Protein AF-0000000066670614 (afdb_homodimer)

Foldseek 3Di:
DPDPVNLVVCQQPDFFDLVLLCVVCVVVVNLLVVLQVQLVVLVVQLVLVVVLDVVQDPPQPPVSVVLNVVSNVLSNVRNCCSNPHPDDDPVVLLVNLVVLLVSLLSNLLRHQALVSNLVSLVCLVVVLLVCLRRGGPVSLVVSLVSSLVSLLSNLVCQLVCSHPPPDPDDSVRSNVVSVVSSVVSCVSRVPVSVVVSSVVVVVVLVVQADPLQRAGEPNVCLSCVCVLCQVVPFFKKKKKKKFKAPLVVVCVVVNVVVSSVLQNVLSVLQCVQDDVSWHWYDHDSRMIMIMDHDPDDQQVSQLSSQVSQQPDPDDPDGIGMQMFMEMDGSVPPVPNPDSVVVVVNVVQRVVQSVVCVVVVGRDYGYRDPPPPVCVVDVPPPDPVVCVVVVPDPPPVPPD/DPDPVNLVVCQQPDFFDLVLLCVVCVVVVNLLVVLQVQLVVLVVQLVLVVVLDVVQDPPQPPLSVVLNVVSNVLSNVRNCCSNPHPDDDPVVLLVNLVVLLVSLLSNLLRHQALVSNLVSLVVLVVVLLVCLRRGGPVSLVVSLVSSLVSLLSNLVCQLVCSHPDPDPDDSVRSNVVSVVSSVVSCVSRVPVSVVVSSVVVVVVLVVQADPLARAGEPVVCLSCVCVLCQVVPAFKKKKKKKFKAPLVVVCVVVNVVVSSVLQNVLSVLLCVQDDVSWHWYDHDDGMIMIMDHDPDDQQVSQLSSQVSQQPDPDDPDGIGMQMFMEMDGSVPPVPNPDSVVVVVRVVQRVVQSVVCVVVVGRDYGYRDPPPPVCVVDVPPPDPVVCVVVVDDPPPVPPD

Sequence (798 aa):
MADGRSMFRTWWQDPVDYRRLVETFGSHSALGRFKFMLGAGGIVMLTIAVLASIAQGDVAGPVGEVQGIVEALVAGAWTVRWWFLPWPREKESLLWIVFFDLDTAANDVLVHDRVVGVLGVVLLAAIGAYVTVFHGPRVLALHIGWTLLTSVVLATLMVQGALADNGPTTRTADLALGLAVVLVMMVVVGVMLPFIQFSHWLLRKDALSDPLTGLLNRRGLDNRLPSYLGHGRRGAAYVATLDLDRFKVVNDTFGHPFGDEVLARTGERLRAAADADALIARTGGEEFVVVGYLREDPATVGERLRDALATMPGLPVRITASVGVAVLDPCHPKAVYTPALYRELLRGSDSAMYRAKRLGGNAVVLAEQNEPNSARPWRVPDRRAMADLRWHPEMLYRGMADGRSMFRTWWQDPVDYRRLVETFGSHSALGRFKFMLGAGGIVMLTIAVLASIAQGDVAGPVGEVQGIVEALVAGAWTVRWWFLPWPREKESLLWIVFFDLDTAANDVLVHDRVVGVLGVVLLAAIGAYVTVFHGPRVLALHIGWTLLTSVVLATLMVQGALADNGPTTRTADLALGLAVVLVMMVVVGVMLPFIQFSHWLLRKDALSDPLTGLLNRRGLDNRLPSYLGHGRRGAAYVATLDLDRFKVVNDTFGHPFGDEVLARTGERLRAAADADALIARTGGEEFVVVGYLREDPATVGERLRDALATMPGLPVRITASVGVAVLDPCHPKAVYTPALYRELLRGSDSAMYRAKRLGGNAVVLAEQNEPNSARPWRVPDRRAMADLRWHPEMLYRG

Organism: Nocardia brasiliensis (strain ATCC 700358 / HUJEG-1) (NCBI:txid1133849)

Nearest PDB structures (foldseek):
  3tvk-assembly1_A  TM=8.856E-01  e=8.295E-10  Escherichia coli K-12
  4h54-assembly1_B  TM=6.862E-01  e=7.409E-11  Escherichia coli K-12
  4h54-assembly1_A  TM=6.466E-01  e=2.110E-11  Escherichia coli K-12
  5m3c-assembly1_A  TM=7.794E-01  e=1.108E-09  Pseudomonas aeruginosa
  3mtk-assembly3_A  TM=8.370E-01  e=2.522E-06  Caldicellulosiruptor saccharolyticus DSM 8903

Solvent-accessible surface area (backbone atoms only — not comparable to full-atom values): 41389 Å² total; per-residue (Å²): 124,71,54,50,73,53,50,55,52,48,51,58,64,44,78,61,58,47,67,56,52,53,49,52,38,45,71,54,52,41,47,65,58,48,27,48,54,56,13,48,45,18,55,52,51,42,51,41,51,52,25,45,46,54,38,60,47,97,66,64,50,72,68,44,51,50,48,50,52,49,47,49,49,52,23,48,50,46,22,50,45,38,64,74,44,74,85,69,55,66,70,56,47,52,49,52,52,51,52,50,52,53,51,47,47,53,52,36,73,68,43,52,40,64,54,57,29,51,51,40,58,54,53,54,46,43,57,45,41,54,33,52,73,61,43,35,56,61,61,41,50,50,52,35,50,50,52,51,50,48,34,47,52,49,23,49,38,48,48,70,56,68,25,65,63,39,52,97,68,52,68,67,21,32,46,28,42,24,50,34,54,36,49,50,47,40,44,52,42,59,42,34,46,54,49,49,38,49,54,51,50,50,54,39,51,55,41,23,30,29,86,79,49,66,32,24,14,50,59,28,42,65,66,44,44,57,66,66,56,49,62,64,74,67,64,32,31,36,32,35,26,35,34,50,49,68,47,66,58,46,25,71,67,64,30,58,71,51,41,50,51,51,50,28,49,46,44,53,35,48,57,70,64,43,61,90,84,39,48,50,21,44,52,40,95,61,29,35,38,40,36,40,63,54,86,63,57,66,67,55,53,37,47,47,52,37,52,46,47,49,62,58,79,93,54,64,51,63,46,40,26,11,23,2,31,16,73,45,64,58,85,44,81,80,62,61,75,38,75,66,54,51,51,50,38,52,49,34,3,43,52,17,16,50,53,14,44,73,71,72,33,64,31,67,26,71,31,70,86,72,61,57,78,68,65,59,62,91,52,78,56,56,70,65,62,34,58,72,41,57,53,50,70,74,66,68,61,76,112,125,71,56,48,72,53,50,55,53,48,51,58,65,44,79,62,59,46,67,56,52,52,49,51,38,44,72,54,51,41,46,65,58,49,26,49,53,58,11,48,46,18,56,52,49,41,50,41,52,50,26,46,45,55,37,61,47,95,66,64,49,73,68,45,50,51,48,50,51,50,49,49,51,53,23,49,49,46,20,49,46,38,64,72,45,74,83,69,55,68,70,58,47,52,50,52,52,50,49,49,52,53,52,46,46,54,52,37,73,68,45,54,40,63,52,58,28,53,51,42,58,56,52,55,47,42,59,45,40,53,34,50,72,60,44,35,54,60,60,43,48,52,51,36,52,51,51,51,50,48,34,49,52,49,24,51,37,48,48,71,56,67,25,64,64,40,53,98,70,52,66,66,21,32,46,27,40,23,50,34,54,36,51,51,47,40,45,52,44,58,42,31,46,54,49,50,38,51,52,50,48,51,54,43,52,55,42,23,28,30,87,77,49,67,31,25,14,49,58,28,42,65,65,45,45,58,67,67,54,50,62,64,75,62,64,30,31,35,31,34,24,34,34,51,49,68,46,68,57,47,25,72,65,66,31,58,72,51,42,50,50,50,50,28,50,47,42,53,36,47,56,70,63,43,60,92,84,38,47,50,21,44,53,40,96,60,28,35,37,40,34,40,68,55,87,63,57,66,68,53,55,37,48,48,51,38,50,46,46,50,62,57,78,93,53,62,51,61,46,41,26,11,23,2,31,16,72,47,65,60,86,45,82,79,64,62,74,38,75,66,56,50,52,49,37,52,48,36,3,45,52,17,15,51,52,14,46,72,72,72,32,64,32,68,26,70,31,69,84,72,60,58,78,67,66,60,61,92,52,79,57,57,69,62,63,35,59,71,40,57,53,51,72,73,66,69,61,77,110

Radius of gyration: 31.09 Å; Cα contacts (8 Å, |Δi|>4): 1147; chains: 2; bounding box: 65×95×72 Å

Structure (mmCIF, N/CA/C/O backbone):
data_AF-0000000066670614-model_v1
#
loop_
_entity.id
_entity.type
_entity.pdbx_description
1 polymer 'Diguanylate cyclase'
#
loop_
_atom_site.group_PDB
_atom_site.id
_atom_site.type_symbol
_atom_site.label_atom_id
_atom_site.label_alt_id
_atom_site.label_comp_id
_atom_site.label_asym_id
_atom_site.label_entity_id
_atom_site.label_seq_id
_atom_site.pdbx_PDB_ins_code
_atom_site.Cartn_x
_atom_site.Cartn_y
_atom_site.Cartn_z
_atom_site.occupancy
_atom_site.B_iso_or_equiv
_atom_site.auth_seq_id
_atom_site.auth_comp_id
_atom_site.auth_asym_id
_atom_site.auth_atom_id
_atom_site.pdbx_PDB_model_num
ATOM 1 N N . MET A 1 1 ? -8.117 15.727 -13.805 1 34.72 1 MET A N 1
ATOM 2 C CA . MET A 1 1 ? -8.281 14.281 -13.93 1 34.72 1 MET A CA 1
ATOM 3 C C . MET A 1 1 ? -7.012 13.633 -14.461 1 34.72 1 MET A C 1
ATOM 5 O O . MET A 1 1 ? -6.547 13.961 -15.555 1 34.72 1 MET A O 1
ATOM 9 N N . ALA A 1 2 ? -6.152 13.266 -13.656 1 46.5 2 ALA A N 1
ATOM 10 C CA . ALA A 1 2 ? -4.871 12.75 -14.133 1 46.5 2 ALA A CA 1
ATOM 11 C C . ALA A 1 2 ? -5.078 11.703 -15.227 1 46.5 2 ALA A C 1
ATOM 13 O O . ALA A 1 2 ? -5.957 10.852 -15.117 1 46.5 2 ALA A O 1
ATOM 14 N N . ASP A 1 3 ? -4.688 11.922 -16.359 1 53.72 3 ASP A N 1
ATOM 15 C CA . ASP A 1 3 ? -4.734 11.031 -17.516 1 53.72 3 ASP A CA 1
ATOM 16 C C . ASP A 1 3 ? -4.191 9.648 -17.156 1 53.72 3 ASP A C 1
ATOM 18 O O . ASP A 1 3 ? -3.146 9.531 -16.516 1 53.72 3 ASP A O 1
ATOM 22 N N . GLY A 1 4 ? -5.047 8.609 -17.125 1 51.28 4 GLY A N 1
ATOM 23 C CA . GLY A 1 4 ? -4.703 7.215 -16.875 1 51.28 4 GLY A CA 1
ATOM 24 C C . GLY A 1 4 ? -3.367 6.816 -17.469 1 51.28 4 GLY A C 1
ATOM 25 O O . GLY A 1 4 ? -2.602 6.074 -16.844 1 51.28 4 GLY A O 1
ATOM 26 N N . ARG A 1 5 ? -2.992 7.227 -18.656 1 56.19 5 ARG A N 1
ATOM 27 C CA . ARG A 1 5 ? -1.711 6.953 -19.297 1 56.19 5 ARG A CA 1
ATOM 28 C C . ARG A 1 5 ? -0.563 7.59 -18.516 1 56.19 5 ARG A C 1
ATOM 30 O O . ARG A 1 5 ? 0.517 7.004 -18.406 1 56.19 5 ARG A O 1
ATOM 37 N N . SER A 1 6 ? -0.95 8.461 -17.859 1 79.69 6 SER A N 1
ATOM 38 C CA . SER A 1 6 ? 0.062 9.188 -17.094 1 79.69 6 SER A CA 1
ATOM 39 C C . SER A 1 6 ? 0.384 8.469 -15.797 1 79.69 6 SER A C 1
ATOM 41 O O . SER A 1 6 ? 1.549 8.367 -15.406 1 79.69 6 SER A O 1
ATOM 43 N N . MET A 1 7 ? -0.566 7.648 -15.43 1 82.12 7 MET A N 1
ATOM 44 C CA . MET A 1 7 ? -0.357 6.992 -14.148 1 82.12 7 MET A CA 1
ATOM 45 C C . MET A 1 7 ? 0.548 5.773 -14.297 1 82.12 7 MET A C 1
ATOM 47 O O . MET A 1 7 ? 1.445 5.555 -13.484 1 82.12 7 MET A O 1
ATOM 51 N N . PHE A 1 8 ? 0.342 5.07 -15.43 1 86.31 8 PHE A N 1
ATOM 52 C CA . PHE A 1 8 ? 1.157 3.887 -15.688 1 86.31 8 PHE A CA 1
ATOM 53 C C . PHE A 1 8 ? 2.604 4.277 -15.969 1 86.31 8 PHE A C 1
ATOM 55 O O . PHE A 1 8 ? 3.533 3.602 -15.523 1 86.31 8 PHE A O 1
ATOM 62 N N . ARG A 1 9 ? 2.75 5.289 -16.656 1 87.81 9 ARG A N 1
ATOM 63 C CA . ARG A 1 9 ? 4.094 5.781 -16.938 1 87.81 9 ARG A CA 1
ATOM 64 C C . ARG A 1 9 ? 4.793 6.223 -15.656 1 87.81 9 ARG A C 1
ATOM 66 O O . ARG A 1 9 ? 5.984 5.965 -15.469 1 87.81 9 ARG A O 1
ATOM 73 N N . THR A 1 10 ? 4.031 6.852 -14.828 1 87.06 10 THR A N 1
ATOM 74 C CA . THR A 1 10 ? 4.594 7.293 -13.562 1 87.06 10 THR A CA 1
ATOM 75 C C . THR A 1 10 ? 4.984 6.094 -12.695 1 87.06 10 THR A C 1
ATOM 77 O O . THR A 1 10 ? 6.051 6.086 -12.078 1 87.06 10 THR A O 1
ATOM 80 N N . TRP A 1 11 ? 4.09 5.109 -12.766 1 90.81 11 TRP A N 1
ATOM 81 C CA . TRP A 1 11 ? 4.375 3.889 -12.023 1 90.81 11 TRP A CA 1
ATOM 82 C C . TRP A 1 11 ? 5.621 3.197 -12.57 1 90.81 11 TRP A C 1
ATOM 84 O O . TRP A 1 11 ? 6.504 2.803 -11.805 1 90.81 11 TRP A O 1
ATOM 94 N N . TRP A 1 12 ? 5.766 3.15 -13.82 1 90.56 12 TRP A N 1
ATOM 95 C CA . TRP A 1 12 ? 6.875 2.48 -14.5 1 90.56 12 TRP A CA 1
ATOM 96 C C . TRP A 1 12 ? 8.195 3.178 -14.195 1 90.56 12 TRP A C 1
ATOM 98 O O . TRP A 1 12 ? 9.234 2.525 -14.086 1 90.56 12 TRP A O 1
ATOM 108 N N . GLN A 1 13 ? 8.109 4.461 -13.953 1 86.5 13 GLN A N 1
ATOM 109 C CA . GLN A 1 13 ? 9.32 5.254 -13.789 1 86.5 13 GLN A CA 1
ATOM 110 C C . GLN A 1 13 ? 9.602 5.527 -12.32 1 86.5 13 GLN A C 1
ATOM 112 O O . GLN A 1 13 ? 10.656 6.078 -11.977 1 86.5 13 GLN A O 1
ATOM 117 N N . ASP A 1 14 ? 8.703 5.145 -11.516 1 81.88 14 ASP A N 1
ATOM 118 C CA . ASP A 1 14 ? 8.859 5.457 -10.102 1 81.88 14 ASP A CA 1
ATOM 119 C C . ASP A 1 14 ? 9.984 4.633 -9.484 1 81.88 14 ASP A C 1
ATOM 121 O O . ASP A 1 14 ? 9.914 3.402 -9.438 1 81.88 14 ASP A O 1
ATOM 125 N N . PRO A 1 15 ? 10.945 5.375 -9.086 1 77.31 15 PRO A N 1
ATOM 126 C CA . PRO A 1 15 ? 12.023 4.629 -8.438 1 77.31 15 PRO A CA 1
ATOM 127 C C . PRO A 1 15 ? 11.641 4.121 -7.047 1 77.31 15 PRO A C 1
ATOM 129 O O . PRO A 1 15 ? 11 4.844 -6.277 1 77.31 15 PRO A O 1
ATOM 132 N N . VAL A 1 16 ? 11.859 2.875 -6.816 1 81.38 16 VAL A N 1
ATOM 133 C CA . VAL A 1 16 ? 11.625 2.32 -5.488 1 81.38 16 VAL A CA 1
ATOM 134 C C . VAL A 1 16 ? 12.852 2.547 -4.609 1 81.38 16 VAL A C 1
ATOM 136 O O . VAL A 1 16 ? 13.977 2.219 -5 1 81.38 16 VAL A O 1
ATOM 139 N N . ASP A 1 17 ? 12.633 3.209 -3.529 1 84.69 17 ASP A N 1
ATOM 140 C CA . ASP A 1 17 ? 13.703 3.391 -2.553 1 84.69 17 ASP A CA 1
ATOM 141 C C . ASP A 1 17 ? 13.82 2.176 -1.636 1 84.69 17 ASP A C 1
ATOM 143 O O . ASP A 1 17 ? 13.211 2.139 -0.565 1 84.69 17 ASP A O 1
ATOM 147 N N . TYR A 1 18 ? 14.672 1.262 -2.055 1 91 18 TYR A N 1
ATOM 148 C CA . TYR A 1 18 ? 14.859 -0.009 -1.363 1 91 18 TYR A CA 1
ATOM 149 C C . TYR A 1 18 ? 15.25 0.215 0.093 1 91 18 TYR A C 1
ATOM 151 O O . TYR A 1 18 ? 14.703 -0.426 0.993 1 91 18 TYR A O 1
ATOM 159 N N . ARG A 1 19 ? 16.109 1.124 0.335 1 86.88 19 ARG A N 1
ATOM 160 C CA . ARG A 1 19 ? 16.594 1.387 1.688 1 86.88 19 ARG A CA 1
ATOM 161 C C . ARG A 1 19 ? 15.469 1.901 2.58 1 86.88 19 ARG A C 1
ATOM 163 O O . ARG A 1 19 ? 15.344 1.482 3.732 1 86.88 19 ARG A O 1
ATOM 170 N N . ARG A 1 20 ? 14.711 2.711 2.076 1 85.88 20 ARG A N 1
ATOM 171 C CA . ARG A 1 20 ? 13.609 3.275 2.854 1 85.88 20 ARG A CA 1
ATOM 172 C C . ARG A 1 20 ? 12.57 2.211 3.174 1 85.88 20 ARG A C 1
ATOM 174 O O . ARG A 1 20 ? 11.992 2.211 4.262 1 85.88 20 ARG A O 1
ATOM 181 N N . LEU A 1 21 ? 12.344 1.442 2.213 1 90.81 21 LEU A N 1
ATOM 182 C CA . LEU A 1 21 ? 11.398 0.355 2.445 1 90.81 21 LEU A CA 1
ATOM 183 C C . LEU A 1 21 ? 11.859 -0.526 3.604 1 90.81 21 LEU A C 1
ATOM 185 O O . LEU A 1 21 ? 11.078 -0.834 4.504 1 90.81 21 LEU A O 1
ATOM 189 N N . VAL A 1 22 ? 13.094 -0.842 3.562 1 92.56 22 VAL A N 1
ATOM 190 C CA . VAL A 1 22 ? 13.664 -1.702 4.594 1 92.56 22 VAL A CA 1
ATOM 191 C C . VAL A 1 22 ? 13.602 -0.997 5.949 1 92.56 22 VAL A C 1
ATOM 193 O O . VAL A 1 22 ? 13.25 -1.609 6.957 1 92.56 22 VAL A O 1
ATOM 196 N N . GLU A 1 23 ? 13.867 0.262 5.938 1 88.94 23 GLU A N 1
ATOM 197 C CA . GLU A 1 23 ? 13.82 1.041 7.172 1 88.94 23 GLU A CA 1
ATOM 198 C C . GLU A 1 23 ? 12.398 1.116 7.723 1 88.94 23 GLU A C 1
ATOM 200 O O . GLU A 1 23 ? 12.195 1.039 8.938 1 88.94 23 GLU A O 1
ATOM 205 N N . THR A 1 24 ? 11.508 1.274 6.828 1 89.69 24 THR A N 1
ATOM 206 C CA . THR A 1 24 ? 10.117 1.343 7.246 1 89.69 24 THR A CA 1
ATOM 207 C C . THR A 1 24 ? 9.68 0.028 7.887 1 89.69 24 THR A C 1
ATOM 209 O O . THR A 1 24 ? 9.094 0.026 8.977 1 89.69 24 THR A O 1
ATOM 212 N N . PHE A 1 25 ? 9.961 -1.039 7.25 1 93.38 25 PHE A N 1
ATOM 213 C CA . PHE A 1 25 ? 9.617 -2.334 7.824 1 93.38 25 PHE A CA 1
ATOM 214 C C . PHE A 1 25 ? 10.328 -2.549 9.148 1 93.38 25 PHE A C 1
ATOM 216 O O . PHE A 1 25 ? 9.766 -3.125 10.078 1 93.38 25 PHE A O 1
ATOM 223 N N . GLY A 1 26 ? 11.555 -2.088 9.227 1 91.12 26 GLY A N 1
ATOM 224 C CA . GLY A 1 26 ? 12.312 -2.176 10.461 1 91.12 26 GLY A CA 1
ATOM 225 C C . GLY A 1 26 ? 11.703 -1.379 11.594 1 91.12 26 GLY A C 1
ATOM 226 O O . GLY A 1 26 ? 11.633 -1.858 12.734 1 91.12 26 GLY A O 1
ATOM 227 N N . SER A 1 27 ? 11.211 -0.203 11.266 1 87.5 27 SER A N 1
ATOM 228 C CA . SER A 1 27 ? 10.633 0.677 12.273 1 87.5 27 SER A CA 1
ATOM 229 C C . SER A 1 27 ? 9.352 0.085 12.852 1 87.5 27 SER A C 1
ATOM 231 O O . SER A 1 27 ? 8.938 0.445 13.953 1 87.5 27 SER A O 1
ATOM 233 N N . HIS A 1 28 ? 8.828 -0.818 12.133 1 90 28 HIS A N 1
ATOM 234 C CA . HIS A 1 28 ? 7.613 -1.479 12.609 1 90 28 HIS A CA 1
ATOM 235 C C . HIS A 1 28 ? 7.918 -2.885 13.125 1 90 28 HIS A C 1
ATOM 237 O O . HIS A 1 28 ? 7.008 -3.697 13.297 1 90 28 HIS A O 1
ATOM 243 N N . SER A 1 29 ? 9.156 -3.256 13.227 1 89.88 29 SER A N 1
ATOM 244 C CA . SER A 1 29 ? 9.641 -4.52 13.773 1 89.88 29 SER A CA 1
ATOM 245 C C . SER A 1 29 ? 9.164 -5.703 12.938 1 89.88 29 SER A C 1
ATOM 247 O O . SER A 1 29 ? 8.844 -6.762 13.477 1 89.88 29 SER A O 1
ATOM 249 N N . ALA A 1 30 ? 9.125 -5.473 11.672 1 92.75 30 ALA A N 1
ATOM 250 C CA . ALA A 1 30 ? 8.633 -6.527 10.789 1 92.75 30 ALA A CA 1
ATOM 251 C C . ALA A 1 30 ? 9.789 -7.297 10.156 1 92.75 30 ALA A C 1
ATOM 253 O O . ALA A 1 30 ? 9.609 -8.422 9.672 1 92.75 30 ALA A O 1
ATOM 254 N N . LEU A 1 31 ? 10.969 -6.77 10.133 1 93.62 31 LEU A N 1
ATOM 255 C CA . LEU A 1 31 ? 12.078 -7.328 9.375 1 93.62 31 LEU A CA 1
ATOM 256 C C . LEU A 1 31 ? 12.469 -8.703 9.906 1 93.62 31 LEU A C 1
ATOM 258 O O . LEU A 1 31 ? 12.797 -9.602 9.133 1 93.62 31 LEU A O 1
ATOM 262 N N . GLY A 1 32 ? 12.445 -8.828 11.195 1 93.69 32 GLY A N 1
ATOM 263 C CA . GLY A 1 32 ? 12.781 -10.125 11.766 1 93.69 32 GLY A CA 1
ATOM 264 C C . GLY A 1 32 ? 11.859 -11.234 11.297 1 93.69 32 GLY A C 1
ATOM 265 O O . GLY A 1 32 ? 12.32 -12.328 10.953 1 93.69 32 GLY A O 1
ATOM 266 N N . ARG A 1 33 ? 10.656 -11.023 11.281 1 93.75 33 ARG A N 1
ATOM 267 C CA . ARG A 1 33 ? 9.672 -12 10.836 1 93.75 33 ARG A CA 1
ATOM 268 C C . ARG A 1 33 ? 9.812 -12.281 9.344 1 93.75 33 ARG A C 1
ATOM 270 O O . ARG A 1 33 ? 9.648 -13.422 8.898 1 93.75 33 ARG A O 1
ATOM 277 N N . PHE A 1 34 ? 10.07 -11.164 8.617 1 95.69 34 PHE A N 1
ATOM 278 C CA . PHE A 1 34 ? 10.305 -11.344 7.191 1 95.69 34 PHE A CA 1
ATOM 279 C C . PHE A 1 34 ? 11.523 -12.234 6.949 1 95.69 34 PHE A C 1
ATOM 281 O O . PHE A 1 34 ? 11.477 -13.141 6.121 1 95.69 34 PHE A O 1
ATOM 288 N N . LYS A 1 35 ? 12.547 -12 7.652 1 96.56 35 LYS A N 1
ATOM 289 C CA . LYS A 1 35 ? 13.766 -12.789 7.512 1 96.56 35 LYS A CA 1
ATOM 290 C C . LYS A 1 35 ? 13.508 -14.258 7.84 1 96.56 35 LYS A C 1
ATOM 292 O O . LYS A 1 35 ? 14 -15.148 7.145 1 96.56 35 LYS A O 1
ATOM 297 N N . PHE A 1 36 ? 12.805 -14.5 8.875 1 96.25 36 PHE A N 1
ATOM 298 C CA . PHE A 1 36 ? 12.484 -15.867 9.266 1 96.25 36 PHE A CA 1
ATOM 299 C C . PHE A 1 36 ? 11.695 -16.578 8.172 1 96.25 36 PHE A C 1
ATOM 301 O O . PHE A 1 36 ? 12.016 -17.703 7.801 1 96.25 36 PHE A O 1
ATOM 308 N N . MET A 1 37 ? 10.688 -15.93 7.699 1 95.94 37 MET A N 1
ATOM 309 C CA . MET A 1 37 ? 9.844 -16.516 6.656 1 95.94 37 MET A CA 1
ATOM 310 C C . MET A 1 37 ? 10.648 -16.766 5.387 1 95.94 37 MET A C 1
ATOM 312 O O . MET A 1 37 ? 10.562 -17.844 4.797 1 95.94 37 MET A O 1
ATOM 316 N N . LEU A 1 38 ? 11.422 -15.742 4.98 1 95.94 38 LEU A N 1
ATOM 317 C CA . LEU A 1 38 ? 12.227 -15.875 3.77 1 95.94 38 LEU A CA 1
ATOM 318 C C . LEU A 1 38 ? 13.266 -16.984 3.924 1 95.94 38 LEU A C 1
ATOM 320 O O . LEU A 1 38 ? 13.484 -17.766 3.004 1 95.94 38 LEU A O 1
ATOM 324 N N . GLY A 1 39 ? 13.898 -17.047 5.047 1 96.25 39 GLY A N 1
ATOM 325 C CA . GLY A 1 39 ? 14.852 -18.109 5.293 1 96.25 39 GLY A CA 1
ATOM 326 C C . GLY A 1 39 ? 14.219 -19.5 5.266 1 96.25 39 GLY A C 1
ATOM 327 O O . GLY A 1 39 ? 14.789 -20.438 4.711 1 96.25 39 GLY A O 1
ATOM 328 N N . ALA A 1 40 ? 13.023 -19.641 5.828 1 96.12 40 ALA A N 1
ATOM 329 C CA . ALA A 1 40 ? 12.289 -20.906 5.801 1 96.12 40 ALA A CA 1
ATOM 330 C C . ALA A 1 40 ? 11.961 -21.312 4.367 1 96.12 40 ALA A C 1
ATOM 332 O O . ALA A 1 40 ? 11.82 -22.5 4.074 1 96.12 40 ALA A O 1
ATOM 333 N N . GLY A 1 41 ? 11.898 -20.328 3.553 1 94.69 41 GLY A N 1
ATOM 334 C CA . GLY A 1 41 ? 11.633 -20.594 2.148 1 94.69 41 GLY A CA 1
ATOM 335 C C . GLY A 1 41 ? 12.672 -21.5 1.512 1 94.69 41 GLY A C 1
ATOM 336 O O . GLY A 1 41 ? 12.344 -22.328 0.653 1 94.69 41 GLY A O 1
ATOM 337 N N . GLY A 1 42 ? 13.898 -21.344 1.958 1 94 42 GLY A N 1
ATOM 338 C CA . GLY A 1 42 ? 14.938 -22.219 1.451 1 94 42 GLY A CA 1
ATOM 339 C C . GLY A 1 42 ? 14.727 -23.672 1.824 1 94 42 GLY A C 1
ATOM 340 O O . GLY A 1 42 ? 14.914 -24.562 0.997 1 94 42 GLY A O 1
ATOM 341 N N . ILE A 1 43 ? 14.281 -23.922 2.98 1 95.31 43 ILE A N 1
ATOM 342 C CA . ILE A 1 43 ? 14.016 -25.281 3.455 1 95.31 43 ILE A CA 1
ATOM 343 C C . ILE A 1 43 ? 12.82 -25.859 2.701 1 95.31 43 ILE A C 1
ATOM 345 O O . ILE A 1 43 ? 12.844 -27.031 2.293 1 95.31 43 ILE A O 1
ATOM 349 N N . VAL A 1 44 ? 11.844 -25.094 2.512 1 95.12 44 VAL A N 1
ATOM 350 C CA . VAL A 1 44 ? 10.648 -25.547 1.806 1 95.12 44 VAL A CA 1
ATOM 351 C C . VAL A 1 44 ? 10.992 -25.875 0.355 1 95.12 44 VAL A C 1
ATOM 353 O O . VAL A 1 44 ? 10.531 -26.875 -0.186 1 95.12 44 VAL A O 1
ATOM 356 N N . MET A 1 45 ? 11.805 -25.062 -0.208 1 93.38 45 MET A N 1
ATOM 357 C CA . MET A 1 45 ? 12.227 -25.312 -1.586 1 93.38 45 MET A CA 1
ATOM 358 C C . MET A 1 45 ? 13.008 -26.609 -1.693 1 93.38 45 MET A C 1
ATOM 360 O O . MET A 1 45 ? 12.836 -27.375 -2.65 1 93.38 45 MET A O 1
ATOM 364 N N . LEU A 1 46 ? 13.852 -26.828 -0.738 1 94.31 46 LEU A N 1
ATOM 365 C CA . LEU A 1 46 ? 14.609 -28.078 -0.724 1 94.31 46 LEU A CA 1
ATOM 366 C C . LEU A 1 46 ? 13.68 -29.266 -0.543 1 94.31 46 LEU A C 1
ATOM 368 O O . LEU A 1 46 ? 13.859 -30.297 -1.194 1 94.31 46 LEU A O 1
ATOM 372 N N . THR A 1 47 ? 12.734 -29.125 0.327 1 96.44 47 THR A N 1
ATOM 373 C CA . THR A 1 47 ? 11.758 -30.188 0.548 1 96.44 47 THR A CA 1
ATOM 374 C C . THR A 1 47 ? 10.984 -30.5 -0.736 1 96.44 47 THR A C 1
ATOM 376 O O . THR A 1 47 ? 10.797 -31.672 -1.091 1 96.44 47 THR A O 1
ATOM 379 N N . ILE A 1 48 ? 10.602 -29.5 -1.426 1 94.94 48 ILE A N 1
ATOM 380 C CA . ILE A 1 48 ? 9.891 -29.672 -2.688 1 94.94 48 ILE A CA 1
ATOM 381 C C . ILE A 1 48 ? 10.789 -30.375 -3.697 1 94.94 48 ILE A C 1
ATOM 383 O O . ILE A 1 48 ? 10.336 -31.266 -4.422 1 94.94 48 ILE A O 1
ATOM 387 N N . ALA A 1 49 ? 12.039 -30 -3.691 1 92.94 49 ALA A N 1
ATOM 388 C CA . ALA A 1 49 ? 12.984 -30.625 -4.609 1 92.94 49 ALA A CA 1
ATOM 389 C C . ALA A 1 49 ? 13.164 -32.125 -4.301 1 92.94 49 ALA A C 1
ATOM 391 O O . ALA A 1 49 ? 13.258 -32.938 -5.211 1 92.94 49 ALA A O 1
ATOM 392 N N . VAL A 1 50 ? 13.211 -32.438 -3.059 1 93.56 50 VAL A N 1
ATOM 393 C CA . VAL A 1 50 ? 13.352 -33.844 -2.641 1 93.56 50 VAL A CA 1
ATOM 394 C C . VAL A 1 50 ? 12.102 -34.625 -3.033 1 93.56 50 VAL A C 1
ATOM 396 O O . VAL A 1 50 ? 12.203 -35.719 -3.592 1 93.56 50 VAL A O 1
ATOM 399 N N . LEU A 1 51 ? 10.969 -34.094 -2.783 1 94.19 51 LEU A N 1
ATOM 400 C CA . LEU A 1 51 ? 9.719 -34.719 -3.166 1 94.19 51 LEU A CA 1
ATOM 401 C C . LEU A 1 51 ? 9.648 -34.938 -4.676 1 94.19 51 LEU A C 1
ATOM 403 O O . LEU A 1 51 ? 9.219 -35.969 -5.148 1 94.19 51 LEU A O 1
ATOM 407 N N . ALA A 1 52 ? 10.062 -33.938 -5.414 1 91.94 52 ALA A N 1
ATOM 408 C CA . ALA A 1 52 ? 10.094 -34.031 -6.871 1 91.94 52 ALA A CA 1
ATOM 409 C C . ALA A 1 52 ? 11.016 -35.156 -7.34 1 91.94 52 ALA A C 1
ATOM 411 O O . ALA A 1 52 ? 10.695 -35.875 -8.281 1 91.94 52 ALA A O 1
ATOM 412 N N . SER A 1 53 ? 12.141 -35.281 -6.695 1 89.94 53 SER A N 1
ATOM 413 C CA . SER A 1 53 ? 13.094 -36.344 -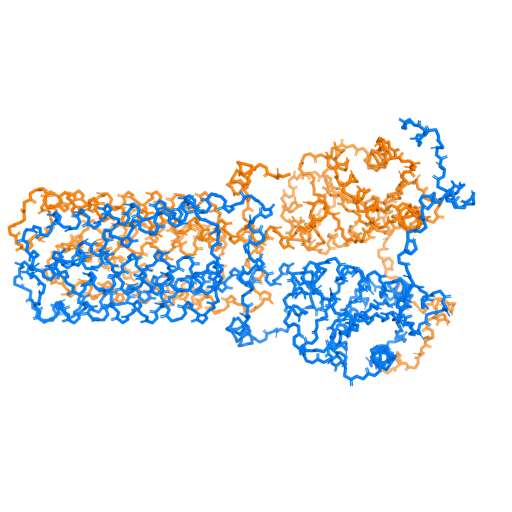7.039 1 89.94 53 SER A CA 1
ATOM 414 C C . SER A 1 53 ? 12.492 -37.719 -6.777 1 89.94 53 SER A C 1
ATOM 416 O O . SER A 1 53 ? 12.656 -38.625 -7.59 1 89.94 53 SER A O 1
ATOM 418 N N . ILE A 1 54 ? 11.836 -37.844 -5.68 1 89.5 54 ILE A N 1
ATOM 419 C CA . ILE A 1 54 ? 11.188 -39.094 -5.336 1 89.5 54 ILE A CA 1
ATOM 420 C C . ILE A 1 54 ? 10.109 -39.438 -6.363 1 89.5 54 ILE A C 1
ATOM 422 O O . ILE A 1 54 ? 9.984 -40.562 -6.82 1 89.5 54 ILE A O 1
ATOM 426 N N . ALA A 1 55 ? 9.391 -38.469 -6.773 1 88.69 55 ALA A N 1
ATOM 427 C CA . ALA A 1 55 ? 8.281 -38.625 -7.715 1 88.69 55 ALA A CA 1
ATOM 428 C C . ALA A 1 55 ? 8.789 -39.062 -9.086 1 88.69 55 ALA A C 1
ATOM 430 O O . ALA A 1 55 ? 8.102 -39.781 -9.805 1 88.69 55 ALA A O 1
ATOM 431 N N . GLN A 1 56 ? 9.984 -38.594 -9.445 1 86.75 56 GLN A N 1
ATOM 432 C CA . GLN A 1 56 ? 10.508 -38.875 -10.773 1 86.75 56 GLN A CA 1
ATOM 433 C C . GLN A 1 56 ? 11.281 -40.188 -10.797 1 86.75 56 GLN A C 1
ATOM 435 O O . GLN A 1 56 ? 11.555 -40.719 -11.867 1 86.75 56 GLN A O 1
ATOM 440 N N . GLY A 1 57 ? 11.609 -40.656 -9.617 1 80.62 57 GLY A N 1
ATOM 441 C CA . GLY A 1 57 ? 12.375 -41.906 -9.562 1 80.62 57 GLY A CA 1
ATOM 442 C C . GLY A 1 57 ? 13.82 -41.719 -9.984 1 80.62 57 GLY A C 1
ATOM 443 O O . GLY A 1 57 ? 14.352 -40.625 -9.938 1 80.62 57 GLY A O 1
ATOM 444 N N . ASP A 1 58 ? 14.492 -42.844 -10.195 1 73.19 58 ASP A N 1
ATOM 445 C CA . ASP A 1 58 ? 15.922 -42.844 -10.508 1 73.19 58 ASP A CA 1
ATOM 446 C C . ASP A 1 58 ? 16.172 -42.562 -11.992 1 73.19 58 ASP A C 1
ATOM 448 O O . ASP A 1 58 ? 16.656 -43.438 -12.711 1 73.19 58 ASP A O 1
ATOM 452 N N . VAL A 1 59 ? 15.734 -41.406 -12.391 1 73.75 59 VAL A N 1
ATOM 453 C CA . VAL A 1 59 ? 15.836 -41.125 -13.812 1 73.75 59 VAL A CA 1
ATOM 454 C C . VAL A 1 59 ? 16.844 -39.969 -14.023 1 73.75 59 VAL A C 1
ATOM 456 O O . VAL A 1 59 ? 17.188 -39.656 -15.164 1 73.75 59 VAL A O 1
ATOM 459 N N . ALA A 1 60 ? 17.312 -39.656 -12.891 1 69.38 60 ALA A N 1
ATOM 460 C CA . ALA A 1 60 ? 18.203 -38.5 -13.031 1 69.38 60 ALA A CA 1
ATOM 461 C C . ALA A 1 60 ? 19.578 -38.938 -13.539 1 69.38 60 ALA A C 1
ATOM 463 O O . ALA A 1 60 ? 20.203 -39.844 -12.977 1 69.38 60 ALA A O 1
ATOM 464 N N . GLY A 1 61 ? 20.094 -38.656 -14.68 1 83.06 61 GLY A N 1
ATOM 465 C CA . GLY A 1 61 ? 21.453 -38.844 -15.148 1 83.06 61 GLY A CA 1
ATOM 466 C C . GLY A 1 61 ? 22.469 -38.031 -14.359 1 83.06 61 GLY A C 1
ATOM 467 O O . GLY A 1 61 ? 22.125 -37.406 -13.359 1 83.06 61 GLY A O 1
ATOM 468 N N . PRO A 1 62 ? 23.641 -38.188 -14.688 1 86.75 62 PRO A N 1
ATOM 469 C CA . PRO A 1 62 ? 24.703 -37.469 -13.977 1 86.75 62 PRO A CA 1
ATOM 470 C C . PRO A 1 62 ? 24.438 -35.969 -13.875 1 86.75 62 PRO A C 1
ATOM 472 O O . PRO A 1 62 ? 24.719 -35.344 -12.844 1 86.75 62 PRO A O 1
ATOM 475 N N . VAL A 1 63 ? 23.938 -35.375 -14.906 1 87.5 63 VAL A N 1
ATOM 476 C CA . VAL A 1 63 ? 23.656 -33.938 -14.914 1 87.5 63 VAL A CA 1
ATOM 477 C C . VAL A 1 63 ? 22.562 -33.625 -13.898 1 87.5 63 VAL A C 1
ATOM 479 O O . VAL A 1 63 ? 22.641 -32.625 -13.188 1 87.5 63 VAL A O 1
ATOM 482 N N . GLY A 1 64 ? 21.609 -34.469 -13.82 1 88 64 GLY A N 1
ATOM 483 C CA . GLY A 1 64 ? 20.547 -34.281 -12.852 1 88 64 GLY A CA 1
ATOM 484 C C . GLY A 1 64 ? 21.016 -34.406 -11.414 1 88 64 GLY A C 1
ATOM 485 O O . GLY A 1 64 ? 20.547 -33.656 -10.539 1 88 64 GLY A O 1
ATOM 486 N N . GLU A 1 65 ? 21.953 -35.281 -11.203 1 89.69 65 GLU A N 1
ATOM 487 C CA . GLU A 1 65 ? 22.516 -35.469 -9.867 1 89.69 65 GLU A CA 1
ATOM 488 C C . GLU A 1 65 ? 23.297 -34.219 -9.438 1 89.69 65 GLU A C 1
ATOM 490 O O . GLU A 1 65 ? 23.172 -33.781 -8.297 1 89.69 65 GLU A O 1
ATOM 495 N N . VAL A 1 66 ? 24 -33.719 -10.359 1 91.12 66 VAL A N 1
ATOM 496 C CA . VAL A 1 66 ? 24.781 -32.531 -10.07 1 91.12 66 VAL A CA 1
ATOM 497 C C . VAL A 1 66 ? 23.844 -31.359 -9.781 1 91.12 66 VAL A C 1
ATOM 499 O O . VAL A 1 66 ? 24.047 -30.609 -8.828 1 91.12 66 VAL A O 1
ATOM 502 N N . GLN A 1 67 ? 22.844 -31.25 -10.555 1 91.12 67 GLN A N 1
ATOM 503 C CA . GLN A 1 67 ? 21.891 -30.172 -10.367 1 91.12 67 GLN A CA 1
ATOM 504 C C . GLN A 1 67 ? 21.172 -30.297 -9.023 1 91.12 67 GLN A C 1
ATOM 506 O O . GLN A 1 67 ? 20.875 -29.281 -8.383 1 91.12 67 GLN A O 1
ATOM 511 N N . GLY A 1 68 ? 20.938 -31.516 -8.609 1 91.12 68 GLY A N 1
ATOM 512 C CA . GLY A 1 68 ? 20.375 -31.734 -7.285 1 91.12 68 GLY A CA 1
ATOM 513 C C . GLY A 1 68 ? 21.266 -31.219 -6.164 1 91.12 68 GLY A C 1
ATOM 514 O O . GLY A 1 68 ? 20.766 -30.625 -5.199 1 91.12 68 GLY A O 1
ATOM 515 N N . ILE A 1 69 ? 22.484 -31.422 -6.348 1 92.88 69 ILE A N 1
ATOM 516 C CA . ILE A 1 69 ? 23.453 -30.938 -5.363 1 92.88 69 ILE A CA 1
ATOM 517 C C . ILE A 1 69 ? 23.469 -29.406 -5.383 1 92.88 69 ILE A C 1
ATOM 519 O O . ILE A 1 69 ? 23.469 -28.766 -4.328 1 92.88 69 ILE A O 1
ATOM 523 N N . VAL A 1 70 ? 23.438 -28.844 -6.57 1 94 70 VAL A N 1
ATOM 524 C CA . VAL A 1 70 ? 23.422 -27.391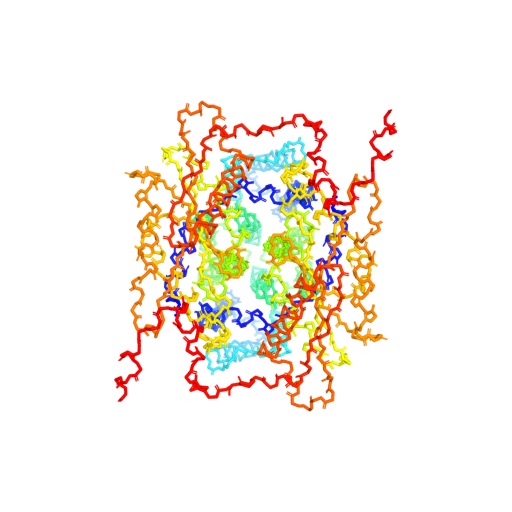 -6.715 1 94 70 VAL A CA 1
ATOM 525 C C . VAL A 1 70 ? 22.172 -26.812 -6.047 1 94 70 VAL A C 1
ATOM 527 O O . VAL A 1 70 ? 22.25 -25.828 -5.32 1 94 70 VAL A O 1
ATOM 530 N N . GLU A 1 71 ? 21.109 -27.469 -6.285 1 93.81 71 GLU A N 1
ATOM 531 C CA . GLU A 1 71 ? 19.859 -27.031 -5.68 1 93.81 71 GLU A CA 1
ATOM 532 C C . GLU A 1 71 ? 19.938 -27.062 -4.156 1 93.81 71 GLU A C 1
ATOM 534 O O . GLU A 1 71 ? 19.516 -26.109 -3.492 1 93.81 71 GLU A O 1
ATOM 539 N N . ALA A 1 72 ? 20.484 -28.078 -3.623 1 94.25 72 ALA A N 1
ATOM 540 C CA . ALA A 1 72 ? 20.625 -28.203 -2.174 1 94.25 72 ALA A CA 1
ATOM 541 C C . ALA A 1 72 ? 21.547 -27.109 -1.617 1 94.25 72 ALA A C 1
ATOM 543 O O . ALA A 1 72 ? 21.25 -26.516 -0.573 1 94.25 72 ALA A O 1
ATOM 544 N N . LEU A 1 73 ? 22.547 -26.781 -2.33 1 94.75 73 LEU A N 1
ATOM 545 C CA . LEU A 1 73 ? 23.5 -25.766 -1.894 1 94.75 73 LEU A CA 1
ATOM 546 C C . LEU A 1 73 ? 22.875 -24.375 -1.952 1 94.75 73 LEU A C 1
ATOM 548 O O . LEU A 1 73 ? 23.031 -23.578 -1.026 1 94.75 73 LEU A O 1
ATOM 552 N N . VAL A 1 74 ? 22.188 -24.125 -3.025 1 94.38 74 VAL A N 1
ATOM 553 C CA . VAL A 1 74 ? 21.562 -22.828 -3.191 1 94.38 74 VAL A CA 1
ATOM 554 C C . VAL A 1 74 ? 20.484 -22.625 -2.127 1 94.38 74 VAL A C 1
ATOM 556 O O . VAL A 1 74 ? 20.406 -21.562 -1.5 1 94.38 74 VAL A O 1
ATOM 559 N N . ALA A 1 75 ? 19.672 -23.672 -1.932 1 95.06 75 ALA A N 1
ATOM 560 C CA . ALA A 1 75 ? 18.625 -23.609 -0.919 1 95.06 75 ALA A CA 1
ATOM 561 C C . ALA A 1 75 ? 19.219 -23.422 0.475 1 95.06 75 ALA A C 1
ATOM 563 O O . ALA A 1 75 ? 18.703 -22.625 1.27 1 95.06 75 ALA A O 1
ATOM 564 N N . GLY A 1 76 ? 20.266 -24.125 0.746 1 95.25 76 GLY A N 1
ATOM 565 C CA . GLY A 1 76 ? 20.953 -23.984 2.02 1 95.25 76 GLY A CA 1
ATOM 566 C C . GLY A 1 76 ? 21.562 -22.609 2.215 1 95.25 76 GLY A C 1
ATOM 567 O O . GLY A 1 76 ? 21.406 -22 3.275 1 95.25 76 GLY A O 1
ATOM 568 N N . ALA A 1 77 ? 22.219 -22.141 1.215 1 96.25 77 ALA A N 1
ATOM 569 C CA . ALA A 1 77 ? 22.828 -20.812 1.272 1 96.25 77 ALA A CA 1
ATOM 570 C C . ALA A 1 77 ? 21.766 -19.734 1.469 1 96.25 77 ALA A C 1
ATOM 572 O O . ALA A 1 77 ? 21.984 -18.766 2.193 1 96.25 77 ALA A O 1
ATOM 573 N N . TRP A 1 78 ? 20.703 -19.938 0.82 1 95.56 78 TRP A N 1
ATOM 574 C CA . TRP A 1 78 ? 19.578 -19 0.96 1 95.56 78 TRP A CA 1
ATOM 575 C C . TRP A 1 78 ? 19.094 -18.953 2.406 1 95.56 78 TRP A C 1
ATOM 577 O O . TRP A 1 78 ? 18.969 -17.859 2.979 1 95.56 78 TRP A O 1
ATOM 587 N N . THR A 1 79 ? 18.891 -20.109 2.949 1 96.88 79 THR A N 1
ATOM 588 C CA . THR A 1 79 ? 18.391 -20.188 4.316 1 96.88 79 THR A CA 1
ATOM 589 C C . THR A 1 79 ? 19.391 -19.594 5.297 1 96.88 79 THR A C 1
ATOM 591 O O . THR A 1 79 ? 19.031 -18.781 6.145 1 96.88 79 THR A O 1
ATOM 594 N N . VAL A 1 80 ? 20.609 -19.859 5.133 1 96.75 80 VAL A N 1
ATOM 595 C CA . VAL A 1 80 ? 21.656 -19.391 6.031 1 96.75 80 VAL A CA 1
ATOM 596 C C . VAL A 1 80 ? 21.797 -17.875 5.906 1 96.75 80 VAL A C 1
ATOM 598 O O . VAL A 1 80 ? 21.891 -17.156 6.91 1 96.75 80 VAL A O 1
ATOM 601 N N . ARG A 1 81 ? 21.75 -17.359 4.754 1 96.25 81 ARG A N 1
ATOM 602 C CA . ARG A 1 81 ? 21.891 -15.922 4.512 1 96.25 81 ARG A CA 1
ATOM 603 C C . ARG A 1 81 ? 20.766 -15.141 5.18 1 96.25 81 ARG A C 1
ATOM 605 O O . ARG A 1 81 ? 21.016 -14.125 5.836 1 96.25 81 ARG A O 1
ATOM 612 N N . TRP A 1 82 ? 19.578 -15.562 5.062 1 96.31 82 TRP A N 1
ATOM 613 C CA . TRP A 1 82 ? 18.438 -14.812 5.562 1 96.31 82 TRP A CA 1
ATOM 614 C C . TRP A 1 82 ? 18.312 -14.938 7.074 1 96.31 82 TRP A C 1
ATOM 616 O O . TRP A 1 82 ? 17.906 -13.992 7.754 1 96.31 82 TRP A O 1
ATOM 626 N N . TRP A 1 83 ? 18.703 -16.109 7.578 1 97.06 83 TRP A N 1
ATOM 627 C CA . TRP A 1 83 ? 18.516 -16.312 9.008 1 97.06 83 TRP A CA 1
ATOM 628 C C . TRP A 1 83 ? 19.656 -15.703 9.805 1 97.06 83 TRP A C 1
ATOM 630 O O . TRP A 1 83 ? 19.469 -15.258 10.938 1 97.06 83 TRP A O 1
ATOM 640 N N . PHE A 1 84 ? 20.812 -15.516 9.242 1 96.56 84 PHE A N 1
ATOM 641 C CA . PHE A 1 84 ? 21.953 -15.219 10.109 1 96.56 84 PHE A CA 1
ATOM 642 C C . PHE A 1 84 ? 22.641 -13.93 9.672 1 96.56 84 PHE A C 1
ATOM 644 O O . PHE A 1 84 ? 23.453 -13.375 10.406 1 96.56 84 PHE A O 1
ATOM 651 N N . LEU A 1 85 ? 22.375 -13.375 8.555 1 96.38 85 LEU A N 1
ATOM 652 C CA . LEU A 1 85 ? 23 -12.141 8.094 1 96.38 85 LEU A CA 1
ATOM 653 C C . LEU A 1 85 ? 22 -11 8.07 1 96.38 85 LEU A C 1
ATOM 655 O O . LEU A 1 85 ? 20.781 -11.234 8.07 1 96.38 85 LEU A O 1
ATOM 659 N N . PRO A 1 86 ? 22.469 -9.703 8.102 1 95.25 86 PRO A N 1
ATOM 660 C CA . PRO A 1 86 ? 21.562 -8.562 8.031 1 95.25 86 PRO A CA 1
ATOM 661 C C . PRO A 1 86 ? 20.797 -8.484 6.707 1 95.25 86 PRO A C 1
ATOM 663 O O . PRO A 1 86 ? 21.188 -9.141 5.738 1 95.25 86 PRO A O 1
ATOM 666 N N . TRP A 1 87 ? 19.75 -7.785 6.746 1 96.44 87 TRP A N 1
ATOM 667 C CA . TRP A 1 87 ? 19 -7.582 5.508 1 96.44 87 TRP A CA 1
ATOM 668 C C . TRP A 1 87 ? 19.922 -7.133 4.383 1 96.44 87 TRP A C 1
ATOM 670 O O . TRP A 1 87 ? 20.75 -6.246 4.57 1 96.44 87 TRP A O 1
ATOM 680 N N . PRO A 1 88 ? 19.828 -7.727 3.299 1 95.69 88 PRO A N 1
ATOM 681 C CA . PRO A 1 88 ? 20.75 -7.414 2.215 1 95.69 88 PRO A CA 1
ATOM 682 C C . PRO A 1 88 ? 20.562 -6.004 1.659 1 95.69 88 PRO A C 1
ATOM 684 O O . PRO A 1 88 ? 19.469 -5.457 1.714 1 95.69 88 PRO A O 1
ATOM 687 N N . ARG A 1 89 ? 21.719 -5.484 1.108 1 94.19 89 ARG A N 1
ATOM 688 C CA . ARG A 1 89 ? 21.609 -4.262 0.321 1 94.19 89 ARG A CA 1
ATOM 689 C C . ARG A 1 89 ? 20.891 -4.52 -0.998 1 94.19 89 ARG A C 1
ATOM 691 O O . ARG A 1 89 ? 20.688 -5.672 -1.384 1 94.19 89 ARG A O 1
ATOM 698 N N . GLU A 1 90 ? 20.562 -3.525 -1.669 1 94.88 90 GLU A N 1
ATOM 699 C CA . GLU A 1 90 ? 19.734 -3.648 -2.863 1 94.88 90 GLU A CA 1
ATOM 700 C C . GLU A 1 90 ? 20.422 -4.508 -3.924 1 94.88 90 GLU A C 1
ATOM 702 O O . GLU A 1 90 ? 19.797 -5.398 -4.508 1 94.88 90 GLU A O 1
ATOM 707 N N . LYS A 1 91 ? 21.656 -4.254 -4.227 1 95.88 91 LYS A N 1
ATOM 708 C CA . LYS A 1 91 ? 22.375 -5.012 -5.246 1 95.88 91 LYS A CA 1
ATOM 709 C C . LYS A 1 91 ? 22.453 -6.492 -4.883 1 95.88 91 LYS A C 1
ATOM 711 O O . LYS A 1 91 ? 22.297 -7.359 -5.746 1 95.88 91 LYS A O 1
ATOM 716 N N . GLU A 1 92 ? 22.734 -6.758 -3.693 1 96.56 92 GLU A N 1
ATOM 717 C CA . GLU A 1 92 ? 22.781 -8.148 -3.244 1 96.56 92 GLU A CA 1
ATOM 718 C C . GLU A 1 92 ? 21.406 -8.812 -3.379 1 96.56 92 GLU A C 1
ATOM 720 O O . GLU A 1 92 ? 21.312 -9.977 -3.756 1 96.56 92 GLU A O 1
ATOM 725 N N . SER A 1 93 ? 20.406 -8.07 -2.975 1 96.31 93 SER A N 1
ATOM 726 C CA . SER A 1 93 ? 19.047 -8.57 -3.139 1 96.31 93 SER A CA 1
ATOM 727 C C . SER A 1 93 ? 18.781 -8.961 -4.586 1 96.31 93 SER A C 1
ATOM 729 O O . SER A 1 93 ? 18.25 -10.047 -4.852 1 96.31 93 SER A O 1
ATOM 731 N N . LEU A 1 94 ? 19.172 -8.188 -5.535 1 96.62 94 LEU A N 1
ATOM 732 C CA . LEU A 1 94 ? 18.984 -8.453 -6.953 1 96.62 94 LEU A CA 1
ATOM 733 C C . LEU A 1 94 ? 19.766 -9.68 -7.395 1 96.62 94 LEU A C 1
ATOM 735 O O . LEU A 1 94 ? 19.281 -10.477 -8.195 1 96.62 94 LEU A O 1
ATOM 739 N N . LEU A 1 95 ? 20.891 -9.828 -6.875 1 96.62 95 LEU A N 1
ATOM 740 C CA . LEU A 1 95 ? 21.719 -10.984 -7.207 1 96.62 95 LEU A CA 1
ATOM 741 C C . LEU A 1 95 ? 21.047 -12.273 -6.746 1 96.62 95 LEU A C 1
ATOM 743 O O . LEU A 1 95 ? 21.062 -13.273 -7.465 1 96.62 95 LEU A O 1
ATOM 747 N N . TRP A 1 96 ? 20.484 -12.219 -5.602 1 95.12 96 TRP A N 1
ATOM 748 C CA . TRP A 1 96 ? 19.797 -13.398 -5.09 1 95.12 96 TRP A CA 1
ATOM 749 C C . TRP A 1 96 ? 18.578 -13.734 -5.938 1 95.12 96 TRP A C 1
ATOM 751 O O . TRP A 1 96 ? 18.25 -14.906 -6.148 1 95.12 96 TRP A O 1
ATOM 761 N N . ILE A 1 97 ? 17.891 -12.773 -6.418 1 95.44 97 ILE A N 1
ATOM 762 C CA . ILE A 1 97 ? 16.75 -12.992 -7.305 1 95.44 97 ILE A CA 1
ATOM 763 C C . ILE A 1 97 ? 17.219 -13.68 -8.586 1 95.44 97 ILE A C 1
ATOM 765 O O . ILE A 1 97 ? 16.609 -14.664 -9.031 1 95.44 97 ILE A O 1
ATOM 769 N N . VAL A 1 98 ? 18.297 -13.211 -9.141 1 95.88 98 VAL A N 1
ATOM 770 C CA . VAL A 1 98 ? 18.844 -13.766 -10.375 1 95.88 98 VAL A CA 1
ATOM 771 C C . VAL A 1 98 ? 19.281 -15.203 -10.141 1 95.88 98 VAL A C 1
ATOM 773 O O . VAL A 1 98 ? 19.016 -16.094 -10.953 1 95.88 98 VAL A O 1
ATOM 776 N N . PHE A 1 99 ? 19.922 -15.438 -9.023 1 94.06 99 PHE A N 1
ATOM 777 C CA . PHE A 1 99 ? 20.391 -16.781 -8.695 1 94.06 99 PHE A CA 1
ATOM 778 C C . PHE A 1 99 ? 19.219 -17.75 -8.57 1 94.06 99 PHE A C 1
ATOM 780 O O . PHE A 1 99 ? 19.266 -18.875 -9.062 1 94.06 99 PHE A O 1
ATOM 787 N N . PHE A 1 100 ? 18.234 -17.328 -7.922 1 93.31 100 PHE A N 1
ATOM 788 C CA . PHE A 1 100 ? 17.047 -18.156 -7.762 1 93.31 100 PHE A CA 1
ATOM 789 C C . PHE A 1 100 ? 16.391 -18.438 -9.109 1 93.31 100 PHE A C 1
ATOM 791 O O . PHE A 1 100 ? 16 -19.578 -9.398 1 93.31 100 PHE A O 1
ATOM 798 N N . ASP A 1 101 ? 16.25 -17.391 -9.883 1 95.56 101 ASP A N 1
ATOM 799 C CA . ASP A 1 101 ? 15.648 -17.531 -11.203 1 95.56 101 ASP A CA 1
ATOM 800 C C . ASP A 1 101 ? 16.422 -18.531 -12.062 1 95.56 101 ASP A C 1
ATOM 802 O O . ASP A 1 101 ? 15.82 -19.422 -12.664 1 95.56 101 ASP A O 1
ATOM 806 N N . LEU A 1 102 ? 17.703 -18.438 -12.07 1 95.56 102 LEU A N 1
ATOM 807 C CA . LEU A 1 102 ? 18.547 -19.312 -12.883 1 95.56 102 LEU A CA 1
ATOM 808 C C . LEU A 1 102 ? 18.5 -20.734 -12.359 1 95.56 102 LEU A C 1
ATOM 810 O O . LEU A 1 102 ? 18.391 -21.688 -13.141 1 95.56 102 LEU A O 1
ATOM 814 N N . ASP A 1 103 ? 18.562 -20.859 -11.07 1 95 103 ASP A N 1
ATOM 815 C CA . ASP A 1 103 ? 18.547 -22.188 -10.453 1 95 103 ASP A CA 1
ATOM 816 C C . ASP A 1 103 ? 17.234 -22.906 -10.719 1 95 103 ASP A C 1
ATOM 818 O O . ASP A 1 103 ? 17.219 -24.078 -11.102 1 95 103 ASP A O 1
ATOM 822 N N . THR A 1 104 ? 16.172 -22.234 -10.5 1 93.56 104 THR A N 1
ATOM 823 C CA . THR A 1 104 ? 14.859 -22.828 -10.711 1 93.56 104 THR A CA 1
ATOM 824 C C . THR A 1 104 ? 14.648 -23.188 -12.18 1 93.56 104 THR A C 1
ATOM 826 O O . THR A 1 104 ? 14.109 -24.25 -12.5 1 93.56 104 THR A O 1
ATOM 829 N N . ALA A 1 105 ? 15.078 -22.344 -13.078 1 93.69 105 ALA A N 1
ATOM 830 C CA . ALA A 1 105 ? 14.969 -22.625 -14.508 1 93.69 105 ALA A CA 1
ATOM 831 C C . ALA A 1 105 ? 15.805 -23.844 -14.891 1 93.69 105 ALA A C 1
ATOM 833 O O . ALA A 1 105 ? 15.375 -24.672 -15.695 1 93.69 105 ALA A O 1
ATOM 834 N N . ALA A 1 106 ? 16.953 -23.953 -14.352 1 93.25 106 ALA A N 1
ATOM 835 C CA . ALA A 1 106 ? 17.828 -25.094 -14.617 1 93.25 106 ALA A CA 1
ATOM 836 C C . ALA A 1 106 ? 17.156 -26.406 -14.18 1 93.25 106 ALA A C 1
ATOM 838 O O . ALA A 1 106 ? 17.234 -27.422 -14.883 1 93.25 106 ALA A O 1
ATOM 839 N N . ASN A 1 107 ? 16.562 -26.359 -13.039 1 91.38 107 ASN A N 1
ATOM 840 C CA . ASN A 1 107 ? 15.812 -27.531 -12.578 1 91.38 107 ASN A CA 1
ATOM 841 C C . ASN A 1 107 ? 14.688 -27.891 -13.547 1 91.38 107 ASN A C 1
ATOM 843 O O . ASN A 1 107 ? 14.445 -29.078 -13.805 1 91.38 107 ASN A O 1
ATOM 847 N N . ASP A 1 108 ? 14.078 -26.922 -14.07 1 90.5 108 ASP A N 1
ATOM 848 C CA . ASP A 1 108 ? 12.906 -27.125 -14.922 1 90.5 108 ASP A CA 1
ATOM 849 C C . ASP A 1 108 ? 13.312 -27.75 -16.266 1 90.5 108 ASP A C 1
ATOM 851 O O . ASP A 1 108 ? 12.555 -28.531 -16.844 1 90.5 108 ASP A O 1
ATOM 855 N N . VAL A 1 109 ? 14.43 -27.453 -16.766 1 88.12 109 VAL A N 1
ATOM 856 C CA . VAL A 1 109 ? 14.875 -27.953 -18.062 1 88.12 109 VAL A CA 1
ATOM 857 C C . VAL A 1 109 ? 15.312 -29.406 -17.938 1 88.12 109 VAL A C 1
ATOM 859 O O . VAL A 1 109 ? 15.273 -30.156 -18.906 1 88.12 109 VAL A O 1
ATOM 862 N N . LEU A 1 110 ? 15.633 -29.828 -16.75 1 87.81 110 LEU A N 1
ATOM 863 C CA . LEU A 1 110 ? 16.188 -31.172 -16.562 1 87.81 110 LEU A CA 1
ATOM 864 C C . LEU A 1 110 ? 15.133 -32.125 -16.031 1 87.81 110 LEU A C 1
ATOM 866 O O . LEU A 1 110 ? 15.43 -33.281 -15.727 1 87.81 110 LEU A O 1
ATOM 870 N N . VAL A 1 111 ? 13.945 -31.625 -15.898 1 86.75 111 VAL A N 1
ATOM 871 C CA . VAL A 1 111 ? 12.898 -32.469 -15.312 1 86.75 111 VAL A CA 1
ATOM 872 C C . VAL A 1 111 ? 12.461 -33.5 -16.328 1 86.75 111 VAL A C 1
ATOM 874 O O . VAL A 1 111 ? 12.609 -33.344 -17.531 1 86.75 111 VAL A O 1
ATOM 877 N N . HIS A 1 112 ? 11.859 -34.625 -15.836 1 86.19 112 HIS A N 1
ATOM 878 C CA . HIS A 1 112 ? 11.398 -35.719 -16.672 1 86.19 112 HIS A CA 1
ATOM 879 C C . HIS A 1 112 ? 9.906 -35.969 -16.5 1 86.19 112 HIS A C 1
ATOM 881 O O . HIS A 1 112 ? 9.352 -36.906 -17.094 1 86.19 112 HIS A O 1
ATOM 887 N N . ASP A 1 113 ? 9.367 -35.219 -15.641 1 88.56 113 ASP A N 1
ATOM 888 C CA . ASP A 1 113 ? 7.941 -35.312 -15.367 1 88.56 113 ASP A CA 1
ATOM 889 C C . ASP A 1 113 ? 7.246 -33.969 -15.625 1 88.56 113 ASP A C 1
ATOM 891 O O . ASP A 1 113 ? 7.75 -32.906 -15.219 1 88.56 113 ASP A O 1
ATOM 895 N N . ARG A 1 114 ? 6.066 -34 -16.297 1 90.5 114 ARG A N 1
ATOM 896 C CA . ARG A 1 114 ? 5.367 -32.781 -16.703 1 90.5 114 ARG A CA 1
ATOM 897 C C . ARG A 1 114 ? 4.844 -32.031 -15.492 1 90.5 114 ARG A C 1
ATOM 899 O O . ARG A 1 114 ? 4.898 -30.797 -15.461 1 90.5 114 ARG A O 1
ATOM 906 N N . VAL A 1 115 ? 4.309 -32.719 -14.523 1 91.69 115 VAL A N 1
ATOM 907 C CA . VAL A 1 115 ? 3.74 -32.062 -13.344 1 91.69 115 VAL A CA 1
ATOM 908 C C . VAL A 1 115 ? 4.848 -31.375 -12.562 1 91.69 115 VAL A C 1
ATOM 910 O O . VAL A 1 115 ? 4.691 -30.219 -12.148 1 91.69 115 VAL A O 1
ATOM 913 N N . VAL A 1 116 ? 5.953 -32.094 -12.383 1 92.12 116 VAL A N 1
ATOM 914 C CA . VAL A 1 116 ? 7.09 -31.516 -11.664 1 92.12 116 VAL A CA 1
ATOM 915 C C . VAL A 1 116 ? 7.59 -30.281 -12.391 1 92.12 116 VAL A C 1
ATOM 917 O O . VAL A 1 116 ? 7.941 -29.281 -11.758 1 92.12 116 VAL A O 1
ATOM 920 N N . GLY A 1 117 ? 7.602 -30.328 -13.695 1 93.31 117 GLY A N 1
ATOM 921 C CA . GLY A 1 117 ? 7.984 -29.172 -14.477 1 93.31 117 GLY A CA 1
ATOM 922 C C . GLY A 1 117 ? 7.086 -27.969 -14.25 1 93.31 117 GLY A C 1
ATOM 923 O O . GLY A 1 117 ? 7.566 -26.859 -14.055 1 93.31 117 GLY A O 1
ATOM 924 N N . VAL A 1 118 ? 5.828 -28.234 -14.312 1 94.75 118 VAL A N 1
ATOM 925 C CA . VAL A 1 118 ? 4.859 -27.156 -14.117 1 94.75 118 VAL A CA 1
ATOM 926 C C . VAL A 1 118 ? 5 -26.578 -12.711 1 94.75 118 VAL A C 1
ATOM 928 O O . VAL A 1 118 ? 4.98 -25.359 -12.531 1 94.75 118 VAL A O 1
ATOM 931 N N . LEU A 1 119 ? 5.168 -27.422 -11.742 1 95.44 119 LEU A N 1
ATOM 932 C CA . LEU A 1 119 ? 5.348 -26.969 -10.367 1 95.44 119 LEU A CA 1
ATOM 933 C C . LEU A 1 119 ? 6.578 -26.062 -10.25 1 95.44 119 LEU A C 1
ATOM 935 O O . LEU A 1 119 ? 6.562 -25.078 -9.516 1 95.44 119 LEU A O 1
ATOM 939 N N . GLY A 1 120 ? 7.617 -26.469 -10.938 1 94.56 120 GLY A N 1
ATOM 940 C CA . GLY A 1 120 ? 8.82 -25.672 -10.938 1 94.56 120 GLY A CA 1
ATOM 941 C C . GLY A 1 120 ? 8.602 -24.266 -11.461 1 94.56 120 GLY A C 1
ATOM 942 O O . GLY A 1 120 ? 9.086 -23.297 -10.875 1 94.56 120 GLY A O 1
ATOM 943 N N . VAL A 1 121 ? 7.891 -24.125 -12.516 1 95.25 121 VAL A N 1
ATOM 944 C CA . VAL A 1 121 ? 7.617 -22.812 -13.094 1 95.25 121 VAL A CA 1
ATOM 945 C C . VAL A 1 121 ? 6.719 -22.016 -12.156 1 95.25 121 VAL A C 1
ATOM 947 O O . VAL A 1 121 ? 6.883 -20.797 -12.016 1 95.25 121 VAL A O 1
ATOM 950 N N . VAL A 1 122 ? 5.797 -22.672 -11.547 1 95.69 122 VAL A N 1
ATOM 951 C CA . VAL A 1 122 ? 4.875 -22.016 -10.625 1 95.69 122 VAL A CA 1
ATOM 952 C C . VAL A 1 122 ? 5.648 -21.453 -9.438 1 95.69 122 VAL A C 1
ATOM 954 O O . VAL A 1 122 ? 5.316 -20.375 -8.922 1 95.69 122 VAL A O 1
ATOM 957 N N . LEU A 1 123 ? 6.668 -22.125 -9.039 1 94.44 123 LEU A N 1
ATOM 958 C CA . LEU A 1 123 ? 7.469 -21.703 -7.895 1 94.44 123 LEU A CA 1
ATOM 959 C C . LEU A 1 123 ? 8.172 -20.375 -8.18 1 94.44 123 LEU A C 1
ATOM 961 O O . LEU A 1 123 ? 8.57 -19.672 -7.258 1 94.44 123 LEU A O 1
ATOM 965 N N . LEU A 1 124 ? 8.367 -20.078 -9.43 1 94.5 124 LEU A N 1
ATOM 966 C CA . LEU A 1 124 ? 8.953 -18.797 -9.789 1 94.5 124 LEU A CA 1
ATOM 967 C C . LEU A 1 124 ? 8.047 -17.641 -9.352 1 94.5 124 LEU A C 1
ATOM 969 O O . LEU A 1 124 ? 8.516 -16.516 -9.164 1 94.5 124 LEU A O 1
ATOM 973 N N . ALA A 1 125 ? 6.785 -17.906 -9.148 1 93.88 125 ALA A N 1
ATOM 974 C CA . ALA A 1 125 ? 5.863 -16.875 -8.664 1 93.88 125 ALA A CA 1
ATOM 975 C C . ALA A 1 125 ? 6.215 -16.453 -7.238 1 93.88 125 ALA A C 1
ATOM 977 O O . ALA A 1 125 ? 5.973 -15.312 -6.848 1 93.88 125 ALA A O 1
ATOM 978 N N . ALA A 1 126 ? 6.785 -17.344 -6.516 1 92.25 126 ALA A N 1
ATOM 979 C CA . ALA A 1 126 ? 7.109 -17.062 -5.121 1 92.25 126 ALA A CA 1
ATOM 980 C C . ALA A 1 126 ? 8.133 -15.93 -5.02 1 92.25 126 ALA A C 1
ATOM 982 O O . ALA A 1 126 ? 7.957 -14.992 -4.246 1 92.25 126 ALA A O 1
ATOM 983 N N . ILE A 1 127 ? 9.148 -16.016 -5.789 1 93 127 ILE A N 1
ATOM 984 C CA . ILE A 1 127 ? 10.148 -14.961 -5.781 1 93 127 ILE A CA 1
ATOM 985 C C . ILE A 1 127 ? 9.547 -13.672 -6.344 1 93 127 ILE A C 1
ATOM 987 O O . ILE A 1 127 ? 9.977 -12.57 -5.984 1 93 127 ILE A O 1
ATOM 991 N N . GLY A 1 128 ? 8.602 -13.82 -7.195 1 95.19 128 GLY A N 1
ATOM 992 C CA . GLY A 1 128 ? 7.895 -12.664 -7.719 1 95.19 128 GLY A CA 1
ATOM 993 C C . GLY A 1 128 ? 7.227 -11.828 -6.641 1 95.19 128 GLY A C 1
ATOM 994 O O . GLY A 1 128 ? 7.125 -10.609 -6.762 1 95.19 128 GLY A O 1
ATOM 995 N N . ALA A 1 129 ? 6.766 -12.531 -5.609 1 95.44 129 ALA A N 1
ATOM 996 C CA . ALA A 1 129 ? 6.156 -11.82 -4.488 1 95.44 129 ALA A CA 1
ATOM 997 C C . ALA A 1 129 ? 7.168 -10.922 -3.789 1 95.44 129 ALA A C 1
ATOM 999 O O . ALA A 1 129 ? 6.855 -9.789 -3.422 1 95.44 129 ALA A O 1
ATOM 1000 N N . TYR A 1 130 ? 8.383 -11.484 -3.625 1 95.88 130 TYR A N 1
ATOM 1001 C CA . TYR A 1 130 ? 9.477 -10.703 -3.047 1 95.88 130 TYR A CA 1
ATOM 1002 C C . TYR A 1 130 ? 9.789 -9.484 -3.908 1 95.88 130 TYR A C 1
ATOM 1004 O O . TYR A 1 130 ? 9.938 -8.375 -3.393 1 95.88 130 TYR A O 1
ATOM 1012 N N . VAL A 1 131 ? 9.812 -9.664 -5.172 1 96.38 131 VAL A N 1
ATOM 1013 C CA . VAL A 1 131 ? 10.109 -8.578 -6.109 1 96.38 131 VAL A CA 1
ATOM 1014 C C . VAL A 1 131 ? 8.992 -7.539 -6.059 1 96.38 131 VAL A C 1
ATOM 1016 O O . VAL A 1 131 ? 9.258 -6.332 -6.094 1 96.38 131 VAL A O 1
ATOM 1019 N N . THR A 1 132 ? 7.781 -7.965 -5.922 1 96.19 132 THR A N 1
ATOM 1020 C CA . THR A 1 132 ? 6.605 -7.102 -5.918 1 96.19 132 THR A CA 1
ATOM 1021 C C . THR A 1 132 ? 6.645 -6.145 -4.734 1 96.19 132 THR A C 1
ATOM 1023 O O . THR A 1 132 ? 6.195 -5 -4.84 1 96.19 132 THR A O 1
ATOM 1026 N N . VAL A 1 133 ? 7.234 -6.574 -3.637 1 96 133 VAL A N 1
ATOM 1027 C CA . VAL A 1 133 ? 7.219 -5.773 -2.416 1 96 133 VAL A CA 1
ATOM 1028 C C . VAL A 1 133 ? 8.469 -4.895 -2.357 1 96 133 VAL A C 1
ATOM 1030 O O . VAL A 1 133 ? 8.383 -3.717 -2.004 1 96 133 VAL A O 1
ATOM 1033 N N . PHE A 1 134 ? 9.594 -5.414 -2.811 1 95.94 134 PHE A N 1
ATOM 1034 C CA . PHE A 1 134 ? 10.836 -4.75 -2.436 1 95.94 134 PHE A CA 1
ATOM 1035 C C . PHE A 1 134 ? 11.469 -4.066 -3.641 1 95.94 134 PHE A C 1
ATOM 1037 O O . PHE A 1 134 ? 12.414 -3.291 -3.492 1 95.94 134 PHE A O 1
ATOM 1044 N N . HIS A 1 135 ? 10.984 -4.367 -4.832 1 95.5 135 HIS A N 1
ATOM 1045 C CA . HIS A 1 135 ? 11.617 -3.781 -6.008 1 95.5 135 HIS A CA 1
ATOM 1046 C C . HIS A 1 135 ? 10.578 -3.137 -6.926 1 95.5 135 HIS A C 1
ATOM 1048 O O . HIS A 1 135 ? 9.375 -3.215 -6.664 1 95.5 135 HIS A O 1
ATOM 1054 N N . GLY A 1 136 ? 11.039 -2.443 -7.984 1 94.25 136 GLY A N 1
ATOM 1055 C CA . GLY A 1 136 ? 10.18 -1.667 -8.867 1 94.25 136 GLY A CA 1
ATOM 1056 C C . GLY A 1 136 ? 9.625 -2.475 -10.023 1 94.25 136 GLY A C 1
ATOM 1057 O O . GLY A 1 136 ? 9.914 -3.666 -10.148 1 94.25 136 GLY A O 1
ATOM 1058 N N . PRO A 1 137 ? 8.812 -1.812 -10.852 1 95.5 137 PRO A N 1
ATOM 1059 C CA . PRO A 1 137 ? 8.125 -2.502 -11.945 1 95.5 137 PRO A CA 1
ATOM 1060 C C . PRO A 1 137 ? 9.086 -3.002 -13.023 1 95.5 137 PRO A C 1
ATOM 1062 O O . PRO A 1 137 ? 8.805 -3.996 -13.695 1 95.5 137 PRO A O 1
ATOM 1065 N N . ARG A 1 138 ? 10.195 -2.395 -13.188 1 95.31 138 ARG A N 1
ATOM 1066 C CA . ARG A 1 138 ? 11.148 -2.84 -14.195 1 95.31 138 ARG A CA 1
ATOM 1067 C C . ARG A 1 138 ? 11.773 -4.18 -13.812 1 95.31 138 ARG A C 1
ATOM 1069 O O . ARG A 1 138 ? 11.922 -5.062 -14.656 1 95.31 138 ARG A O 1
ATOM 1076 N N . VAL A 1 139 ? 12.172 -4.254 -12.57 1 96.38 139 VAL A N 1
ATOM 1077 C CA . VAL A 1 139 ? 12.711 -5.52 -12.086 1 96.38 139 VAL A CA 1
ATOM 1078 C C . VAL A 1 139 ? 11.641 -6.605 -12.164 1 96.38 139 VAL A C 1
ATOM 1080 O O . VAL A 1 139 ? 11.922 -7.738 -12.562 1 96.38 139 VAL A O 1
ATOM 1083 N N . LEU A 1 140 ? 10.445 -6.25 -11.82 1 97.19 140 LEU A N 1
ATOM 1084 C CA . LEU A 1 140 ? 9.336 -7.191 -11.906 1 97.19 140 LEU A CA 1
ATOM 1085 C C . LEU A 1 140 ? 9.125 -7.648 -13.352 1 97.19 140 LEU A C 1
ATOM 1087 O O . LEU A 1 140 ? 8.906 -8.836 -13.602 1 97.19 140 LEU A O 1
ATOM 1091 N N . ALA A 1 141 ? 9.219 -6.715 -14.289 1 97.19 141 ALA A N 1
ATOM 1092 C CA . ALA A 1 141 ? 9.047 -7.039 -15.703 1 97.19 141 ALA A CA 1
ATOM 1093 C C . ALA A 1 141 ? 10.117 -8.023 -16.172 1 97.19 141 ALA A C 1
ATOM 1095 O O . ALA A 1 141 ? 9.828 -8.938 -16.953 1 97.19 141 ALA A O 1
ATOM 1096 N N . LEU A 1 142 ? 11.305 -7.871 -15.742 1 97.44 142 LEU A N 1
ATOM 1097 C CA . LEU A 1 142 ? 12.383 -8.789 -16.094 1 97.44 142 LEU A CA 1
ATOM 1098 C C . LEU A 1 142 ? 12.109 -10.18 -15.539 1 97.44 142 LEU A C 1
ATOM 1100 O O . LEU A 1 142 ? 12.312 -11.18 -16.234 1 97.44 142 LEU A O 1
ATOM 1104 N N . HIS A 1 143 ? 11.719 -10.18 -14.328 1 97.56 143 HIS A N 1
ATOM 1105 C CA . HIS A 1 143 ? 11.375 -11.453 -13.711 1 97.56 143 HIS A CA 1
ATOM 1106 C C . HIS A 1 143 ? 10.227 -12.133 -14.453 1 97.56 143 HIS A C 1
ATOM 1108 O O . HIS A 1 143 ? 10.258 -13.352 -14.664 1 97.56 143 HIS A O 1
ATOM 1114 N N . ILE A 1 144 ? 9.242 -11.375 -14.812 1 97.81 144 ILE A N 1
ATOM 1115 C CA . ILE A 1 144 ? 8.109 -11.891 -15.562 1 97.81 144 ILE A CA 1
ATOM 1116 C C . ILE A 1 144 ? 8.578 -12.453 -16.906 1 97.81 144 ILE A C 1
ATOM 1118 O O . ILE A 1 144 ? 8.188 -13.555 -17.297 1 97.81 144 ILE A O 1
ATOM 1122 N N . GLY A 1 145 ? 9.398 -11.68 -17.594 1 98.12 145 GLY A N 1
ATOM 1123 C CA . GLY A 1 145 ? 9.961 -12.164 -18.844 1 98.12 145 GLY A CA 1
ATOM 1124 C C . GLY A 1 145 ? 10.688 -13.484 -18.703 1 98.12 145 GLY A C 1
ATOM 1125 O O . GLY A 1 145 ? 10.508 -14.391 -19.531 1 98.12 145 GLY A O 1
ATOM 1126 N N . TRP A 1 146 ? 11.445 -13.602 -17.703 1 97.81 146 TRP A N 1
ATOM 1127 C CA . TRP A 1 146 ? 12.188 -14.828 -17.422 1 97.81 146 TRP A CA 1
ATOM 1128 C C . TRP A 1 146 ? 11.242 -15.992 -17.156 1 97.81 146 TRP A C 1
ATOM 1130 O O . TRP A 1 146 ? 11.453 -17.109 -17.641 1 97.81 146 TRP A O 1
ATOM 1140 N N . THR A 1 147 ? 10.258 -15.75 -16.375 1 97 147 THR A N 1
ATOM 1141 C CA . THR A 1 147 ? 9.281 -16.781 -16.031 1 97 147 THR A CA 1
ATOM 1142 C C . THR A 1 147 ? 8.547 -17.25 -17.281 1 97 147 THR A C 1
ATOM 1144 O O . THR A 1 147 ? 8.352 -18.453 -17.469 1 97 147 THR A O 1
ATOM 1147 N N . LEU A 1 148 ? 8.164 -16.344 -18.125 1 97.62 148 LEU A N 1
ATOM 1148 C CA . LEU A 1 148 ? 7.465 -16.703 -19.344 1 97.62 148 LEU A CA 1
ATOM 1149 C C . LEU A 1 148 ? 8.383 -17.469 -20.297 1 97.62 148 LEU A C 1
ATOM 1151 O O . LEU A 1 148 ? 7.965 -18.422 -20.938 1 97.62 148 LEU A O 1
ATOM 1155 N N . LEU A 1 149 ? 9.602 -17.031 -20.359 1 97.94 149 LEU A N 1
ATOM 1156 C CA . LEU A 1 149 ? 10.578 -17.75 -21.172 1 97.94 149 LEU A CA 1
ATOM 1157 C C . LEU A 1 149 ? 10.734 -19.188 -20.688 1 97.94 149 LEU A C 1
ATOM 1159 O O . LEU A 1 149 ? 10.742 -20.109 -21.5 1 97.94 149 LEU A O 1
ATOM 1163 N N . THR A 1 150 ? 10.875 -19.375 -19.438 1 97.31 150 THR A N 1
ATOM 1164 C CA . THR A 1 150 ? 11 -20.703 -18.859 1 97.31 150 THR A CA 1
ATOM 1165 C C . THR A 1 150 ? 9.766 -21.547 -19.156 1 97.31 150 THR A C 1
ATOM 1167 O O . THR A 1 150 ? 9.883 -22.734 -19.422 1 97.31 150 THR A O 1
ATOM 1170 N N . SER A 1 151 ? 8.586 -20.969 -19.125 1 96.94 151 SER A N 1
ATOM 1171 C CA . SER A 1 151 ? 7.34 -21.656 -19.422 1 96.94 151 SER A CA 1
ATOM 1172 C C . SER A 1 151 ? 7.293 -22.109 -20.875 1 96.94 151 SER A C 1
ATOM 1174 O O . SER A 1 151 ? 6.828 -23.203 -21.172 1 96.94 151 SER A O 1
ATOM 1176 N N . VAL A 1 152 ? 7.738 -21.25 -21.719 1 97.44 152 VAL A N 1
ATOM 1177 C CA . VAL A 1 152 ? 7.762 -21.578 -23.141 1 97.44 152 VAL A CA 1
ATOM 1178 C C . VAL A 1 152 ? 8.727 -22.734 -23.391 1 97.44 152 VAL A C 1
ATOM 1180 O O . VAL A 1 152 ? 8.43 -23.641 -24.172 1 97.44 152 VAL A O 1
ATOM 1183 N N . VAL A 1 153 ? 9.875 -22.688 -22.766 1 96.69 153 VAL A N 1
ATOM 1184 C CA . VAL A 1 153 ? 10.844 -23.766 -22.906 1 96.69 153 VAL A CA 1
ATOM 1185 C C . VAL A 1 153 ? 10.227 -25.078 -22.406 1 96.69 153 VAL A C 1
ATOM 1187 O O . VAL A 1 153 ? 10.344 -26.109 -23.078 1 96.69 153 VAL A O 1
ATOM 1190 N N . LEU A 1 154 ? 9.594 -25.062 -21.297 1 94.94 154 LEU A N 1
ATOM 1191 C CA . LEU A 1 154 ? 8.938 -26.25 -20.766 1 94.94 154 LEU A CA 1
ATOM 1192 C C . LEU A 1 154 ? 7.891 -26.766 -21.75 1 94.94 154 LEU A C 1
ATOM 1194 O O . LEU A 1 154 ? 7.824 -27.969 -22.016 1 94.94 154 LEU A O 1
ATOM 1198 N N . ALA A 1 155 ? 7.066 -25.875 -22.281 1 95 155 ALA A N 1
ATOM 1199 C CA . ALA A 1 155 ? 6.039 -26.234 -23.25 1 95 155 ALA A CA 1
ATOM 1200 C C . ALA A 1 155 ? 6.656 -26.906 -24.469 1 95 155 ALA A C 1
ATOM 1202 O O . ALA A 1 155 ? 6.133 -27.906 -24.984 1 95 155 ALA A O 1
ATOM 1203 N N . THR A 1 156 ? 7.762 -26.375 -24.938 1 94.25 156 THR A N 1
ATOM 1204 C CA . THR A 1 156 ? 8.461 -26.922 -26.094 1 94.25 156 THR A CA 1
ATOM 1205 C C . THR A 1 156 ? 8.969 -28.328 -25.812 1 94.25 156 THR A C 1
ATOM 1207 O O . THR A 1 156 ? 8.859 -29.219 -26.656 1 94.25 156 THR A O 1
ATOM 1210 N N . LEU A 1 157 ? 9.484 -28.562 -24.625 1 91.81 157 LEU A N 1
ATOM 1211 C CA . LEU A 1 157 ? 9.961 -29.875 -24.234 1 91.81 157 LEU A CA 1
ATOM 1212 C C . LEU A 1 157 ? 8.812 -30.875 -24.188 1 91.81 157 LEU A C 1
ATOM 1214 O O . LEU A 1 157 ? 8.977 -32.031 -24.594 1 91.81 157 LEU A O 1
ATOM 1218 N N . MET A 1 158 ? 7.664 -30.469 -23.75 1 88 158 MET A N 1
ATOM 1219 C CA . MET A 1 158 ? 6.48 -31.328 -23.719 1 88 158 MET A CA 1
ATOM 1220 C C . MET A 1 158 ? 6.059 -31.734 -25.125 1 88 158 MET A C 1
ATOM 1222 O O . MET A 1 158 ? 5.797 -32.906 -25.391 1 88 158 MET A O 1
ATOM 1226 N N . VAL A 1 159 ? 6.062 -30.797 -26.016 1 89 159 VAL A N 1
ATOM 1227 C CA . VAL A 1 159 ? 5.613 -31.016 -27.375 1 89 159 VAL A CA 1
ATOM 1228 C C . VAL A 1 159 ? 6.605 -31.922 -28.109 1 89 159 VAL A C 1
ATOM 1230 O O . VAL A 1 159 ? 6.215 -32.75 -28.938 1 89 159 VAL A O 1
ATOM 1233 N N . GLN A 1 160 ? 7.855 -31.828 -27.766 1 88.44 160 GLN A N 1
ATOM 1234 C CA . GLN A 1 160 ? 8.898 -32.625 -28.422 1 88.44 160 GLN A CA 1
ATOM 1235 C C . GLN A 1 160 ? 8.945 -34.031 -27.859 1 88.44 160 GLN A C 1
ATOM 1237 O O . GLN A 1 160 ? 9.672 -34.875 -28.359 1 88.44 160 GLN A O 1
ATOM 1242 N N . GLY A 1 161 ? 8.141 -34.344 -26.844 1 80.44 161 GLY A N 1
ATOM 1243 C CA . GLY A 1 161 ? 8.102 -35.656 -26.25 1 80.44 161 GLY A CA 1
ATOM 1244 C C . GLY A 1 161 ? 9.266 -35.938 -25.328 1 80.44 161 GLY A C 1
ATOM 1245 O O . GLY A 1 161 ? 9.578 -37.125 -25.062 1 80.44 161 GLY A O 1
ATOM 1246 N N . ALA A 1 162 ? 9.953 -34.938 -24.938 1 75.5 162 ALA A N 1
ATOM 1247 C CA . ALA A 1 162 ? 11.125 -35.125 -24.094 1 75.5 162 ALA A CA 1
ATOM 1248 C C . ALA A 1 162 ? 10.727 -35.469 -22.656 1 75.5 162 ALA A C 1
ATOM 1250 O O . ALA A 1 162 ? 11.555 -35.938 -21.875 1 75.5 162 ALA A O 1
ATOM 1251 N N . LEU A 1 163 ? 9.602 -35.188 -22.391 1 70.5 163 LEU A N 1
ATOM 1252 C CA . LEU A 1 163 ? 9.125 -35.469 -21.047 1 70.5 163 LEU A CA 1
ATOM 1253 C C . LEU A 1 163 ? 8.203 -36.688 -21.062 1 70.5 163 LEU A C 1
ATOM 1255 O O . LEU A 1 163 ? 7.457 -36.906 -22.016 1 70.5 163 LEU A O 1
ATOM 1259 N N . ALA A 1 164 ? 8.664 -37.719 -20.281 1 57.34 164 ALA A N 1
ATOM 1260 C CA . ALA A 1 164 ? 8.008 -39.031 -20.266 1 57.34 164 ALA A CA 1
ATOM 1261 C C . ALA A 1 164 ? 6.492 -38.875 -20.359 1 57.34 164 ALA A C 1
ATOM 1263 O O . ALA A 1 164 ? 5.898 -38.062 -19.625 1 57.34 164 ALA A O 1
ATOM 1264 N N . ASP A 1 165 ? 6.082 -38.906 -21.672 1 53.84 165 ASP A N 1
ATOM 1265 C CA . ASP A 1 165 ? 4.633 -38.875 -21.859 1 53.84 165 ASP A CA 1
ATOM 1266 C C . ASP A 1 165 ? 4.004 -40.219 -21.5 1 53.84 165 ASP A C 1
ATOM 1268 O O . ASP A 1 165 ? 4.578 -41.25 -21.766 1 53.84 165 ASP A O 1
ATOM 1272 N N . ASN A 1 166 ? 3.434 -40.281 -20.344 1 50.84 166 ASN A N 1
ATOM 1273 C CA . ASN A 1 166 ? 2.881 -41.594 -19.984 1 50.84 166 ASN A CA 1
ATOM 1274 C C . ASN A 1 166 ? 2.141 -42.219 -21.141 1 50.84 166 ASN A C 1
ATOM 1276 O O . ASN A 1 166 ? 2.082 -43.438 -21.25 1 50.84 166 ASN A O 1
ATOM 1280 N N . GLY A 1 167 ? 1.083 -41.625 -21.641 1 51.88 167 GLY A N 1
ATOM 1281 C CA . GLY A 1 167 ? 0.186 -42.281 -22.578 1 51.88 167 GLY A CA 1
ATOM 1282 C C . GLY A 1 167 ? 0.263 -41.719 -23.984 1 51.88 167 GLY A C 1
ATOM 1283 O O . GLY A 1 167 ? 1.024 -40.781 -24.25 1 51.88 167 GLY A O 1
ATOM 1284 N N . PRO A 1 168 ? -0.192 -42.469 -24.938 1 55.59 168 PRO A N 1
ATOM 1285 C CA . PRO A 1 168 ? -0.267 -42.031 -26.344 1 55.59 168 PRO A CA 1
ATOM 1286 C C . PRO A 1 168 ? -0.868 -40.625 -26.484 1 55.59 168 PRO A C 1
ATOM 1288 O O . PRO A 1 168 ? -2.057 -40.438 -26.219 1 55.59 168 PRO A O 1
ATOM 1291 N N . THR A 1 169 ? -0.06 -39.594 -26.234 1 64.62 169 THR A N 1
ATOM 1292 C CA . THR A 1 169 ? -0.645 -38.281 -26.469 1 64.62 169 THR A CA 1
ATOM 1293 C C . THR A 1 169 ? -0.345 -37.812 -27.891 1 64.62 169 THR A C 1
ATOM 1295 O O . THR A 1 169 ? 0.629 -38.281 -28.5 1 64.62 169 THR A O 1
ATOM 1298 N N . THR A 1 170 ? -1.46 -37.219 -28.562 1 79.44 170 THR A N 1
ATOM 1299 C CA . THR A 1 170 ? -1.282 -36.594 -29.875 1 79.44 170 THR A CA 1
ATOM 1300 C C . THR A 1 170 ? -0.507 -35.312 -29.781 1 79.44 170 THR A C 1
ATOM 1302 O O . THR A 1 170 ? -0.449 -34.688 -28.719 1 79.44 170 THR A O 1
ATOM 1305 N N . ARG A 1 171 ? 0.224 -35.031 -30.828 1 85.38 171 ARG A N 1
ATOM 1306 C CA . ARG A 1 171 ? 0.952 -33.75 -30.922 1 85.38 171 ARG A CA 1
ATOM 1307 C C . ARG A 1 171 ? 0.03 -32.562 -30.641 1 85.38 171 ARG A C 1
ATOM 1309 O O . ARG A 1 171 ? 0.438 -31.594 -30.031 1 85.38 171 ARG A O 1
ATOM 1316 N N . THR A 1 172 ? -1.145 -32.719 -31.094 1 88.25 172 THR A N 1
ATOM 1317 C CA . THR A 1 172 ? -2.125 -31.656 -30.891 1 88.25 172 THR A CA 1
ATOM 1318 C C . THR A 1 172 ? -2.453 -31.5 -29.406 1 88.25 172 THR A C 1
ATOM 1320 O O . THR A 1 172 ? -2.58 -30.375 -28.922 1 88.25 172 THR A O 1
ATOM 1323 N N . ALA A 1 173 ? -2.561 -32.531 -28.688 1 89.31 173 ALA A N 1
ATOM 1324 C CA . ALA A 1 173 ? -2.85 -32.5 -27.266 1 89.31 173 ALA A CA 1
ATOM 1325 C C . ALA A 1 173 ? -1.695 -31.875 -26.484 1 89.31 173 ALA A C 1
ATOM 1327 O O . ALA A 1 173 ? -1.914 -31.062 -25.578 1 89.31 173 ALA A O 1
ATOM 1328 N N . ASP A 1 174 ? -0.527 -32.219 -26.906 1 90.62 174 ASP A N 1
ATOM 1329 C CA . ASP A 1 174 ? 0.652 -31.703 -26.234 1 90.62 174 ASP A CA 1
ATOM 1330 C C . ASP A 1 174 ? 0.801 -30.203 -26.484 1 90.62 174 ASP A C 1
ATOM 1332 O O . ASP A 1 174 ? 1.195 -29.453 -25.594 1 90.62 174 ASP A O 1
ATOM 1336 N N . LEU A 1 175 ? 0.524 -29.797 -27.688 1 93 175 LEU A N 1
ATOM 1337 C CA . LEU A 1 175 ? 0.575 -28.375 -28.031 1 93 175 LEU A CA 1
ATOM 1338 C C . LEU A 1 175 ? -0.445 -27.594 -27.219 1 93 175 LEU A C 1
ATOM 1340 O O . LEU A 1 175 ? -0.132 -26.516 -26.688 1 93 175 LEU A O 1
ATOM 1344 N N . ALA A 1 176 ? -1.603 -28.125 -27.125 1 94.62 176 ALA A N 1
ATOM 1345 C CA . ALA A 1 176 ? -2.654 -27.469 -26.344 1 94.62 176 ALA A CA 1
ATOM 1346 C C . ALA A 1 176 ? -2.262 -27.344 -24.875 1 94.62 176 ALA A C 1
ATOM 1348 O O . ALA A 1 176 ? -2.475 -26.297 -24.266 1 94.62 176 ALA A O 1
ATOM 1349 N N . LEU A 1 177 ? -1.69 -28.359 -24.391 1 93.31 177 LEU A N 1
ATOM 1350 C CA . LEU A 1 177 ? -1.265 -28.375 -23 1 93.31 177 LEU A CA 1
ATOM 1351 C C . LEU A 1 177 ? -0.167 -27.344 -22.75 1 93.31 177 LEU A C 1
ATOM 1353 O O . LEU A 1 177 ? -0.212 -26.609 -21.766 1 93.31 177 LEU A O 1
ATOM 1357 N N . GLY A 1 178 ? 0.808 -27.344 -23.625 1 94.75 178 GLY A N 1
ATOM 1358 C CA . GLY A 1 178 ? 1.881 -26.375 -23.516 1 94.75 178 GLY A CA 1
ATOM 1359 C C . GLY A 1 178 ? 1.388 -24.938 -23.547 1 94.75 178 GLY A C 1
ATOM 1360 O O . GLY A 1 178 ? 1.831 -24.109 -22.766 1 94.75 178 GLY A O 1
ATOM 1361 N N . LEU A 1 179 ? 0.473 -24.672 -24.406 1 96.38 179 LEU A N 1
ATOM 1362 C CA . LEU A 1 179 ? -0.102 -23.328 -24.5 1 96.38 179 LEU A CA 1
ATOM 1363 C C . LEU A 1 179 ? -0.863 -22.969 -23.234 1 96.38 179 LEU A C 1
ATOM 1365 O O . LEU A 1 179 ? -0.809 -21.812 -22.781 1 96.38 179 LEU A O 1
ATOM 1369 N N . ALA A 1 180 ? -1.542 -23.938 -22.688 1 96.38 180 ALA A N 1
ATOM 1370 C CA . ALA A 1 180 ? -2.27 -23.703 -21.453 1 96.38 180 ALA A CA 1
ATOM 1371 C C . ALA A 1 180 ? -1.314 -23.328 -20.312 1 96.38 180 ALA A C 1
ATOM 1373 O O . ALA A 1 180 ? -1.598 -22.422 -19.531 1 96.38 180 ALA A O 1
ATOM 1374 N N . VAL A 1 181 ? -0.205 -24.031 -20.234 1 96.38 181 VAL A N 1
ATOM 1375 C CA . VAL A 1 181 ? 0.788 -23.766 -19.203 1 96.38 181 VAL A CA 1
ATOM 1376 C C . VAL A 1 181 ? 1.279 -22.312 -19.328 1 96.38 181 VAL A C 1
ATOM 1378 O O . VAL A 1 181 ? 1.307 -21.578 -18.344 1 96.38 181 VAL A O 1
ATOM 1381 N N . VAL A 1 182 ? 1.595 -21.922 -20.5 1 97.38 182 VAL A N 1
ATOM 1382 C CA . VAL A 1 182 ? 2.123 -20.578 -20.75 1 97.38 182 VAL A CA 1
ATOM 1383 C C . VAL A 1 182 ? 1.066 -19.531 -20.406 1 97.38 182 VAL A C 1
ATOM 1385 O O . VAL A 1 182 ? 1.368 -18.531 -19.766 1 97.38 182 VAL A O 1
ATOM 1388 N N . LEU A 1 183 ? -0.129 -19.797 -20.812 1 97.38 183 LEU A N 1
ATOM 1389 C CA . LEU A 1 183 ? -1.204 -18.844 -20.578 1 97.38 183 LEU A CA 1
ATOM 1390 C C . LEU A 1 183 ? -1.497 -18.703 -19.094 1 97.38 183 LEU A C 1
ATOM 1392 O O . LEU A 1 183 ? -1.712 -17.594 -18.594 1 97.38 183 LEU A O 1
ATOM 1396 N N . VAL A 1 184 ? -1.547 -19.797 -18.391 1 97.12 184 VAL A N 1
ATOM 1397 C CA . VAL A 1 184 ? -1.792 -19.766 -16.953 1 97.12 184 VAL A CA 1
ATOM 1398 C C . VAL A 1 184 ? -0.681 -18.984 -16.266 1 97.12 184 VAL A C 1
ATOM 1400 O O . VAL A 1 184 ? -0.95 -18.172 -15.383 1 97.12 184 VAL A O 1
ATOM 1403 N N . MET A 1 185 ? 0.558 -19.203 -16.656 1 96.69 185 MET A N 1
ATOM 1404 C CA . MET A 1 185 ? 1.675 -18.484 -16.031 1 96.69 185 MET A CA 1
ATOM 1405 C C . MET A 1 185 ? 1.629 -17 -16.375 1 96.69 185 MET A C 1
ATOM 1407 O O . MET A 1 185 ? 2.014 -16.156 -15.562 1 96.69 185 MET A O 1
ATOM 1411 N N . MET A 1 186 ? 1.173 -16.703 -17.578 1 96.75 186 MET A N 1
ATOM 1412 C CA . MET A 1 186 ? 0.978 -15.305 -17.938 1 96.75 186 MET A CA 1
ATOM 1413 C C . MET A 1 186 ? -0.024 -14.633 -17.016 1 96.75 186 MET A C 1
ATOM 1415 O O . MET A 1 186 ? 0.181 -13.492 -16.594 1 96.75 186 MET A O 1
ATOM 1419 N N . VAL A 1 187 ? -1.003 -15.328 -16.672 1 96.12 187 VAL A N 1
ATOM 1420 C CA . VAL A 1 187 ? -2.021 -14.773 -15.789 1 96.12 187 VAL A CA 1
ATOM 1421 C C . VAL A 1 187 ? -1.456 -14.617 -14.375 1 96.12 187 VAL A C 1
ATOM 1423 O O . VAL A 1 187 ? -1.53 -13.539 -13.781 1 96.12 187 VAL A O 1
ATOM 1426 N N . VAL A 1 188 ? -0.836 -15.625 -13.875 1 94.25 188 VAL A N 1
ATOM 1427 C CA . VAL A 1 188 ? -0.461 -15.703 -12.461 1 94.25 188 VAL A CA 1
ATOM 1428 C C . VAL A 1 188 ? 0.758 -14.82 -12.203 1 94.25 188 VAL A C 1
ATOM 1430 O O . VAL A 1 188 ? 0.862 -14.188 -11.148 1 94.25 188 VAL A O 1
ATOM 1433 N N . VAL A 1 189 ? 1.647 -14.711 -13.172 1 94.75 189 VAL A N 1
ATOM 1434 C CA . VAL A 1 189 ? 2.855 -13.93 -12.938 1 94.75 189 VAL A CA 1
ATOM 1435 C C . VAL A 1 189 ? 2.811 -12.641 -13.766 1 94.75 189 VAL A C 1
ATOM 1437 O O . VAL A 1 189 ? 3.125 -11.562 -13.258 1 94.75 189 VAL A O 1
ATOM 1440 N N . GLY A 1 190 ? 2.332 -12.75 -14.984 1 95.56 190 GLY A N 1
ATOM 1441 C CA . GLY A 1 190 ? 2.381 -11.633 -15.914 1 95.56 190 GLY A CA 1
ATOM 1442 C C . GLY A 1 190 ? 1.307 -10.594 -15.656 1 95.56 190 GLY A C 1
ATOM 1443 O O . GLY A 1 190 ? 1.492 -9.414 -15.961 1 95.56 190 GLY A O 1
ATOM 1444 N N . VAL A 1 191 ? 0.231 -10.992 -15.07 1 96.12 191 VAL A N 1
ATOM 1445 C CA . VAL A 1 191 ? -0.874 -10.055 -14.867 1 96.12 191 VAL A CA 1
ATOM 1446 C C . VAL A 1 191 ? -1.084 -9.82 -13.375 1 96.12 191 VAL A C 1
ATOM 1448 O O . VAL A 1 191 ? -1.126 -8.672 -12.914 1 96.12 191 VAL A O 1
ATOM 1451 N N . MET A 1 192 ? -1.131 -10.867 -12.625 1 96 192 MET A N 1
ATOM 1452 C CA . MET A 1 192 ? -1.486 -10.812 -11.211 1 96 192 MET A CA 1
ATOM 1453 C C . MET A 1 192 ? -0.489 -9.961 -10.43 1 96 192 MET A C 1
ATOM 1455 O O . MET A 1 192 ? -0.883 -9.07 -9.672 1 96 192 MET A O 1
ATOM 1459 N N . LEU A 1 193 ? 0.745 -10.18 -10.602 1 96.5 193 LEU A N 1
ATOM 1460 C CA . LEU A 1 193 ? 1.754 -9.523 -9.773 1 96.5 193 LEU A CA 1
ATOM 1461 C C . LEU A 1 193 ? 1.842 -8.039 -10.109 1 96.5 193 LEU A C 1
ATOM 1463 O O . LEU A 1 193 ? 1.802 -7.191 -9.211 1 96.5 193 LEU A O 1
ATOM 1467 N N . PRO A 1 194 ? 1.854 -7.668 -11.414 1 96 194 PRO A N 1
ATOM 1468 C CA . PRO A 1 194 ? 1.838 -6.234 -11.711 1 96 194 PRO A CA 1
ATOM 1469 C C . PRO A 1 194 ? 0.551 -5.551 -11.25 1 96 194 PRO A C 1
ATOM 1471 O O . PRO A 1 194 ? 0.572 -4.379 -10.867 1 96 194 PRO A O 1
ATOM 1474 N N . PHE A 1 195 ? -0.479 -6.281 -11.328 1 96.25 195 PHE A N 1
ATOM 1475 C CA . PHE A 1 195 ? -1.751 -5.742 -10.867 1 96.25 195 PHE A CA 1
ATOM 1476 C C . PHE A 1 195 ? -1.685 -5.406 -9.383 1 96.25 195 PHE A C 1
ATOM 1478 O O . PHE A 1 195 ? -2.074 -4.309 -8.969 1 96.25 195 PHE A O 1
ATOM 1485 N N . ILE A 1 196 ? -1.217 -6.297 -8.586 1 96.06 196 ILE A N 1
ATOM 1486 C CA . ILE A 1 196 ? -1.108 -6.09 -7.148 1 96.06 196 ILE A CA 1
ATOM 1487 C C . ILE A 1 196 ? -0.15 -4.934 -6.867 1 96.06 196 ILE A C 1
ATOM 1489 O O . ILE A 1 196 ? -0.47 -4.027 -6.094 1 96.06 196 ILE A O 1
ATOM 1493 N N . GLN A 1 197 ? 0.969 -4.977 -7.512 1 96.06 197 GLN A N 1
ATOM 1494 C CA . GLN A 1 197 ? 1.98 -3.949 -7.281 1 96.06 197 GLN A CA 1
ATOM 1495 C C . GLN A 1 197 ? 1.458 -2.566 -7.66 1 96.06 197 GLN A C 1
ATOM 1497 O O . GLN A 1 197 ? 1.626 -1.606 -6.902 1 96.06 197 GLN A O 1
ATOM 1502 N N . PHE A 1 198 ? 0.829 -2.518 -8.797 1 96 198 PHE A N 1
ATOM 1503 C CA . PHE A 1 198 ? 0.283 -1.256 -9.289 1 96 198 PHE A CA 1
ATOM 1504 C C . PHE A 1 198 ? -0.786 -0.727 -8.336 1 96 198 PHE A C 1
ATOM 1506 O O . PHE A 1 198 ? -0.805 0.464 -8.016 1 96 198 PHE A O 1
ATOM 1513 N N . SER A 1 199 ? -1.674 -1.531 -7.941 1 95.38 199 SER A N 1
ATOM 1514 C CA . SER A 1 199 ? -2.77 -1.136 -7.062 1 95.38 199 SER A CA 1
ATOM 1515 C C . SER A 1 199 ? -2.246 -0.585 -5.742 1 95.38 199 SER A C 1
ATOM 1517 O O . SER A 1 199 ? -2.688 0.47 -5.285 1 95.38 199 SER A O 1
ATOM 1519 N N . HIS A 1 200 ? -1.324 -1.265 -5.184 1 93 200 HIS A N 1
ATOM 1520 C CA . HIS A 1 200 ? -0.81 -0.836 -3.889 1 93 200 HIS A CA 1
ATOM 1521 C C . HIS A 1 200 ? 0.071 0.401 -4.027 1 93 200 HIS A C 1
ATOM 1523 O O . HIS A 1 200 ? 0.107 1.245 -3.129 1 93 200 HIS A O 1
ATOM 1529 N N . TRP A 1 201 ? 0.762 0.502 -5.125 1 93.62 201 TRP A N 1
ATOM 1530 C CA . TRP A 1 201 ? 1.492 1.727 -5.434 1 93.62 201 TRP A CA 1
ATOM 1531 C C . TRP A 1 201 ? 0.55 2.924 -5.484 1 93.62 201 TRP A C 1
ATOM 1533 O O . TRP A 1 201 ? 0.85 3.982 -4.926 1 93.62 201 TRP A O 1
ATOM 1543 N N . LEU A 1 202 ? -0.523 2.709 -6.121 1 93.75 202 LEU A N 1
ATOM 1544 C CA . LEU A 1 202 ? -1.505 3.777 -6.273 1 93.75 202 LEU A CA 1
ATOM 1545 C C . LEU A 1 202 ? -2.086 4.176 -4.918 1 93.75 202 LEU A C 1
ATOM 1547 O O . LEU A 1 202 ? -2.266 5.367 -4.641 1 93.75 202 LEU A O 1
ATOM 1551 N N . LEU A 1 203 ? -2.379 3.242 -4.105 1 93.12 203 LEU A N 1
ATOM 1552 C CA . LEU A 1 203 ? -2.926 3.506 -2.779 1 93.12 203 LEU A CA 1
ATOM 1553 C C . LEU A 1 203 ? -1.905 4.227 -1.903 1 93.12 203 LEU A C 1
ATOM 1555 O O . LEU A 1 203 ? -2.266 5.098 -1.109 1 93.12 203 LEU A O 1
AT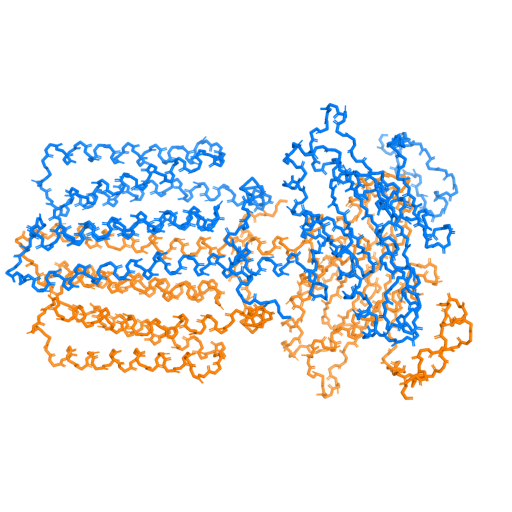OM 1559 N N . ARG A 1 204 ? -0.713 3.838 -2.047 1 91.88 204 ARG A N 1
ATOM 1560 C CA . ARG A 1 204 ? 0.348 4.508 -1.303 1 91.88 204 ARG A CA 1
ATOM 1561 C C . ARG A 1 204 ? 0.534 5.941 -1.785 1 91.88 204 ARG A C 1
ATOM 1563 O O . ARG A 1 204 ? 0.698 6.859 -0.978 1 91.88 204 ARG A O 1
ATOM 1570 N N . LYS A 1 205 ? 0.521 6.094 -3.066 1 91.56 205 LYS A N 1
ATOM 1571 C CA . LYS A 1 205 ? 0.612 7.434 -3.635 1 91.56 205 LYS A CA 1
ATOM 1572 C C . LYS A 1 205 ? -0.52 8.328 -3.129 1 91.56 205 LYS A C 1
ATOM 1574 O O . LYS A 1 205 ? -0.305 9.5 -2.832 1 91.56 205 LYS A O 1
ATOM 1579 N N . ASP A 1 206 ? -1.644 7.789 -3.094 1 93.69 206 ASP A N 1
ATOM 1580 C CA . ASP A 1 206 ? -2.809 8.508 -2.582 1 93.69 206 ASP A CA 1
ATOM 1581 C C . ASP A 1 206 ? -2.6 8.922 -1.128 1 93.69 206 ASP A C 1
ATOM 1583 O O . ASP A 1 206 ? -2.916 10.055 -0.75 1 93.69 206 ASP A O 1
ATOM 1587 N N . ALA A 1 207 ? -2.062 8.039 -0.332 1 93.75 207 ALA A N 1
ATOM 1588 C CA . ALA A 1 207 ? -1.856 8.273 1.096 1 93.75 207 ALA A CA 1
ATOM 1589 C C . ALA A 1 207 ? -0.795 9.344 1.329 1 93.75 207 ALA A C 1
ATOM 1591 O O . ALA A 1 207 ? -0.833 10.055 2.338 1 93.75 207 ALA A O 1
ATOM 1592 N N . LEU A 1 208 ? 0.1 9.477 0.384 1 94.75 208 LEU A N 1
ATOM 1593 C CA . LEU A 1 208 ? 1.241 10.367 0.56 1 94.75 208 LEU A CA 1
ATOM 1594 C C . LEU A 1 208 ? 0.997 11.703 -0.133 1 94.75 208 LEU A C 1
ATOM 1596 O O . LEU A 1 208 ? 1.9 12.539 -0.215 1 94.75 208 LEU A O 1
ATOM 1600 N N . SER A 1 209 ? -0.212 11.93 -0.604 1 94.44 209 SER A N 1
ATOM 1601 C CA . SER A 1 209 ? -0.532 13.148 -1.346 1 94.44 209 SER A CA 1
ATOM 1602 C C . SER A 1 209 ? -1.647 13.93 -0.664 1 94.44 209 SER A C 1
ATOM 1604 O O . SER A 1 209 ? -2.408 13.375 0.131 1 94.44 209 SER A O 1
ATOM 1606 N N . ASP A 1 210 ? -1.673 15.211 -0.994 1 93.44 210 ASP A N 1
ATOM 1607 C CA . ASP A 1 210 ? -2.779 16.094 -0.61 1 93.44 210 ASP A CA 1
ATOM 1608 C C . ASP A 1 210 ? -3.898 16.047 -1.647 1 93.44 210 ASP A C 1
ATOM 1610 O O . ASP A 1 210 ? -3.691 16.406 -2.807 1 93.44 210 ASP A O 1
ATOM 1614 N N . PRO A 1 211 ? -5.039 15.602 -1.22 1 87.69 211 PRO A N 1
ATOM 1615 C CA . PRO A 1 211 ? -6.094 15.375 -2.207 1 87.69 211 PRO A CA 1
ATOM 1616 C C . PRO A 1 211 ? -6.598 16.672 -2.84 1 87.69 211 PRO A C 1
ATOM 1618 O O . PRO A 1 211 ? -7.105 16.656 -3.965 1 87.69 211 PRO A O 1
ATOM 1621 N N . LEU A 1 212 ? -6.426 17.766 -2.172 1 90.19 212 LEU A N 1
ATOM 1622 C CA . LEU A 1 212 ? -6.93 19.031 -2.67 1 90.19 212 LEU A CA 1
ATOM 1623 C C . LEU A 1 212 ? -6.039 19.578 -3.783 1 90.19 212 LEU A C 1
ATOM 1625 O O . LEU A 1 212 ? -6.535 20.109 -4.777 1 90.19 212 LEU A O 1
ATOM 1629 N N . THR A 1 213 ? -4.738 19.375 -3.637 1 94.62 213 THR A N 1
ATOM 1630 C CA . THR A 1 213 ? -3.811 20.031 -4.551 1 94.62 213 THR A CA 1
ATOM 1631 C C . THR A 1 213 ? -3.102 19 -5.43 1 94.62 213 THR A C 1
ATOM 1633 O O . THR A 1 213 ? -2.498 19.359 -6.445 1 94.62 213 THR A O 1
ATOM 1636 N N . GLY A 1 214 ? -3.123 17.781 -4.969 1 92.38 214 GLY A N 1
ATOM 1637 C CA . GLY A 1 214 ? -2.385 16.75 -5.676 1 92.38 214 GLY A CA 1
ATOM 1638 C C . GLY A 1 214 ? -0.906 16.734 -5.336 1 92.38 214 GLY A C 1
ATOM 1639 O O . GLY A 1 214 ? -0.175 15.844 -5.762 1 92.38 214 GLY A O 1
ATOM 1640 N N . LEU A 1 215 ? -0.457 17.688 -4.566 1 96 215 LEU A N 1
ATOM 1641 C CA . LEU A 1 215 ? 0.93 17.75 -4.121 1 96 215 LEU A CA 1
ATOM 1642 C C . LEU A 1 215 ? 1.201 16.719 -3.033 1 96 215 LEU A C 1
ATOM 1644 O O . LEU A 1 215 ? 0.273 16.078 -2.541 1 96 215 LEU A O 1
ATOM 1648 N N . LEU A 1 216 ? 2.49 16.516 -2.74 1 95.94 216 LEU A N 1
ATOM 1649 C CA . LEU A 1 216 ? 2.811 15.688 -1.587 1 95.94 216 LEU A CA 1
ATOM 1650 C C . LEU A 1 216 ? 2.223 16.281 -0.31 1 95.94 216 LEU A C 1
ATOM 1652 O O . LEU A 1 216 ? 2.051 17.5 -0.206 1 95.94 216 LEU A O 1
ATOM 1656 N N . ASN A 1 217 ? 1.82 15.438 0.578 1 95.38 217 ASN A N 1
ATOM 1657 C CA . ASN A 1 217 ? 1.562 15.898 1.938 1 95.38 217 ASN A CA 1
ATOM 1658 C C . ASN A 1 217 ? 2.822 15.852 2.797 1 95.38 217 ASN A C 1
ATOM 1660 O O . ASN A 1 217 ? 3.902 15.523 2.303 1 95.38 217 ASN A O 1
ATOM 1664 N N . ARG A 1 218 ? 2.695 16.203 4.02 1 93.19 218 ARG A N 1
ATOM 1665 C CA . ARG A 1 218 ? 3.857 16.25 4.898 1 93.19 218 ARG A CA 1
ATOM 1666 C C . ARG A 1 218 ? 4.574 14.898 4.941 1 93.19 218 ARG A C 1
ATOM 1668 O O . ARG A 1 218 ? 5.797 14.844 4.816 1 93.19 218 ARG A O 1
ATOM 1675 N N . ARG A 1 219 ? 3.812 13.891 5.098 1 92.94 219 ARG A N 1
ATOM 1676 C CA . ARG A 1 219 ? 4.391 12.547 5.152 1 92.94 219 ARG A CA 1
ATOM 1677 C C . ARG A 1 219 ? 5.055 12.188 3.826 1 92.94 219 ARG A C 1
ATOM 1679 O O . ARG A 1 219 ? 6.105 11.547 3.809 1 92.94 219 ARG A O 1
ATOM 1686 N N . GLY A 1 220 ? 4.363 12.531 2.771 1 93.69 220 GLY A N 1
ATOM 1687 C CA . GLY A 1 220 ? 4.949 12.32 1.459 1 93.69 220 GLY A CA 1
ATOM 1688 C C . GLY A 1 220 ? 6.285 13.023 1.278 1 93.69 220 GLY A C 1
ATOM 1689 O O . GLY A 1 220 ? 7.219 12.453 0.712 1 93.69 220 GLY A O 1
ATOM 1690 N N . LEU A 1 221 ? 6.387 14.219 1.75 1 93.25 221 LEU A N 1
ATOM 1691 C CA . LEU A 1 221 ? 7.641 14.961 1.692 1 93.25 221 LEU A CA 1
ATOM 1692 C C . LEU A 1 221 ? 8.727 14.258 2.494 1 93.25 221 LEU A C 1
ATOM 1694 O O . LEU A 1 221 ? 9.844 14.07 2.004 1 93.25 221 LEU A O 1
ATOM 1698 N N . ASP A 1 222 ? 8.367 13.875 3.652 1 89.44 222 ASP A N 1
ATOM 1699 C CA . ASP A 1 222 ? 9.312 13.195 4.531 1 89.44 222 ASP A CA 1
ATOM 1700 C C . ASP A 1 222 ? 9.812 11.898 3.898 1 89.44 222 ASP A C 1
ATOM 1702 O O . ASP A 1 222 ? 10.969 11.508 4.098 1 89.44 222 ASP A O 1
ATOM 1706 N N . ASN A 1 223 ? 8.953 11.289 3.232 1 87.94 223 ASN A N 1
ATOM 1707 C CA . ASN A 1 223 ? 9.281 10.008 2.615 1 87.94 223 ASN A CA 1
ATOM 1708 C C . ASN A 1 223 ? 10.211 10.18 1.419 1 87.94 223 ASN A C 1
ATOM 1710 O O . ASN A 1 223 ? 11.047 9.312 1.145 1 87.94 223 ASN A O 1
ATOM 1714 N N . ARG A 1 224 ? 10.109 11.234 0.721 1 87.69 224 ARG A N 1
ATOM 1715 C CA . ARG A 1 224 ? 10.828 11.398 -0.539 1 87.69 224 ARG A CA 1
ATOM 1716 C C . ARG A 1 224 ? 12.117 12.188 -0.335 1 87.69 224 ARG A C 1
ATOM 1718 O O . ARG A 1 224 ? 13.055 12.07 -1.125 1 87.69 224 ARG A O 1
ATOM 1725 N N . LEU A 1 225 ? 12.211 12.898 0.64 1 87.31 225 LEU A N 1
ATOM 1726 C CA . LEU A 1 225 ? 13.281 13.859 0.859 1 87.31 225 LEU A CA 1
ATOM 1727 C C . LEU A 1 225 ? 14.641 13.164 0.925 1 87.31 225 LEU A C 1
ATOM 1729 O O . LEU A 1 225 ? 15.602 13.602 0.285 1 87.31 225 LEU A O 1
ATOM 1733 N N . PRO A 1 226 ? 14.75 12.07 1.691 1 78.5 226 PRO A N 1
ATOM 1734 C CA . PRO A 1 226 ? 16.062 11.43 1.792 1 78.5 226 PRO A CA 1
ATOM 1735 C C . PRO A 1 226 ? 16.578 10.93 0.445 1 78.5 226 PRO A C 1
ATOM 1737 O O . PRO A 1 226 ? 17.766 11.094 0.131 1 78.5 226 PRO A O 1
ATOM 1740 N N . SER A 1 227 ? 15.711 10.32 -0.28 1 79.06 227 SER A N 1
ATOM 1741 C CA . SER A 1 227 ? 16.125 9.812 -1.584 1 79.06 227 SER A CA 1
ATOM 1742 C C . SER A 1 227 ? 16.422 10.961 -2.549 1 79.06 227 SER A C 1
ATOM 1744 O O . SER A 1 227 ? 17.297 10.836 -3.414 1 79.06 227 SER A O 1
ATOM 1746 N N . TYR A 1 228 ? 15.711 12.016 -2.416 1 83.19 228 TYR A N 1
ATOM 1747 C CA . TYR A 1 228 ? 15.891 13.172 -3.291 1 83.19 228 TYR A CA 1
ATOM 1748 C C . TYR A 1 228 ? 17.219 13.867 -3.008 1 83.19 228 TYR A C 1
ATOM 1750 O O . TYR A 1 228 ? 17.953 14.211 -3.932 1 83.19 228 TYR A O 1
ATOM 1758 N N . LEU A 1 229 ? 17.516 13.992 -1.78 1 79.38 229 LEU A N 1
ATOM 1759 C CA . LEU A 1 229 ? 18.719 14.742 -1.413 1 79.38 229 LEU A CA 1
ATOM 1760 C C . LEU A 1 229 ? 19.922 13.82 -1.313 1 79.38 229 LEU A C 1
ATOM 1762 O O . LEU A 1 229 ? 21.062 14.281 -1.366 1 79.38 229 LEU A O 1
ATOM 1766 N N . GLY A 1 230 ? 19.719 12.547 -0.884 1 70.38 230 GLY A N 1
ATOM 1767 C CA . GLY A 1 230 ? 20.797 11.586 -0.719 1 70.38 230 GLY A CA 1
ATOM 1768 C C . GLY A 1 230 ? 21.547 11.312 -2.008 1 70.38 230 GLY A C 1
ATOM 1769 O O . GLY A 1 230 ? 22.672 10.797 -1.979 1 70.38 230 GLY A O 1
ATOM 1770 N N . HIS A 1 231 ? 20.875 11.508 -2.955 1 58.22 231 HIS A N 1
ATOM 1771 C CA . HIS A 1 231 ? 21.625 11.203 -4.172 1 58.22 231 HIS A CA 1
ATOM 1772 C C . HIS A 1 231 ? 22.656 12.297 -4.473 1 58.22 231 HIS A C 1
ATOM 1774 O O . HIS A 1 231 ? 23.25 12.305 -5.547 1 58.22 231 HIS A O 1
ATOM 1780 N N . GLY A 1 232 ? 23.391 12.859 -3.367 1 54.91 232 GLY A N 1
ATOM 1781 C CA . GLY A 1 232 ? 24.484 13.781 -3.17 1 54.91 232 GLY A CA 1
ATOM 1782 C C . GLY A 1 232 ? 24.938 14.461 -4.449 1 54.91 232 GLY A C 1
ATOM 1783 O O . GLY A 1 232 ? 25.828 15.32 -4.426 1 54.91 232 GLY A O 1
ATOM 1784 N N . ARG A 1 233 ? 24.703 13.906 -5.523 1 53.44 233 ARG A N 1
ATOM 1785 C CA . ARG A 1 233 ? 25.562 14.406 -6.594 1 53.44 233 ARG A CA 1
ATOM 1786 C C . ARG A 1 233 ? 25.078 15.773 -7.082 1 53.44 233 ARG A C 1
ATOM 1788 O O . ARG A 1 233 ? 25.719 16.391 -7.941 1 53.44 233 ARG A O 1
ATOM 1795 N N . ARG A 1 234 ? 24.016 16.188 -6.469 1 61.53 234 ARG A N 1
ATOM 1796 C CA . ARG A 1 234 ? 23.484 17.219 -7.344 1 61.53 234 ARG A CA 1
ATOM 1797 C C . ARG A 1 234 ? 23.609 18.594 -6.695 1 61.53 234 ARG A C 1
ATOM 1799 O O . ARG A 1 234 ? 22.688 19.406 -6.789 1 61.53 234 ARG A O 1
ATOM 1806 N N . GLY A 1 235 ? 24.75 18.922 -5.988 1 71.12 235 GLY A N 1
ATOM 1807 C CA . GLY A 1 235 ? 25.016 20.312 -5.668 1 71.12 235 GLY A CA 1
ATOM 1808 C C . GLY A 1 235 ? 24.203 20.844 -4.496 1 71.12 235 GLY A C 1
ATOM 1809 O O . GLY A 1 235 ? 23.703 20.047 -3.688 1 71.12 235 GLY A O 1
ATOM 1810 N N . ALA A 1 236 ? 24.188 22.266 -4.293 1 83.56 236 ALA A N 1
ATOM 1811 C CA . ALA A 1 236 ? 23.453 22.953 -3.221 1 83.56 236 ALA A CA 1
ATOM 1812 C C . ALA A 1 236 ? 21.953 22.766 -3.377 1 83.56 236 ALA A C 1
ATOM 1814 O O . ALA A 1 236 ? 21.438 22.672 -4.496 1 83.56 236 ALA A O 1
ATOM 1815 N N . ALA A 1 237 ? 21.312 22.531 -2.273 1 89.69 237 ALA A N 1
ATOM 1816 C CA . ALA A 1 237 ? 19.859 22.375 -2.277 1 89.69 237 ALA A CA 1
ATOM 1817 C C . ALA A 1 237 ? 19.188 23.438 -1.424 1 89.69 237 ALA A C 1
ATOM 1819 O O . ALA A 1 237 ? 19.828 24.094 -0.612 1 89.69 237 ALA A O 1
ATOM 1820 N N . TYR A 1 238 ? 17.906 23.688 -1.718 1 92.31 238 TYR A N 1
ATOM 1821 C CA . TYR A 1 238 ? 17.156 24.641 -0.905 1 92.31 238 TYR A CA 1
ATOM 1822 C C . TYR A 1 238 ? 15.852 24.016 -0.423 1 92.31 238 TYR A C 1
ATOM 1824 O O . TYR A 1 238 ? 15.336 23.078 -1.029 1 92.31 238 TYR A O 1
ATOM 1832 N N . VAL A 1 239 ? 15.438 24.531 0.689 1 95.25 239 VAL A N 1
ATOM 1833 C CA . VAL A 1 239 ? 14.094 24.297 1.212 1 95.25 239 VAL A CA 1
ATOM 1834 C C . VAL A 1 239 ? 13.367 25.641 1.383 1 95.25 239 VAL A C 1
ATOM 1836 O O . VAL A 1 239 ? 13.852 26.531 2.078 1 95.25 239 VAL A O 1
ATOM 1839 N N . ALA A 1 240 ? 12.25 25.75 0.684 1 97.38 240 ALA A N 1
ATOM 1840 C CA . ALA A 1 240 ? 11.43 26.953 0.8 1 97.38 240 ALA A CA 1
ATOM 1841 C C . ALA A 1 240 ? 10.078 26.641 1.438 1 97.38 240 ALA A C 1
ATOM 1843 O O . ALA A 1 240 ? 9.344 25.781 0.948 1 97.38 240 ALA A O 1
ATOM 1844 N N . THR A 1 241 ? 9.828 27.281 2.518 1 97.44 241 THR A N 1
ATOM 1845 C CA . THR A 1 241 ? 8.523 27.172 3.166 1 97.44 241 THR A CA 1
ATOM 1846 C C . THR A 1 241 ? 7.668 28.406 2.877 1 97.44 241 THR A C 1
ATOM 1848 O O . THR A 1 241 ? 8.125 29.531 3.041 1 97.44 241 THR A O 1
ATOM 1851 N N . LEU A 1 242 ? 6.461 28.156 2.438 1 97.88 242 LEU A N 1
ATOM 1852 C CA . LEU A 1 242 ? 5.551 29.234 2.086 1 97.88 242 LEU A CA 1
ATOM 1853 C C . LEU A 1 242 ? 4.266 29.156 2.906 1 97.88 242 LEU A C 1
ATOM 1855 O O . LEU A 1 242 ? 3.76 28.062 3.166 1 97.88 242 LEU A O 1
ATOM 1859 N N . ASP A 1 243 ? 3.783 30.234 3.23 1 96.38 243 ASP A N 1
ATOM 1860 C CA . ASP A 1 243 ? 2.477 30.375 3.867 1 96.38 243 ASP A CA 1
ATOM 1861 C C . ASP A 1 243 ? 1.652 31.469 3.203 1 96.38 243 ASP A C 1
ATOM 1863 O O . ASP A 1 243 ? 2.166 32.562 2.93 1 96.38 243 ASP A O 1
ATOM 1867 N N . LEU A 1 244 ? 0.398 31.203 2.951 1 96 244 LEU A N 1
ATOM 1868 C CA . LEU A 1 244 ? -0.474 32.219 2.352 1 96 244 LEU A CA 1
ATOM 1869 C C . LEU A 1 244 ? -0.873 33.281 3.375 1 96 244 LEU A C 1
ATOM 1871 O O . LEU A 1 244 ? -1.411 32.938 4.434 1 96 244 LEU A O 1
ATOM 1875 N N . ASP A 1 245 ? -0.663 34.5 2.975 1 93.62 245 ASP A N 1
ATOM 1876 C CA . ASP A 1 245 ? -0.926 35.625 3.887 1 93.62 245 ASP A CA 1
ATOM 1877 C C . ASP A 1 245 ? -2.426 35.844 4.074 1 93.62 245 ASP A C 1
ATOM 1879 O O . ASP A 1 245 ? -3.176 35.906 3.1 1 93.62 245 ASP A O 1
ATOM 1883 N N . ARG A 1 246 ? -2.875 35.969 5.348 1 89.44 246 ARG A N 1
ATOM 1884 C CA . ARG A 1 246 ? -4.242 36.312 5.723 1 89.44 246 ARG A CA 1
ATOM 1885 C C . ARG A 1 246 ? -5.242 35.344 5.09 1 89.44 246 ARG A C 1
ATOM 1887 O O . ARG A 1 246 ? -6.277 35.75 4.57 1 89.44 246 ARG A O 1
ATOM 1894 N N . PHE A 1 247 ? -4.941 34.156 5.051 1 91.19 247 PHE A N 1
ATOM 1895 C CA . PHE A 1 247 ? -5.781 33.156 4.371 1 91.19 247 PHE A CA 1
ATOM 1896 C C . PHE A 1 247 ? -7.082 32.938 5.133 1 91.19 247 PHE A C 1
ATOM 1898 O O . PHE A 1 247 ? -8.125 32.719 4.527 1 91.19 247 PHE A O 1
ATOM 1905 N N . LYS A 1 248 ? -6.98 32.969 6.418 1 84.19 248 LYS A N 1
ATOM 1906 C CA . LYS A 1 248 ? -8.203 32.844 7.207 1 84.19 248 LYS A CA 1
ATOM 1907 C C . LYS A 1 248 ? -9.203 33.938 6.836 1 84.19 248 LYS A C 1
ATOM 1909 O O . LYS A 1 248 ? -10.406 33.688 6.77 1 84.19 248 LYS A O 1
ATOM 1914 N N . VAL A 1 249 ? -8.734 35.125 6.664 1 84.88 249 VAL A N 1
ATOM 1915 C CA . VAL A 1 249 ? -9.586 36.219 6.258 1 84.88 249 VAL A CA 1
ATOM 1916 C C . VAL A 1 249 ? -10.211 35.938 4.895 1 84.88 249 VAL A C 1
ATOM 1918 O O . VAL A 1 249 ? -11.383 36.25 4.66 1 84.88 249 VAL A O 1
ATOM 1921 N N . VAL A 1 250 ? -9.453 35.375 4.055 1 88.12 250 VAL A N 1
ATOM 1922 C CA . VAL A 1 250 ? -9.945 35 2.74 1 88.12 250 VAL A CA 1
ATOM 1923 C C . VAL A 1 250 ? -11.094 34 2.893 1 88.12 250 VAL A C 1
ATOM 1925 O O . VAL A 1 250 ? -12.148 34.156 2.266 1 88.12 250 VAL A O 1
ATOM 1928 N N . ASN A 1 251 ? -10.953 33 3.715 1 86.31 251 ASN A N 1
ATOM 1929 C CA . ASN A 1 251 ? -11.984 32 3.951 1 86.31 251 ASN A CA 1
ATOM 1930 C C . ASN A 1 251 ? -13.242 32.625 4.566 1 86.31 251 ASN A C 1
ATOM 1932 O O . ASN A 1 251 ? -14.359 32.281 4.188 1 86.31 251 ASN A O 1
ATOM 1936 N N . ASP A 1 252 ? -12.977 33.469 5.465 1 81.94 252 ASP A N 1
ATOM 1937 C CA . ASP A 1 252 ? -14.086 34.094 6.172 1 81.94 252 ASP A CA 1
ATOM 1938 C C . ASP A 1 252 ? -14.891 35 5.234 1 81.94 252 ASP A C 1
ATOM 1940 O O . ASP A 1 252 ? -16.109 35.125 5.387 1 81.94 252 ASP A O 1
ATOM 1944 N N . THR A 1 253 ? -14.195 35.625 4.387 1 84.69 253 THR A N 1
ATOM 1945 C CA . THR A 1 253 ? -14.812 36.594 3.5 1 84.69 253 THR A CA 1
ATOM 1946 C C . THR A 1 253 ? -15.5 35.906 2.322 1 84.69 253 THR A C 1
ATOM 1948 O O . THR A 1 253 ? -16.625 36.25 1.961 1 84.69 253 THR A O 1
ATOM 1951 N N . PHE A 1 254 ? -14.852 34.906 1.717 1 87.56 254 PHE A N 1
ATOM 1952 C CA . PHE A 1 254 ? -15.336 34.344 0.457 1 87.56 254 PHE A CA 1
ATOM 1953 C C . PHE A 1 254 ? -15.828 32.938 0.649 1 87.56 254 PHE A C 1
ATOM 1955 O O . PHE A 1 254 ? -16.406 32.344 -0.268 1 87.56 254 PHE A O 1
ATOM 1962 N N . GLY A 1 255 ? -15.648 32.406 1.768 1 85.62 255 GLY A N 1
ATOM 1963 C CA . GLY A 1 255 ? -16.078 31.047 2.051 1 85.62 255 GLY A CA 1
ATOM 1964 C C . GLY A 1 255 ? -14.977 30.016 1.865 1 85.62 255 GLY A C 1
ATOM 1965 O O . GLY A 1 255 ? -14.031 30.234 1.101 1 85.62 255 GLY A O 1
ATOM 1966 N N . HIS A 1 256 ? -15.172 28.844 2.418 1 84.69 256 HIS A N 1
ATOM 1967 C CA . HIS A 1 256 ? -14.164 27.781 2.402 1 84.69 256 HIS A CA 1
ATOM 1968 C C . HIS A 1 256 ? -14.023 27.188 1.009 1 84.69 256 HIS A C 1
ATOM 1970 O O . HIS A 1 256 ? -12.914 26.812 0.602 1 84.69 256 HIS A O 1
ATOM 1976 N N . PRO A 1 257 ? -15.109 27.016 0.298 1 86.62 257 PRO A N 1
ATOM 1977 C CA . PRO A 1 257 ? -14.922 26.5 -1.064 1 86.62 257 PRO A CA 1
ATOM 1978 C C . PRO A 1 257 ? -14 27.391 -1.902 1 86.62 257 PRO A C 1
ATOM 1980 O O . PRO A 1 257 ? -13.203 26.875 -2.695 1 86.62 257 PRO A O 1
ATOM 1983 N N . PHE A 1 258 ? -14.133 28.672 -1.706 1 90.25 258 PHE A N 1
ATOM 1984 C CA . PHE A 1 258 ? -13.234 29.594 -2.395 1 90.25 258 PHE A CA 1
ATOM 1985 C C . PHE A 1 258 ? -11.797 29.406 -1.919 1 90.25 258 PHE A C 1
ATOM 1987 O O . PHE A 1 258 ? -10.867 29.422 -2.725 1 90.25 258 PHE A O 1
ATOM 1994 N N . GLY A 1 259 ? -11.625 29.25 -0.667 1 92.25 259 GLY A N 1
ATOM 1995 C CA . GLY A 1 259 ? -10.312 28.953 -0.13 1 92.25 259 GLY A CA 1
ATOM 1996 C C . GLY A 1 259 ? -9.688 27.703 -0.723 1 92.25 259 GLY A C 1
ATOM 1997 O O . GLY A 1 259 ? -8.5 27.688 -1.027 1 92.25 259 GLY A O 1
ATOM 1998 N N . ASP A 1 260 ? -10.5 26.734 -0.869 1 92.06 260 ASP A N 1
ATOM 1999 C CA . ASP A 1 260 ? -10.039 25.484 -1.482 1 92.06 260 ASP A CA 1
ATOM 2000 C C . ASP A 1 260 ? -9.555 25.734 -2.91 1 92.06 260 ASP A C 1
ATOM 2002 O O . ASP A 1 260 ? -8.562 25.141 -3.342 1 92.06 260 ASP A O 1
ATOM 2006 N N . GLU A 1 261 ? -10.258 26.484 -3.562 1 93.69 261 GLU A N 1
ATOM 2007 C CA . GLU A 1 261 ? -9.859 26.828 -4.922 1 93.69 261 GLU A CA 1
ATOM 2008 C C . GLU A 1 261 ? -8.508 27.547 -4.941 1 93.69 261 GLU A C 1
ATOM 2010 O O . GLU A 1 261 ? -7.664 27.266 -5.789 1 93.69 261 GLU A O 1
ATOM 2015 N N . VAL A 1 262 ? -8.344 28.453 -4.012 1 94.75 262 VAL A N 1
ATOM 2016 C CA . VAL A 1 262 ? -7.09 29.203 -3.9 1 94.75 262 VAL A CA 1
ATOM 2017 C C . VAL A 1 262 ? -5.941 28.234 -3.629 1 94.75 262 VAL A C 1
ATOM 2019 O O . VAL A 1 262 ? -4.875 28.344 -4.238 1 94.75 262 VAL A O 1
ATOM 2022 N N . LEU A 1 263 ? -6.172 27.344 -2.746 1 96 263 LEU A N 1
ATOM 2023 C CA . LEU A 1 263 ? -5.145 26.375 -2.404 1 96 263 LEU A CA 1
ATOM 2024 C C . LEU A 1 263 ? -4.785 25.516 -3.611 1 96 263 LEU A C 1
ATOM 2026 O O . LEU A 1 263 ? -3.609 25.234 -3.859 1 96 263 LEU A O 1
ATOM 2030 N N . ALA A 1 264 ? -5.793 25.047 -4.316 1 95.75 264 ALA A N 1
ATOM 2031 C CA . ALA A 1 264 ? -5.566 24.25 -5.516 1 95.75 264 ALA A CA 1
ATOM 2032 C C . ALA A 1 264 ? -4.754 25.016 -6.547 1 95.75 264 ALA A C 1
ATOM 2034 O O . ALA A 1 264 ? -3.795 24.5 -7.117 1 95.75 264 ALA A O 1
ATOM 2035 N N . ARG A 1 265 ? -5.086 26.219 -6.762 1 95.69 265 ARG A N 1
ATOM 2036 C CA . ARG A 1 265 ? -4.379 27.062 -7.715 1 95.69 265 ARG A CA 1
ATOM 2037 C C . ARG A 1 265 ? -2.957 27.344 -7.242 1 95.69 265 ARG A C 1
ATOM 2039 O O . ARG A 1 265 ? -2.037 27.469 -8.055 1 95.69 265 ARG A O 1
ATOM 2046 N N . THR A 1 266 ? -2.809 27.531 -5.965 1 96.69 266 THR A N 1
ATOM 2047 C CA . THR A 1 266 ? -1.475 27.719 -5.402 1 96.69 266 THR A CA 1
ATOM 2048 C C . THR A 1 266 ? -0.573 26.547 -5.762 1 96.69 266 THR A C 1
ATOM 2050 O O . THR A 1 266 ? 0.569 26.734 -6.184 1 96.69 266 THR A O 1
ATOM 2053 N N . GLY A 1 267 ? -1.107 25.375 -5.547 1 96.56 267 GLY A N 1
ATOM 2054 C CA . GLY A 1 267 ? -0.349 24.188 -5.918 1 96.56 267 GLY A CA 1
ATOM 2055 C C . GLY A 1 267 ? 0.073 24.188 -7.375 1 96.56 267 GLY A C 1
ATOM 2056 O O . GLY A 1 267 ? 1.221 23.859 -7.691 1 96.56 267 GLY A O 1
ATOM 2057 N N . GLU A 1 268 ? -0.81 24.547 -8.234 1 95.44 268 GLU A N 1
ATOM 2058 C CA . GLU A 1 268 ? -0.538 24.578 -9.672 1 95.44 268 GLU A CA 1
ATOM 2059 C C . GLU A 1 268 ? 0.533 25.609 -10 1 95.44 268 GLU A C 1
ATOM 2061 O O . GLU A 1 268 ? 1.424 25.344 -10.812 1 95.44 268 GLU A O 1
ATOM 2066 N N . ARG A 1 269 ? 0.434 26.719 -9.383 1 96.25 269 ARG A N 1
ATOM 2067 C CA . ARG A 1 269 ? 1.371 27.797 -9.656 1 96.25 269 ARG A CA 1
ATOM 2068 C C . ARG A 1 269 ? 2.766 27.469 -9.141 1 96.25 269 ARG A C 1
ATOM 2070 O O . ARG A 1 269 ? 3.766 27.781 -9.789 1 96.25 269 ARG A O 1
ATOM 2077 N N . LEU A 1 270 ? 2.818 26.906 -8.031 1 96.94 270 LEU A N 1
ATOM 2078 C CA . LEU A 1 270 ? 4.109 26.516 -7.488 1 96.94 270 LEU A CA 1
ATOM 2079 C C . LEU A 1 270 ? 4.781 25.469 -8.375 1 96.94 270 LEU A C 1
ATOM 2081 O O . LEU A 1 270 ? 5.996 25.516 -8.586 1 96.94 270 LEU A O 1
ATOM 2085 N N . ARG A 1 271 ? 4.016 24.562 -8.852 1 95.38 271 ARG A N 1
ATOM 2086 C CA . ARG A 1 271 ? 4.543 23.547 -9.758 1 95.38 271 ARG A CA 1
ATOM 2087 C C . ARG A 1 271 ? 5.113 24.188 -11.023 1 95.38 271 ARG A C 1
ATOM 2089 O O . ARG A 1 271 ? 6.125 23.719 -11.555 1 95.38 271 ARG A O 1
ATOM 2096 N N . ALA A 1 272 ? 4.469 25.125 -11.508 1 94.5 272 ALA A N 1
ATOM 2097 C CA . ALA A 1 272 ? 4.902 25.812 -12.719 1 94.5 272 ALA A CA 1
ATOM 2098 C C . ALA A 1 272 ? 6.156 26.641 -12.469 1 94.5 272 ALA A C 1
ATOM 2100 O O . ALA A 1 272 ? 6.992 26.797 -13.359 1 94.5 272 ALA A O 1
ATOM 2101 N N . ALA A 1 273 ? 6.277 27.141 -11.281 1 95.38 273 ALA A N 1
ATOM 2102 C CA . ALA A 1 273 ? 7.367 28.062 -10.961 1 95.38 273 ALA A CA 1
ATOM 2103 C C . ALA A 1 273 ? 8.617 27.297 -10.523 1 95.38 273 ALA A C 1
ATOM 2105 O O . ALA A 1 273 ? 9.734 27.812 -10.625 1 95.38 273 ALA A O 1
ATOM 2106 N N . ALA A 1 274 ? 8.438 26.156 -9.977 1 94.81 274 ALA A N 1
ATOM 2107 C CA . ALA A 1 274 ? 9.562 25.359 -9.492 1 94.81 274 ALA A CA 1
ATOM 2108 C C . ALA A 1 274 ? 10.156 24.516 -10.617 1 94.81 274 ALA A C 1
ATOM 2110 O O . ALA A 1 274 ? 9.562 24.406 -11.695 1 94.81 274 ALA A O 1
ATOM 2111 N N . ASP A 1 275 ? 11.359 24.016 -10.312 1 90.25 275 ASP A N 1
ATOM 2112 C CA . ASP A 1 275 ? 11.984 23.109 -11.266 1 90.25 275 ASP A CA 1
ATOM 2113 C C . ASP A 1 275 ? 11.172 21.828 -11.414 1 90.25 275 ASP A C 1
ATOM 2115 O O . ASP A 1 275 ? 10.445 21.438 -10.5 1 90.25 275 ASP A O 1
ATOM 2119 N N . ALA A 1 276 ? 11.32 21.125 -12.484 1 87.25 276 ALA A N 1
ATOM 2120 C CA . ALA A 1 276 ? 10.547 19.938 -12.828 1 87.25 276 ALA A CA 1
ATOM 2121 C C . ALA A 1 276 ? 10.789 18.828 -11.82 1 87.25 276 ALA A C 1
ATOM 2123 O O . ALA A 1 276 ? 9.891 18.016 -11.547 1 87.25 276 ALA A O 1
ATOM 2124 N N . ASP A 1 277 ? 11.922 18.797 -11.219 1 87.69 277 ASP A N 1
ATOM 2125 C CA . ASP A 1 277 ? 12.242 17.688 -10.328 1 87.69 277 ASP A CA 1
ATOM 2126 C C . ASP A 1 277 ? 12.117 18.094 -8.859 1 87.69 277 ASP A C 1
ATOM 2128 O O . ASP A 1 277 ? 12.422 17.312 -7.961 1 87.69 277 ASP A O 1
ATOM 2132 N N . ALA A 1 278 ? 11.609 19.312 -8.633 1 94.19 278 ALA A N 1
ATOM 2133 C CA . ALA A 1 278 ? 11.484 19.781 -7.258 1 94.19 278 ALA A CA 1
ATOM 2134 C C . ALA A 1 278 ? 10.367 19.047 -6.523 1 94.19 278 ALA A C 1
ATOM 2136 O O . ALA A 1 278 ? 9.391 18.625 -7.137 1 94.19 278 ALA A O 1
ATOM 2137 N N . LEU A 1 279 ? 10.602 18.859 -5.277 1 95 279 LEU A N 1
ATOM 2138 C CA . LEU A 1 279 ? 9.539 18.328 -4.422 1 95 279 LEU A CA 1
ATOM 2139 C C . LEU A 1 279 ? 8.656 19.469 -3.908 1 95 279 LEU A C 1
ATOM 2141 O O . LEU A 1 279 ? 9.156 20.469 -3.406 1 95 279 LEU A O 1
ATOM 2145 N N . ILE A 1 280 ? 7.398 19.391 -4.09 1 97.69 280 ILE A N 1
ATOM 2146 C CA . ILE A 1 280 ? 6.441 20.359 -3.594 1 97.69 280 ILE A CA 1
ATOM 2147 C C . ILE A 1 280 ? 5.391 19.672 -2.727 1 97.69 280 ILE A C 1
ATOM 2149 O O . ILE A 1 280 ? 4.809 18.672 -3.137 1 97.69 280 ILE A O 1
ATOM 2153 N N . ALA A 1 281 ? 5.172 20.172 -1.544 1 97.5 281 ALA A N 1
ATOM 2154 C CA . ALA A 1 281 ? 4.254 19.531 -0.6 1 97.5 281 ALA A CA 1
ATOM 2155 C C . ALA A 1 281 ? 3.379 20.578 0.095 1 97.5 281 ALA A C 1
ATOM 2157 O O . ALA A 1 281 ? 3.814 21.703 0.324 1 97.5 281 ALA A O 1
ATOM 2158 N N . ARG A 1 282 ? 2.148 20.266 0.305 1 96.62 282 ARG A N 1
ATOM 2159 C CA . ARG A 1 282 ? 1.307 21 1.241 1 96.62 282 ARG A CA 1
ATOM 2160 C C . ARG A 1 282 ? 1.361 20.375 2.633 1 96.62 282 ARG A C 1
ATOM 2162 O O . ARG A 1 282 ? 0.773 19.328 2.871 1 96.62 282 ARG A O 1
ATOM 2169 N N . THR A 1 283 ? 2.02 20.984 3.561 1 92.75 283 THR A N 1
ATOM 2170 C CA . THR A 1 283 ? 2.34 20.391 4.848 1 92.75 283 THR A CA 1
ATOM 2171 C C . THR A 1 283 ? 1.354 20.844 5.922 1 92.75 283 THR A C 1
ATOM 2173 O O . THR A 1 283 ? 1.291 20.25 7.004 1 92.75 283 THR A O 1
ATOM 2176 N N . GLY A 1 284 ? 0.614 21.812 5.707 1 87.5 284 GLY A N 1
ATOM 2177 C CA . GLY A 1 284 ? -0.424 22.344 6.57 1 87.5 284 GLY A CA 1
ATOM 2178 C C . GLY A 1 284 ? -1.624 22.875 5.805 1 87.5 284 GLY A C 1
ATOM 2179 O O . GLY A 1 284 ? -1.776 22.594 4.613 1 87.5 284 GLY A O 1
ATOM 2180 N N . GLY A 1 285 ? -2.523 23.5 6.484 1 86.81 285 GLY A N 1
ATOM 2181 C CA . GLY A 1 285 ? -3.689 24.062 5.82 1 86.81 285 GLY A CA 1
ATOM 2182 C C . GLY A 1 285 ? -3.338 25.016 4.699 1 86.81 285 GLY A C 1
ATOM 2183 O O . GLY A 1 285 ? -3.77 24.828 3.561 1 86.81 285 GLY A O 1
ATOM 2184 N N . GLU A 1 286 ? -2.551 25.984 4.992 1 93.25 286 GLU A N 1
ATOM 2185 C CA . GLU A 1 286 ? -2.156 26.984 4.016 1 93.25 286 GLU A CA 1
ATOM 2186 C C . GLU A 1 286 ? -0.64 27.031 3.852 1 93.25 286 GLU A C 1
ATOM 2188 O O . GLU A 1 286 ? -0.092 28.031 3.373 1 93.25 286 GLU A O 1
ATOM 2193 N N . GLU A 1 287 ? 0.045 26 4.316 1 95.44 287 GLU A N 1
ATOM 2194 C CA . GLU A 1 287 ? 1.504 25.953 4.289 1 95.44 287 GLU A CA 1
ATOM 2195 C C . GLU A 1 287 ? 2.002 24.984 3.213 1 95.44 287 GLU A C 1
ATOM 2197 O O . GLU A 1 287 ? 1.518 23.859 3.111 1 95.44 287 GLU A O 1
ATOM 2202 N N . PHE A 1 288 ? 2.963 25.469 2.434 1 97.88 288 PHE A N 1
ATOM 2203 C CA . PHE A 1 288 ? 3.584 24.688 1.37 1 97.88 288 PHE A CA 1
ATOM 2204 C C . PHE A 1 288 ? 5.098 24.641 1.543 1 97.88 288 PHE A C 1
ATOM 2206 O O . PHE A 1 288 ? 5.688 25.547 2.125 1 97.88 288 PHE A O 1
ATOM 2213 N N . VAL A 1 289 ? 5.703 23.594 1.086 1 97.5 289 VAL A N 1
ATOM 2214 C CA . VAL A 1 289 ? 7.156 23.453 1.105 1 97.5 289 VAL A CA 1
ATOM 2215 C C . VAL A 1 289 ? 7.652 23.047 -0.281 1 97.5 289 VAL A C 1
ATOM 2217 O O . VAL A 1 289 ? 7.062 22.172 -0.931 1 97.5 289 VAL A O 1
ATOM 2220 N N . VAL A 1 290 ? 8.656 23.719 -0.723 1 97.56 290 VAL A N 1
ATOM 2221 C CA . VAL A 1 290 ? 9.312 23.391 -1.982 1 97.56 290 VAL A CA 1
ATOM 2222 C C . VAL A 1 290 ? 10.781 23.047 -1.721 1 97.56 290 VAL A C 1
ATOM 2224 O O . VAL A 1 290 ? 11.492 23.797 -1.052 1 97.56 290 VAL A O 1
ATOM 2227 N N . VAL A 1 291 ? 11.211 21.938 -2.227 1 95 291 VAL A N 1
ATOM 2228 C CA . VAL A 1 291 ? 12.594 21.5 -2.111 1 95 291 VAL A CA 1
ATOM 2229 C C . VAL A 1 291 ? 13.188 21.297 -3.502 1 95 291 VAL A C 1
ATOM 2231 O O . VAL A 1 291 ? 12.609 20.594 -4.332 1 95 291 VAL A O 1
ATOM 2234 N N . GLY A 1 292 ? 14.266 21.891 -3.717 1 92.44 292 GLY A N 1
ATOM 2235 C CA . GLY A 1 292 ? 14.938 21.75 -4.996 1 92.44 292 GLY A CA 1
ATOM 2236 C C . GLY A 1 292 ? 16.438 22 -4.91 1 92.44 292 GLY A C 1
ATOM 2237 O O . GLY A 1 292 ? 16.969 22.234 -3.822 1 92.44 292 GLY A O 1
ATOM 2238 N N . TYR A 1 293 ? 17.062 21.875 -6.074 1 90.62 293 TYR A N 1
ATOM 2239 C CA . TYR A 1 293 ? 18.484 22.172 -6.172 1 90.62 293 TYR A CA 1
ATOM 2240 C C . TYR A 1 293 ? 18.703 23.641 -6.551 1 90.62 293 TYR A C 1
ATOM 2242 O O . TYR A 1 293 ? 17.938 24.203 -7.332 1 90.62 293 TYR A O 1
ATOM 2250 N N . LEU A 1 294 ? 19.719 24.062 -5.934 1 88.81 294 LEU A N 1
ATOM 2251 C CA . LEU A 1 294 ? 19.969 25.484 -6.129 1 88.81 294 LEU A CA 1
ATOM 2252 C C . LEU A 1 294 ? 20.703 25.734 -7.445 1 88.81 294 LEU A C 1
ATOM 2254 O O . LEU A 1 294 ? 21.828 25.266 -7.633 1 88.81 294 LEU A O 1
ATOM 2258 N N . ARG A 1 295 ? 20.047 26.406 -8.367 1 86 295 ARG A N 1
ATOM 2259 C CA . ARG A 1 295 ? 20.641 26.766 -9.648 1 86 295 ARG A CA 1
ATOM 2260 C C . ARG A 1 295 ? 20.797 28.281 -9.766 1 86 295 ARG A C 1
ATOM 2262 O O . ARG A 1 295 ? 21.406 28.766 -10.719 1 86 295 ARG A O 1
ATOM 2269 N N . GLU A 1 296 ? 20.203 29.047 -8.883 1 89.38 296 GLU A N 1
ATOM 2270 C CA . GLU A 1 296 ? 20.266 30.5 -8.773 1 89.38 296 GLU A CA 1
ATOM 2271 C C . GLU A 1 296 ? 20.375 30.938 -7.32 1 89.38 296 GLU A C 1
ATOM 2273 O O . GLU A 1 296 ? 20.5 30.109 -6.418 1 89.38 296 GLU A O 1
ATOM 2278 N N . ASP A 1 297 ? 20.438 32.219 -7.18 1 92.31 297 ASP A N 1
ATOM 2279 C CA . ASP A 1 297 ? 20.5 32.75 -5.828 1 92.31 297 ASP A CA 1
ATOM 2280 C C . ASP A 1 297 ? 19.25 32.375 -5.027 1 92.31 297 ASP A C 1
ATOM 2282 O O . ASP A 1 297 ? 18.141 32.406 -5.551 1 92.31 297 ASP A O 1
ATOM 2286 N N . PRO A 1 298 ? 19.516 31.953 -3.803 1 93.5 298 PRO A N 1
ATOM 2287 C CA . PRO A 1 298 ? 18.375 31.531 -2.982 1 93.5 298 PRO A CA 1
ATOM 2288 C C . PRO A 1 298 ? 17.297 32.594 -2.879 1 93.5 298 PRO A C 1
ATOM 2290 O O . PRO A 1 298 ? 16.109 32.281 -2.826 1 93.5 298 PRO A O 1
ATOM 2293 N N . ALA A 1 299 ? 17.734 33.812 -2.783 1 95.06 299 ALA A N 1
ATOM 2294 C CA . ALA A 1 299 ? 16.766 34.906 -2.719 1 95.06 299 ALA A CA 1
ATOM 2295 C C . ALA A 1 299 ? 15.914 34.969 -3.988 1 95.06 299 ALA A C 1
ATOM 2297 O O . ALA A 1 299 ? 14.719 35.25 -3.932 1 95.06 299 ALA A O 1
ATOM 2298 N N . THR A 1 300 ? 16.547 34.688 -5.039 1 96.38 300 THR A N 1
ATOM 2299 C CA . THR A 1 300 ? 15.852 34.688 -6.32 1 96.38 300 THR A CA 1
ATOM 2300 C C . THR A 1 300 ? 14.812 33.562 -6.383 1 96.38 300 THR A C 1
ATOM 2302 O O . THR A 1 300 ? 13.734 33.75 -6.945 1 96.38 300 THR A O 1
ATOM 2305 N N . VAL A 1 301 ? 15.141 32.438 -5.855 1 95.69 301 VAL A N 1
ATOM 2306 C CA . VAL A 1 301 ? 14.203 31.312 -5.793 1 95.69 301 VAL A CA 1
ATOM 2307 C C . VAL A 1 301 ? 12.969 31.719 -4.988 1 95.69 301 VAL A C 1
ATOM 2309 O O . VAL A 1 301 ? 11.836 31.5 -5.426 1 95.69 301 VAL A O 1
ATOM 2312 N N . GLY A 1 302 ? 13.211 32.312 -3.836 1 97.44 302 GLY A N 1
ATOM 2313 C CA . GLY A 1 302 ? 12.109 32.75 -2.994 1 97.44 302 GLY A CA 1
ATOM 2314 C C . GLY A 1 302 ? 11.203 33.75 -3.678 1 97.44 302 GLY A C 1
ATOM 2315 O O . GLY A 1 302 ? 9.977 33.656 -3.582 1 97.44 302 GLY A O 1
ATOM 2316 N N . GLU A 1 303 ? 11.852 34.656 -4.332 1 97.06 303 GLU A N 1
ATOM 2317 C CA . GLU A 1 303 ? 11.102 35.719 -5.023 1 97.06 303 GLU A CA 1
ATOM 2318 C C . GLU A 1 303 ? 10.281 35.125 -6.176 1 97.06 303 GLU A C 1
ATOM 2320 O O . GLU A 1 303 ? 9.156 35.562 -6.418 1 97.06 303 GLU A O 1
ATOM 2325 N N . ARG A 1 304 ? 10.852 34.25 -6.848 1 96.69 304 ARG A N 1
ATOM 2326 C CA . ARG A 1 304 ? 10.148 33.594 -7.945 1 96.69 304 ARG A CA 1
ATOM 2327 C C . ARG A 1 304 ? 8.898 32.875 -7.449 1 96.69 304 ARG A C 1
ATOM 2329 O O . ARG A 1 304 ? 7.828 32.969 -8.055 1 96.69 304 ARG A O 1
ATOM 2336 N N . LEU A 1 305 ? 9.008 32.188 -6.402 1 97.12 305 LEU A N 1
ATOM 2337 C CA . LEU A 1 305 ? 7.879 31.469 -5.828 1 97.12 305 LEU A CA 1
ATOM 2338 C C . LEU A 1 305 ? 6.824 32.438 -5.301 1 97.12 305 LEU A C 1
ATOM 2340 O O . LEU A 1 305 ? 5.625 32.219 -5.5 1 97.12 305 LEU A O 1
ATOM 2344 N N . ARG A 1 306 ? 7.266 33.438 -4.645 1 97 306 ARG A N 1
ATOM 2345 C CA . ARG A 1 306 ? 6.355 34.438 -4.121 1 97 306 ARG A CA 1
ATOM 2346 C C . ARG A 1 306 ? 5.582 35.125 -5.246 1 97 306 ARG A C 1
ATOM 2348 O O . ARG A 1 306 ? 4.363 35.281 -5.16 1 97 306 ARG A O 1
ATOM 2355 N N . ASP A 1 307 ? 6.297 35.531 -6.258 1 95.56 307 ASP A N 1
ATOM 2356 C CA . ASP A 1 307 ? 5.711 36.25 -7.383 1 95.56 307 ASP A CA 1
ATOM 2357 C C . ASP A 1 307 ? 4.703 35.375 -8.125 1 95.56 307 ASP A C 1
ATOM 2359 O O . ASP A 1 307 ? 3.709 35.875 -8.656 1 95.56 307 ASP A O 1
ATOM 2363 N N . ALA A 1 308 ? 4.949 34.125 -8.172 1 95.25 308 ALA A N 1
ATOM 2364 C CA . ALA A 1 308 ? 4.047 33.188 -8.844 1 95.25 308 ALA A CA 1
ATOM 2365 C C . ALA A 1 308 ? 2.666 33.219 -8.195 1 95.25 308 ALA A C 1
ATOM 2367 O O . ALA A 1 308 ? 1.653 33.031 -8.875 1 95.25 308 ALA A O 1
ATOM 2368 N N . LEU A 1 309 ? 2.557 33.406 -6.938 1 94.62 309 LEU A N 1
ATOM 2369 C CA . LEU A 1 309 ? 1.292 33.375 -6.211 1 94.62 309 LEU A CA 1
ATOM 2370 C C . LEU A 1 309 ? 0.593 34.75 -6.285 1 94.62 309 LEU A C 1
ATOM 2372 O O . LEU A 1 309 ? -0.638 34.812 -6.273 1 94.62 309 LEU A O 1
ATOM 2376 N N . ALA A 1 310 ? 1.328 35.75 -6.391 1 89 310 ALA A N 1
ATOM 2377 C CA . ALA A 1 310 ? 0.777 37.094 -6.426 1 89 310 ALA A CA 1
ATOM 2378 C C . ALA A 1 310 ? 0.092 37.375 -7.762 1 89 310 ALA A C 1
ATOM 2380 O O . ALA A 1 310 ? -0.769 38.25 -7.855 1 89 310 ALA A O 1
ATOM 2381 N N . THR A 1 311 ? 0.326 36.656 -8.711 1 81.19 311 THR A N 1
ATOM 2382 C CA . THR A 1 311 ? -0.167 36.938 -10.055 1 81.19 311 THR A CA 1
ATOM 2383 C C . THR A 1 311 ? -1.254 35.938 -10.445 1 81.19 311 THR A C 1
ATOM 2385 O O . THR A 1 311 ? -1.521 35.75 -11.633 1 81.19 311 THR A O 1
ATOM 2388 N N . MET A 1 312 ? -1.871 35.344 -9.508 1 83.25 312 MET A N 1
ATOM 2389 C CA . MET A 1 312 ? -2.92 34.375 -9.844 1 83.25 312 MET A CA 1
ATOM 2390 C C . MET A 1 312 ? -4.086 35.062 -10.539 1 83.25 312 MET A C 1
ATOM 2392 O O . MET A 1 312 ? -4.734 35.938 -9.953 1 83.25 312 MET A O 1
ATOM 2396 N N . PRO A 1 313 ? -4.344 34.656 -11.758 1 79.88 313 PRO A N 1
ATOM 2397 C CA . PRO A 1 313 ? -5.395 35.344 -12.508 1 79.88 313 PRO A CA 1
ATOM 2398 C C . PRO A 1 313 ? -6.797 34.875 -12.109 1 79.88 313 PRO A C 1
ATOM 2400 O O . PRO A 1 313 ? -6.984 33.75 -11.664 1 79.88 313 PRO A O 1
ATOM 2403 N N . GLY A 1 314 ? -7.746 35.812 -12.258 1 81.12 314 GLY A N 1
ATOM 2404 C CA . GLY A 1 314 ? -9.148 35.469 -12.195 1 81.12 314 GLY A CA 1
ATOM 2405 C C . GLY A 1 314 ? -9.695 35.406 -10.781 1 81.12 314 GLY A C 1
ATOM 2406 O O . GLY A 1 314 ? -10.773 34.844 -10.547 1 81.12 314 GLY A O 1
ATOM 2407 N N . LEU A 1 315 ? -8.898 35.75 -9.852 1 84.75 315 LEU A N 1
ATOM 2408 C CA . LEU A 1 315 ? -9.391 35.781 -8.477 1 84.75 315 LEU A CA 1
ATOM 2409 C C . LEU A 1 315 ? -9.797 37.219 -8.086 1 84.75 315 LEU A C 1
ATOM 2411 O O . LEU A 1 315 ? -9.172 38.188 -8.516 1 84.75 315 LEU A O 1
ATOM 2415 N N . PRO A 1 316 ? -10.836 37.344 -7.34 1 82.06 316 PRO A N 1
ATOM 2416 C CA . PRO A 1 316 ? -11.305 38.656 -6.918 1 82.06 316 PRO A CA 1
ATOM 2417 C C . PRO A 1 316 ? -10.398 39.312 -5.859 1 82.06 316 PRO A C 1
ATOM 2419 O O . PRO A 1 316 ? -10.57 40.469 -5.52 1 82.06 316 PRO A O 1
ATOM 2422 N N . VAL A 1 317 ? -9.453 38.562 -5.312 1 85.62 317 VAL A N 1
ATOM 2423 C CA . VAL A 1 317 ? -8.555 39.031 -4.266 1 85.62 317 VAL A CA 1
ATOM 2424 C C . VAL A 1 317 ? -7.117 38.656 -4.617 1 85.62 317 VAL A C 1
ATOM 2426 O O . VAL A 1 317 ? -6.875 37.656 -5.293 1 85.62 317 VAL A O 1
ATOM 2429 N N . ARG A 1 318 ? -6.25 39.625 -4.219 1 88.88 318 ARG A N 1
ATOM 2430 C CA . ARG A 1 318 ? -4.836 39.312 -4.406 1 88.88 318 ARG A CA 1
ATOM 2431 C C . ARG A 1 318 ? -4.309 38.438 -3.279 1 88.88 318 ARG A C 1
ATOM 2433 O O . ARG A 1 318 ? -4.457 38.781 -2.102 1 88.88 318 ARG A O 1
ATOM 2440 N N . ILE A 1 319 ? -3.725 37.344 -3.658 1 93 319 ILE A N 1
ATOM 2441 C CA . ILE A 1 319 ? -3.162 36.406 -2.693 1 93 319 ILE A CA 1
ATOM 2442 C C . ILE A 1 319 ? -1.646 36.562 -2.631 1 93 319 ILE A C 1
ATOM 2444 O O . ILE A 1 319 ? -0.968 36.531 -3.66 1 93 319 ILE A O 1
ATOM 2448 N N . THR A 1 320 ? -1.109 36.844 -1.478 1 94.75 320 THR A N 1
ATOM 2449 C CA . THR A 1 320 ? 0.334 36.938 -1.289 1 94.75 320 THR A CA 1
ATOM 2450 C C . THR A 1 320 ? 0.824 35.844 -0.33 1 94.75 320 THR A C 1
ATOM 2452 O O . THR A 1 320 ? 0.019 35.156 0.291 1 94.75 320 THR A O 1
ATOM 2455 N N . ALA A 1 321 ? 2.168 35.688 -0.298 1 96.88 321 ALA A N 1
ATOM 2456 C CA . ALA A 1 321 ? 2.732 34.656 0.547 1 96.88 321 ALA A CA 1
ATOM 2457 C C . ALA A 1 321 ? 3.99 35.125 1.26 1 96.88 321 ALA A C 1
ATOM 2459 O O . ALA A 1 321 ? 4.684 36.031 0.769 1 96.88 321 ALA A O 1
ATOM 2460 N N . SER A 1 322 ? 4.195 34.656 2.432 1 97.88 322 SER A N 1
ATOM 2461 C CA . SER A 1 322 ? 5.461 34.75 3.148 1 97.88 322 SER A CA 1
ATOM 2462 C C . SER A 1 322 ? 6.355 33.562 2.885 1 97.88 322 SER A C 1
ATOM 2464 O O . SER A 1 322 ? 5.914 32.406 3.006 1 97.88 322 SER A O 1
ATOM 2466 N N . VAL A 1 323 ? 7.59 33.844 2.457 1 98 323 VAL A N 1
ATOM 2467 C CA . VAL A 1 323 ? 8.461 32.75 2.021 1 98 323 VAL A CA 1
ATOM 2468 C C . VAL A 1 323 ? 9.742 32.781 2.848 1 98 323 VAL A C 1
ATOM 2470 O O . VAL A 1 323 ? 10.398 33.812 2.984 1 98 323 VAL A O 1
ATOM 2473 N N . GLY A 1 324 ? 10.023 31.641 3.467 1 97.94 324 GLY A N 1
ATOM 2474 C CA . GLY A 1 324 ? 11.312 31.391 4.09 1 97.94 324 GLY A CA 1
ATOM 2475 C C . GLY A 1 324 ? 12.164 30.391 3.328 1 97.94 324 GLY A C 1
ATOM 2476 O O . GLY A 1 324 ? 11.695 29.297 2.986 1 97.94 324 GLY A O 1
ATOM 2477 N N . VAL A 1 325 ? 13.445 30.766 3.068 1 97 325 VAL A N 1
ATOM 2478 C CA . VAL A 1 325 ? 14.32 29.891 2.289 1 97 325 VAL A CA 1
ATOM 2479 C C . VAL A 1 325 ? 15.547 29.516 3.115 1 97 325 VAL A C 1
ATOM 2481 O O . VAL A 1 325 ? 16.188 30.375 3.719 1 97 325 VAL A O 1
ATOM 2484 N N . ALA A 1 326 ? 15.781 28.234 3.191 1 94.62 326 ALA A N 1
ATOM 2485 C CA . ALA A 1 326 ? 17 27.703 3.779 1 94.62 326 ALA A CA 1
ATOM 2486 C C . ALA A 1 326 ? 17.844 26.984 2.73 1 94.62 326 ALA A C 1
ATOM 2488 O O . ALA A 1 326 ? 17.312 26.312 1.845 1 94.62 326 ALA A O 1
ATOM 2489 N N . VAL A 1 327 ? 19.141 27.141 2.881 1 91.31 327 VAL A N 1
ATOM 2490 C CA . VAL A 1 327 ? 20.047 26.562 1.874 1 91.31 327 VAL A CA 1
ATOM 2491 C C . VAL A 1 327 ? 20.969 25.547 2.523 1 91.31 327 VAL A C 1
ATOM 2493 O O . VAL A 1 327 ? 21.438 25.75 3.645 1 91.31 327 VAL A O 1
ATOM 2496 N N . LEU A 1 328 ? 21.016 24.469 1.81 1 82.75 328 LEU A N 1
ATOM 2497 C CA . LEU A 1 328 ? 22.016 23.469 2.156 1 82.75 328 LEU A CA 1
ATOM 2498 C C . LEU A 1 328 ? 23.25 23.594 1.266 1 82.75 328 LEU A C 1
ATOM 2500 O O . LEU A 1 328 ? 23.188 23.359 0.059 1 82.75 328 LEU A O 1
ATOM 2504 N N . ASP A 1 329 ? 24.312 24.156 1.812 1 71 329 ASP A N 1
ATOM 2505 C CA . ASP A 1 329 ? 25.547 24.297 1.05 1 71 329 ASP A CA 1
ATOM 2506 C C . ASP A 1 329 ? 26.344 22.984 1.02 1 71 329 ASP A C 1
ATOM 2508 O O . ASP A 1 329 ? 26.594 22.391 2.064 1 71 329 ASP A O 1
ATOM 2512 N N . PRO A 1 330 ? 26.516 22.453 -0.186 1 62.31 330 PRO A N 1
ATOM 2513 C CA . PRO A 1 330 ? 27.281 21.203 -0.314 1 62.31 330 PRO A CA 1
ATOM 2514 C C . PRO A 1 330 ? 28.641 21.281 0.373 1 62.31 330 PRO A C 1
ATOM 2516 O O . PRO A 1 330 ? 29.25 20.25 0.663 1 62.31 330 PRO A O 1
ATOM 2519 N N . CYS A 1 331 ? 29.359 22.531 0.314 1 54.44 331 CYS A N 1
ATOM 2520 C CA . CYS A 1 331 ? 30.75 22.547 0.776 1 54.44 331 CYS A CA 1
ATOM 2521 C C . CYS A 1 331 ? 30.844 22.078 2.223 1 54.44 331 CYS A C 1
ATOM 2523 O O . CYS A 1 331 ? 31.953 21.953 2.762 1 54.44 331 CYS A O 1
ATOM 2525 N N . HIS A 1 332 ? 29.781 21.906 2.836 1 52.03 332 HIS A N 1
ATOM 2526 C CA . HIS A 1 332 ? 29.984 21.391 4.18 1 52.03 332 HIS A CA 1
ATOM 2527 C C . HIS A 1 332 ? 30.266 19.891 4.152 1 52.03 332 HIS A C 1
ATOM 2529 O O . HIS A 1 332 ? 29.406 19.109 3.732 1 52.03 332 HIS A O 1
ATOM 2535 N N . PRO A 1 333 ? 31.578 19.516 4.176 1 48.25 333 PRO A N 1
ATOM 2536 C CA . PRO A 1 333 ? 32.031 18.125 4.07 1 48.25 333 PRO A CA 1
ATOM 2537 C C . PRO A 1 333 ? 31.062 17.141 4.719 1 48.25 333 PRO A C 1
ATOM 2539 O O . PRO A 1 333 ? 31.062 15.961 4.375 1 48.25 333 PRO A O 1
ATOM 2542 N N . LYS A 1 334 ? 30.781 17.422 5.895 1 47.12 334 LYS A N 1
ATOM 2543 C CA . LYS A 1 334 ? 30.06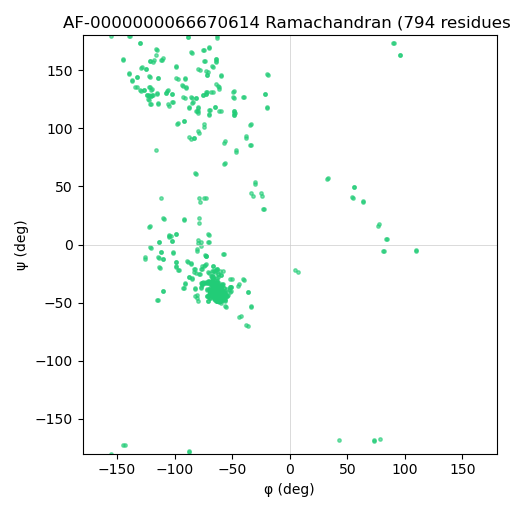2 16.484 6.758 1 47.12 334 LYS A CA 1
ATOM 2544 C C . LYS A 1 334 ? 28.609 16.359 6.328 1 47.12 334 LYS A C 1
ATOM 2546 O O . LYS A 1 334 ? 27.797 15.766 7.043 1 47.12 334 LYS A O 1
ATOM 2551 N N . ALA A 1 335 ? 28.328 16.953 5.184 1 53.03 335 ALA A N 1
ATOM 2552 C CA . ALA A 1 335 ? 26.891 17.047 4.926 1 53.03 335 ALA A CA 1
ATOM 2553 C C . ALA A 1 335 ? 26.344 15.711 4.406 1 53.03 335 ALA A C 1
ATOM 2555 O O . ALA A 1 335 ? 26.25 15.5 3.195 1 53.03 335 ALA A O 1
ATOM 2556 N N . VAL A 1 336 ? 26.844 14.75 4.984 1 56.31 336 VAL A N 1
ATOM 2557 C CA . VAL A 1 336 ? 26.062 13.531 4.746 1 56.31 336 VAL A CA 1
ATOM 2558 C C . VAL A 1 336 ? 24.594 13.812 4.98 1 56.31 336 VAL A C 1
ATOM 2560 O O . VAL A 1 336 ? 24.203 14.367 6.016 1 56.31 336 VAL A O 1
ATOM 2563 N N . TYR A 1 337 ? 23.906 13.742 3.918 1 63.38 337 TYR A N 1
ATOM 2564 C CA . TYR A 1 337 ? 22.453 13.961 3.957 1 63.38 337 TYR A CA 1
ATOM 2565 C C . TYR A 1 337 ? 21.797 12.992 4.93 1 63.38 337 TYR A C 1
ATOM 2567 O O . TYR A 1 337 ? 21.609 11.812 4.617 1 63.38 337 TYR A O 1
ATOM 2575 N N . THR A 1 338 ? 21.766 13.469 6.207 1 70.62 338 THR A N 1
ATOM 2576 C CA . THR A 1 338 ? 21.094 12.703 7.25 1 70.62 338 THR A CA 1
ATOM 2577 C C . THR A 1 338 ? 19.688 13.25 7.5 1 70.62 338 THR A C 1
ATOM 2579 O O . THR A 1 338 ? 19.391 14.406 7.164 1 70.62 338 THR A O 1
ATOM 2582 N N . PRO A 1 339 ? 18.875 12.406 7.961 1 72.06 339 PRO A N 1
ATOM 2583 C CA . PRO A 1 339 ? 17.531 12.867 8.336 1 72.06 339 PRO A CA 1
ATOM 2584 C C . PRO A 1 339 ? 17.562 14.078 9.273 1 72.06 339 PRO A C 1
ATOM 2586 O O . PRO A 1 339 ? 16.688 14.938 9.203 1 72.06 339 PRO A O 1
ATOM 2589 N N . ALA A 1 340 ? 18.609 14.148 10.055 1 74.38 340 ALA A N 1
ATOM 2590 C CA . ALA A 1 340 ? 18.75 15.266 10.984 1 74.38 340 ALA A CA 1
ATOM 2591 C C . ALA A 1 340 ? 19.016 16.562 10.25 1 74.38 340 ALA A C 1
ATOM 2593 O O . ALA A 1 340 ? 18.5 17.625 10.633 1 74.38 340 ALA A O 1
ATOM 2594 N N . LEU A 1 341 ? 19.781 16.453 9.258 1 77.31 341 LEU A N 1
ATOM 2595 C CA . LEU A 1 341 ? 20.078 17.641 8.469 1 77.31 341 LEU A CA 1
ATOM 2596 C C . LEU A 1 341 ? 18.844 18.156 7.77 1 77.31 341 LEU A C 1
ATOM 2598 O O . LEU A 1 341 ? 18.625 19.375 7.707 1 77.31 341 LEU A O 1
ATOM 2602 N N . TYR A 1 342 ? 18.031 17.297 7.352 1 80.69 342 TYR A N 1
ATOM 2603 C CA . TYR A 1 342 ? 16.797 17.688 6.66 1 80.69 342 TYR A CA 1
ATOM 2604 C C . TYR A 1 342 ? 15.836 18.391 7.609 1 80.69 342 TYR A C 1
ATOM 2606 O O . TYR A 1 342 ? 15.203 19.375 7.238 1 80.69 342 TYR A O 1
ATOM 2614 N N . ARG A 1 343 ? 15.797 17.859 8.703 1 81.12 343 ARG A N 1
ATOM 2615 C CA . ARG A 1 343 ? 14.922 18.453 9.711 1 81.12 343 ARG A CA 1
ATOM 2616 C C . ARG A 1 343 ? 15.391 19.859 10.078 1 81.12 343 ARG A C 1
ATOM 2618 O O . ARG A 1 343 ? 14.57 20.75 10.312 1 81.12 343 ARG A O 1
ATOM 2625 N N . GLU A 1 344 ? 16.672 19.969 10.094 1 83.12 344 GLU A N 1
ATOM 2626 C CA . GLU A 1 344 ? 17.25 21.266 10.406 1 83.12 344 GLU A CA 1
ATOM 2627 C C . GLU A 1 344 ? 16.953 22.281 9.305 1 83.12 344 GLU A C 1
ATOM 2629 O O . GLU A 1 344 ? 16.656 23.438 9.586 1 83.12 344 GLU A O 1
ATOM 2634 N N . LEU A 1 345 ? 17.016 21.859 8.125 1 86.06 345 LEU A N 1
ATOM 2635 C CA . LEU A 1 345 ? 16.734 22.734 6.988 1 86.06 345 LEU A CA 1
ATOM 2636 C C . LEU A 1 345 ? 15.266 23.156 6.984 1 86.06 345 LEU A C 1
ATOM 2638 O O . LEU A 1 345 ? 14.945 24.312 6.719 1 86.06 345 LEU A O 1
ATOM 2642 N N . LEU A 1 346 ? 14.445 22.234 7.273 1 89.31 346 LEU A N 1
ATOM 2643 C CA . LEU A 1 346 ? 13.016 22.516 7.336 1 89.31 346 LEU A CA 1
ATOM 2644 C C . LEU A 1 346 ? 12.711 23.5 8.453 1 89.31 346 LEU A C 1
ATOM 2646 O O . LEU A 1 346 ? 11.891 24.406 8.281 1 89.31 346 LEU A O 1
ATOM 2650 N N . ARG A 1 347 ? 13.398 23.328 9.523 1 86.81 347 ARG A N 1
ATOM 2651 C CA . ARG A 1 347 ? 13.219 24.234 10.656 1 86.81 347 ARG A CA 1
ATOM 2652 C C . ARG A 1 347 ? 13.719 25.625 10.312 1 86.81 347 ARG A C 1
ATOM 2654 O O . ARG A 1 347 ? 13.094 26.625 10.688 1 86.81 347 ARG A O 1
ATOM 2661 N N . GLY A 1 348 ? 14.781 25.641 9.719 1 89.75 348 GLY A N 1
ATOM 2662 C CA . GLY A 1 348 ? 15.32 26.922 9.297 1 89.75 348 GLY A CA 1
ATOM 2663 C C . GLY A 1 348 ? 14.406 27.688 8.352 1 89.75 348 GLY A C 1
ATOM 2664 O O . GLY A 1 348 ? 14.195 28.891 8.508 1 89.75 348 GLY A O 1
ATOM 2665 N N . SER A 1 349 ? 13.922 26.984 7.383 1 94.81 349 SER A N 1
ATOM 2666 C CA . SER A 1 349 ? 13.031 27.625 6.418 1 94.81 349 SER A CA 1
ATOM 2667 C C . SER A 1 349 ? 11.727 28.062 7.078 1 94.81 349 SER A C 1
ATOM 2669 O O . SER A 1 349 ? 11.164 29.094 6.719 1 94.81 349 SER A O 1
ATOM 2671 N N . ASP A 1 350 ? 11.305 27.297 7.969 1 91.12 350 ASP A N 1
ATOM 2672 C CA . ASP A 1 350 ? 10.094 27.609 8.711 1 91.12 350 ASP A CA 1
ATOM 2673 C C . ASP A 1 350 ? 10.281 28.875 9.555 1 91.12 350 ASP A C 1
ATOM 2675 O O . ASP A 1 350 ? 9.414 29.75 9.562 1 91.12 350 ASP A O 1
ATOM 2679 N N . SER A 1 351 ? 11.375 28.953 10.227 1 89.44 351 SER A N 1
ATOM 2680 C CA . SER A 1 351 ? 11.688 30.125 11.031 1 89.44 351 SER A CA 1
ATOM 2681 C C . SER A 1 351 ? 11.797 31.375 10.156 1 89.44 351 SER A C 1
ATOM 2683 O O . SER A 1 351 ? 11.359 32.469 10.562 1 89.44 351 SER A O 1
ATOM 2685 N N . ALA A 1 352 ? 12.414 31.203 9.102 1 95.25 352 ALA A N 1
ATOM 2686 C CA . ALA A 1 352 ? 12.547 32.312 8.172 1 95.25 352 ALA A CA 1
ATOM 2687 C C . ALA A 1 352 ? 11.18 32.75 7.648 1 95.25 352 ALA A C 1
ATOM 2689 O O . ALA A 1 352 ? 10.922 33.969 7.496 1 95.25 352 ALA A O 1
ATOM 2690 N N . MET A 1 353 ? 10.367 31.844 7.332 1 95.38 353 MET A N 1
ATOM 2691 C CA . MET A 1 353 ? 9.016 32.156 6.879 1 95.38 353 MET A CA 1
ATOM 2692 C C . MET A 1 353 ? 8.242 32.906 7.949 1 95.38 353 MET A C 1
ATOM 2694 O O . MET A 1 353 ? 7.523 33.875 7.641 1 95.38 353 MET A O 1
ATOM 2698 N N . TYR A 1 354 ? 8.406 32.469 9.172 1 90.75 354 TYR A N 1
ATOM 2699 C CA . TYR A 1 354 ? 7.738 33.156 10.281 1 90.75 354 TYR A CA 1
ATOM 2700 C C . TYR A 1 354 ? 8.219 34.594 10.391 1 90.75 354 TYR A C 1
ATOM 2702 O O . TYR A 1 354 ? 7.43 35.5 10.695 1 90.75 354 TYR A O 1
ATOM 2710 N N . ARG A 1 355 ? 9.461 34.812 10.234 1 93.25 355 ARG A N 1
ATOM 2711 C CA . ARG A 1 355 ? 9.992 36.188 10.227 1 93.25 355 ARG A CA 1
ATOM 2712 C C . ARG A 1 355 ? 9.391 37 9.086 1 93.25 355 ARG A C 1
ATOM 2714 O O . ARG A 1 355 ? 9.094 38.188 9.258 1 93.25 355 ARG A O 1
ATOM 2721 N N . ALA A 1 356 ? 9.195 36.375 8.016 1 95.62 356 ALA A N 1
ATOM 2722 C CA . ALA A 1 356 ? 8.57 37.062 6.879 1 95.62 356 ALA A CA 1
ATOM 2723 C C . ALA A 1 356 ? 7.145 37.469 7.211 1 95.62 356 ALA A C 1
ATOM 2725 O O . ALA A 1 356 ? 6.707 38.562 6.832 1 95.62 356 ALA A O 1
ATOM 2726 N N . LYS A 1 357 ? 6.438 36.625 7.883 1 92 357 LYS A N 1
ATOM 2727 C CA . LYS A 1 357 ? 5.082 36.938 8.32 1 92 357 LYS A CA 1
ATOM 2728 C C . LYS A 1 357 ? 5.07 38.156 9.242 1 92 357 LYS A C 1
ATOM 2730 O O . LYS A 1 357 ? 4.18 39 9.148 1 92 357 LYS A O 1
ATOM 2735 N N . ARG A 1 358 ? 6.035 38.219 10.102 1 89.69 358 ARG A N 1
ATOM 2736 C CA . ARG A 1 358 ? 6.113 39.281 11.094 1 89.69 358 ARG A CA 1
ATOM 2737 C C . ARG A 1 358 ? 6.465 40.625 10.445 1 89.69 358 ARG A C 1
ATOM 2739 O O . ARG A 1 358 ? 6.156 41.688 10.984 1 89.69 358 ARG A O 1
ATOM 2746 N N . LEU A 1 359 ? 7.062 40.531 9.359 1 92.81 359 LEU A N 1
ATOM 2747 C CA . LEU A 1 359 ? 7.426 41.719 8.617 1 92.81 359 LEU A CA 1
ATOM 2748 C C . LEU A 1 359 ? 6.23 42.281 7.848 1 92.81 359 LEU A C 1
ATOM 2750 O O . LEU A 1 359 ? 6.348 43.281 7.141 1 92.81 359 LEU A O 1
ATOM 2754 N N . GLY A 1 360 ? 5.039 41.688 7.945 1 91 360 GLY A N 1
ATOM 2755 C CA . GLY A 1 360 ? 3.828 42.156 7.305 1 91 360 GLY A CA 1
ATOM 2756 C C . GLY A 1 360 ? 3.35 41.281 6.172 1 91 360 GLY A C 1
ATOM 2757 O O . GLY A 1 360 ? 2.334 41.562 5.535 1 91 360 GLY A O 1
ATOM 2758 N N . GLY A 1 361 ? 4.125 40.344 5.895 1 93.38 361 GLY A N 1
ATOM 2759 C CA . GLY A 1 361 ? 3.748 39.406 4.836 1 93.38 361 GLY A CA 1
ATOM 2760 C C . GLY A 1 361 ? 4.246 39.844 3.467 1 93.38 361 GLY A C 1
ATOM 2761 O O . GLY A 1 361 ? 4.926 40.875 3.342 1 93.38 361 GLY A O 1
ATOM 2762 N N . ASN A 1 362 ? 4.059 38.969 2.469 1 95.19 362 ASN A N 1
ATOM 2763 C CA . ASN A 1 362 ? 4.492 39.219 1.1 1 95.19 362 ASN A CA 1
ATOM 2764 C C . ASN A 1 362 ? 5.988 39.531 1.029 1 95.19 362 ASN A C 1
ATOM 2766 O O . ASN A 1 362 ? 6.406 40.531 0.468 1 95.19 362 ASN A O 1
ATOM 2770 N N . ALA A 1 363 ? 6.73 38.688 1.657 1 96.94 363 ALA A N 1
ATOM 2771 C CA . ALA A 1 363 ? 8.172 38.906 1.748 1 96.94 363 ALA A CA 1
ATOM 2772 C C . ALA A 1 363 ? 8.93 37.562 1.696 1 96.94 363 ALA A C 1
ATOM 2774 O O . ALA A 1 363 ? 8.344 36.5 1.921 1 96.94 363 ALA A O 1
ATOM 2775 N N . VAL A 1 364 ? 10.188 37.719 1.343 1 97.69 364 VAL A N 1
ATOM 2776 C CA . VAL A 1 364 ? 11.109 36.594 1.339 1 97.69 364 VAL A CA 1
ATOM 2777 C C . VAL A 1 364 ? 12.211 36.812 2.375 1 97.69 364 VAL A C 1
ATOM 2779 O O . VAL A 1 364 ? 12.797 37.906 2.441 1 97.69 364 VAL A O 1
ATOM 2782 N N . VAL A 1 365 ? 12.406 35.812 3.189 1 97.56 365 VAL A N 1
ATOM 2783 C CA . VAL A 1 365 ? 13.484 35.875 4.172 1 97.56 365 VAL A CA 1
ATOM 2784 C C . VAL A 1 365 ? 14.375 34.656 4.047 1 97.56 365 VAL A C 1
ATOM 2786 O O . VAL A 1 365 ? 13.883 33.531 3.91 1 97.56 365 VAL A O 1
ATOM 2789 N N . LEU A 1 366 ? 15.695 34.844 4.035 1 96.19 366 LEU A N 1
ATOM 2790 C CA . LEU A 1 366 ? 16.656 33.75 4.004 1 96.19 366 LEU A CA 1
ATOM 2791 C C . LEU A 1 366 ? 17.031 33.312 5.418 1 96.19 366 LEU A C 1
ATOM 2793 O O . LEU A 1 366 ? 17.219 34.156 6.301 1 96.19 366 LEU A O 1
ATOM 2797 N N . ALA A 1 367 ? 17.031 31.969 5.559 1 93.25 367 ALA A N 1
ATOM 2798 C CA . ALA A 1 367 ? 17.453 31.438 6.855 1 93.25 367 ALA A CA 1
ATOM 2799 C C . ALA A 1 367 ? 18.922 31.719 7.109 1 93.25 367 ALA A C 1
ATOM 2801 O O . ALA A 1 367 ? 19.75 31.625 6.195 1 93.25 367 ALA A O 1
ATOM 2802 N N . GLU A 1 368 ? 19.281 32.25 8.273 1 76.62 368 GLU A N 1
ATOM 2803 C CA . GLU A 1 368 ? 20.672 32.531 8.641 1 76.62 368 GLU A CA 1
ATOM 2804 C C . GLU A 1 368 ? 21.438 31.234 8.875 1 76.62 368 GLU A C 1
ATOM 2806 O O . GLU A 1 368 ? 20.875 30.25 9.375 1 76.62 368 GLU A O 1
ATOM 2811 N N . GLN A 1 369 ? 22.438 30.906 7.934 1 62.38 369 GLN A N 1
ATOM 2812 C CA . GLN A 1 369 ? 23.25 29.703 8.086 1 62.38 369 GLN A CA 1
ATOM 2813 C C . GLN A 1 369 ? 23.547 29.422 9.555 1 62.38 369 GLN A C 1
ATOM 2815 O O . GLN A 1 369 ? 23.562 28.266 9.977 1 62.38 369 GLN A O 1
ATOM 2820 N N . ASN A 1 370 ? 24.438 30.359 10.086 1 47.19 370 ASN A N 1
ATOM 2821 C CA . ASN A 1 370 ? 25.047 30.172 11.391 1 47.19 370 ASN A CA 1
ATOM 2822 C C . ASN A 1 370 ? 24.047 30.328 12.523 1 47.19 370 ASN A C 1
ATOM 2824 O O . ASN A 1 370 ? 24.406 30.719 13.633 1 47.19 370 ASN A O 1
ATOM 2828 N N . GLU A 1 371 ? 23.016 30.516 12.195 1 42.03 371 GLU A N 1
ATOM 2829 C CA . GLU A 1 371 ? 22.391 30.656 13.508 1 42.03 371 GLU A CA 1
ATOM 2830 C C . GLU A 1 371 ? 22.625 29.422 14.375 1 42.03 371 GLU A C 1
ATOM 2832 O O . GLU A 1 371 ? 22.141 28.344 14.055 1 42.03 371 GLU A O 1
ATOM 2837 N N . PRO A 1 372 ? 23.891 29.234 14.805 1 36.44 372 PRO A N 1
ATOM 2838 C CA . PRO A 1 372 ? 24.141 28.109 15.719 1 36.44 372 PRO A CA 1
ATOM 2839 C C . PRO A 1 372 ? 22.859 27.641 16.406 1 36.44 372 PRO A C 1
ATOM 2841 O O . PRO A 1 372 ? 21.922 28.406 16.594 1 36.44 372 PRO A O 1
ATOM 2844 N N . ASN A 1 373 ? 22.562 26.406 16.109 1 38.34 373 ASN A N 1
ATOM 2845 C CA . ASN A 1 373 ? 21.75 25.828 17.172 1 38.34 373 ASN A CA 1
ATOM 2846 C C . ASN A 1 373 ? 22 26.531 18.5 1 38.34 373 ASN A C 1
ATOM 2848 O O . ASN A 1 373 ? 23 26.297 19.172 1 38.34 373 ASN A O 1
ATOM 2852 N N . SER A 1 374 ? 22.062 27.781 18.547 1 33.09 374 SER A N 1
ATOM 2853 C CA . SER A 1 374 ? 22.312 28.25 19.906 1 33.09 374 SER A CA 1
ATOM 2854 C C . SER A 1 374 ? 21.703 27.281 20.922 1 33.09 374 SER A C 1
ATOM 2856 O O . SER A 1 374 ? 20.516 27.359 21.219 1 33.09 374 SER A O 1
ATOM 2858 N N . ALA A 1 375 ? 22.047 26.109 20.734 1 34.56 375 ALA A N 1
ATOM 2859 C CA . ALA A 1 375 ? 22 25.422 22.031 1 34.56 375 ALA A CA 1
ATOM 2860 C C . ALA A 1 375 ? 22.344 26.375 23.172 1 34.56 375 ALA A C 1
ATOM 2862 O O . ALA A 1 375 ? 23.516 26.531 23.516 1 34.56 375 ALA A O 1
ATOM 2863 N N . ARG A 1 376 ? 21.906 27.531 23.188 1 34.34 376 ARG A N 1
ATOM 2864 C CA . ARG A 1 376 ? 22.156 28.125 24.5 1 34.34 376 ARG A CA 1
ATOM 2865 C C . ARG A 1 376 ? 22.062 27.094 25.609 1 34.34 376 ARG A C 1
ATOM 2867 O O . ARG A 1 376 ? 21.141 26.266 25.625 1 34.34 376 ARG A O 1
ATOM 2874 N N . PRO A 1 377 ? 23.172 26.641 26.141 1 34.19 377 PRO A N 1
ATOM 2875 C CA . PRO A 1 377 ? 22.969 25.812 27.344 1 34.19 377 PRO A CA 1
ATOM 2876 C C . PRO A 1 377 ? 21.594 26.047 27.984 1 34.19 377 PRO A C 1
ATOM 2878 O O . PRO A 1 377 ? 20.969 27.078 27.75 1 34.19 377 PRO A O 1
ATOM 2881 N N . TRP A 1 378 ? 21.062 24.984 28.562 1 36 378 TRP A N 1
ATOM 2882 C CA . TRP A 1 378 ? 19.938 25.203 29.469 1 36 378 TRP A CA 1
ATOM 2883 C C . TRP A 1 378 ? 19.953 26.625 30.016 1 36 378 TRP A C 1
ATOM 2885 O O . TRP A 1 378 ? 20.656 26.922 30.984 1 36 378 TRP A O 1
ATOM 2895 N N . ARG A 1 379 ? 20.453 27.578 29.266 1 35.31 379 ARG A N 1
ATOM 2896 C CA . ARG A 1 379 ? 20.391 28.859 29.953 1 35.31 379 ARG A CA 1
ATOM 2897 C C . ARG A 1 379 ? 19 29.109 30.531 1 35.31 379 ARG A C 1
ATOM 2899 O O . ARG A 1 379 ? 18 28.656 29.953 1 35.31 379 ARG A O 1
ATOM 2906 N N . VAL A 1 380 ? 18.922 29.391 31.703 1 38.81 380 VAL A N 1
ATOM 2907 C CA . VAL A 1 380 ? 17.75 29.828 32.438 1 38.81 380 VAL A CA 1
ATOM 2908 C C . VAL A 1 380 ? 16.859 30.672 31.531 1 38.81 380 VAL A C 1
ATOM 2910 O O . VAL A 1 380 ? 17.312 31.672 30.969 1 38.81 380 VAL A O 1
ATOM 2913 N N . PRO A 1 381 ? 15.969 30.031 30.75 1 45.81 381 PRO A N 1
ATOM 2914 C CA . PRO A 1 381 ? 15.039 30.797 29.906 1 45.81 381 PRO A CA 1
ATOM 2915 C C . PRO A 1 381 ? 14.852 32.219 30.391 1 45.81 381 PRO A C 1
ATOM 2917 O O . PRO A 1 381 ? 15 32.5 31.594 1 45.81 381 PRO A O 1
ATOM 2920 N N . ASP A 1 382 ? 14.984 33.188 29.578 1 43.12 382 ASP A N 1
ATOM 2921 C CA . ASP A 1 382 ? 14.703 34.531 30 1 43.12 382 ASP A CA 1
ATOM 2922 C C . ASP A 1 382 ? 13.469 34.594 30.906 1 43.12 382 ASP A C 1
ATOM 2924 O O . ASP A 1 382 ? 12.539 33.812 30.734 1 43.12 382 ASP A O 1
ATOM 2928 N N . ARG A 1 383 ? 13.578 35.188 32.094 1 46.53 383 ARG A N 1
ATOM 2929 C CA . ARG A 1 383 ? 12.578 35.344 33.125 1 46.53 383 ARG A CA 1
ATOM 2930 C C . ARG A 1 383 ? 11.203 35.656 32.531 1 46.53 383 ARG A C 1
ATOM 2932 O O . ARG A 1 383 ? 10.18 35.25 33.062 1 46.53 383 ARG A O 1
ATOM 2939 N N . ARG A 1 384 ? 11.195 36.312 31.406 1 47.28 384 ARG A N 1
ATOM 2940 C CA . ARG A 1 384 ? 9.914 36.75 30.844 1 47.28 384 ARG A CA 1
ATOM 2941 C C . ARG A 1 384 ? 9.234 35.562 30.125 1 47.28 384 ARG A C 1
ATOM 2943 O O . ARG A 1 384 ? 8.031 35.344 30.281 1 47.28 384 ARG A O 1
ATOM 2950 N N . ALA A 1 385 ? 10.023 34.906 29.297 1 50.28 385 ALA A N 1
ATOM 2951 C CA . ALA A 1 385 ? 9.461 33.75 28.609 1 50.28 385 ALA A CA 1
ATOM 2952 C C . ALA A 1 385 ? 9.023 32.688 29.594 1 50.28 385 ALA A C 1
ATOM 2954 O O . ALA A 1 385 ? 7.969 32.062 29.422 1 50.28 385 ALA A O 1
ATOM 2955 N N . MET A 1 386 ? 9.805 32.469 30.641 1 51 386 MET A N 1
ATOM 2956 C CA . MET A 1 386 ? 9.461 31.547 31.703 1 51 386 MET A CA 1
ATOM 2957 C C . MET A 1 386 ? 8.203 31.984 32.438 1 51 386 MET A C 1
ATOM 2959 O O . MET A 1 386 ? 7.441 31.156 32.938 1 51 386 MET A O 1
ATOM 2963 N N . ALA A 1 387 ? 8.109 33.312 32.562 1 51.62 387 ALA A N 1
ATOM 2964 C CA . ALA A 1 387 ? 6.914 33.844 33.188 1 51.62 387 ALA A CA 1
ATOM 2965 C C . ALA A 1 387 ? 5.66 33.531 32.406 1 51.62 387 ALA A C 1
ATOM 2967 O O . ALA A 1 387 ? 4.605 33.25 32.969 1 51.62 387 ALA A O 1
ATOM 2968 N N . ASP A 1 388 ? 5.895 33.5 31.125 1 53.62 388 ASP A N 1
ATOM 2969 C CA . ASP A 1 388 ? 4.758 33.219 30.25 1 53.62 388 ASP A CA 1
ATOM 2970 C C . ASP A 1 388 ? 4.398 31.734 30.281 1 53.62 388 ASP A C 1
ATOM 2972 O O . ASP A 1 388 ? 3.232 31.359 30.125 1 53.62 388 ASP A O 1
ATOM 2976 N N . LEU A 1 389 ? 5.496 30.922 30.453 1 57.41 389 LEU A N 1
ATOM 2977 C CA . LEU A 1 389 ? 5.262 29.484 30.422 1 57.41 389 LEU A CA 1
ATOM 2978 C C . LEU A 1 389 ? 5 28.938 31.828 1 57.41 389 LEU A C 1
ATOM 2980 O O . LEU A 1 389 ? 4.852 27.734 32 1 57.41 389 LEU A O 1
ATOM 2984 N N . ARG A 1 390 ? 4.594 29.734 32.75 1 53.91 390 ARG A N 1
ATOM 2985 C CA . ARG A 1 390 ? 4.406 29.297 34.125 1 53.91 390 ARG A CA 1
ATOM 2986 C C . ARG A 1 390 ? 5.41 28.219 34.5 1 53.91 390 ARG A C 1
ATOM 2988 O O . ARG A 1 390 ? 5.031 27.078 34.812 1 53.91 390 ARG A O 1
ATOM 2995 N N . TRP A 1 391 ? 6.688 28.484 34.375 1 50.28 391 TRP A N 1
ATOM 2996 C CA . TRP A 1 391 ? 7.82 27.625 34.688 1 50.28 391 TRP A CA 1
ATOM 2997 C C . TRP A 1 391 ? 7.797 27.234 36.156 1 50.28 391 TRP A C 1
ATOM 2999 O O . TRP A 1 391 ? 7.492 28.062 37.031 1 50.28 391 TRP A O 1
ATOM 3009 N N . HIS A 1 392 ? 7.633 26.016 36.469 1 46.94 392 HIS A N 1
ATOM 3010 C CA . HIS A 1 392 ? 7.852 25.547 37.844 1 46.94 392 HIS A CA 1
ATOM 3011 C C . HIS A 1 392 ? 9.312 25.172 38.062 1 46.94 392 HIS A C 1
ATOM 3013 O O . HIS A 1 392 ? 9.789 24.172 37.531 1 46.94 392 HIS A O 1
ATOM 3019 N N . PRO A 1 393 ? 10.172 26.078 38.531 1 40.75 393 PRO A N 1
ATOM 3020 C CA . PRO A 1 393 ? 11.594 25.859 38.844 1 40.75 393 PRO A CA 1
ATOM 3021 C C . PRO A 1 393 ? 11.836 24.578 39.625 1 40.75 393 PRO A C 1
ATOM 3023 O O . PRO A 1 393 ? 12.953 24.047 39.625 1 40.75 393 PRO A O 1
ATOM 3026 N N . GLU A 1 394 ? 11.07 24.188 40.438 1 41.81 394 GLU A N 1
ATOM 3027 C CA . GLU A 1 394 ? 11.445 23.141 41.375 1 41.81 394 GLU A CA 1
ATOM 3028 C C . GLU A 1 394 ? 11.867 21.875 40.656 1 41.81 394 GLU A C 1
ATOM 3030 O O . GLU A 1 394 ? 12.453 20.969 41.25 1 41.81 394 GLU A O 1
ATOM 3035 N N . MET A 1 395 ? 11.469 21.672 39.469 1 38.81 395 MET A N 1
ATOM 3036 C CA . MET A 1 395 ? 11.688 20.312 38.969 1 38.81 395 MET A CA 1
ATOM 3037 C C . MET A 1 395 ? 13.078 20.172 38.375 1 38.81 395 MET A C 1
ATOM 3039 O O . MET A 1 395 ? 13.438 19.109 37.875 1 38.81 395 MET A O 1
ATOM 3043 N N . LEU A 1 396 ? 13.781 21.234 38.062 1 36.84 396 LEU A N 1
ATOM 3044 C CA . LEU A 1 396 ? 15.125 20.984 37.562 1 36.84 396 LEU A CA 1
ATOM 3045 C C . LEU A 1 396 ? 16.031 20.438 38.656 1 36.84 396 LEU A C 1
ATOM 3047 O O . LEU A 1 396 ? 17.094 19.891 38.375 1 36.84 396 LEU A O 1
ATOM 3051 N N . TYR A 1 397 ? 15.797 20.859 39.906 1 33.78 397 TYR A N 1
ATOM 3052 C CA . TYR A 1 397 ? 16.844 20.562 40.875 1 33.78 397 TYR A CA 1
ATOM 3053 C C . TYR A 1 397 ? 16.828 19.078 41.219 1 33.78 397 TYR A C 1
ATOM 3055 O O . TYR A 1 397 ? 17.547 18.656 42.156 1 33.78 397 TYR A O 1
ATOM 3063 N N . ARG A 1 398 ? 15.938 18.266 40.875 1 32.94 398 ARG A N 1
ATOM 3064 C CA . ARG A 1 398 ? 16.203 16.953 41.469 1 32.94 398 ARG A CA 1
ATOM 3065 C C . ARG A 1 398 ? 17.281 16.219 40.688 1 32.94 398 ARG A C 1
ATOM 3067 O O . ARG A 1 398 ? 17.484 15.023 40.875 1 32.94 398 ARG A O 1
ATOM 3074 N N . GLY A 1 399 ? 18.156 16.797 39.844 1 26.92 399 GLY A N 1
ATOM 3075 C CA . GLY A 1 399 ? 19.391 16.031 39.812 1 26.92 399 GLY A CA 1
ATOM 3076 C C . GLY A 1 399 ? 20.266 16.234 41.031 1 26.92 399 GLY A C 1
ATOM 3077 O O . GLY A 1 399 ? 20.188 17.266 41.688 1 26.92 399 GLY A O 1
ATOM 3078 N N . MET B 1 1 ? 8.023 0.767 20.734 1 34.06 1 MET B N 1
ATOM 3079 C CA . MET B 1 1 ? 8.289 -0.275 19.75 1 34.06 1 MET B CA 1
ATOM 3080 C C . MET B 1 1 ? 7.078 -1.187 19.578 1 34.06 1 MET B C 1
ATOM 3082 O O . MET B 1 1 ? 6.633 -1.818 20.547 1 34.06 1 MET B O 1
ATOM 3086 N N . ALA B 1 2 ? 6.227 -0.869 18.719 1 46.12 2 ALA B N 1
ATOM 3087 C CA . ALA B 1 2 ? 4.996 -1.647 18.625 1 46.12 2 ALA B CA 1
ATOM 3088 C C . ALA B 1 2 ? 5.293 -3.145 18.594 1 46.12 2 ALA B C 1
ATOM 3090 O O . ALA B 1 2 ? 6.223 -3.586 17.922 1 46.12 2 ALA B O 1
ATOM 3091 N N . ASP B 1 3 ? 4.922 -3.883 19.516 1 54.59 3 ASP B N 1
ATOM 3092 C CA . ASP B 1 3 ? 5.047 -5.332 19.625 1 54.59 3 ASP B CA 1
ATOM 3093 C C . ASP B 1 3 ? 4.57 -6.02 18.344 1 54.59 3 ASP B C 1
ATOM 3095 O O . ASP B 1 3 ? 3.52 -5.672 17.797 1 54.59 3 ASP B O 1
ATOM 3099 N N . GLY B 1 4 ? 5.492 -6.645 17.562 1 51.38 4 GLY B N 1
ATOM 3100 C CA . GLY B 1 4 ? 5.215 -7.395 16.359 1 51.38 4 GLY B CA 1
ATOM 3101 C C . GLY B 1 4 ? 3.918 -8.18 16.422 1 51.38 4 GLY B C 1
ATOM 3102 O O . GLY B 1 4 ? 3.184 -8.258 15.43 1 51.38 4 GLY B O 1
ATOM 3103 N N . ARG B 1 5 ? 3.557 -8.82 17.5 1 55.81 5 ARG B N 1
ATOM 3104 C CA . ARG B 1 5 ? 2.305 -9.547 17.688 1 55.81 5 ARG B CA 1
ATOM 3105 C C . ARG B 1 5 ? 1.108 -8.609 17.625 1 55.81 5 ARG B C 1
ATOM 3107 O O . ARG B 1 5 ? 0.057 -8.969 17.094 1 55.81 5 ARG B O 1
ATOM 3114 N N . SER B 1 6 ? 1.422 -7.52 17.859 1 79.75 6 SER B N 1
ATOM 3115 C CA . SER B 1 6 ? 0.355 -6.527 17.859 1 79.75 6 SER B CA 1
ATOM 3116 C C . SER B 1 6 ? 0.04 -6.043 16.453 1 79.75 6 SER B C 1
ATOM 3118 O O . SER B 1 6 ? -1.127 -5.879 16.094 1 79.75 6 SER B O 1
ATOM 3120 N N . MET B 1 7 ? 1.03 -6.258 15.617 1 82.38 7 MET B N 1
ATOM 3121 C CA . MET B 1 7 ? 0.824 -5.742 14.266 1 82.38 7 MET B CA 1
ATOM 3122 C C . MET B 1 7 ? -0.011 -6.715 13.438 1 82.38 7 MET B C 1
ATOM 3124 O O . MET B 1 7 ? -0.914 -6.297 12.703 1 82.38 7 MET B O 1
ATOM 3128 N N . PHE B 1 8 ? 0.26 -8.016 13.664 1 86.69 8 PHE B N 1
ATOM 3129 C CA . PHE B 1 8 ? -0.484 -9.031 12.93 1 86.69 8 PHE B CA 1
ATOM 3130 C C . PHE B 1 8 ? -1.941 -9.062 13.375 1 86.69 8 PHE B C 1
ATOM 3132 O O . PHE B 1 8 ? -2.844 -9.234 12.547 1 86.69 8 PHE B O 1
ATOM 3139 N N . ARG B 1 9 ? -2.119 -8.914 14.578 1 87.94 9 ARG B N 1
ATOM 3140 C CA . ARG B 1 9 ? -3.48 -8.867 15.109 1 87.94 9 ARG B CA 1
ATOM 3141 C C . ARG B 1 9 ? -4.238 -7.656 14.57 1 87.94 9 ARG B C 1
ATOM 3143 O O . ARG B 1 9 ? -5.414 -7.762 14.219 1 87.94 9 ARG B O 1
ATOM 3150 N N . THR B 1 10 ? -3.533 -6.586 14.508 1 87.12 10 THR B N 1
ATOM 3151 C CA . THR B 1 10 ? -4.152 -5.379 13.984 1 87.12 10 THR B CA 1
ATOM 3152 C C . THR B 1 10 ? -4.492 -5.543 12.508 1 87.12 10 THR B C 1
ATOM 3154 O O . THR B 1 10 ? -5.574 -5.148 12.062 1 87.12 10 THR B O 1
ATOM 3157 N N . TRP B 1 11 ? -3.543 -6.199 11.836 1 90.81 11 TRP B N 1
ATOM 3158 C CA . TRP B 1 11 ? -3.775 -6.465 10.422 1 90.81 11 TRP B CA 1
ATOM 3159 C C . TRP B 1 11 ? -4.969 -7.402 10.234 1 90.81 11 TRP B C 1
ATOM 3161 O O . TRP B 1 11 ? -5.844 -7.141 9.406 1 90.81 11 TRP B O 1
ATOM 3171 N N . TRP B 1 12 ? -5.086 -8.383 11.031 1 90.75 12 TRP B N 1
ATOM 3172 C CA . TRP B 1 12 ? -6.137 -9.391 10.945 1 90.75 12 TRP B CA 1
ATOM 3173 C C . TRP B 1 12 ? -7.504 -8.773 11.234 1 90.75 12 TRP B C 1
ATOM 3175 O O . TRP B 1 12 ? -8.508 -9.172 10.641 1 90.75 12 TRP B O 1
ATOM 3185 N N . GLN B 1 13 ? -7.492 -7.742 12.039 1 86.5 13 GLN B N 1
ATOM 3186 C CA . GLN B 1 13 ? -8.758 -7.16 12.492 1 86.5 13 GLN B CA 1
ATOM 3187 C C . GLN B 1 13 ? -9.086 -5.895 11.711 1 86.5 13 GLN B C 1
ATOM 3189 O O . GLN B 1 13 ? -10.172 -5.332 11.859 1 86.5 13 GLN B O 1
ATOM 3194 N N . ASP B 1 14 ? -8.172 -5.488 10.922 1 81.88 14 ASP B N 1
ATOM 3195 C CA . ASP B 1 14 ? -8.383 -4.234 10.211 1 81.88 14 ASP B CA 1
ATOM 3196 C C . ASP B 1 14 ? -9.477 -4.379 9.156 1 81.88 14 ASP B C 1
ATOM 3198 O O . ASP B 1 14 ? -9.336 -5.152 8.203 1 81.88 14 ASP B O 1
ATOM 3202 N N . PRO B 1 15 ? -10.5 -3.648 9.414 1 77.38 15 PRO B N 1
ATOM 3203 C CA . PRO B 1 15 ? -11.555 -3.719 8.406 1 77.38 15 PRO B CA 1
ATOM 3204 C C . PRO B 1 15 ? -11.18 -2.996 7.109 1 77.38 15 PRO B C 1
ATOM 3206 O O . PRO B 1 15 ? -10.609 -1.903 7.152 1 77.38 15 PRO B O 1
ATOM 3209 N N . VAL B 1 16 ? -11.328 -3.664 6.02 1 81.56 16 VAL B N 1
ATOM 3210 C CA . VAL B 1 16 ? -11.102 -3.023 4.73 1 81.56 16 VAL B CA 1
ATOM 3211 C C . VAL B 1 16 ? -12.359 -2.285 4.285 1 81.56 16 VAL B C 1
ATOM 3213 O O . VAL B 1 16 ? -13.453 -2.857 4.277 1 81.56 16 VAL B O 1
ATOM 3216 N N . ASP B 1 17 ? -12.203 -1.034 4.066 1 84.62 17 ASP B N 1
ATOM 3217 C CA . ASP B 1 17 ? -13.305 -0.245 3.525 1 84.62 17 ASP B CA 1
ATOM 3218 C C . ASP B 1 17 ? -13.383 -0.37 2.004 1 84.62 17 ASP B C 1
ATOM 3220 O O . ASP B 1 17 ? -12.797 0.442 1.281 1 84.62 17 ASP B O 1
ATOM 3224 N N . TYR B 1 18 ? -14.18 -1.346 1.574 1 91.06 18 TYR B N 1
ATOM 3225 C CA . TYR B 1 18 ? -14.312 -1.683 0.161 1 91.06 18 TYR B CA 1
ATOM 3226 C C . TYR B 1 18 ? -14.742 -0.47 -0.651 1 91.06 18 TYR B C 1
ATOM 3228 O O . TYR B 1 18 ? -14.188 -0.195 -1.716 1 91.06 18 TYR B O 1
ATOM 3236 N N . ARG B 1 19 ? -15.648 0.28 -0.148 1 86.88 19 ARG B N 1
ATOM 3237 C CA . ARG B 1 19 ? -16.172 1.437 -0.865 1 86.88 19 ARG B CA 1
ATOM 3238 C C . ARG B 1 19 ? -15.102 2.506 -1.044 1 86.88 19 ARG B C 1
ATOM 3240 O O . ARG B 1 19 ? -14.984 3.096 -2.119 1 86.88 19 ARG B O 1
ATOM 3247 N N . ARG B 1 20 ? -14.375 2.705 -0.086 1 85.88 20 ARG B N 1
ATOM 3248 C CA . ARG B 1 20 ? -13.32 3.719 -0.15 1 85.88 20 ARG B CA 1
ATOM 3249 C C . ARG B 1 20 ? -12.227 3.311 -1.133 1 85.88 20 ARG B C 1
ATOM 3251 O O . ARG B 1 20 ? -11.68 4.156 -1.841 1 85.88 20 ARG B O 1
ATOM 3258 N N . LEU B 1 21 ? -11.961 2.096 -1.064 1 90.81 21 LEU B N 1
ATOM 3259 C CA . LEU B 1 21 ? -10.961 1.6 -2.006 1 90.81 21 LEU B CA 1
ATOM 3260 C C . LEU B 1 21 ? -11.398 1.853 -3.445 1 90.81 21 LEU B C 1
ATOM 3262 O O . LEU B 1 21 ? -10.625 2.361 -4.254 1 90.81 21 LEU B O 1
ATOM 3266 N N . VAL B 1 22 ? -12.609 1.546 -3.688 1 92.56 22 VAL B N 1
ATOM 3267 C CA . VAL B 1 22 ? -13.156 1.713 -5.031 1 92.56 22 VAL B CA 1
ATOM 3268 C C . VAL B 1 22 ? -13.172 3.193 -5.402 1 92.56 22 VAL B C 1
ATOM 3270 O O . VAL B 1 22 ? -12.805 3.561 -6.523 1 92.56 22 VAL B O 1
ATOM 3273 N N . GLU B 1 23 ? -13.508 4.004 -4.465 1 88.81 23 GLU B N 1
ATOM 3274 C CA . GLU B 1 23 ? -13.531 5.445 -4.699 1 88.81 23 GLU B CA 1
ATOM 3275 C C . GLU B 1 23 ? -12.133 5.988 -4.973 1 88.81 23 GLU B C 1
ATOM 3277 O O . GLU B 1 23 ? -11.953 6.852 -5.832 1 88.81 23 GLU B O 1
ATOM 3282 N N . THR B 1 24 ? -11.227 5.477 -4.234 1 89.69 24 THR B N 1
ATOM 3283 C CA . THR B 1 24 ? -9.852 5.914 -4.426 1 89.69 24 THR B CA 1
ATOM 3284 C C . THR B 1 24 ? -9.359 5.547 -5.82 1 89.69 24 THR B C 1
ATOM 3286 O O . THR B 1 24 ? -8.805 6.391 -6.531 1 89.69 24 THR B O 1
ATOM 3289 N N . PHE B 1 25 ? -9.562 4.348 -6.199 1 93.31 25 PHE B N 1
ATOM 3290 C CA . PHE B 1 25 ? -9.156 3.934 -7.539 1 93.31 25 PHE B CA 1
ATOM 3291 C C . PHE B 1 25 ? -9.898 4.742 -8.602 1 93.31 25 PHE B C 1
ATOM 3293 O O . PHE B 1 25 ? -9.32 5.086 -9.641 1 93.31 25 PHE B O 1
ATOM 3300 N N . GLY B 1 26 ? -11.141 5.035 -8.336 1 91 26 GLY B N 1
ATOM 3301 C CA . GLY B 1 26 ? -11.922 5.855 -9.242 1 91 26 GLY B CA 1
ATOM 3302 C C . GLY B 1 26 ? -11.383 7.266 -9.391 1 91 26 GLY B C 1
ATOM 3303 O O . GLY B 1 26 ? -11.312 7.801 -10.5 1 91 26 GLY B O 1
ATOM 3304 N N . SER B 1 27 ? -10.953 7.832 -8.289 1 87.5 27 SER B N 1
ATOM 3305 C CA . SER B 1 27 ? -10.445 9.203 -8.289 1 87.5 27 SER B CA 1
ATOM 3306 C C . SER B 1 27 ? -9.148 9.312 -9.078 1 87.5 27 SER B C 1
ATOM 3308 O O . SER B 1 27 ? -8.781 10.398 -9.539 1 87.5 27 SER B O 1
ATOM 3310 N N . HIS B 1 28 ? -8.562 8.203 -9.266 1 90 28 HIS B N 1
ATOM 3311 C CA . HIS B 1 28 ? -7.332 8.188 -10.047 1 90 28 HIS B CA 1
ATOM 3312 C C . HIS B 1 28 ? -7.57 7.621 -11.445 1 90 28 HIS B C 1
ATOM 3314 O O . HIS B 1 28 ? -6.621 7.254 -12.141 1 90 28 HIS B O 1
ATOM 3320 N N . SER B 1 29 ? -8.781 7.387 -11.812 1 89.88 29 SER B N 1
ATOM 3321 C CA . SER B 1 29 ? -9.211 6.93 -13.133 1 89.88 29 SER B CA 1
ATOM 3322 C C . SER B 1 29 ? -8.648 5.547 -13.445 1 89.88 29 SER B C 1
ATOM 3324 O O . SER B 1 29 ? -8.289 5.262 -14.586 1 89.88 29 SER B O 1
ATOM 3326 N N . ALA B 1 30 ? -8.594 4.746 -12.438 1 92.81 30 ALA B N 1
ATOM 3327 C CA . ALA B 1 30 ? -8.016 3.418 -12.625 1 92.81 30 ALA B CA 1
ATOM 3328 C C . ALA B 1 30 ? -9.109 2.369 -12.812 1 92.81 30 ALA B C 1
ATOM 3330 O O . ALA B 1 30 ? -8.852 1.276 -13.32 1 92.81 30 ALA B O 1
ATOM 3331 N N . LEU B 1 31 ? -10.312 2.637 -12.43 1 93.62 31 LEU B N 1
ATOM 3332 C CA . LEU B 1 31 ? -11.375 1.634 -12.367 1 93.62 31 LEU B CA 1
ATOM 3333 C C . LEU B 1 31 ? -11.703 1.1 -13.758 1 93.62 31 LEU B C 1
ATOM 3335 O O . LEU B 1 31 ? -11.969 -0.094 -13.922 1 93.62 31 LEU B O 1
ATOM 3339 N N . GLY B 1 32 ? -11.711 1.985 -14.711 1 93.69 32 GLY B N 1
ATOM 3340 C CA . GLY B 1 32 ? -11.984 1.531 -16.062 1 93.69 32 GLY B CA 1
ATOM 3341 C C . GLY B 1 32 ? -10.992 0.497 -16.562 1 93.69 32 GLY B C 1
ATOM 3342 O O . GLY B 1 32 ? -11.383 -0.509 -17.156 1 93.69 32 GLY B O 1
ATOM 3343 N N . ARG B 1 33 ? -9.797 0.685 -16.375 1 93.75 33 ARG B N 1
ATOM 3344 C CA . ARG B 1 33 ? -8.75 -0.243 -16.781 1 93.75 33 ARG B CA 1
ATOM 3345 C C . ARG B 1 33 ? -8.828 -1.548 -16 1 93.75 33 ARG B C 1
ATOM 3347 O O . ARG B 1 33 ? -8.594 -2.625 -16.547 1 93.75 33 ARG B O 1
ATOM 3354 N N . PHE B 1 34 ? -9.141 -1.363 -14.688 1 95.69 34 PHE B N 1
ATOM 3355 C CA . PHE B 1 34 ? -9.328 -2.561 -13.883 1 95.69 34 PHE B CA 1
ATOM 3356 C C . PHE B 1 34 ? -10.484 -3.4 -14.406 1 95.69 34 PHE B C 1
ATOM 3358 O O . PHE B 1 34 ? -10.367 -4.621 -14.539 1 95.69 34 PHE B O 1
ATOM 3365 N N . LYS B 1 35 ? -11.531 -2.777 -14.727 1 96.62 35 LYS B N 1
ATOM 3366 C CA . LYS B 1 35 ? -12.703 -3.477 -15.25 1 96.62 35 LYS B CA 1
ATOM 3367 C C . LYS B 1 35 ? -12.375 -4.191 -16.562 1 96.62 35 LYS B C 1
ATOM 3369 O O . LYS B 1 35 ? -12.797 -5.328 -16.766 1 96.62 35 LYS B O 1
ATOM 3374 N N . PHE B 1 36 ? -11.68 -3.543 -17.422 1 96.38 36 PHE B N 1
ATOM 3375 C CA . PHE B 1 36 ? -11.297 -4.141 -18.688 1 96.38 36 PHE B CA 1
ATOM 3376 C C . PHE B 1 36 ? -10.438 -5.379 -18.469 1 96.38 36 PHE B C 1
ATOM 3378 O O . PHE B 1 36 ? -10.688 -6.426 -19.078 1 96.38 36 PHE B O 1
ATOM 3385 N N . MET B 1 37 ? -9.461 -5.25 -17.656 1 95.94 37 MET B N 1
ATOM 3386 C CA . MET B 1 37 ? -8.562 -6.363 -17.359 1 95.94 37 MET B CA 1
ATOM 3387 C C . MET B 1 37 ? -9.32 -7.523 -16.734 1 95.94 37 MET B C 1
ATOM 3389 O O . MET B 1 37 ? -9.156 -8.672 -17.141 1 95.94 37 MET B O 1
ATOM 3393 N N . LEU B 1 38 ? -10.141 -7.199 -15.719 1 96.06 38 LEU B N 1
ATOM 3394 C CA . LEU B 1 38 ? -10.898 -8.234 -15.031 1 96.06 38 LEU B CA 1
ATOM 3395 C C . LEU B 1 38 ? -11.883 -8.914 -15.984 1 96.06 38 LEU B C 1
ATOM 3397 O O . LEU B 1 38 ? -12.023 -10.141 -15.969 1 96.06 38 LEU B O 1
ATOM 3401 N N . GLY B 1 39 ? -12.539 -8.156 -16.797 1 96.31 39 GLY B N 1
ATOM 3402 C CA . GLY B 1 39 ? -13.43 -8.734 -17.781 1 96.31 39 GLY B CA 1
ATOM 3403 C C . GLY B 1 39 ? -12.719 -9.633 -18.781 1 96.31 39 GLY B C 1
ATOM 3404 O O . GLY B 1 39 ? -13.219 -10.703 -19.125 1 96.31 39 GLY B O 1
ATOM 3405 N N . ALA B 1 40 ? -11.523 -9.242 -19.234 1 96.25 40 ALA B N 1
ATOM 3406 C CA . ALA B 1 40 ? -10.719 -10.055 -20.125 1 96.25 40 ALA B CA 1
ATOM 3407 C C . ALA B 1 40 ? -10.328 -11.383 -19.469 1 96.25 40 ALA B C 1
ATOM 3409 O O . ALA B 1 40 ? -10.117 -12.383 -20.156 1 96.25 40 ALA B O 1
ATOM 3410 N N . GLY B 1 41 ? -10.305 -11.336 -18.188 1 94.88 41 GLY B N 1
ATOM 3411 C CA . GLY B 1 41 ? -9.992 -12.547 -17.453 1 94.88 41 GLY B CA 1
ATOM 3412 C C . GLY B 1 41 ? -10.961 -13.688 -17.734 1 94.88 41 GLY B C 1
ATOM 3413 O O . GLY B 1 41 ? -10.562 -14.852 -17.75 1 94.88 41 GLY B O 1
ATOM 3414 N N . GLY B 1 42 ? -12.203 -13.305 -17.938 1 94.25 42 GLY B N 1
ATOM 3415 C CA . GLY B 1 42 ? -13.172 -14.328 -18.281 1 94.25 42 GLY B CA 1
ATOM 3416 C C . GLY B 1 42 ? -12.883 -15.008 -19.609 1 94.25 42 GLY B C 1
ATOM 3417 O O . GLY B 1 42 ? -13.008 -16.219 -19.734 1 94.25 42 GLY B O 1
ATOM 3418 N N . ILE B 1 43 ? -12.461 -14.289 -20.562 1 95.38 43 ILE B N 1
ATOM 3419 C CA . ILE B 1 43 ? -12.125 -14.812 -21.875 1 95.38 43 ILE B CA 1
ATOM 3420 C C . ILE B 1 43 ? -10.883 -15.695 -21.781 1 95.38 43 ILE B C 1
ATOM 3422 O O . ILE B 1 43 ? -10.836 -16.781 -22.375 1 95.38 43 ILE B O 1
ATOM 3426 N N . VAL B 1 44 ? -9.953 -15.273 -21.062 1 95.12 44 VAL B N 1
ATOM 3427 C CA . VAL B 1 44 ? -8.711 -16.031 -20.891 1 95.12 44 VAL B CA 1
ATOM 3428 C C . VAL B 1 44 ? -9.008 -17.344 -20.188 1 95.12 44 VAL B C 1
ATOM 3430 O O . VAL B 1 44 ? -8.477 -18.391 -20.562 1 95.12 44 VAL B O 1
ATOM 3433 N N . MET B 1 45 ? -9.844 -17.281 -19.219 1 93.38 45 MET B N 1
ATOM 3434 C CA . MET B 1 45 ? -10.211 -18.5 -18.5 1 93.38 45 MET B CA 1
ATOM 3435 C C . MET B 1 45 ? -10.922 -19.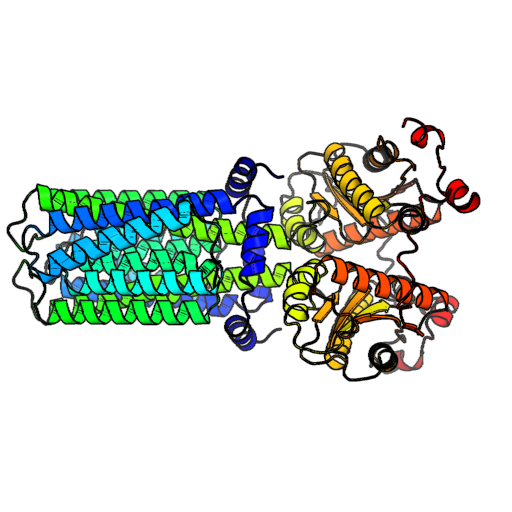484 -19.422 1 93.38 45 MET B C 1
ATOM 3437 O O . MET B 1 45 ? -10.688 -20.688 -19.344 1 93.38 45 MET B O 1
ATOM 3441 N N . LEU B 1 46 ? -11.773 -18.953 -20.25 1 94.31 46 LEU B N 1
ATOM 3442 C CA . LEU B 1 46 ? -12.461 -19.812 -21.203 1 94.31 46 LEU B CA 1
ATOM 3443 C C . LEU B 1 46 ? -11.469 -20.422 -22.188 1 94.31 46 LEU B C 1
ATOM 3445 O O . LEU B 1 46 ? -11.57 -21.594 -22.531 1 94.31 46 LEU B O 1
ATOM 3449 N N . THR B 1 47 ? -10.555 -19.625 -22.641 1 96.44 47 THR B N 1
ATOM 3450 C CA . THR B 1 47 ? -9.531 -20.109 -23.562 1 96.44 47 THR B CA 1
ATOM 3451 C C . THR B 1 47 ? -8.719 -21.234 -22.906 1 96.44 47 THR B C 1
ATOM 3453 O O . THR B 1 47 ? -8.453 -22.266 -23.547 1 96.44 47 THR B O 1
ATOM 3456 N N . ILE B 1 48 ? -8.359 -21.062 -21.703 1 95.06 48 ILE B N 1
ATOM 3457 C CA . ILE B 1 48 ? -7.605 -22.078 -20.969 1 95.06 48 ILE B CA 1
ATOM 3458 C C . ILE B 1 48 ? -8.438 -23.344 -20.844 1 95.06 48 ILE B C 1
ATOM 3460 O O . ILE B 1 48 ? -7.922 -24.453 -21.031 1 95.06 48 ILE B O 1
ATOM 3464 N N . ALA B 1 49 ? -9.711 -23.156 -20.609 1 93.12 49 ALA B N 1
ATOM 3465 C CA . ALA B 1 49 ? -10.602 -24.312 -20.484 1 93.12 49 ALA B CA 1
ATOM 3466 C C . ALA B 1 49 ? -10.703 -25.078 -21.797 1 93.12 49 ALA B C 1
ATOM 3468 O O . ALA B 1 49 ? -10.727 -26.312 -21.812 1 93.12 49 ALA B O 1
ATOM 3469 N N . VAL B 1 50 ? -10.758 -24.375 -22.875 1 93.75 50 VAL B N 1
ATOM 3470 C CA . VAL B 1 50 ? -10.828 -24.984 -24.188 1 93.75 50 VAL B CA 1
ATOM 3471 C C . VAL B 1 50 ? -9.531 -25.734 -24.484 1 93.75 50 VAL B C 1
ATOM 3473 O O . VAL B 1 50 ? -9.555 -26.875 -24.938 1 93.75 50 VAL B O 1
ATOM 3476 N N . LEU B 1 51 ? -8.438 -25.125 -24.234 1 94.25 51 LEU B N 1
ATOM 3477 C CA . LEU B 1 51 ? -7.141 -25.766 -24.438 1 94.25 51 LEU B CA 1
ATOM 3478 C C . LEU B 1 51 ? -7.02 -27.016 -23.578 1 94.25 51 LEU B C 1
ATOM 3480 O O . LEU B 1 51 ? -6.516 -28.047 -24.031 1 94.25 51 LEU B O 1
ATOM 3484 N N . ALA B 1 52 ? -7.473 -26.953 -22.359 1 92.12 52 ALA B N 1
ATOM 3485 C CA . ALA B 1 52 ? -7.453 -28.094 -21.453 1 92.12 52 ALA B CA 1
ATOM 3486 C C . ALA B 1 52 ? -8.305 -29.234 -21.984 1 92.12 52 ALA B C 1
ATOM 3488 O O . ALA B 1 52 ? -7.918 -30.406 -21.891 1 92.12 52 ALA B O 1
ATOM 3489 N N . SER B 1 53 ? -9.43 -28.906 -22.562 1 90.12 53 SER B N 1
ATOM 3490 C CA . SER B 1 53 ? -10.305 -29.922 -23.156 1 90.12 53 SER B CA 1
ATOM 3491 C C . SER B 1 53 ? -9.641 -30.609 -24.344 1 90.12 53 SER B C 1
ATOM 3493 O O . SER B 1 53 ? -9.719 -31.828 -24.484 1 90.12 53 SER B O 1
ATOM 3495 N N . ILE B 1 54 ? -9 -29.844 -25.141 1 89.62 54 ILE B N 1
ATOM 3496 C CA . ILE B 1 54 ? -8.281 -30.391 -26.297 1 89.62 54 ILE B CA 1
ATOM 3497 C C . ILE B 1 54 ? -7.156 -31.297 -25.812 1 89.62 54 ILE B C 1
ATOM 3499 O O . ILE B 1 54 ? -6.957 -32.375 -26.359 1 89.62 54 ILE B O 1
ATOM 3503 N N . ALA B 1 55 ? -6.492 -30.922 -24.812 1 88.88 55 ALA B N 1
ATOM 3504 C CA . ALA B 1 55 ? -5.355 -31.672 -24.281 1 88.88 55 ALA B CA 1
ATOM 3505 C C . ALA B 1 55 ? -5.801 -33 -23.703 1 88.88 55 ALA B C 1
ATOM 3507 O O . ALA B 1 55 ? -5.051 -34 -23.75 1 88.88 55 ALA B O 1
ATOM 3508 N N . GLN B 1 56 ? -7.004 -33.031 -23.156 1 86.94 56 GLN B N 1
ATOM 3509 C CA . GLN B 1 56 ? -7.48 -34.25 -22.484 1 86.94 56 GLN B CA 1
ATOM 3510 C C . GLN B 1 56 ? -8.18 -35.156 -23.484 1 86.94 56 GLN B C 1
ATOM 3512 O O . GLN B 1 56 ? -8.398 -36.344 -23.188 1 86.94 56 GLN B O 1
ATOM 3517 N N . GLY B 1 57 ? -8.508 -34.625 -24.641 1 80.75 57 GLY B N 1
ATOM 3518 C CA . GLY B 1 57 ? -9.195 -35.469 -25.609 1 80.75 57 GLY B CA 1
ATOM 3519 C C . GLY B 1 57 ? -10.641 -35.75 -25.25 1 80.75 57 GLY B C 1
ATOM 3520 O O . GLY B 1 57 ? -11.242 -35 -24.453 1 80.75 57 GLY B O 1
ATOM 3521 N N . ASP B 1 58 ? -11.242 -36.656 -25.938 1 73.31 58 ASP B N 1
ATOM 3522 C CA . ASP B 1 58 ? -12.656 -36.969 -25.781 1 73.31 58 ASP B CA 1
ATOM 3523 C C . ASP B 1 58 ? -12.883 -37.906 -24.609 1 73.31 58 ASP B C 1
ATOM 3525 O O . ASP B 1 58 ? -13.305 -39.062 -24.781 1 73.31 58 ASP B O 1
ATOM 3529 N N . VAL B 1 59 ? -12.516 -37.438 -23.453 1 74.25 59 VAL B N 1
ATOM 3530 C CA . VAL B 1 59 ? -12.602 -38.312 -22.281 1 74.25 59 VAL B CA 1
ATOM 3531 C C . VAL B 1 59 ? -13.656 -37.781 -21.312 1 74.25 59 VAL B C 1
ATOM 3533 O O . VAL B 1 59 ? -13.984 -38.438 -20.328 1 74.25 59 VAL B O 1
ATOM 3536 N N . ALA B 1 60 ? -14.18 -36.75 -21.828 1 69.25 60 ALA B N 1
ATOM 3537 C CA . ALA B 1 60 ? -15.133 -36.156 -20.891 1 69.25 60 ALA B CA 1
ATOM 3538 C C . ALA B 1 60 ? -16.469 -36.906 -20.906 1 69.25 60 ALA B C 1
ATOM 3540 O O . ALA B 1 60 ? -17.047 -37.094 -21.969 1 69.25 60 ALA B O 1
ATOM 3541 N N . GLY B 1 61 ? -16.969 -37.562 -19.969 1 83.12 61 GLY B N 1
ATOM 3542 C CA . GLY B 1 61 ? -18.312 -38.094 -19.828 1 83.12 61 GLY B CA 1
ATOM 3543 C C . GLY B 1 61 ? -19.391 -37.031 -19.781 1 83.12 61 GLY B C 1
ATOM 3544 O O . GLY B 1 61 ? -19.109 -35.844 -19.969 1 83.12 61 GLY B O 1
ATOM 3545 N N . PRO B 1 62 ? -20.547 -37.438 -19.672 1 86.69 62 PRO B N 1
ATOM 3546 C CA . PRO B 1 62 ? -21.672 -36.5 -19.641 1 86.69 62 PRO B CA 1
ATOM 3547 C C . PRO B 1 62 ? -21.484 -35.406 -18.594 1 86.69 62 PRO B C 1
ATOM 3549 O O . PRO B 1 62 ? -21.828 -34.25 -18.828 1 86.69 62 PRO B O 1
ATOM 3552 N N . VAL B 1 63 ? -20.984 -35.75 -17.453 1 87.38 63 VAL B N 1
ATOM 3553 C CA . VAL B 1 63 ? -20.797 -34.812 -16.375 1 87.38 63 VAL B CA 1
ATOM 3554 C C . VAL B 1 63 ? -19.734 -33.781 -16.781 1 87.38 63 VAL B C 1
ATOM 3556 O O . VAL B 1 63 ? -19.891 -32.594 -16.516 1 87.38 63 VAL B O 1
ATOM 3559 N N . GLY B 1 64 ? -18.75 -34.219 -17.453 1 87.88 64 GLY B N 1
ATOM 3560 C CA . GLY B 1 64 ? -17.719 -33.312 -17.953 1 87.88 64 GLY B CA 1
ATOM 3561 C C . GLY B 1 64 ? -18.219 -32.344 -19 1 87.88 64 GLY B C 1
ATOM 3562 O O . GLY B 1 64 ? -17.812 -31.188 -19.016 1 87.88 64 GLY B O 1
ATOM 3563 N N . GLU B 1 65 ? -19.109 -32.844 -19.812 1 89.75 65 GLU B N 1
ATOM 3564 C CA . GLU B 1 65 ? -19.688 -31.984 -20.844 1 89.75 65 GLU B CA 1
ATOM 3565 C C . GLU B 1 65 ? -20.547 -30.891 -20.219 1 89.75 65 GLU B C 1
ATOM 3567 O O . GLU B 1 65 ? -20.469 -29.719 -20.641 1 89.75 65 GLU B O 1
ATOM 3572 N N . VAL B 1 66 ? -21.266 -31.297 -19.25 1 91.19 66 VAL B N 1
ATOM 3573 C CA . VAL B 1 66 ? -22.109 -30.328 -18.578 1 91.19 66 VAL B CA 1
ATOM 3574 C C . VAL B 1 66 ? -21.234 -29.281 -17.875 1 91.19 66 VAL B C 1
ATOM 3576 O O . VAL B 1 66 ? -21.516 -28.078 -17.938 1 91.19 66 VAL B O 1
ATOM 3579 N N . GLN B 1 67 ? -20.234 -29.734 -17.25 1 91.19 67 GLN B N 1
ATOM 3580 C CA . GLN B 1 67 ? -19.359 -28.812 -16.547 1 91.19 67 GLN B CA 1
ATOM 3581 C C . GLN B 1 67 ? -18.672 -27.859 -17.516 1 91.19 67 GLN B C 1
ATOM 3583 O O . GLN B 1 67 ? -18.438 -26.688 -17.188 1 91.19 67 GLN B O 1
ATOM 3588 N N . GLY B 1 68 ? -18.391 -28.344 -18.703 1 91.12 68 GLY B N 1
ATOM 3589 C CA . GLY B 1 68 ? -17.844 -27.469 -19.734 1 91.12 68 GLY B CA 1
ATOM 3590 C C . GLY B 1 68 ? -18.781 -26.328 -20.109 1 91.12 68 GLY B C 1
ATOM 3591 O O . GLY B 1 68 ? -18.344 -25.203 -20.297 1 91.12 68 GLY B O 1
ATOM 3592 N N . ILE B 1 69 ? -19.984 -26.672 -20.172 1 92.94 69 ILE B N 1
ATOM 3593 C CA . ILE B 1 69 ? -21 -25.672 -20.469 1 92.94 69 ILE B CA 1
ATOM 3594 C C . ILE B 1 69 ? -21.094 -24.672 -19.328 1 92.94 69 ILE B C 1
ATOM 3596 O O . ILE B 1 69 ? -21.156 -23.469 -19.547 1 92.94 69 ILE B O 1
ATOM 3600 N N . VAL B 1 70 ? -21.062 -25.188 -18.125 1 94 70 VAL B N 1
ATOM 3601 C CA . VAL B 1 70 ? -21.125 -24.328 -16.938 1 94 70 VAL B CA 1
ATOM 3602 C C . VAL B 1 70 ? -19.938 -23.375 -16.922 1 94 70 VAL B C 1
ATOM 3604 O O . VAL B 1 70 ? -20.094 -22.188 -16.672 1 94 70 VAL B O 1
ATOM 3607 N N . GLU B 1 71 ? -18.828 -23.922 -17.219 1 93.88 71 GLU B N 1
ATOM 3608 C CA . GLU B 1 71 ? -17.625 -23.109 -17.281 1 93.88 71 GLU B CA 1
ATOM 3609 C C . GLU B 1 71 ? -17.75 -22 -18.297 1 93.88 71 GLU B C 1
ATOM 3611 O O . GLU B 1 71 ? -17.391 -20.844 -18.031 1 93.88 71 GLU B O 1
ATOM 3616 N N . ALA B 1 72 ? -18.25 -22.312 -19.438 1 94.25 72 ALA B N 1
ATOM 3617 C CA . ALA B 1 72 ? -18.422 -21.328 -20.5 1 94.25 72 ALA B CA 1
ATOM 3618 C C . ALA B 1 72 ? -19.406 -20.234 -20.078 1 94.25 72 ALA B C 1
ATOM 3620 O O . ALA B 1 72 ? -19.172 -19.047 -20.312 1 94.25 72 ALA B O 1
ATOM 3621 N N . LEU B 1 73 ? -20.406 -20.609 -19.375 1 94.75 73 LEU B N 1
ATOM 3622 C CA . LEU B 1 73 ? -21.422 -19.672 -18.938 1 94.75 73 LEU B CA 1
ATOM 3623 C C . LEU B 1 73 ? -20.875 -18.75 -17.844 1 94.75 73 LEU B C 1
ATOM 3625 O O . LEU B 1 73 ? -21.125 -17.547 -17.859 1 94.75 73 LEU B O 1
ATOM 3629 N N . VAL B 1 74 ? -20.172 -19.344 -16.922 1 94.5 74 VAL B N 1
ATOM 3630 C CA . VAL B 1 74 ? -19.625 -18.578 -15.82 1 94.5 74 VAL B CA 1
ATOM 3631 C C . VAL B 1 74 ? -18.594 -17.578 -16.359 1 94.5 74 VAL B C 1
ATOM 3633 O O . VAL B 1 74 ? -18.594 -16.406 -15.977 1 94.5 74 VAL B O 1
ATOM 3636 N N . ALA B 1 75 ? -17.734 -18.078 -17.25 1 95.12 75 ALA B N 1
ATOM 3637 C CA . ALA B 1 75 ? -16.719 -17.219 -17.859 1 95.12 75 ALA B CA 1
ATOM 3638 C C . ALA B 1 75 ? -17.359 -16.094 -18.656 1 95.12 75 ALA B C 1
ATOM 3640 O O . ALA B 1 75 ? -16.922 -14.945 -18.578 1 95.12 75 ALA B O 1
ATOM 3641 N N . GLY B 1 76 ? -18.391 -16.438 -19.391 1 95.38 76 GLY B N 1
ATOM 3642 C CA . GLY B 1 76 ? -19.125 -15.422 -20.141 1 95.38 76 GLY B CA 1
ATOM 3643 C C . GLY B 1 76 ? -19.812 -14.398 -19.25 1 95.38 76 GLY B C 1
ATOM 3644 O O . GLY B 1 76 ? -19.719 -13.195 -19.5 1 95.38 76 GLY B O 1
ATOM 3645 N N . ALA B 1 77 ? -20.453 -14.875 -18.266 1 96.38 77 ALA B N 1
ATOM 3646 C CA . ALA B 1 77 ? -21.125 -13.992 -17.312 1 96.38 77 ALA B CA 1
ATOM 3647 C C . ALA B 1 77 ? -20.141 -13.062 -16.625 1 96.38 77 ALA B C 1
ATOM 3649 O O . ALA B 1 77 ? -20.438 -11.891 -16.375 1 96.38 77 ALA B O 1
ATOM 3650 N N . TRP B 1 78 ? -19.047 -13.617 -16.312 1 95.69 78 TRP B N 1
ATOM 3651 C CA . TRP B 1 78 ? -17.984 -12.836 -15.688 1 95.69 78 TRP B CA 1
ATOM 3652 C C . TRP B 1 78 ? -17.547 -11.688 -16.594 1 95.69 78 TRP B C 1
ATOM 3654 O O . TRP B 1 78 ? -17.5 -10.531 -16.156 1 95.69 78 TRP B O 1
ATOM 3664 N N . THR B 1 79 ? -17.281 -12.039 -17.812 1 96.94 79 THR B N 1
ATOM 3665 C CA . THR B 1 79 ? -16.812 -11.047 -18.781 1 96.94 79 THR B CA 1
ATOM 3666 C C . THR B 1 79 ? -17.875 -9.977 -19.016 1 96.94 79 THR B C 1
ATOM 3668 O O . THR B 1 79 ? -17.578 -8.781 -18.953 1 96.94 79 THR B O 1
ATOM 3671 N N . VAL B 1 80 ? -19.078 -10.352 -19.125 1 96.81 80 VAL B N 1
ATOM 3672 C CA . VAL B 1 80 ? -20.172 -9.422 -19.391 1 96.81 80 VAL B CA 1
ATOM 3673 C C . VAL B 1 80 ? -20.375 -8.516 -18.172 1 96.81 80 VAL B C 1
ATOM 3675 O O . VAL B 1 80 ? -20.547 -7.301 -18.328 1 96.81 80 VAL B O 1
ATOM 3678 N N . ARG B 1 81 ? -20.344 -9.031 -17.031 1 96.25 81 ARG B N 1
ATOM 3679 C CA . ARG B 1 81 ? -20.562 -8.273 -15.805 1 96.25 81 ARG B CA 1
ATOM 3680 C C . ARG B 1 81 ? -19.5 -7.188 -15.641 1 96.25 81 ARG B C 1
ATOM 3682 O O . ARG B 1 81 ? -19.828 -6.039 -15.32 1 96.25 81 ARG B O 1
ATOM 3689 N N . TRP B 1 82 ? -18.297 -7.488 -15.852 1 96.31 82 TRP B N 1
ATOM 3690 C CA . TRP B 1 82 ? -17.203 -6.555 -15.594 1 96.31 82 TRP B CA 1
ATOM 3691 C C . TRP B 1 82 ? -17.125 -5.5 -16.688 1 96.31 82 TRP B C 1
ATOM 3693 O O . TRP B 1 82 ? -16.781 -4.344 -16.422 1 96.31 82 TRP B O 1
ATOM 3703 N N . TRP B 1 83 ? -17.438 -5.914 -17.906 1 97.19 83 TRP B N 1
ATOM 3704 C CA . TRP B 1 83 ? -17.281 -4.977 -19.016 1 97.19 83 TRP B CA 1
ATOM 3705 C C . TRP B 1 83 ? -18.469 -4.043 -19.109 1 97.19 83 TRP B C 1
ATOM 3707 O O . TRP B 1 83 ? -18.344 -2.887 -19.531 1 97.19 83 TRP B O 1
ATOM 3717 N N . PHE B 1 84 ? -19.625 -4.402 -18.625 1 96.56 84 PHE B N 1
ATOM 3718 C CA . PHE B 1 84 ? -20.797 -3.621 -19 1 96.56 84 PHE B CA 1
ATOM 3719 C C . PHE B 1 84 ? -21.562 -3.139 -17.766 1 96.56 84 PHE B C 1
ATOM 3721 O O . PHE B 1 84 ? -22.422 -2.271 -17.859 1 96.56 84 PHE B O 1
ATOM 3728 N N . LEU B 1 85 ? -21.297 -3.58 -16.609 1 96.38 85 LEU B N 1
ATOM 3729 C CA . LEU B 1 85 ? -21.969 -3.139 -15.398 1 96.38 85 LEU B CA 1
ATOM 3730 C C . LEU B 1 85 ? -21.031 -2.344 -14.5 1 96.38 85 LEU B C 1
ATOM 3732 O O . LEU B 1 85 ? -19.812 -2.432 -14.648 1 96.38 85 LEU B O 1
ATOM 3736 N N . PRO B 1 86 ? -21.594 -1.492 -13.57 1 95.19 86 PRO B N 1
ATOM 3737 C CA . PRO B 1 86 ? -20.75 -0.73 -12.648 1 95.19 86 PRO B CA 1
ATOM 3738 C C . PRO B 1 86 ? -19.969 -1.624 -11.688 1 95.19 86 PRO B C 1
ATOM 3740 O O . PRO B 1 86 ? -20.281 -2.807 -11.547 1 95.19 86 PRO B O 1
ATOM 3743 N N . TRP B 1 87 ? -18.938 -1.072 -11.164 1 96.5 87 TRP B N 1
ATOM 3744 C CA . TRP B 1 87 ? -18.172 -1.817 -10.172 1 96.5 87 TRP B CA 1
ATOM 3745 C C . TRP B 1 87 ? -19.094 -2.412 -9.109 1 96.5 87 TRP B C 1
ATOM 3747 O O . TRP B 1 87 ? -19.984 -1.728 -8.594 1 96.5 87 TRP B O 1
ATOM 3757 N N . PRO B 1 88 ? -18.922 -3.609 -8.828 1 95.69 88 PRO B N 1
ATOM 3758 C CA . PRO B 1 88 ? -19.844 -4.266 -7.898 1 95.69 88 PRO B CA 1
ATOM 3759 C C . PRO B 1 88 ? -19.734 -3.729 -6.473 1 95.69 88 PRO B C 1
ATOM 3761 O O . PRO B 1 88 ? -18.656 -3.262 -6.07 1 95.69 88 PRO B O 1
ATOM 3764 N N . ARG B 1 89 ? -20.891 -3.871 -5.758 1 94.19 89 ARG B N 1
ATOM 3765 C CA . ARG B 1 89 ? -20.844 -3.639 -4.316 1 94.19 89 ARG B CA 1
ATOM 3766 C C . ARG B 1 89 ? -20.078 -4.75 -3.613 1 94.19 89 ARG B C 1
ATOM 3768 O O . ARG B 1 89 ? -19.797 -5.793 -4.211 1 94.19 89 ARG B O 1
ATOM 3775 N N . GLU B 1 90 ? -19.781 -4.582 -2.402 1 94.88 90 GLU B N 1
ATOM 3776 C CA . GLU B 1 90 ? -18.906 -5.508 -1.683 1 94.88 90 GLU B CA 1
ATOM 3777 C C . GLU B 1 90 ? -19.516 -6.906 -1.635 1 94.88 90 GLU B C 1
ATOM 3779 O O . GLU B 1 90 ? -18.828 -7.898 -1.9 1 94.88 90 GLU B O 1
ATOM 3784 N N . LYS B 1 91 ? -20.766 -7.031 -1.275 1 95.81 91 LYS B N 1
ATOM 3785 C CA . LYS B 1 91 ? -21.406 -8.336 -1.18 1 95.81 91 LYS B CA 1
ATOM 3786 C C . LYS B 1 91 ? -21.406 -9.047 -2.529 1 95.81 91 LYS B C 1
ATOM 3788 O O . LYS B 1 91 ? -21.188 -10.258 -2.596 1 95.81 91 LYS B O 1
ATOM 3793 N N . GLU B 1 92 ? -21.719 -8.352 -3.529 1 96.56 92 GLU B N 1
ATOM 3794 C CA . GLU B 1 92 ? -21.688 -8.945 -4.863 1 96.56 92 GLU B CA 1
ATOM 3795 C C . GLU B 1 92 ? -20.281 -9.398 -5.238 1 96.56 92 GLU B C 1
ATOM 3797 O O . GLU B 1 92 ? -20.109 -10.453 -5.855 1 96.56 92 GLU B O 1
ATOM 3802 N N . SER B 1 93 ? -19.328 -8.547 -4.926 1 96.31 93 SER B N 1
ATOM 3803 C CA . SER B 1 93 ? -17.938 -8.922 -5.156 1 96.31 93 SER B CA 1
ATOM 3804 C C . SER B 1 93 ? -17.609 -10.25 -4.484 1 96.31 93 SER B C 1
ATOM 3806 O O . SER B 1 93 ? -17.016 -11.133 -5.102 1 96.31 93 SER B O 1
ATOM 3808 N N . LEU B 1 94 ? -18.031 -10.469 -3.281 1 96.62 94 LEU B N 1
ATOM 3809 C CA . LEU B 1 94 ? -17.766 -11.688 -2.527 1 96.62 94 LEU B CA 1
ATOM 3810 C C . LEU B 1 94 ? -18.484 -12.883 -3.168 1 96.62 94 LEU B C 1
ATOM 3812 O O . LEU B 1 94 ? -17.922 -13.984 -3.219 1 96.62 94 LEU B O 1
ATOM 3816 N N . LEU B 1 95 ? -19.609 -12.648 -3.65 1 96.62 95 LEU B N 1
ATOM 3817 C CA . LEU B 1 95 ? -20.359 -13.711 -4.309 1 96.62 95 LEU B CA 1
ATOM 3818 C C . LEU B 1 95 ? -19.641 -14.188 -5.566 1 96.62 95 LEU B C 1
ATOM 3820 O O . LEU B 1 95 ? -19.578 -15.391 -5.836 1 96.62 95 LEU B O 1
ATOM 3824 N N . TRP B 1 96 ? -19.109 -13.266 -6.277 1 95.19 96 TRP B N 1
ATOM 3825 C CA . TRP B 1 96 ? -18.375 -13.625 -7.484 1 95.19 96 TRP B CA 1
ATOM 3826 C C . TRP B 1 96 ? -17.109 -14.414 -7.141 1 95.19 96 TRP B C 1
ATOM 3828 O O . TRP B 1 96 ? -16.719 -15.328 -7.871 1 95.19 96 TRP B O 1
ATOM 3838 N N . ILE B 1 97 ? -16.469 -14.094 -6.082 1 95.44 97 ILE B N 1
ATOM 3839 C CA . ILE B 1 97 ? -15.289 -14.836 -5.629 1 95.44 97 ILE B CA 1
ATOM 3840 C C . ILE B 1 97 ? -15.688 -16.281 -5.301 1 95.44 97 ILE B C 1
ATOM 3842 O O . ILE B 1 97 ? -15.023 -17.219 -5.723 1 95.44 97 ILE B O 1
ATOM 3846 N N . VAL B 1 98 ? -16.766 -16.438 -4.609 1 95.94 98 VAL B N 1
ATOM 3847 C CA . VAL B 1 98 ? -17.25 -17.75 -4.219 1 95.94 98 VAL B CA 1
ATOM 3848 C C . VAL B 1 98 ? -17.625 -18.562 -5.461 1 95.94 98 VAL B C 1
ATOM 3850 O O . VAL B 1 98 ? -17.266 -19.734 -5.57 1 95.94 98 VAL B O 1
ATOM 3853 N N . PHE B 1 99 ? -18.266 -17.922 -6.383 1 94.12 99 PHE B N 1
ATOM 3854 C CA . PHE B 1 99 ? -18.672 -18.594 -7.617 1 94.12 99 PHE B CA 1
ATOM 3855 C C . PHE B 1 99 ? -17.438 -19.062 -8.391 1 94.12 99 PHE B C 1
ATOM 3857 O O . PHE B 1 99 ? -17.422 -20.188 -8.906 1 94.12 99 PHE B O 1
ATOM 3864 N N . PHE B 1 100 ? -16.5 -18.25 -8.492 1 93.44 100 PHE B N 1
ATOM 3865 C CA . PHE B 1 100 ? -15.273 -18.609 -9.188 1 93.44 100 PHE B CA 1
ATOM 3866 C C . PHE B 1 100 ? -14.578 -19.766 -8.484 1 93.44 100 PHE B C 1
ATOM 3868 O O . PHE B 1 100 ? -14.117 -20.703 -9.133 1 93.44 100 PHE B O 1
ATOM 3875 N N . ASP B 1 101 ? -14.477 -19.641 -7.184 1 95.62 101 ASP B N 1
ATOM 3876 C CA . ASP B 1 101 ? -13.828 -20.688 -6.395 1 95.62 101 ASP B CA 1
ATOM 3877 C C . ASP B 1 101 ? -14.516 -22.031 -6.594 1 95.62 101 ASP B C 1
ATOM 3879 O O . ASP B 1 101 ? -13.852 -23.047 -6.84 1 95.62 101 ASP B O 1
ATOM 3883 N N . LEU B 1 102 ? -15.797 -22.047 -6.551 1 95.56 102 LEU B N 1
ATOM 3884 C CA . LEU B 1 102 ? -16.562 -23.281 -6.688 1 95.56 102 LEU B CA 1
ATOM 3885 C C . LEU B 1 102 ? -16.453 -23.844 -8.102 1 95.56 102 LEU B C 1
ATOM 3887 O O . LEU B 1 102 ? -16.266 -25.047 -8.289 1 95.56 102 LEU B O 1
ATOM 3891 N N . ASP B 1 103 ? -16.547 -22.953 -9.062 1 95.19 103 ASP B N 1
ATOM 3892 C CA . ASP B 1 103 ? -16.469 -23.375 -10.461 1 95.19 103 ASP B CA 1
ATOM 3893 C C . ASP B 1 103 ? -15.109 -23.984 -10.781 1 95.19 103 ASP B C 1
ATOM 3895 O O . ASP B 1 103 ? -15.031 -25.031 -11.406 1 95.19 103 ASP B O 1
ATOM 3899 N N . THR B 1 104 ? -14.102 -23.312 -10.398 1 93.62 104 THR B N 1
ATOM 3900 C CA . THR B 1 104 ? -12.75 -23.781 -10.672 1 93.62 104 THR B CA 1
ATOM 3901 C C . THR B 1 104 ? -12.484 -25.109 -9.953 1 93.62 104 THR B C 1
ATOM 3903 O O . THR B 1 104 ? -11.883 -26.016 -10.523 1 93.62 104 THR B O 1
ATOM 3906 N N . ALA B 1 105 ? -12.945 -25.234 -8.734 1 93.88 105 ALA B N 1
ATOM 3907 C CA . ALA B 1 105 ? -12.773 -26.484 -7.988 1 93.88 105 ALA B CA 1
ATOM 3908 C C . ALA B 1 105 ? -13.531 -27.625 -8.664 1 93.88 105 ALA B C 1
ATOM 3910 O O . ALA B 1 105 ? -13.031 -28.75 -8.734 1 93.88 105 ALA B O 1
ATOM 3911 N N . ALA B 1 106 ? -14.688 -27.375 -9.141 1 93.44 106 ALA B N 1
ATOM 3912 C CA . ALA B 1 106 ? -15.477 -28.375 -9.844 1 93.44 106 ALA B CA 1
ATOM 3913 C C . ALA B 1 106 ? -14.75 -28.875 -11.086 1 93.44 106 ALA B C 1
ATOM 3915 O O . ALA B 1 106 ? -14.75 -30.062 -11.383 1 93.44 106 ALA B O 1
ATOM 3916 N N . ASN B 1 107 ? -14.18 -27.969 -11.812 1 91.62 107 ASN B N 1
ATOM 3917 C CA . ASN B 1 107 ? -13.375 -28.344 -12.969 1 91.62 107 ASN B CA 1
ATOM 3918 C C . ASN B 1 107 ? -12.203 -29.25 -12.562 1 91.62 107 ASN B C 1
ATOM 3920 O O . ASN B 1 107 ? -11.891 -30.203 -13.273 1 91.62 107 ASN B O 1
ATOM 3924 N N . ASP B 1 108 ? -11.641 -28.953 -11.477 1 90.62 108 ASP B N 1
ATOM 3925 C CA . ASP B 1 108 ? -10.438 -29.672 -11.039 1 90.62 108 ASP B CA 1
ATOM 3926 C C . ASP B 1 108 ? -10.773 -31.094 -10.617 1 90.62 108 ASP B C 1
ATOM 3928 O O . ASP B 1 108 ? -9.961 -32 -10.797 1 90.62 108 ASP B O 1
ATOM 3932 N N . VAL B 1 109 ? -11.891 -31.344 -10.094 1 88.31 109 VAL B N 1
ATOM 3933 C CA . VAL B 1 109 ? -12.273 -32.656 -9.602 1 88.31 109 VAL B CA 1
ATOM 3934 C C . VAL B 1 109 ? -12.641 -33.562 -10.789 1 88.31 109 VAL B C 1
ATOM 3936 O O . VAL B 1 109 ? -12.523 -34.781 -10.695 1 88.31 109 VAL B O 1
ATOM 3939 N N . LEU B 1 110 ? -12.969 -32.969 -11.891 1 88 110 LEU B N 1
ATOM 3940 C CA . LEU B 1 110 ? -13.453 -33.75 -13.016 1 88 110 LEU B CA 1
ATOM 3941 C C . LEU B 1 110 ? -12.367 -33.938 -14.07 1 88 110 LEU B C 1
ATOM 3943 O O . LEU B 1 110 ? -12.609 -34.5 -15.141 1 88 110 LEU B O 1
ATOM 3947 N N . VAL B 1 111 ? -11.203 -33.438 -13.758 1 87 111 VAL B N 1
ATOM 3948 C CA . VAL B 1 111 ? -10.125 -33.5 -14.742 1 87 111 VAL B CA 1
ATOM 3949 C C . VAL B 1 111 ? -9.609 -34.906 -14.844 1 87 111 VAL B C 1
ATOM 3951 O O . VAL B 1 111 ? -9.734 -35.719 -13.906 1 87 111 VAL B O 1
ATOM 3954 N N . HIS B 1 112 ? -8.953 -35.281 -15.992 1 86.44 112 HIS B N 1
ATOM 3955 C CA . HIS B 1 112 ? -8.414 -36.594 -16.234 1 86.44 112 HIS B CA 1
ATOM 3956 C C . HIS B 1 112 ? -6.91 -36.562 -16.484 1 86.44 112 HIS B C 1
ATOM 3958 O O . HIS B 1 112 ? -6.293 -37.562 -16.781 1 86.44 112 HIS B O 1
ATOM 3964 N N . ASP B 1 113 ? -6.445 -35.375 -16.484 1 88.75 113 ASP B N 1
ATOM 3965 C CA . ASP B 1 113 ? -5.02 -35.156 -16.703 1 88.75 113 ASP B CA 1
ATOM 3966 C C . ASP B 1 113 ? -4.395 -34.406 -15.523 1 88.75 113 ASP B C 1
ATOM 3968 O O . ASP B 1 113 ? -4.961 -33.438 -15.023 1 88.75 113 ASP B O 1
ATOM 3972 N N . ARG B 1 114 ? -3.201 -34.875 -15.07 1 90.69 114 ARG B N 1
ATOM 3973 C CA . ARG B 1 114 ? -2.557 -34.344 -13.875 1 90.69 114 ARG B CA 1
ATOM 3974 C C . ARG B 1 114 ? -2.109 -32.906 -14.094 1 90.69 114 ARG B C 1
ATOM 3976 O O . ARG B 1 114 ? -2.23 -32.062 -13.195 1 90.69 114 ARG B O 1
ATOM 3983 N N . VAL B 1 115 ? -1.561 -32.594 -15.25 1 91.88 115 VAL B N 1
ATOM 3984 C CA . VAL B 1 115 ? -1.06 -31.266 -15.531 1 91.88 115 VAL B CA 1
ATOM 3985 C C . VAL B 1 115 ? -2.223 -30.281 -15.562 1 91.88 115 VAL B C 1
ATOM 3987 O O . VAL B 1 115 ? -2.141 -29.203 -14.977 1 91.88 115 VAL B O 1
ATOM 3990 N N . VAL B 1 116 ? -3.295 -30.688 -16.25 1 92.25 116 VAL B N 1
ATOM 3991 C CA . VAL B 1 116 ? -4.477 -29.844 -16.328 1 92.25 116 VAL B CA 1
ATOM 3992 C C . VAL B 1 116 ? -5.027 -29.594 -14.922 1 92.25 116 VAL B C 1
ATOM 3994 O O . VAL B 1 116 ? -5.453 -28.469 -14.609 1 92.25 116 VAL B O 1
ATOM 3997 N N . GLY B 1 117 ? -5 -30.594 -14.102 1 93.44 117 GLY B N 1
ATOM 3998 C CA . GLY B 1 117 ? -5.426 -30.422 -12.719 1 93.44 117 GLY B CA 1
ATOM 3999 C C . GLY B 1 117 ? -4.598 -29.406 -11.953 1 93.44 117 GLY B C 1
ATOM 4000 O O . GLY B 1 117 ? -5.148 -28.547 -11.266 1 93.44 117 GLY B O 1
ATOM 4001 N N . VAL B 1 118 ? -3.334 -29.547 -12.078 1 94.88 118 VAL B N 1
ATOM 4002 C CA . VAL B 1 118 ? -2.43 -28.641 -11.383 1 94.88 118 VAL B CA 1
ATOM 4003 C C . VAL B 1 118 ? -2.637 -27.203 -11.898 1 94.88 118 VAL B C 1
ATOM 4005 O O . VAL B 1 118 ? -2.689 -26.266 -11.109 1 94.88 118 VAL B O 1
ATOM 4008 N N . LEU B 1 119 ? -2.793 -27.047 -13.18 1 95.5 119 LEU B N 1
ATOM 4009 C CA . LEU B 1 119 ? -3.039 -25.734 -13.75 1 95.5 119 LEU B CA 1
ATOM 4010 C C . LEU B 1 119 ? -4.316 -25.125 -13.18 1 95.5 119 LEU B C 1
ATOM 4012 O O . LEU B 1 119 ? -4.379 -23.922 -12.93 1 95.5 119 LEU B O 1
ATOM 4016 N N . GLY B 1 120 ? -5.305 -25.969 -13.055 1 94.56 120 GLY B N 1
ATOM 4017 C CA . GLY B 1 120 ? -6.555 -25.5 -12.477 1 94.56 120 GLY B CA 1
ATOM 4018 C C . GLY B 1 120 ? -6.398 -24.953 -11.07 1 94.56 120 GLY B C 1
ATOM 4019 O O . GLY B 1 120 ? -6.953 -23.891 -10.75 1 94.56 120 GLY B O 1
ATOM 4020 N N . VAL B 1 121 ? -5.672 -25.609 -10.258 1 95.38 121 VAL B N 1
ATOM 4021 C CA . VAL B 1 121 ? -5.457 -25.156 -8.891 1 95.38 121 VAL B CA 1
ATOM 4022 C C . VAL B 1 121 ? -4.629 -23.875 -8.891 1 95.38 121 VAL B C 1
ATOM 4024 O O . VAL B 1 121 ? -4.863 -22.969 -8.078 1 95.38 121 VAL B O 1
ATOM 4027 N N . VAL B 1 122 ? -3.686 -23.797 -9.758 1 95.75 122 VAL B N 1
ATOM 4028 C CA . VAL B 1 122 ? -2.826 -22.609 -9.859 1 95.75 122 VAL B CA 1
ATOM 4029 C C . VAL B 1 122 ? -3.658 -21.391 -10.25 1 95.75 122 VAL B C 1
ATOM 4031 O O . VAL B 1 122 ? -3.402 -20.281 -9.781 1 95.75 122 VAL B O 1
ATOM 4034 N N . LEU B 1 123 ? -4.648 -21.609 -11.039 1 94.56 123 LEU B N 1
ATOM 4035 C CA . LEU B 1 123 ? -5.496 -20.531 -11.508 1 94.56 123 LEU B CA 1
ATOM 4036 C C . LEU B 1 123 ? -6.273 -19.906 -10.352 1 94.56 123 LEU B C 1
ATOM 4038 O O . LEU B 1 123 ? -6.73 -18.766 -10.445 1 94.56 123 LEU B O 1
ATOM 4042 N N . LEU B 1 124 ? -6.453 -20.641 -9.297 1 94.62 124 LEU B N 1
ATOM 4043 C CA . LEU B 1 124 ? -7.102 -20.094 -8.117 1 94.62 124 LEU B CA 1
ATOM 4044 C C . LEU B 1 124 ? -6.277 -18.953 -7.531 1 94.62 124 LEU B C 1
ATOM 4046 O O . LEU B 1 124 ? -6.812 -18.078 -6.828 1 94.62 124 LEU B O 1
ATOM 4050 N N . ALA B 1 125 ? -5.02 -18.891 -7.828 1 93.94 125 ALA B N 1
ATOM 4051 C CA . ALA B 1 125 ? -4.172 -17.797 -7.363 1 93.94 125 ALA B CA 1
ATOM 4052 C C . ALA B 1 125 ? -4.582 -16.484 -8.008 1 93.94 125 ALA B C 1
ATOM 4054 O O . ALA B 1 125 ? -4.414 -15.414 -7.406 1 93.94 125 ALA B O 1
ATOM 4055 N N . ALA B 1 126 ? -5.113 -16.562 -9.172 1 92.31 126 ALA B N 1
ATOM 4056 C CA . ALA B 1 126 ? -5.492 -15.344 -9.891 1 92.31 126 ALA B CA 1
ATOM 4057 C C . ALA B 1 126 ? -6.582 -14.586 -9.141 1 92.31 126 ALA B C 1
ATOM 4059 O O . ALA B 1 126 ? -6.477 -13.367 -8.953 1 92.31 126 ALA B O 1
ATOM 4060 N N . ILE B 1 127 ? -7.559 -15.273 -8.727 1 93 127 ILE B N 1
ATOM 4061 C CA . ILE B 1 127 ? -8.625 -14.625 -7.965 1 93 127 ILE B CA 1
ATOM 4062 C C . ILE B 1 127 ? -8.078 -14.156 -6.617 1 93 127 ILE B C 1
ATOM 4064 O O . ILE B 1 127 ? -8.578 -13.188 -6.043 1 93 127 ILE B O 1
ATOM 4068 N N . GLY B 1 128 ? -7.109 -14.844 -6.129 1 95.19 128 GLY B N 1
ATOM 4069 C CA . GLY B 1 128 ? -6.457 -14.43 -4.898 1 95.19 128 GLY B CA 1
ATOM 4070 C C . GLY B 1 128 ? -5.863 -13.031 -4.98 1 95.19 128 GLY B C 1
ATOM 4071 O O . GLY B 1 128 ? -5.832 -12.305 -3.982 1 95.19 128 GLY B O 1
ATOM 4072 N N . ALA B 1 129 ? -5.395 -12.695 -6.172 1 95.44 129 ALA B N 1
ATOM 4073 C CA . ALA B 1 129 ? -4.855 -11.359 -6.371 1 95.44 129 ALA B CA 1
ATOM 4074 C C . ALA B 1 129 ? -5.938 -10.297 -6.195 1 95.44 129 ALA B C 1
ATOM 4076 O O . ALA B 1 129 ? -5.699 -9.25 -5.578 1 95.44 129 ALA B O 1
ATOM 4077 N N . TYR B 1 130 ? -7.125 -10.609 -6.754 1 96 130 TYR B N 1
ATOM 4078 C CA . TYR B 1 130 ? -8.273 -9.727 -6.582 1 96 130 TYR B CA 1
ATOM 4079 C C . TYR B 1 130 ? -8.633 -9.578 -5.109 1 96 130 TYR B C 1
ATOM 4081 O O . TYR B 1 130 ? -8.852 -8.461 -4.625 1 96 130 TYR B O 1
ATOM 4089 N N . VAL B 1 131 ? -8.609 -10.633 -4.398 1 96.38 131 VAL B N 1
ATOM 4090 C CA . VAL B 1 131 ? -8.938 -10.633 -2.977 1 96.38 131 VAL B CA 1
ATOM 4091 C C . VAL B 1 131 ? -7.891 -9.844 -2.201 1 96.38 131 VAL B C 1
ATOM 4093 O O . VAL B 1 131 ? -8.219 -9.086 -1.285 1 96.38 131 VAL B O 1
ATOM 4096 N N . THR B 1 132 ? -6.66 -9.961 -2.578 1 96.19 132 THR B N 1
ATOM 4097 C CA . THR B 1 132 ? -5.535 -9.32 -1.903 1 96.19 132 THR B CA 1
ATOM 4098 C C . THR B 1 132 ? -5.656 -7.801 -1.977 1 96.19 132 THR B C 1
ATOM 4100 O O . THR B 1 132 ? -5.266 -7.094 -1.043 1 96.19 132 THR B O 1
ATOM 4103 N N . VAL B 1 133 ? -6.246 -7.309 -3.049 1 96 133 VAL B N 1
ATOM 4104 C CA . VAL B 1 133 ? -6.305 -5.867 -3.262 1 96 133 VAL B CA 1
ATOM 4105 C C . VAL B 1 133 ? -7.602 -5.309 -2.674 1 96 133 VAL B C 1
ATOM 4107 O O . VAL B 1 133 ? -7.598 -4.258 -2.027 1 96 133 VAL B O 1
ATOM 4110 N N . PHE B 1 134 ? -8.688 -6.047 -2.785 1 95.94 134 PHE B N 1
ATOM 4111 C CA . PHE B 1 134 ? -9.977 -5.398 -2.57 1 95.94 134 PHE B CA 1
ATOM 4112 C C . PHE B 1 134 ? -10.617 -5.875 -1.271 1 95.94 134 PHE B C 1
ATOM 4114 O O . PHE B 1 134 ? -11.609 -5.305 -0.814 1 95.94 134 PHE B O 1
ATOM 4121 N N . HIS B 1 135 ? -10.078 -6.934 -0.689 1 95.5 135 HIS B N 1
ATOM 4122 C CA . HIS B 1 135 ? -10.711 -7.461 0.516 1 95.5 135 HIS B CA 1
ATOM 4123 C C . HIS B 1 135 ? -9.688 -7.66 1.631 1 95.5 135 HIS B C 1
ATOM 4125 O O . HIS B 1 135 ? -8.492 -7.449 1.427 1 95.5 135 HIS B O 1
ATOM 4131 N N . GLY B 1 136 ? -10.164 -8.008 2.84 1 94.19 136 GLY B N 1
ATOM 4132 C CA . GLY B 1 136 ? -9.328 -8.102 4.023 1 94.19 136 GLY B CA 1
ATOM 4133 C C . GLY B 1 136 ? -8.703 -9.477 4.207 1 94.19 136 GLY B C 1
ATOM 4134 O O . GLY B 1 136 ? -8.922 -10.375 3.398 1 94.19 136 GLY B O 1
ATOM 4135 N N . PRO B 1 137 ? -7.902 -9.602 5.27 1 95.5 137 PRO B N 1
ATOM 4136 C CA . PRO B 1 137 ? -7.156 -10.844 5.5 1 95.5 137 PRO B CA 1
ATOM 4137 C C . PRO B 1 137 ? -8.062 -12.031 5.816 1 95.5 137 PRO B C 1
ATOM 4139 O O . PRO B 1 137 ? -7.707 -13.172 5.527 1 95.5 137 PRO B O 1
ATOM 4142 N N . ARG B 1 138 ? -9.195 -11.805 6.352 1 95.25 138 ARG B N 1
ATOM 4143 C CA . ARG B 1 138 ? -10.094 -12.914 6.672 1 95.25 138 ARG B CA 1
ATOM 4144 C C . ARG B 1 138 ? -10.648 -13.547 5.402 1 95.25 138 ARG B C 1
ATOM 4146 O O . ARG B 1 138 ? -10.734 -14.773 5.301 1 95.25 138 ARG B O 1
ATOM 4153 N N . VAL B 1 139 ? -11.078 -12.703 4.512 1 96.38 139 VAL B N 1
ATOM 4154 C CA . VAL B 1 139 ? -11.562 -13.203 3.23 1 96.38 139 VAL B CA 1
ATOM 4155 C C . VAL B 1 139 ? -10.43 -13.922 2.496 1 96.38 139 VAL B C 1
ATOM 4157 O O . VAL B 1 139 ? -10.641 -14.984 1.909 1 96.38 139 VAL B O 1
ATOM 4160 N N . LEU B 1 140 ? -9.273 -13.367 2.559 1 97.12 140 LEU B N 1
ATOM 4161 C CA . LEU B 1 140 ? -8.109 -14 1.942 1 97.12 140 LEU B CA 1
ATOM 4162 C C . LEU B 1 140 ? -7.844 -15.367 2.564 1 97.12 140 LEU B C 1
ATOM 4164 O O . LEU B 1 140 ? -7.547 -16.328 1.854 1 97.12 140 LEU B O 1
ATOM 4168 N N . ALA B 1 141 ? -7.961 -15.445 3.885 1 97.19 141 ALA B N 1
ATOM 4169 C CA . ALA B 1 141 ? -7.734 -16.703 4.59 1 97.19 141 ALA B CA 1
ATOM 4170 C C . ALA B 1 141 ? -8.727 -17.766 4.141 1 97.19 141 ALA B C 1
ATOM 4172 O O . ALA B 1 141 ? -8.367 -18.938 3.98 1 97.19 141 ALA B O 1
ATOM 4173 N N . LEU B 1 142 ? -9.938 -17.422 3.932 1 97.44 142 LEU B N 1
ATOM 4174 C CA . LEU B 1 142 ? -10.953 -18.359 3.451 1 97.44 142 LEU B CA 1
ATOM 4175 C C . LEU B 1 142 ? -10.617 -18.844 2.047 1 97.44 142 LEU B C 1
ATOM 4177 O O . LEU B 1 142 ? -10.742 -20.031 1.755 1 97.44 142 LEU B O 1
ATOM 4181 N N . HIS B 1 143 ? -10.25 -17.922 1.256 1 97.56 143 HIS B N 1
ATOM 4182 C CA . HIS B 1 143 ? -9.844 -18.281 -0.098 1 97.56 143 HIS B CA 1
ATOM 4183 C C . HIS B 1 143 ? -8.641 -19.219 -0.082 1 97.56 143 HIS B C 1
ATOM 4185 O O . HIS B 1 143 ? -8.594 -20.188 -0.848 1 97.56 143 HIS B O 1
ATOM 4191 N N . ILE B 1 144 ? -7.703 -18.922 0.748 1 97.88 144 ILE B N 1
ATOM 4192 C CA . ILE B 1 144 ? -6.516 -19.766 0.887 1 97.88 144 ILE B CA 1
ATOM 4193 C C . ILE B 1 144 ? -6.922 -21.156 1.353 1 97.88 144 ILE B C 1
ATOM 4195 O O . ILE B 1 144 ? -6.457 -22.172 0.802 1 97.88 144 ILE B O 1
ATOM 4199 N N . GLY B 1 145 ? -7.766 -21.219 2.375 1 98.12 145 GLY B N 1
ATOM 4200 C CA . GLY B 1 145 ? -8.266 -22.5 2.834 1 98.12 145 GLY B CA 1
ATOM 4201 C C . GLY B 1 145 ? -8.914 -23.312 1.734 1 98.12 145 GLY B C 1
ATOM 4202 O O . GLY B 1 145 ? -8.672 -24.516 1.613 1 98.12 145 GLY B O 1
ATOM 4203 N N . TRP B 1 146 ? -9.695 -22.703 0.953 1 97.81 146 TRP B N 1
ATOM 4204 C CA . TRP B 1 146 ? -10.375 -23.359 -0.159 1 97.81 146 TRP B CA 1
ATOM 4205 C C . TRP B 1 146 ? -9.375 -23.859 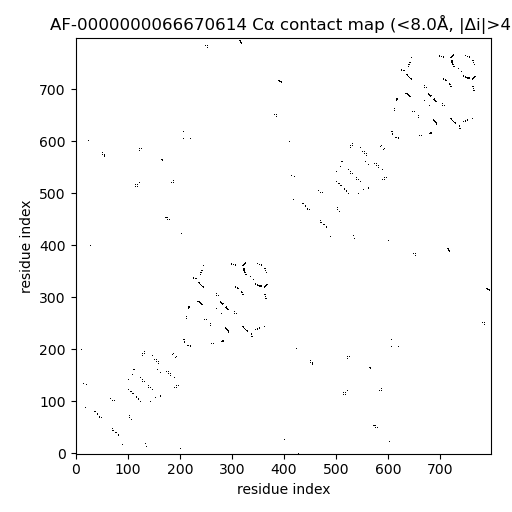-1.186 1 97.81 146 TRP B C 1
ATOM 4207 O O . TRP B 1 146 ? -9.508 -24.984 -1.697 1 97.81 146 TRP B O 1
ATOM 4217 N N . THR B 1 147 ? -8.422 -23.047 -1.5 1 97.06 147 THR B N 1
ATOM 4218 C CA . THR B 1 147 ? -7.395 -23.438 -2.469 1 97.06 147 THR B CA 1
ATOM 4219 C C . THR B 1 147 ? -6.602 -24.641 -1.975 1 97.06 147 THR B C 1
ATOM 4221 O O . THR B 1 147 ? -6.336 -25.562 -2.738 1 97.06 147 THR B O 1
ATOM 4224 N N . LEU B 1 148 ? -6.25 -24.641 -0.72 1 97.69 148 LEU B N 1
ATOM 4225 C CA . LEU B 1 148 ? -5.5 -25.75 -0.157 1 97.69 148 LEU B CA 1
ATOM 4226 C C . LEU B 1 148 ? -6.352 -27.016 -0.112 1 97.69 148 LEU B C 1
ATOM 4228 O O . LEU B 1 148 ? -5.859 -28.109 -0.391 1 97.69 148 LEU B O 1
ATOM 4232 N N . LEU B 1 149 ? -7.586 -26.844 0.226 1 98 149 LEU B N 1
ATOM 4233 C CA . LEU B 1 149 ? -8.492 -27.984 0.205 1 98 149 LEU B CA 1
ATOM 4234 C C . LEU B 1 149 ? -8.586 -28.578 -1.194 1 98 149 LEU B C 1
ATOM 4236 O O . LEU B 1 149 ? -8.516 -29.797 -1.357 1 98 149 LEU B O 1
ATOM 4240 N N . THR B 1 150 ? -8.758 -27.781 -2.174 1 97.38 150 THR B N 1
ATOM 4241 C CA . THR B 1 150 ? -8.82 -28.234 -3.559 1 97.38 150 THR B CA 1
ATOM 4242 C C . THR B 1 150 ? -7.531 -28.953 -3.959 1 97.38 150 THR B C 1
ATOM 4244 O O . THR B 1 150 ? -7.566 -29.953 -4.672 1 97.38 150 THR B O 1
ATOM 4247 N N . SER B 1 151 ? -6.387 -28.469 -3.52 1 97 151 SER B N 1
ATOM 4248 C CA . SER B 1 151 ? -5.098 -29.078 -3.809 1 97 151 SER B CA 1
ATOM 4249 C C . SER B 1 151 ? -4.984 -30.469 -3.17 1 97 151 SER B C 1
ATOM 4251 O O . SER B 1 151 ? -4.453 -31.391 -3.779 1 97 151 SER B O 1
ATOM 4253 N N . VAL B 1 152 ? -5.449 -30.547 -1.975 1 97.5 152 VAL B N 1
ATOM 4254 C CA . VAL B 1 152 ? -5.422 -31.828 -1.273 1 97.5 152 VAL B CA 1
ATOM 4255 C C . VAL B 1 152 ? -6.312 -32.844 -1.997 1 97.5 152 VAL B C 1
ATOM 4257 O O . VAL B 1 152 ? -5.941 -34 -2.154 1 97.5 152 VAL B O 1
ATOM 4260 N N . VAL B 1 153 ? -7.477 -32.406 -2.408 1 96.75 153 VAL B N 1
ATOM 4261 C CA . VAL B 1 153 ? -8.383 -33.281 -3.152 1 96.75 153 VAL B CA 1
ATOM 4262 C C . VAL B 1 153 ? -7.707 -33.75 -4.441 1 96.75 153 VAL B C 1
ATOM 4264 O O . VAL B 1 153 ? -7.742 -34.938 -4.77 1 96.75 153 VAL B O 1
ATOM 4267 N N . LEU B 1 154 ? -7.102 -32.875 -5.152 1 95 154 LEU B N 1
ATOM 4268 C CA . LEU B 1 154 ? -6.391 -33.219 -6.375 1 95 154 LEU B CA 1
ATOM 4269 C C . LEU B 1 154 ? -5.289 -34.25 -6.082 1 95 154 LEU B C 1
ATOM 4271 O O . LEU B 1 154 ? -5.148 -35.219 -6.801 1 95 154 LEU B O 1
ATOM 4275 N N . ALA B 1 155 ? -4.5 -34 -5.039 1 95 155 ALA B N 1
ATOM 4276 C CA . ALA B 1 155 ? -3.43 -34.906 -4.641 1 95 155 ALA B CA 1
ATOM 4277 C C . ALA B 1 155 ? -3.979 -36.281 -4.336 1 95 155 ALA B C 1
ATOM 4279 O O . ALA B 1 155 ? -3.387 -37.312 -4.727 1 95 155 ALA B O 1
ATOM 4280 N N . THR B 1 156 ? -5.098 -36.344 -3.664 1 94.31 156 THR B N 1
ATOM 4281 C CA . THR B 1 156 ? -5.734 -37.625 -3.318 1 94.31 156 THR B CA 1
ATOM 4282 C C . THR B 1 156 ? -6.172 -38.375 -4.574 1 94.31 156 THR B C 1
ATOM 4284 O O . THR B 1 156 ? -5.992 -39.594 -4.676 1 94.31 156 THR B O 1
ATOM 4287 N N . LEU B 1 157 ? -6.703 -37.656 -5.551 1 91.88 157 LEU B N 1
ATOM 4288 C CA . LEU B 1 157 ? -7.109 -38.281 -6.812 1 91.88 157 LEU B CA 1
ATOM 4289 C C . LEU B 1 157 ? -5.906 -38.844 -7.555 1 91.88 157 LEU B C 1
ATOM 4291 O O . LEU B 1 157 ? -5.996 -39.906 -8.156 1 91.88 157 LEU B O 1
ATOM 4295 N N . MET B 1 158 ? -4.801 -38.188 -7.512 1 88.12 158 MET B N 1
ATOM 4296 C CA . MET B 1 158 ? -3.576 -38.656 -8.141 1 88.12 158 MET B CA 1
ATOM 4297 C C . MET B 1 158 ? -3.098 -39.969 -7.492 1 88.12 158 MET B C 1
ATOM 4299 O O . MET B 1 158 ? -2.762 -40.938 -8.188 1 88.12 158 MET B O 1
ATOM 4303 N N . VAL B 1 159 ? -3.121 -39.969 -6.195 1 89.19 159 VAL B N 1
ATOM 4304 C CA . VAL B 1 159 ? -2.623 -41.125 -5.441 1 89.19 159 VAL B CA 1
ATOM 4305 C C . VAL B 1 159 ? -3.545 -42.344 -5.652 1 89.19 159 VAL B C 1
ATOM 4307 O O . VAL B 1 159 ? -3.084 -43.469 -5.703 1 89.19 159 VAL B O 1
ATOM 4310 N N . GLN B 1 160 ? -4.805 -42.094 -5.848 1 88.56 160 GLN B N 1
ATOM 4311 C CA . GLN B 1 160 ? -5.777 -43.156 -6.031 1 88.56 160 GLN B CA 1
ATOM 4312 C C . GLN B 1 160 ? -5.758 -43.688 -7.465 1 88.56 160 GLN B C 1
ATOM 4314 O O . GLN B 1 160 ? -6.43 -44.656 -7.781 1 88.56 160 GLN B O 1
ATOM 4319 N N . GLY B 1 161 ? -4.977 -43.062 -8.336 1 80.94 161 GLY B N 1
ATOM 4320 C CA . GLY B 1 161 ? -4.871 -43.5 -9.719 1 80.94 161 GLY B CA 1
ATOM 4321 C C . GLY B 1 161 ? -6.043 -43.094 -10.578 1 80.94 161 GLY B C 1
ATOM 4322 O O . GLY B 1 161 ? -6.297 -43.656 -11.625 1 80.94 161 GLY B O 1
ATOM 4323 N N . ALA B 1 162 ? -6.781 -42.156 -10.125 1 76.19 162 ALA B N 1
ATOM 4324 C CA . ALA B 1 162 ? -7.977 -41.719 -10.836 1 76.19 162 ALA B CA 1
ATOM 4325 C C . ALA B 1 162 ? -7.605 -40.844 -12.039 1 76.19 162 ALA B C 1
ATOM 4327 O O . ALA B 1 162 ? -8.43 -40.625 -12.922 1 76.19 162 ALA B O 1
ATOM 4328 N N . LEU B 1 163 ? -6.504 -40.406 -11.984 1 71.38 163 LEU B N 1
ATOM 4329 C CA . LEU B 1 163 ? -6.047 -39.562 -13.086 1 71.38 163 LEU B CA 1
ATOM 4330 C C . LEU B 1 163 ? -5.066 -40.312 -13.969 1 71.38 163 LEU B C 1
ATOM 4332 O O . LEU B 1 163 ? -4.281 -41.125 -13.477 1 71.38 163 LEU B O 1
ATOM 4336 N N . ALA B 1 164 ? -5.473 -40.406 -15.281 1 58.47 164 ALA B N 1
ATOM 4337 C CA . ALA B 1 164 ? -4.73 -41.188 -16.25 1 58.47 164 ALA B CA 1
ATOM 4338 C C . ALA B 1 164 ? -3.225 -41.062 -16.031 1 58.47 164 ALA B C 1
ATOM 4340 O O . ALA B 1 164 ? -2.711 -39.969 -15.867 1 58.47 164 ALA B O 1
ATOM 4341 N N . ASP B 1 165 ? -2.771 -42.094 -15.227 1 53.94 165 ASP B N 1
ATOM 4342 C CA . ASP B 1 165 ? -1.33 -42.125 -15 1 53.94 165 ASP B CA 1
ATOM 4343 C C . ASP B 1 165 ? -0.593 -42.625 -16.234 1 53.94 165 ASP B C 1
ATOM 4345 O O . ASP B 1 165 ? -1.088 -43.5 -16.938 1 53.94 165 ASP B O 1
ATOM 4349 N N . ASN B 1 166 ? 0.019 -41.75 -16.969 1 51.19 166 ASN B N 1
ATOM 4350 C CA . ASN B 1 166 ? 0.679 -42.219 -18.172 1 51.19 166 ASN B CA 1
ATOM 4351 C C . ASN B 1 166 ? 1.44 -43.531 -17.922 1 51.19 166 ASN B C 1
ATOM 4353 O O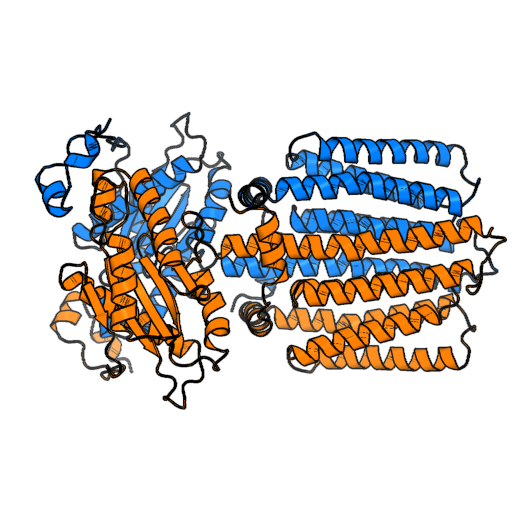 . ASN B 1 166 ? 1.58 -44.344 -18.828 1 51.19 166 ASN B O 1
ATOM 4357 N N . GLY B 1 167 ? 2.414 -43.531 -17.047 1 52.22 167 GLY B N 1
ATOM 4358 C CA . GLY B 1 167 ? 3.336 -44.656 -16.906 1 52.22 167 GLY B CA 1
ATOM 4359 C C . GLY B 1 167 ? 3.25 -45.344 -15.562 1 52.22 167 GLY B C 1
ATOM 4360 O O . GLY B 1 167 ? 2.445 -44.969 -14.711 1 52.22 167 GLY B O 1
ATOM 4361 N N . PRO B 1 168 ? 3.771 -46.531 -15.484 1 55.72 168 PRO B N 1
ATOM 4362 C CA . PRO B 1 168 ? 3.844 -47.281 -14.227 1 55.72 168 PRO B CA 1
ATOM 4363 C C . PRO B 1 168 ? 4.363 -46.438 -13.062 1 55.72 168 PRO B C 1
ATOM 4365 O O . PRO B 1 168 ? 5.52 -46 -13.078 1 55.72 168 PRO B O 1
ATOM 4368 N N . THR B 1 169 ? 3.48 -45.656 -12.469 1 64.94 169 THR B N 1
ATOM 4369 C CA . THR B 1 169 ? 3.99 -44.938 -11.312 1 64.94 169 THR B CA 1
ATOM 4370 C C . THR B 1 169 ? 3.713 -45.688 -10.023 1 64.94 169 THR B C 1
ATOM 4372 O O . THR B 1 169 ? 2.801 -46.531 -9.977 1 64.94 169 THR B O 1
ATOM 4375 N N . THR B 1 170 ? 4.801 -45.719 -9.094 1 79.44 170 THR B N 1
ATOM 4376 C CA . THR B 1 170 ? 4.629 -46.312 -7.777 1 79.44 170 THR B CA 1
ATOM 4377 C C . THR B 1 170 ? 3.781 -45.406 -6.883 1 79.44 170 THR B C 1
ATOM 4379 O O . THR B 1 170 ? 3.66 -44.219 -7.137 1 79.44 170 THR B O 1
ATOM 4382 N N . ARG B 1 171 ? 3.064 -46.062 -5.98 1 85.62 171 ARG B N 1
ATOM 4383 C CA . ARG B 1 171 ? 2.27 -45.344 -5 1 85.62 171 ARG B CA 1
ATOM 4384 C C . ARG B 1 171 ? 3.117 -44.281 -4.273 1 85.62 171 ARG B C 1
ATOM 4386 O O . ARG B 1 171 ? 2.639 -43.188 -3.965 1 85.62 171 ARG B O 1
ATOM 4393 N N . THR B 1 172 ? 4.309 -44.656 -4.066 1 88.44 172 THR B N 1
ATOM 4394 C CA . THR B 1 172 ? 5.219 -43.75 -3.381 1 88.44 172 THR B CA 1
ATOM 4395 C C . THR B 1 172 ? 5.5 -42.5 -4.238 1 88.44 172 THR B C 1
ATOM 4397 O O . THR B 1 172 ? 5.551 -41.375 -3.725 1 88.44 172 THR B O 1
ATOM 4400 N N . ALA B 1 173 ? 5.648 -42.656 -5.496 1 89.31 173 ALA B N 1
ATOM 4401 C CA . ALA B 1 173 ? 5.895 -41.562 -6.414 1 89.31 173 ALA B CA 1
ATOM 4402 C C . ALA B 1 173 ? 4.688 -40.625 -6.496 1 89.31 173 ALA B C 1
ATOM 4404 O O . ALA B 1 173 ? 4.836 -39.406 -6.488 1 89.31 173 ALA B O 1
ATOM 4405 N N . ASP B 1 174 ? 3.555 -41.25 -6.496 1 90.75 174 ASP B N 1
ATOM 4406 C CA . ASP B 1 174 ? 2.33 -40.438 -6.578 1 90.75 174 ASP B CA 1
ATOM 4407 C C . ASP B 1 174 ? 2.102 -39.656 -5.297 1 90.75 174 ASP B C 1
ATOM 4409 O O . ASP B 1 174 ? 1.639 -38.5 -5.344 1 90.75 174 ASP B O 1
ATOM 4413 N N . LEU B 1 175 ? 2.387 -40.281 -4.191 1 93.12 175 LEU B N 1
ATOM 4414 C CA . LEU B 1 175 ? 2.264 -39.594 -2.912 1 93.12 175 LEU B CA 1
ATOM 4415 C C . LEU B 1 175 ? 3.215 -38.406 -2.838 1 93.12 175 LEU B C 1
ATOM 4417 O O . LEU B 1 175 ? 2.828 -37.312 -2.395 1 93.12 175 LEU B O 1
ATOM 4421 N N . ALA B 1 176 ? 4.398 -38.594 -3.262 1 94.69 176 ALA B N 1
ATOM 4422 C CA . ALA B 1 176 ? 5.391 -37.531 -3.26 1 94.69 176 ALA B CA 1
ATOM 4423 C C . ALA B 1 176 ? 4.953 -36.375 -4.156 1 94.69 176 ALA B C 1
ATOM 4425 O O . ALA B 1 176 ? 5.09 -35.219 -3.783 1 94.69 176 ALA B O 1
ATOM 4426 N N . LEU B 1 177 ? 4.43 -36.719 -5.262 1 93.31 177 LEU B N 1
ATOM 4427 C CA . LEU B 1 177 ? 3.973 -35.719 -6.211 1 93.31 177 LEU B CA 1
ATOM 4428 C C . LEU B 1 177 ? 2.811 -34.906 -5.633 1 93.31 177 LEU B C 1
ATOM 4430 O O . LEU B 1 177 ? 2.787 -33.688 -5.734 1 93.31 177 LEU B O 1
ATOM 4434 N N . GLY B 1 178 ? 1.862 -35.625 -5.09 1 94.88 178 GLY B N 1
ATOM 4435 C CA . GLY B 1 178 ? 0.733 -34.969 -4.457 1 94.88 178 GLY B CA 1
ATOM 4436 C C . GLY B 1 178 ? 1.144 -34 -3.354 1 94.88 178 GLY B C 1
ATOM 4437 O O . GLY B 1 178 ? 0.633 -32.906 -3.273 1 94.88 178 GLY B O 1
ATOM 4438 N N . LEU B 1 179 ? 2.059 -34.406 -2.553 1 96.5 179 LEU B N 1
ATOM 4439 C CA . LEU B 1 179 ? 2.559 -33.562 -1.471 1 96.5 179 LEU B CA 1
ATOM 4440 C C . LEU B 1 179 ? 3.268 -32.344 -2.023 1 96.5 179 LEU B C 1
ATOM 4442 O O . LEU B 1 179 ? 3.139 -31.234 -1.473 1 96.5 179 LEU B O 1
ATOM 4446 N N . ALA B 1 180 ? 3.988 -32.531 -3.096 1 96.44 180 ALA B N 1
ATOM 4447 C CA . ALA B 1 180 ? 4.668 -31.406 -3.734 1 96.44 180 ALA B CA 1
ATOM 4448 C C . ALA B 1 180 ? 3.668 -30.359 -4.238 1 96.44 180 ALA B C 1
ATOM 4450 O O . ALA B 1 180 ? 3.883 -29.156 -4.086 1 96.44 180 ALA B O 1
ATOM 4451 N N . VAL B 1 181 ? 2.592 -30.828 -4.844 1 96.5 181 VAL B N 1
ATOM 4452 C CA . VAL B 1 181 ? 1.561 -29.938 -5.352 1 96.5 181 VAL B CA 1
ATOM 4453 C C . VAL B 1 181 ? 0.993 -29.094 -4.207 1 96.5 181 VAL B C 1
ATOM 4455 O O . VAL B 1 181 ? 0.901 -27.875 -4.312 1 96.5 181 VAL B O 1
ATOM 4458 N N . VAL B 1 182 ? 0.679 -29.734 -3.133 1 97.44 182 VAL B N 1
ATOM 4459 C CA . VAL B 1 182 ? 0.082 -29.062 -1.984 1 97.44 182 VAL B CA 1
ATOM 4460 C C . VAL B 1 182 ? 1.069 -28.047 -1.404 1 97.44 182 VAL B C 1
ATOM 4462 O O . VAL B 1 182 ? 0.696 -26.922 -1.09 1 97.44 182 VAL B O 1
ATOM 4465 N N . LEU B 1 183 ? 2.289 -28.469 -1.293 1 97.44 183 LEU B N 1
ATOM 4466 C CA . LEU B 1 183 ? 3.301 -27.594 -0.705 1 97.44 183 LEU B CA 1
ATOM 4467 C C . LEU B 1 183 ? 3.551 -26.375 -1.587 1 97.44 183 LEU B C 1
ATOM 4469 O O . LEU B 1 183 ? 3.689 -25.25 -1.084 1 97.44 183 LEU B O 1
ATOM 4473 N N . VAL B 1 184 ? 3.648 -26.578 -2.879 1 97.19 184 VAL B N 1
ATOM 4474 C CA . VAL B 1 184 ? 3.855 -25.469 -3.805 1 97.19 184 VAL B CA 1
ATOM 4475 C C . VAL B 1 184 ? 2.684 -24.5 -3.713 1 97.19 184 VAL B C 1
ATOM 4477 O O . VAL B 1 184 ? 2.885 -23.281 -3.67 1 97.19 184 VAL B O 1
ATOM 4480 N N . MET B 1 185 ? 1.461 -25.016 -3.635 1 96.75 185 MET B N 1
ATOM 4481 C CA . MET B 1 185 ? 0.29 -24.141 -3.543 1 96.75 185 MET B CA 1
ATOM 4482 C C . MET B 1 185 ? 0.259 -23.406 -2.205 1 96.75 185 MET B C 1
ATOM 4484 O O . MET B 1 185 ? -0.193 -22.266 -2.129 1 96.75 185 MET B O 1
ATOM 4488 N N . MET B 1 186 ? 0.72 -24.062 -1.177 1 96.81 186 MET B N 1
ATOM 4489 C CA . MET B 1 186 ? 0.846 -23.406 0.119 1 96.81 186 MET B CA 1
ATOM 4490 C C . MET B 1 186 ? 1.785 -22.203 0.029 1 96.81 186 MET B C 1
ATOM 4492 O O . MET B 1 186 ? 1.509 -21.156 0.603 1 96.81 186 MET B O 1
ATOM 4496 N N . VAL B 1 187 ? 2.807 -22.359 -0.698 1 96.19 187 VAL B N 1
ATOM 4497 C CA . VAL B 1 187 ? 3.771 -21.281 -0.846 1 96.19 187 VAL B CA 1
ATOM 4498 C C . VAL B 1 187 ? 3.164 -20.156 -1.688 1 96.19 187 VAL B C 1
ATOM 4500 O O . VAL B 1 187 ? 3.164 -18.984 -1.276 1 96.19 187 VAL B O 1
ATOM 4503 N N . VAL B 1 188 ? 2.588 -20.484 -2.791 1 94.25 188 VAL B N 1
ATOM 4504 C CA . VAL B 1 188 ? 2.18 -19.5 -3.793 1 94.25 188 VAL B CA 1
ATOM 4505 C C . VAL B 1 188 ? 0.905 -18.797 -3.336 1 94.25 188 VAL B C 1
ATOM 4507 O O . VAL B 1 188 ? 0.736 -17.594 -3.566 1 94.25 188 VAL B O 1
ATOM 4510 N N . VAL B 1 189 ? 0.042 -19.484 -2.637 1 94.81 189 VAL B N 1
ATOM 4511 C CA . VAL B 1 189 ? -1.215 -18.859 -2.238 1 94.81 189 VAL B CA 1
ATOM 4512 C C . VAL B 1 189 ? -1.221 -18.625 -0.73 1 94.81 189 VAL B C 1
ATOM 4514 O O . VAL B 1 189 ? -1.609 -17.562 -0.265 1 94.81 189 VAL B O 1
ATOM 4517 N N . GLY B 1 190 ? -0.708 -19.578 0.019 1 95.56 190 GLY B N 1
ATOM 4518 C CA . GLY B 1 190 ? -0.797 -19.531 1.47 1 95.56 190 GLY B CA 1
ATOM 4519 C C . GLY B 1 190 ? 0.21 -18.594 2.1 1 95.56 190 GLY B C 1
ATOM 4520 O O . GLY B 1 190 ? -0.036 -18.047 3.176 1 95.56 190 GLY B O 1
ATOM 4521 N N . VAL B 1 191 ? 1.29 -18.359 1.437 1 96.12 191 VAL B N 1
ATOM 4522 C CA . VAL B 1 191 ? 2.334 -17.516 2.023 1 96.12 191 VAL B CA 1
ATOM 4523 C C . VAL B 1 191 ? 2.49 -16.234 1.21 1 96.12 191 VAL B C 1
ATOM 4525 O O . VAL B 1 191 ? 2.461 -15.133 1.764 1 96.12 191 VAL B O 1
ATOM 4528 N N . MET B 1 192 ? 2.572 -16.375 -0.071 1 96 192 MET B N 1
ATOM 4529 C CA . MET B 1 192 ? 2.883 -15.258 -0.964 1 96 192 MET B CA 1
ATOM 4530 C C . MET B 1 192 ? 1.818 -14.172 -0.869 1 96 192 MET B C 1
ATOM 4532 O O . MET B 1 192 ? 2.141 -12.992 -0.693 1 96 192 MET B O 1
ATOM 4536 N N . LEU B 1 193 ? 0.604 -14.516 -0.95 1 96.62 193 LEU B N 1
ATOM 4537 C CA . LEU B 1 193 ? -0.463 -13.523 -1.027 1 96.62 193 LEU B CA 1
ATOM 4538 C C . LEU B 1 193 ? -0.623 -12.797 0.301 1 96.62 193 LEU B C 1
ATOM 4540 O O . LEU B 1 193 ? -0.654 -11.562 0.337 1 96.62 193 LEU B O 1
ATOM 4544 N N . PRO B 1 194 ? -0.62 -13.531 1.44 1 96.06 194 PRO B N 1
ATOM 4545 C CA . PRO B 1 194 ? -0.677 -12.797 2.709 1 96.06 194 PRO B CA 1
ATOM 4546 C C . PRO B 1 194 ? 0.559 -11.938 2.947 1 96.06 194 PRO B C 1
ATOM 4548 O O . PRO B 1 194 ? 0.464 -10.875 3.566 1 96.06 194 PRO B O 1
ATOM 4551 N N . PHE B 1 195 ? 1.626 -12.414 2.479 1 96.31 195 PHE B N 1
ATOM 4552 C CA . PHE B 1 195 ? 2.854 -11.633 2.605 1 96.31 195 PHE B CA 1
ATOM 4553 C C . PHE B 1 195 ? 2.73 -10.305 1.871 1 96.31 195 PHE B C 1
ATOM 4555 O O . PHE B 1 195 ? 3.049 -9.25 2.428 1 96.31 195 PHE B O 1
ATOM 4562 N N . ILE B 1 196 ? 2.295 -10.328 0.664 1 96.12 196 ILE B N 1
ATOM 4563 C CA . ILE B 1 196 ? 2.139 -9.125 -0.138 1 96.12 196 ILE B CA 1
ATOM 4564 C C . ILE B 1 196 ? 1.111 -8.203 0.514 1 96.12 196 ILE B C 1
ATOM 4566 O O . ILE B 1 196 ? 1.361 -7.004 0.685 1 96.12 196 ILE B O 1
ATOM 4570 N N . GLN B 1 197 ? 0.018 -8.773 0.887 1 96.12 197 GLN B N 1
ATOM 4571 C CA . GLN B 1 197 ? -1.056 -7.984 1.475 1 96.12 197 GLN B CA 1
ATOM 4572 C C . GLN B 1 197 ? -0.602 -7.32 2.773 1 96.12 197 GLN B C 1
ATOM 4574 O O . GLN B 1 197 ? -0.841 -6.129 2.986 1 96.12 197 GLN B O 1
ATOM 4579 N N . PHE B 1 198 ? 0.047 -8.109 3.588 1 96.06 198 PHE B N 1
ATOM 4580 C CA . PHE B 1 198 ? 0.534 -7.605 4.867 1 96.06 198 PHE B CA 1
ATOM 4581 C C . PHE B 1 198 ? 1.548 -6.488 4.66 1 96.06 198 PHE B C 1
ATOM 4583 O O . PHE B 1 198 ? 1.495 -5.457 5.336 1 96.06 198 PHE B O 1
ATOM 4590 N N . SER B 1 199 ? 2.469 -6.672 3.812 1 95.44 199 SER B N 1
ATOM 4591 C CA . SER B 1 199 ? 3.518 -5.691 3.549 1 95.44 199 SER B CA 1
ATOM 4592 C C . SER B 1 199 ? 2.93 -4.367 3.072 1 95.44 199 SER B C 1
ATOM 4594 O O . SER B 1 199 ? 3.301 -3.303 3.568 1 95.44 199 SER B O 1
ATOM 4596 N N . HIS B 1 200 ? 2.025 -4.457 2.174 1 92.94 200 HIS B N 1
ATOM 4597 C CA . HIS B 1 200 ? 1.458 -3.234 1.621 1 92.94 200 HIS B CA 1
ATOM 4598 C C . HIS B 1 200 ? 0.513 -2.568 2.615 1 92.94 200 HIS B C 1
ATOM 4600 O O . HIS B 1 200 ? 0.406 -1.34 2.648 1 92.94 200 HIS B O 1
ATOM 4606 N N . TRP B 1 201 ? -0.155 -3.354 3.4 1 93.69 201 TRP B N 1
ATOM 4607 C CA . TRP B 1 201 ? -0.943 -2.814 4.504 1 93.69 201 TRP B CA 1
ATOM 4608 C C . TRP B 1 201 ? -0.067 -2.01 5.457 1 93.69 201 TRP B C 1
ATOM 4610 O O . TRP B 1 201 ? -0.438 -0.907 5.867 1 93.69 201 TRP B O 1
ATOM 4620 N N . LEU B 1 202 ? 1.029 -2.568 5.746 1 93.88 202 LEU B N 1
ATOM 4621 C CA . LEU B 1 202 ? 1.954 -1.918 6.668 1 93.88 202 LEU B CA 1
ATOM 4622 C C . LEU B 1 202 ? 2.479 -0.612 6.082 1 93.88 202 LEU B C 1
ATOM 4624 O O . LEU B 1 202 ? 2.584 0.393 6.789 1 93.88 202 LEU B O 1
ATOM 4628 N N . LEU B 1 203 ? 2.799 -0.601 4.844 1 93.25 203 LEU B N 1
ATOM 4629 C CA . LEU B 1 203 ? 3.297 0.596 4.172 1 93.25 203 LEU B CA 1
ATOM 4630 C C . LEU B 1 203 ? 2.217 1.67 4.105 1 93.25 203 LEU B C 1
ATOM 4632 O O . LEU B 1 203 ? 2.51 2.859 4.238 1 93.25 203 LEU B O 1
ATOM 4636 N N . ARG B 1 204 ? 1.053 1.242 3.885 1 92 204 ARG B N 1
ATOM 4637 C CA . ARG B 1 204 ? -0.063 2.182 3.863 1 92 204 ARG B CA 1
ATOM 4638 C C . ARG B 1 204 ? -0.318 2.762 5.25 1 92 204 ARG B C 1
ATOM 4640 O O . ARG B 1 204 ? -0.554 3.963 5.395 1 92 204 ARG B O 1
ATOM 4647 N N . LYS B 1 205 ? -0.288 1.897 6.215 1 91.62 205 LYS B N 1
ATOM 4648 C CA . LYS B 1 205 ? -0.441 2.355 7.594 1 91.62 205 LYS B CA 1
ATOM 4649 C C . LYS B 1 205 ? 0.624 3.387 7.953 1 91.62 205 LYS B C 1
ATOM 4651 O O . LYS B 1 205 ? 0.331 4.387 8.609 1 91.62 205 LYS B O 1
ATOM 4656 N N . ASP B 1 206 ? 1.776 3.129 7.555 1 93.69 206 ASP B N 1
ATOM 4657 C CA . ASP B 1 206 ? 2.885 4.051 7.781 1 93.69 206 ASP B CA 1
ATOM 4658 C C . ASP B 1 206 ? 2.617 5.402 7.121 1 93.69 206 ASP B C 1
ATOM 4660 O O . ASP B 1 206 ? 2.855 6.453 7.723 1 93.69 206 ASP B O 1
ATOM 4664 N N . ALA B 1 207 ? 2.117 5.383 5.918 1 93.81 207 ALA B N 1
ATOM 4665 C CA . ALA B 1 207 ? 1.862 6.59 5.137 1 93.81 207 ALA B CA 1
ATOM 4666 C C . ALA B 1 207 ? 0.736 7.414 5.754 1 93.81 207 ALA B C 1
ATOM 4668 O O . ALA B 1 207 ? 0.708 8.641 5.617 1 93.81 207 ALA B O 1
ATOM 4669 N N . LEU B 1 208 ? -0.144 6.746 6.453 1 94.81 208 LEU B N 1
ATOM 4670 C CA . LEU B 1 208 ? -1.338 7.402 6.977 1 94.81 208 LEU B CA 1
ATOM 4671 C C . LEU B 1 208 ? -1.151 7.785 8.438 1 94.81 208 LEU B C 1
ATOM 4673 O O . LEU B 1 208 ? -2.098 8.227 9.094 1 94.81 208 LEU B O 1
ATOM 4677 N N . SER B 1 209 ? 0.051 7.652 8.953 1 94.5 209 SER B N 1
ATOM 4678 C CA . SER B 1 209 ? 0.323 7.926 10.359 1 94.5 209 SER B CA 1
ATOM 4679 C C . SER B 1 209 ? 1.38 9.016 10.516 1 94.5 209 SER B C 1
ATOM 4681 O O . SER B 1 209 ? 2.15 9.273 9.586 1 94.5 209 SER B O 1
ATOM 4683 N N . ASP B 1 210 ? 1.342 9.617 11.695 1 93.56 210 ASP B N 1
ATOM 4684 C CA . ASP B 1 210 ? 2.391 10.539 12.117 1 93.56 210 ASP B CA 1
ATOM 4685 C C . ASP B 1 210 ? 3.535 9.797 12.797 1 93.56 210 ASP B C 1
ATOM 4687 O O . ASP B 1 210 ? 3.34 9.164 13.844 1 93.56 210 ASP B O 1
ATOM 4691 N N . PRO B 1 211 ? 4.684 9.891 12.203 1 87.81 211 PRO B N 1
ATOM 4692 C CA . PRO B 1 211 ? 5.777 9.062 12.719 1 87.81 211 PRO B CA 1
ATOM 4693 C C . PRO B 1 211 ? 6.219 9.477 14.117 1 87.81 211 PRO B C 1
ATOM 4695 O O . PRO B 1 211 ? 6.75 8.656 14.875 1 87.81 211 PRO B O 1
ATOM 4698 N N . LEU B 1 212 ? 5.969 10.688 14.492 1 90.31 212 LEU B N 1
ATOM 4699 C CA . LEU B 1 212 ? 6.414 11.195 15.789 1 90.31 212 LEU B CA 1
ATOM 4700 C C . LEU B 1 212 ? 5.523 10.68 16.906 1 90.31 212 LEU B C 1
ATOM 4702 O O . LEU B 1 212 ? 6.012 10.312 17.984 1 90.31 212 LEU B O 1
ATOM 4706 N N . THR B 1 213 ? 4.234 10.586 16.641 1 94.75 213 THR B N 1
ATOM 4707 C CA . THR B 1 213 ? 3.293 10.289 17.703 1 94.75 213 THR B CA 1
ATOM 4708 C C . THR B 1 213 ? 2.666 8.914 17.516 1 94.75 213 THR B C 1
ATOM 4710 O O . THR B 1 213 ? 2.068 8.359 18.438 1 94.75 213 THR B O 1
ATOM 4713 N N . GLY B 1 214 ? 2.746 8.445 16.297 1 92.44 214 GLY B N 1
ATOM 4714 C CA . GLY B 1 214 ? 2.084 7.195 15.977 1 92.44 214 GLY B CA 1
ATOM 4715 C C . GLY B 1 214 ? 0.601 7.355 15.703 1 92.44 214 GLY B C 1
ATOM 4716 O O . GLY B 1 214 ? -0.068 6.402 15.297 1 92.44 214 GLY B O 1
ATOM 4717 N N . LEU B 1 215 ? 0.073 8.531 15.883 1 96.06 215 LEU B N 1
ATOM 4718 C CA . LEU B 1 215 ? -1.326 8.828 15.602 1 96.06 215 LEU B CA 1
ATOM 4719 C C . LEU B 1 215 ? -1.567 8.938 14.094 1 96.06 215 LEU B C 1
ATOM 4721 O O . LEU B 1 215 ? -0.618 8.93 13.305 1 96.06 215 LEU B O 1
ATOM 4725 N N . LEU B 1 216 ? -2.852 8.945 13.719 1 95.94 216 LEU B N 1
ATOM 4726 C CA . LEU B 1 216 ? -3.154 9.234 12.328 1 95.94 216 LEU B CA 1
ATOM 4727 C C . LEU B 1 216 ? -2.633 10.617 11.93 1 95.94 216 LEU B C 1
ATOM 4729 O O . LEU B 1 216 ? -2.533 11.508 12.773 1 95.94 216 LEU B O 1
ATOM 4733 N N . ASN B 1 217 ? -2.201 10.75 10.727 1 95.44 217 ASN B N 1
ATOM 4734 C CA . ASN B 1 217 ? -2.002 12.086 10.172 1 95.44 217 ASN B CA 1
ATOM 4735 C C . ASN B 1 217 ? -3.279 12.625 9.531 1 95.44 217 ASN B C 1
ATOM 4737 O O . ASN B 1 217 ? -4.328 11.977 9.586 1 95.44 217 ASN B O 1
ATOM 4741 N N . ARG B 1 218 ? -3.197 13.773 8.969 1 93.25 218 ARG B N 1
ATOM 4742 C CA . ARG B 1 218 ? -4.383 14.398 8.391 1 93.25 218 ARG B CA 1
ATOM 4743 C C . ARG B 1 218 ? -5.02 13.492 7.344 1 93.25 218 ARG B C 1
ATOM 4745 O O . ARG B 1 218 ? -6.238 13.289 7.348 1 93.25 218 ARG B O 1
ATOM 4752 N N . ARG B 1 219 ? -4.227 12.977 6.504 1 93 219 ARG B N 1
ATOM 4753 C CA . ARG B 1 219 ? -4.727 12.094 5.457 1 93 219 ARG B CA 1
ATOM 4754 C C . ARG B 1 219 ? -5.336 10.828 6.051 1 93 219 ARG B C 1
ATOM 4756 O O . ARG B 1 219 ? -6.352 10.336 5.559 1 93 219 ARG B O 1
ATOM 4763 N N . GLY B 1 220 ? -4.641 10.305 7.035 1 93.75 220 GLY B N 1
ATOM 4764 C CA . GLY B 1 220 ? -5.184 9.156 7.734 1 93.75 220 GLY B CA 1
ATOM 4765 C C . GLY B 1 220 ? -6.547 9.414 8.344 1 93.75 220 GLY B C 1
ATOM 4766 O O . GLY B 1 220 ? -7.434 8.562 8.273 1 93.75 220 GLY B O 1
ATOM 4767 N N . LEU B 1 221 ? -6.723 10.555 8.922 1 93.25 221 LEU B N 1
ATOM 4768 C CA . LEU B 1 221 ? -8.016 10.938 9.484 1 93.25 221 LEU B CA 1
ATOM 4769 C C . LEU B 1 221 ? -9.078 11.008 8.398 1 93.25 221 LEU B C 1
ATOM 4771 O O . LEU B 1 221 ? -10.172 10.453 8.555 1 93.25 221 LEU B O 1
ATOM 4775 N N . ASP B 1 222 ? -8.727 11.641 7.348 1 89.56 222 ASP B N 1
ATOM 4776 C CA . ASP B 1 222 ? -9.648 11.789 6.23 1 89.56 222 ASP B CA 1
ATOM 4777 C C . ASP B 1 222 ? -10.062 10.43 5.672 1 89.56 222 ASP B C 1
ATOM 4779 O O . ASP B 1 222 ? -11.195 10.258 5.215 1 89.56 222 ASP B O 1
ATOM 4783 N N . ASN B 1 223 ? -9.156 9.578 5.676 1 88 223 ASN B N 1
ATOM 4784 C CA . ASN B 1 223 ? -9.398 8.242 5.125 1 88 223 ASN B CA 1
ATOM 4785 C C . ASN B 1 223 ? -10.305 7.418 6.031 1 88 223 ASN B C 1
ATOM 4787 O O . ASN B 1 223 ? -11.094 6.602 5.547 1 88 223 ASN B O 1
ATOM 4791 N N . ARG B 1 224 ? -10.242 7.582 7.289 1 87.69 224 ARG B N 1
ATOM 4792 C CA . ARG B 1 224 ? -10.938 6.711 8.234 1 87.69 224 ARG B CA 1
ATOM 4793 C C . ARG B 1 224 ? -12.273 7.32 8.656 1 87.69 224 ARG B C 1
ATOM 4795 O O . ARG B 1 224 ? -13.188 6.602 9.062 1 87.69 224 ARG B O 1
ATOM 4802 N N . LEU B 1 225 ? -12.422 8.516 8.531 1 87.38 225 LEU B N 1
ATOM 4803 C CA . LEU B 1 225 ? -13.547 9.266 9.078 1 87.38 225 LEU B CA 1
ATOM 4804 C C . LEU B 1 225 ? -14.867 8.781 8.477 1 87.38 225 LEU B C 1
ATOM 4806 O O . LEU B 1 225 ? -15.836 8.547 9.203 1 87.38 225 LEU B O 1
ATOM 4810 N N . PRO B 1 226 ? -14.93 8.633 7.148 1 78.56 226 PRO B N 1
ATOM 4811 C CA . PRO B 1 226 ? -16.219 8.211 6.57 1 78.56 226 PRO B CA 1
ATOM 4812 C C . PRO B 1 226 ? -16.672 6.848 7.074 1 78.56 226 PRO B C 1
ATOM 4814 O O . PRO B 1 226 ? -17.844 6.66 7.379 1 78.56 226 PRO B O 1
ATOM 4817 N N . SER B 1 227 ? -15.773 5.953 7.129 1 79 227 SER B N 1
ATOM 4818 C CA . SER B 1 227 ? -16.141 4.621 7.609 1 79 227 SER B CA 1
ATOM 4819 C C . SER B 1 227 ? -16.469 4.645 9.094 1 79 227 SER B C 1
ATOM 4821 O O . SER B 1 227 ? -17.312 3.879 9.562 1 79 227 SER B O 1
ATOM 4823 N N . TYR B 1 228 ? -15.805 5.461 9.812 1 83.31 228 TYR B N 1
ATOM 4824 C CA . TYR B 1 228 ? -16.031 5.566 11.25 1 83.31 228 TYR B CA 1
ATOM 4825 C C . TYR B 1 228 ? -17.391 6.176 11.547 1 83.31 228 TYR B C 1
ATOM 4827 O O . TYR B 1 228 ? -18.125 5.672 12.398 1 83.31 228 TYR B O 1
ATOM 4835 N N . LEU B 1 229 ? -17.719 7.16 10.82 1 79.38 229 LEU B N 1
ATOM 4836 C CA . LEU B 1 229 ? -18.969 7.871 11.102 1 79.38 229 LEU B CA 1
ATOM 4837 C C . LEU B 1 229 ? -20.125 7.266 10.32 1 79.38 229 LEU B C 1
ATOM 4839 O O . LEU B 1 229 ? -21.281 7.477 10.664 1 79.38 229 LEU B O 1
ATOM 4843 N N . GLY B 1 230 ? -19.844 6.762 9.086 1 69.88 230 GLY B N 1
ATOM 4844 C CA . GLY B 1 230 ? -20.875 6.191 8.242 1 69.88 230 GLY B CA 1
ATOM 4845 C C . GLY B 1 230 ? -21.578 5.004 8.867 1 69.88 230 GLY B C 1
ATOM 4846 O O . GLY B 1 230 ? -22.672 4.617 8.445 1 69.88 230 GLY B O 1
ATOM 4847 N N . HIS B 1 231 ? -20.859 4.484 9.641 1 58.38 231 HIS B N 1
ATOM 4848 C CA . HIS B 1 231 ? -21.562 3.346 10.227 1 58.38 231 HIS B CA 1
ATOM 4849 C C . HIS B 1 231 ? -22.641 3.805 11.203 1 58.38 231 HIS B C 1
ATOM 4851 O O . HIS B 1 231 ? -23.188 2.992 11.945 1 58.38 231 HIS B O 1
ATOM 4857 N N . GLY B 1 232 ? -23.438 4.969 10.852 1 53.53 232 GLY B N 1
ATOM 4858 C CA . GLY B 1 232 ? -24.594 5.676 11.367 1 53.53 232 GLY B CA 1
ATOM 4859 C C . GLY B 1 232 ? -25.094 5.129 12.695 1 53.53 232 GLY B C 1
ATOM 4860 O O . GLY B 1 232 ? -26.016 5.676 13.289 1 53.53 232 GLY B O 1
ATOM 4861 N N . ARG B 1 233 ? -24.781 4.008 12.953 1 53.88 233 ARG B N 1
ATOM 4862 C CA . ARG B 1 233 ? -25.641 3.477 14.008 1 53.88 233 ARG B CA 1
ATOM 4863 C C . ARG B 1 233 ? -25.234 4.027 15.367 1 53.88 233 ARG B C 1
ATOM 4865 O O . ARG B 1 233 ? -25.891 3.746 16.375 1 53.88 233 ARG B O 1
ATOM 4872 N N . ARG B 1 234 ? -24.203 4.887 15.164 1 62.34 234 ARG B N 1
ATOM 4873 C CA . ARG B 1 234 ? -23.766 5.078 16.547 1 62.34 234 ARG B CA 1
ATOM 4874 C C . ARG B 1 234 ? -23.953 6.523 16.984 1 62.34 234 ARG B C 1
ATOM 4876 O O . ARG B 1 234 ? -23.234 7.414 16.531 1 62.34 234 ARG B O 1
ATOM 4883 N N . GLY B 1 235 ? -25.141 6.918 17.375 1 71.25 235 GLY B N 1
ATOM 4884 C CA . GLY B 1 235 ? -25.5 8.086 18.172 1 71.25 235 GLY B CA 1
ATOM 4885 C C . GLY B 1 235 ? -24.75 9.336 17.75 1 71.25 235 GLY B C 1
ATOM 4886 O O . GLY B 1 235 ? -24.25 9.422 16.641 1 71.25 235 GLY B O 1
ATOM 4887 N N . ALA B 1 236 ? -24.812 10.453 18.594 1 83.69 236 ALA B N 1
ATOM 4888 C CA . ALA B 1 236 ? -24.141 11.742 18.406 1 83.69 236 ALA B CA 1
ATOM 4889 C C . ALA B 1 236 ? -22.625 11.586 18.406 1 83.69 236 ALA B C 1
ATOM 4891 O O . ALA B 1 236 ? -22.094 10.719 19.094 1 83.69 236 ALA B O 1
ATOM 4892 N N . ALA B 1 237 ? -22 12.281 17.469 1 89.75 237 ALA B N 1
ATOM 4893 C CA . ALA B 1 237 ? -20.547 12.242 17.391 1 89.75 237 ALA B CA 1
ATOM 4894 C C . ALA B 1 237 ? -19.953 13.625 17.625 1 89.75 237 ALA B C 1
ATOM 4896 O O . ALA B 1 237 ? -20.656 14.633 17.562 1 89.75 237 ALA B O 1
ATOM 4897 N N . TYR B 1 238 ? -18.688 13.633 18.016 1 92.31 238 TYR B N 1
ATOM 4898 C CA . TYR B 1 238 ? -18 14.906 18.203 1 92.31 238 TYR B CA 1
ATOM 4899 C C . TYR B 1 238 ? -16.672 14.93 17.453 1 92.31 238 TYR B C 1
ATOM 4901 O O . TYR B 1 238 ? -16.094 13.883 17.172 1 92.31 238 TYR B O 1
ATOM 4909 N N . VAL B 1 239 ? -16.328 16.109 17.109 1 95.31 239 VAL B N 1
ATOM 4910 C CA . VAL B 1 239 ? -14.984 16.422 16.625 1 95.31 239 VAL B CA 1
ATOM 4911 C C . VAL B 1 239 ? -14.328 17.469 17.516 1 95.31 239 VAL B C 1
ATOM 4913 O O . VAL B 1 239 ? -14.883 18.562 17.703 1 95.31 239 VAL B O 1
ATOM 4916 N N . ALA B 1 240 ? -13.203 17.109 18.094 1 97.44 240 ALA B N 1
ATOM 4917 C CA . ALA B 1 240 ? -12.453 18.047 18.922 1 97.44 240 ALA B CA 1
ATOM 4918 C C . ALA B 1 240 ? -11.102 18.375 18.297 1 97.44 240 ALA B C 1
ATOM 4920 O O . ALA B 1 240 ? -10.312 17.484 18 1 97.44 240 ALA B O 1
ATOM 4921 N N . THR B 1 241 ? -10.906 19.609 18.062 1 97.44 241 THR B N 1
ATOM 4922 C CA . THR B 1 241 ? -9.617 20.094 17.594 1 97.44 241 THR B CA 1
ATOM 4923 C C . THR B 1 241 ? -8.828 20.75 18.719 1 97.44 241 THR B C 1
ATOM 4925 O O . THR B 1 241 ? -9.352 21.594 19.438 1 97.44 241 THR B O 1
ATOM 4928 N N . LEU B 1 242 ? -7.605 20.328 18.859 1 97.94 242 LEU B N 1
ATOM 4929 C CA . LEU B 1 242 ? -6.746 20.828 19.922 1 97.94 242 LEU B CA 1
ATOM 4930 C C . LEU B 1 242 ? -5.48 21.453 19.344 1 97.94 242 LEU B C 1
ATOM 4932 O O . LEU B 1 242 ? -4.918 20.953 18.375 1 97.94 242 LEU B O 1
ATOM 4936 N N . ASP B 1 243 ? -5.059 22.438 19.969 1 96.44 243 ASP B N 1
ATOM 4937 C CA . ASP B 1 243 ? -3.779 23.078 19.672 1 96.44 243 ASP B CA 1
ATOM 4938 C C . ASP B 1 243 ? -3 23.359 20.953 1 96.44 243 ASP B C 1
ATOM 4940 O O . ASP B 1 243 ? -3.566 23.844 21.938 1 96.44 243 ASP B O 1
ATOM 4944 N N . LEU B 1 244 ? -1.724 23.062 20.938 1 96 244 LEU B N 1
ATOM 4945 C CA . LEU B 1 244 ? -0.893 23.344 22.109 1 96 244 LEU B CA 1
ATOM 4946 C C . LEU B 1 244 ? -0.582 24.828 22.219 1 96 244 LEU B C 1
ATOM 4948 O O . LEU B 1 244 ? -0.061 25.422 21.281 1 96 244 LEU B O 1
ATOM 4952 N N . ASP B 1 245 ? -0.852 25.344 23.422 1 93.69 245 ASP B N 1
ATOM 4953 C CA . ASP B 1 245 ? -0.675 26.766 23.656 1 93.69 245 ASP B CA 1
ATOM 4954 C C . ASP B 1 245 ? 0.806 27.141 23.719 1 93.69 245 ASP B C 1
ATOM 4956 O O . ASP B 1 245 ? 1.574 26.5 24.453 1 93.69 245 ASP B O 1
ATOM 4960 N N . ARG B 1 246 ? 1.218 28.203 22.984 1 89.25 246 ARG B N 1
ATOM 4961 C CA . ARG B 1 246 ? 2.555 28.781 23.016 1 89.25 246 ARG B CA 1
ATOM 4962 C C . ARG B 1 246 ? 3.621 27.719 22.75 1 89.25 246 ARG B C 1
ATOM 4964 O O . ARG B 1 246 ? 4.645 27.672 23.438 1 89.25 246 ARG B O 1
ATOM 4971 N N . PHE B 1 247 ? 3.385 26.891 21.875 1 91.19 247 PHE B N 1
ATOM 4972 C CA . PHE B 1 247 ? 4.293 25.781 21.609 1 91.19 247 PHE B CA 1
ATOM 4973 C C . PHE B 1 247 ? 5.586 26.281 20.969 1 91.19 247 PHE B C 1
ATOM 4975 O O . PHE B 1 247 ? 6.66 25.719 21.219 1 91.19 247 PHE B O 1
ATOM 4982 N N . LYS B 1 248 ? 5.449 27.234 20.109 1 84.06 248 LYS B N 1
ATOM 4983 C CA . LYS B 1 248 ? 6.656 27.812 19.531 1 84.06 248 LYS B CA 1
ATOM 4984 C C . LYS B 1 248 ? 7.605 28.328 20.609 1 84.06 248 LYS B C 1
ATOM 4986 O O . LYS B 1 248 ? 8.82 28.172 20.5 1 84.06 248 LYS B O 1
ATOM 4991 N N . VAL B 1 249 ? 7.078 28.938 21.609 1 84.69 249 VAL B N 1
ATOM 4992 C CA . VAL B 1 249 ? 7.879 29.422 22.719 1 84.69 249 VAL B CA 1
ATOM 4993 C C . VAL B 1 249 ? 8.547 28.25 23.422 1 84.69 249 VAL B C 1
ATOM 4995 O O . VAL B 1 249 ? 9.703 28.344 23.844 1 84.69 249 VAL B O 1
ATOM 4998 N N . VAL B 1 250 ? 7.855 27.203 23.562 1 88.19 250 VAL B N 1
ATOM 4999 C CA . VAL B 1 250 ? 8.406 26 24.172 1 88.19 250 VAL B CA 1
ATOM 5000 C C . VAL B 1 250 ? 9.602 25.516 23.344 1 88.19 250 VAL B C 1
ATOM 5002 O O . VAL B 1 250 ? 10.656 25.203 23.906 1 88.19 250 VAL B O 1
ATOM 5005 N N . ASN B 1 251 ? 9.484 25.469 22.047 1 86.31 251 ASN B N 1
ATOM 5006 C CA . ASN B 1 251 ? 10.562 25.047 21.172 1 86.31 251 ASN B CA 1
ATOM 5007 C C . ASN B 1 251 ? 11.766 25.984 21.25 1 86.31 251 ASN B C 1
ATOM 5009 O O . ASN B 1 251 ? 12.914 25.531 21.266 1 86.31 251 ASN B O 1
ATOM 5013 N N . ASP B 1 252 ? 11.438 27.203 21.281 1 81.81 252 ASP B N 1
ATOM 5014 C CA . ASP B 1 252 ? 12.5 28.203 21.297 1 81.81 252 ASP B CA 1
ATOM 5015 C C . ASP B 1 252 ? 13.273 28.156 22.609 1 81.81 252 ASP B C 1
ATOM 5017 O O . ASP B 1 252 ? 14.484 28.422 22.641 1 81.81 252 ASP B O 1
ATOM 5021 N N . THR B 1 253 ? 12.57 27.875 23.609 1 84.38 253 THR B N 1
ATOM 5022 C CA . THR B 1 253 ? 13.156 27.906 24.953 1 84.38 253 THR B CA 1
ATOM 5023 C C . THR B 1 253 ? 13.906 26.609 25.234 1 84.38 253 THR B C 1
ATOM 5025 O O . THR B 1 253 ? 15.023 26.625 25.766 1 84.38 253 THR B O 1
ATOM 5028 N N . PHE B 1 254 ? 13.328 25.453 24.891 1 87.56 254 PHE B N 1
ATOM 5029 C CA . PHE B 1 254 ? 13.867 24.172 25.328 1 87.56 254 PHE B CA 1
ATOM 5030 C C . PHE B 1 254 ? 14.438 23.391 24.141 1 87.56 254 PHE B C 1
ATOM 5032 O O . PHE B 1 254 ? 15.07 22.359 24.328 1 87.56 254 PHE B O 1
ATOM 5039 N N . GLY B 1 255 ? 14.258 23.859 23.016 1 85.62 255 GLY B N 1
ATOM 5040 C CA . GLY B 1 255 ? 14.75 23.188 21.812 1 85.62 255 GLY B CA 1
ATOM 5041 C C . GLY B 1 255 ? 13.711 22.312 21.141 1 85.62 255 GLY B C 1
ATOM 5042 O O . GLY B 1 255 ? 12.781 21.828 21.797 1 85.62 255 GLY B O 1
ATOM 5043 N N . HIS B 1 256 ? 13.969 21.969 19.906 1 84.75 256 HIS B N 1
ATOM 5044 C CA . HIS B 1 256 ? 13.023 21.203 19.109 1 84.75 256 HIS B CA 1
ATOM 5045 C C . HIS B 1 256 ? 12.945 19.75 19.578 1 84.75 256 HIS B C 1
ATOM 5047 O O . HIS B 1 256 ? 11.875 19.141 19.547 1 84.75 256 HIS B O 1
ATOM 5053 N N . PRO B 1 257 ? 14.055 19.156 19.953 1 86.56 257 PRO B N 1
ATOM 5054 C CA . PRO B 1 257 ? 13.93 17.797 20.469 1 86.56 257 PRO B CA 1
ATOM 5055 C C . PRO B 1 257 ? 12.984 17.703 21.672 1 86.56 257 PRO B C 1
ATOM 5057 O O . PRO B 1 257 ? 12.234 16.734 21.797 1 86.56 257 PRO B O 1
ATOM 5060 N N . PHE B 1 258 ? 13.047 18.719 22.484 1 90.25 258 PHE B N 1
ATOM 5061 C CA . PHE B 1 258 ? 12.117 18.766 23.609 1 90.25 258 PHE B CA 1
ATOM 5062 C C . PHE B 1 258 ? 10.68 18.922 23.125 1 90.25 258 PHE B C 1
ATOM 5064 O O . PHE B 1 258 ? 9.773 18.281 23.656 1 90.25 258 PHE B O 1
ATOM 5071 N N . GLY B 1 259 ? 10.484 19.75 22.188 1 92.31 259 GLY B N 1
ATOM 5072 C CA . GLY B 1 259 ? 9.172 19.875 21.578 1 92.31 259 GLY B CA 1
ATOM 5073 C C . GLY B 1 259 ? 8.633 18.562 21.016 1 92.31 259 GLY B C 1
ATOM 5074 O O . GLY B 1 259 ? 7.453 18.266 21.172 1 92.31 259 GLY B O 1
ATOM 5075 N N . ASP B 1 260 ? 9.5 17.844 20.406 1 92.06 260 ASP B N 1
ATOM 5076 C CA . ASP B 1 260 ? 9.125 16.547 19.891 1 92.06 260 ASP B CA 1
ATOM 5077 C C . ASP B 1 260 ? 8.656 15.609 21 1 92.06 260 ASP B C 1
ATOM 5079 O O . ASP B 1 260 ? 7.715 14.844 20.828 1 92.06 260 ASP B O 1
ATOM 5083 N N . GLU B 1 261 ? 9.336 15.664 22.016 1 93.69 261 GLU B N 1
ATOM 5084 C CA . GLU B 1 261 ? 8.953 14.852 23.172 1 93.69 261 GLU B CA 1
ATOM 5085 C C . GLU B 1 261 ? 7.57 15.25 23.688 1 93.69 261 GLU B C 1
ATOM 5087 O O . GLU B 1 261 ? 6.758 14.383 24.016 1 93.69 261 GLU B O 1
ATOM 5092 N N . VAL B 1 262 ? 7.328 16.531 23.75 1 94.75 262 VAL B N 1
ATOM 5093 C CA . VAL B 1 262 ? 6.035 17.031 24.188 1 94.75 262 VAL B CA 1
ATOM 5094 C C . VAL B 1 262 ? 4.934 16.531 23.266 1 94.75 262 VAL B C 1
ATOM 5096 O O . VAL B 1 262 ? 3.879 16.094 23.719 1 94.75 262 VAL B O 1
ATOM 5099 N N . LEU B 1 263 ? 5.195 16.625 22.016 1 96 263 LEU B N 1
ATOM 5100 C CA . LEU B 1 263 ? 4.211 16.172 21.031 1 96 263 LEU B CA 1
ATOM 5101 C C . LEU B 1 263 ? 3.934 14.688 21.188 1 96 263 LEU B C 1
ATOM 5103 O O . LEU B 1 263 ? 2.781 14.258 21.125 1 96 263 LEU B O 1
ATOM 5107 N N . ALA B 1 264 ? 4.984 13.906 21.328 1 95.81 264 ALA B N 1
ATOM 5108 C CA . ALA B 1 264 ? 4.832 12.461 21.531 1 95.81 264 ALA B CA 1
ATOM 5109 C C . ALA B 1 264 ? 4 12.164 22.766 1 95.81 264 ALA B C 1
ATOM 5111 O O . ALA B 1 264 ? 3.09 11.336 22.734 1 95.81 264 ALA B O 1
ATOM 5112 N N . ARG B 1 265 ? 4.27 12.812 23.812 1 95.69 265 ARG B N 1
ATOM 5113 C CA . ARG B 1 265 ? 3.539 12.617 25.062 1 95.69 265 ARG B CA 1
ATOM 5114 C C . ARG B 1 265 ? 2.094 13.086 24.922 1 95.69 265 ARG B C 1
ATOM 5116 O O . ARG B 1 265 ? 1.189 12.5 25.531 1 95.69 265 ARG B O 1
ATOM 5123 N N . THR B 1 266 ? 1.909 14.164 24.219 1 96.75 266 THR B N 1
ATOM 5124 C CA . THR B 1 266 ? 0.555 14.633 23.953 1 96.75 266 THR B CA 1
ATOM 5125 C C . THR B 1 266 ? -0.271 13.531 23.281 1 96.75 266 THR B C 1
ATOM 5127 O O . THR B 1 266 ? -1.412 13.281 23.688 1 96.75 266 THR B O 1
ATOM 5130 N N . GLY B 1 267 ? 0.322 12.945 22.281 1 96.62 267 GLY B N 1
ATOM 5131 C CA . GLY B 1 267 ? -0.36 11.844 21.625 1 96.62 267 GLY B CA 1
ATOM 5132 C C . GLY B 1 267 ? -0.744 10.727 22.578 1 96.62 267 GLY B C 1
ATOM 5133 O O . GLY B 1 267 ? -1.865 10.219 22.531 1 96.62 267 GLY B O 1
ATOM 5134 N N . GLU B 1 268 ? 0.135 10.367 23.438 1 95.5 268 GLU B N 1
ATOM 5135 C CA . GLU B 1 268 ? -0.102 9.305 24.422 1 95.5 268 GLU B CA 1
ATOM 5136 C C . GLU B 1 268 ? -1.22 9.688 25.391 1 95.5 268 GLU B C 1
ATOM 5138 O O . GLU B 1 268 ? -2.074 8.859 25.703 1 95.5 268 GLU B O 1
ATOM 5143 N N . ARG B 1 269 ? -1.191 10.883 25.797 1 96.25 269 ARG B N 1
ATOM 5144 C CA . ARG B 1 269 ? -2.18 11.344 26.766 1 96.25 269 ARG B CA 1
ATOM 5145 C C . ARG B 1 269 ? -3.566 11.422 26.141 1 96.25 269 ARG B C 1
ATOM 5147 O O . ARG B 1 269 ? -4.566 11.102 26.781 1 96.25 269 ARG B O 1
ATOM 5154 N N . LEU B 1 270 ? -3.627 11.891 25 1 97 270 LEU B N 1
ATOM 5155 C CA . LEU B 1 270 ? -4.91 11.969 24.297 1 97 270 LEU B CA 1
ATOM 5156 C C . LEU B 1 270 ? -5.496 10.57 24.094 1 97 270 LEU B C 1
ATOM 5158 O O . LEU B 1 270 ? -6.707 10.375 24.234 1 97 270 LEU B O 1
ATOM 5162 N N . ARG B 1 271 ? -4.656 9.656 23.75 1 95.38 271 ARG B N 1
ATOM 5163 C CA . ARG B 1 271 ? -5.102 8.281 23.578 1 95.38 271 ARG B CA 1
ATOM 5164 C C . ARG B 1 271 ? -5.68 7.727 24.875 1 95.38 271 ARG B C 1
ATOM 5166 O O . ARG B 1 271 ? -6.656 6.973 24.859 1 95.38 271 ARG B O 1
ATOM 5173 N N . ALA B 1 272 ? -5.082 8.031 25.938 1 94.56 272 ALA B N 1
ATOM 5174 C CA . ALA B 1 272 ? -5.523 7.551 27.234 1 94.56 272 ALA B CA 1
ATOM 5175 C C . ALA B 1 272 ? -6.828 8.227 27.656 1 94.56 272 ALA B C 1
ATOM 5177 O O . ALA B 1 272 ? -7.648 7.617 28.359 1 94.56 272 ALA B O 1
ATOM 5178 N N . ALA B 1 273 ? -7.004 9.43 27.234 1 95.38 273 ALA B N 1
ATOM 5179 C CA . ALA B 1 273 ? -8.148 10.219 27.688 1 95.38 273 ALA B CA 1
ATOM 5180 C C . ALA B 1 273 ? -9.367 9.969 26.797 1 95.38 273 ALA B C 1
ATOM 5182 O O . ALA B 1 273 ? -10.5 10.188 27.219 1 95.38 273 ALA B O 1
ATOM 5183 N N . ALA B 1 274 ? -9.141 9.625 25.578 1 94.88 274 ALA B N 1
ATOM 5184 C CA . ALA B 1 274 ? -10.227 9.391 24.625 1 94.88 274 ALA B CA 1
ATOM 5185 C C . ALA B 1 274 ? -10.75 7.961 24.734 1 94.88 274 ALA B C 1
ATOM 5187 O O . ALA B 1 274 ? -10.125 7.113 25.375 1 94.88 274 ALA B O 1
ATOM 5188 N N . ASP B 1 275 ? -11.93 7.789 24.141 1 90.38 275 ASP B N 1
ATOM 5189 C CA . ASP B 1 275 ? -12.477 6.438 24.078 1 90.38 275 ASP B CA 1
ATOM 5190 C C . ASP B 1 275 ? -11.586 5.523 23.234 1 90.38 275 ASP B C 1
ATOM 5192 O O . ASP B 1 275 ? -10.867 5.992 22.344 1 90.38 275 ASP B O 1
ATOM 5196 N N . ALA B 1 276 ? -11.672 4.254 23.438 1 87.44 276 ALA B N 1
ATOM 5197 C CA . ALA B 1 276 ? -10.828 3.252 22.797 1 87.44 276 ALA B CA 1
ATOM 5198 C C . ALA B 1 276 ? -11.031 3.25 21.281 1 87.44 276 ALA B C 1
ATOM 5200 O O . ALA B 1 276 ? -10.102 2.977 20.516 1 87.44 276 ALA B O 1
ATOM 5201 N N . ASP B 1 277 ? -12.172 3.631 20.844 1 87.81 277 ASP B N 1
ATOM 5202 C CA . ASP B 1 277 ? -12.461 3.535 19.406 1 87.81 277 ASP B CA 1
ATOM 5203 C C . ASP B 1 277 ? -12.398 4.91 18.75 1 87.81 277 ASP B C 1
ATOM 5205 O O . ASP B 1 277 ? -12.688 5.043 17.547 1 87.81 277 ASP B O 1
ATOM 5209 N N . ALA B 1 278 ? -11.969 5.914 19.516 1 94.25 278 ALA B N 1
ATOM 5210 C CA . ALA B 1 278 ? -11.906 7.262 18.953 1 94.25 278 ALA B CA 1
ATOM 5211 C C . ALA B 1 278 ? -10.766 7.383 17.953 1 94.25 278 ALA B C 1
ATOM 5213 O O . ALA B 1 278 ? -9.758 6.688 18.047 1 94.25 278 ALA B O 1
ATOM 5214 N N . LEU B 1 279 ? -11.016 8.164 16.969 1 95 279 LEU B N 1
ATOM 5215 C CA . LEU B 1 279 ? -9.953 8.516 16.031 1 95 279 LEU B CA 1
ATOM 5216 C C . LEU B 1 279 ? -9.141 9.695 16.547 1 95 279 LEU B C 1
ATOM 5218 O O . LEU B 1 279 ? -9.711 10.711 16.953 1 95 279 LEU B O 1
ATOM 5222 N N . ILE B 1 280 ? -7.875 9.586 16.641 1 97.75 280 ILE B N 1
ATOM 5223 C CA . ILE B 1 280 ? -6.988 10.664 17.062 1 97.75 280 ILE B CA 1
ATOM 5224 C C . ILE B 1 280 ? -5.926 10.906 15.992 1 97.75 280 ILE B C 1
ATOM 5226 O O . ILE B 1 280 ? -5.273 9.969 15.531 1 97.75 280 ILE B O 1
ATOM 5230 N N . ALA B 1 281 ? -5.766 12.125 15.586 1 97.5 281 ALA B N 1
ATOM 5231 C CA . ALA B 1 281 ? -4.84 12.461 14.508 1 97.5 281 ALA B CA 1
ATOM 5232 C C . ALA B 1 281 ? -4.043 13.719 14.844 1 97.5 281 ALA B C 1
ATOM 5234 O O . ALA B 1 281 ? -4.547 14.617 15.523 1 97.5 281 ALA B O 1
ATOM 5235 N N . ARG B 1 282 ? -2.795 13.734 14.5 1 96.69 282 ARG B N 1
ATOM 5236 C CA . ARG B 1 282 ? -2.018 14.969 14.445 1 96.69 282 ARG B CA 1
ATOM 5237 C C . ARG B 1 282 ? -2.072 15.594 13.055 1 96.69 282 ARG B C 1
ATOM 5239 O O . ARG B 1 282 ? -1.431 15.094 12.125 1 96.69 282 ARG B O 1
ATOM 5246 N N . THR B 1 283 ? -2.787 16.656 12.875 1 92.81 283 THR B N 1
ATOM 5247 C CA . THR B 1 283 ? -3.102 17.188 11.555 1 92.81 283 THR B CA 1
ATOM 5248 C C . THR B 1 283 ? -2.17 18.344 11.203 1 92.81 283 THR B C 1
ATOM 5250 O O . THR B 1 283 ? -2.096 18.766 10.047 1 92.81 283 THR B O 1
ATOM 5253 N N . GLY B 1 284 ? -1.489 18.891 12.086 1 87.62 284 GLY B N 1
ATOM 5254 C CA . GLY B 1 284 ? -0.504 19.938 11.938 1 87.62 284 GLY B CA 1
ATOM 5255 C C . GLY B 1 284 ? 0.686 19.781 12.867 1 87.62 284 GLY B C 1
ATOM 5256 O O . GLY B 1 284 ? 0.883 18.719 13.461 1 87.62 284 GLY B O 1
ATOM 5257 N N . GLY B 1 285 ? 1.534 20.75 12.898 1 86.94 285 GLY B N 1
ATOM 5258 C CA . GLY B 1 285 ? 2.684 20.688 13.789 1 86.94 285 GLY B CA 1
ATOM 5259 C C . GLY B 1 285 ? 2.305 20.484 15.242 1 86.94 285 GLY B C 1
ATOM 5260 O O . GLY B 1 285 ? 2.779 19.547 15.883 1 86.94 285 GLY B O 1
ATOM 5261 N N . GLU B 1 286 ? 1.459 21.281 15.734 1 93.25 286 GLU B N 1
ATOM 5262 C CA . GLU B 1 286 ? 1.034 21.219 17.125 1 93.25 286 GLU B CA 1
ATOM 5263 C C . GLU B 1 286 ? -0.478 21.031 17.234 1 93.25 286 GLU B C 1
ATOM 5265 O O . GLU B 1 286 ? -1.066 21.312 18.281 1 93.25 286 GLU B O 1
ATOM 5270 N N . GLU B 1 287 ? -1.115 20.656 16.141 1 95.44 287 GLU B N 1
ATOM 5271 C CA . GLU B 1 287 ? -2.568 20.516 16.094 1 95.44 287 GLU B CA 1
ATOM 5272 C C . GLU B 1 287 ? -2.984 19.047 16.078 1 95.44 287 GLU B C 1
ATOM 5274 O O . GLU B 1 287 ? -2.434 18.25 15.32 1 95.44 287 GLU B O 1
ATOM 5279 N N . PHE B 1 288 ? -3.953 18.734 16.938 1 97.88 288 PHE B N 1
ATOM 5280 C CA . PHE B 1 288 ? -4.504 17.375 17.047 1 97.88 288 PHE B CA 1
ATOM 5281 C C . PHE B 1 288 ? -6.016 17.391 16.859 1 97.88 288 PHE B C 1
ATOM 5283 O O . PHE B 1 288 ? -6.672 18.406 17.141 1 97.88 288 PHE B O 1
ATOM 5290 N N . VAL B 1 289 ? -6.555 16.328 16.359 1 97.56 289 VAL B N 1
ATOM 5291 C CA . VAL B 1 289 ? -7.996 16.172 16.203 1 97.56 289 VAL B CA 1
ATOM 5292 C C . VAL B 1 289 ? -8.438 14.844 16.812 1 97.56 289 VAL B C 1
ATOM 5294 O O . VAL B 1 289 ? -7.781 13.812 16.625 1 97.56 289 VAL B O 1
ATOM 5297 N N . VAL B 1 290 ? -9.453 14.898 17.594 1 97.56 290 VAL B N 1
ATOM 5298 C CA . VAL B 1 290 ? -10.062 13.711 18.172 1 97.56 290 VAL B CA 1
ATOM 5299 C C . VAL B 1 290 ? -11.516 13.594 17.703 1 97.56 290 VAL B C 1
ATOM 5301 O O . VAL B 1 290 ? -12.281 14.555 17.797 1 97.56 290 VAL B O 1
ATOM 5304 N N . VAL B 1 291 ? -11.867 12.461 17.203 1 95.12 291 VAL B N 1
ATOM 5305 C CA . VAL B 1 291 ? -13.234 12.188 16.781 1 95.12 291 VAL B CA 1
ATOM 5306 C C . VAL B 1 291 ? -13.773 10.977 17.531 1 95.12 291 VAL B C 1
ATOM 5308 O O . VAL B 1 291 ? -13.141 9.922 17.578 1 95.12 291 VAL B O 1
ATOM 5311 N N . GLY B 1 292 ? -14.875 11.148 18.078 1 92.56 292 GLY B N 1
ATOM 5312 C CA . GLY B 1 292 ? -15.508 10.07 18.812 1 92.56 292 GLY B CA 1
ATOM 5313 C C . GLY B 1 292 ? -17.016 10.211 18.906 1 92.56 292 GLY B C 1
ATOM 5314 O O . GLY B 1 292 ? -17.594 11.141 18.344 1 92.56 292 GLY B O 1
ATOM 5315 N N . TYR B 1 293 ? -17.609 9.219 19.578 1 90.69 293 TYR B N 1
ATOM 5316 C CA . TYR B 1 293 ? -19.031 9.266 19.828 1 90.69 293 TYR B CA 1
ATOM 5317 C C . TYR B 1 293 ? -19.328 9.945 21.172 1 90.69 293 TYR B C 1
ATOM 5319 O O . TYR B 1 293 ? -18.578 9.789 22.125 1 90.69 293 TYR B O 1
ATOM 5327 N N . LEU B 1 294 ? -20.375 10.633 21.047 1 88.94 294 LEU B N 1
ATOM 5328 C CA . LEU B 1 294 ? -20.719 11.414 22.234 1 88.94 294 LEU B CA 1
ATOM 5329 C C . LEU B 1 294 ? -21.422 10.547 23.281 1 88.94 294 LEU B C 1
ATOM 5331 O O . LEU B 1 294 ? -22.516 10.039 23.016 1 88.94 294 LEU B O 1
ATOM 5335 N N . ARG B 1 295 ? -20.781 10.359 24.422 1 86.06 295 ARG B N 1
ATOM 5336 C CA . ARG B 1 295 ? -21.359 9.609 25.531 1 86.06 295 ARG B CA 1
ATOM 5337 C C . ARG B 1 295 ? -21.594 10.516 26.734 1 86.06 295 ARG B C 1
ATOM 5339 O O . ARG B 1 295 ? -22.219 10.094 27.719 1 86.06 295 ARG B O 1
ATOM 5346 N N . GLU B 1 296 ? -21.078 11.703 26.719 1 89.31 296 GLU B N 1
ATOM 5347 C CA . GLU B 1 296 ? -21.219 12.742 27.734 1 89.31 296 GLU B CA 1
ATOM 5348 C C . GLU B 1 296 ? -21.391 14.117 27.094 1 89.31 296 GLU B C 1
ATOM 5350 O O . GLU B 1 296 ? -21.484 14.234 25.859 1 89.31 296 GLU B O 1
ATOM 5355 N N . ASP B 1 297 ? -21.531 15.07 27.953 1 92.25 297 ASP B N 1
ATOM 5356 C CA . ASP B 1 297 ? -21.656 16.438 27.453 1 92.25 297 ASP B CA 1
ATOM 5357 C C . ASP B 1 297 ? -20.406 16.859 26.672 1 92.25 297 ASP B C 1
ATOM 5359 O O . ASP B 1 297 ? -19.281 16.547 27.062 1 92.25 297 ASP B O 1
ATOM 5363 N N . PRO B 1 298 ? -20.672 17.453 25.531 1 93.56 298 PRO B N 1
ATOM 5364 C CA . PRO B 1 298 ? -19.531 17.859 24.703 1 93.56 298 PRO B CA 1
ATOM 5365 C C . PRO B 1 298 ? -18.516 18.703 25.453 1 93.56 298 PRO B C 1
ATOM 5367 O O . PRO B 1 298 ? -17.312 18.594 25.203 1 93.56 298 PRO B O 1
ATOM 5370 N N . ALA B 1 299 ? -19.031 19.562 26.266 1 95.12 299 ALA B N 1
ATOM 5371 C CA . ALA B 1 299 ? -18.125 20.391 27.062 1 95.12 299 ALA B CA 1
ATOM 5372 C C . ALA B 1 299 ? -17.25 19.531 27.969 1 95.12 299 ALA B C 1
ATOM 5374 O O . ALA B 1 299 ? -16.078 19.844 28.188 1 95.12 299 ALA B O 1
ATOM 5375 N N . THR B 1 300 ? -17.828 18.531 28.453 1 96.38 300 THR B N 1
ATOM 5376 C CA . THR B 1 300 ? -17.109 17.609 29.328 1 96.38 300 THR B CA 1
ATOM 5377 C C . THR B 1 300 ? -16.016 16.875 28.562 1 96.38 300 THR B C 1
ATOM 5379 O O . THR B 1 300 ? -14.93 16.641 29.094 1 96.38 300 THR B O 1
ATOM 5382 N N . VAL B 1 301 ? -16.297 16.5 27.359 1 95.75 301 VAL B N 1
ATOM 5383 C CA . VAL B 1 301 ? -15.297 15.844 26.516 1 95.75 301 VAL B CA 1
ATOM 5384 C C . VAL B 1 301 ? -14.109 16.781 26.297 1 95.75 301 VAL B C 1
ATOM 5386 O O . VAL B 1 301 ? -12.953 16.375 26.453 1 95.75 301 VAL B O 1
ATOM 5389 N N . GLY B 1 302 ? -14.406 18.016 25.953 1 97.44 302 GLY B N 1
ATOM 5390 C CA . GLY B 1 302 ? -13.352 18.984 25.75 1 97.44 302 GLY B CA 1
ATOM 5391 C C . GLY B 1 302 ? -12.484 19.203 26.984 1 97.44 302 GLY B C 1
ATOM 5392 O O . GLY B 1 302 ? -11.258 19.281 26.875 1 97.44 302 GLY B O 1
ATOM 5393 N N . GLU B 1 303 ? -13.164 19.297 28.078 1 97 303 GLU B N 1
ATOM 5394 C CA . GLU B 1 303 ? -12.453 19.516 29.344 1 97 303 GLU B CA 1
ATOM 5395 C C . GLU B 1 303 ? -11.578 18.312 29.688 1 97 303 GLU B C 1
ATOM 5397 O O . GLU B 1 303 ? -10.469 18.484 30.203 1 97 303 GLU B O 1
ATOM 5402 N N . ARG B 1 304 ? -12.07 17.188 29.469 1 96.69 304 ARG B N 1
ATOM 5403 C CA . ARG B 1 304 ? -11.305 15.977 29.734 1 96.69 304 ARG B CA 1
ATOM 5404 C C . ARG B 1 304 ? -10.031 15.945 28.906 1 96.69 304 ARG B C 1
ATOM 5406 O O . ARG B 1 304 ? -8.953 15.625 29.406 1 96.69 304 ARG B O 1
ATOM 5413 N N . LEU B 1 305 ? -10.133 16.266 27.688 1 97.12 305 LEU B N 1
ATOM 5414 C CA . LEU B 1 305 ? -8.984 16.266 26.797 1 97.12 305 LEU B CA 1
ATOM 5415 C C . LEU B 1 305 ? -7.996 17.359 27.203 1 97.12 305 LEU B C 1
ATOM 5417 O O . LEU B 1 305 ? -6.785 17.141 27.203 1 97.12 305 LEU B O 1
ATOM 5421 N N . ARG B 1 306 ? -8.516 18.484 27.484 1 97 306 ARG B N 1
ATOM 5422 C CA . ARG B 1 306 ? -7.68 19.609 27.906 1 97 306 ARG B CA 1
ATOM 5423 C C . ARG B 1 306 ? -6.914 19.25 29.172 1 97 306 ARG B C 1
ATOM 5425 O O . ARG B 1 306 ? -5.707 19.484 29.266 1 97 306 ARG B O 1
ATOM 5432 N N . ASP B 1 307 ? -7.621 18.719 30.125 1 95.56 307 ASP B N 1
ATOM 5433 C CA . ASP B 1 307 ? -7.043 18.391 31.438 1 95.56 307 ASP B CA 1
ATOM 5434 C C . ASP B 1 307 ? -5.973 17.312 31.297 1 95.56 307 ASP B C 1
ATOM 5436 O O . ASP B 1 307 ? -4.992 17.297 32.031 1 95.56 307 ASP B O 1
ATOM 5440 N N . ALA B 1 308 ? -6.148 16.453 30.406 1 95.19 308 ALA B N 1
ATOM 5441 C CA . ALA B 1 308 ? -5.18 15.383 30.188 1 95.19 308 ALA B CA 1
ATOM 5442 C C . ALA B 1 308 ? -3.818 15.953 29.797 1 95.19 308 ALA B C 1
ATOM 5444 O O . ALA B 1 308 ? -2.779 15.375 30.125 1 95.19 308 ALA B O 1
ATOM 5445 N N . LEU B 1 309 ? -3.754 17.031 29.109 1 94.62 309 LEU B N 1
ATOM 5446 C CA . LEU B 1 309 ? -2.51 17.625 28.641 1 94.62 309 LEU B CA 1
ATOM 5447 C C . LEU B 1 309 ? -1.886 18.516 29.719 1 94.62 309 LEU B C 1
ATOM 5449 O O . LEU B 1 309 ? -0.662 18.641 29.797 1 94.62 309 LEU B O 1
ATOM 5453 N N . ALA B 1 310 ? -2.662 19.062 30.531 1 89.12 310 ALA B N 1
ATOM 5454 C CA . ALA B 1 310 ? -2.188 19.969 31.578 1 89.12 310 ALA B CA 1
ATOM 5455 C C . ALA B 1 310 ? -1.486 19.188 32.688 1 89.12 310 ALA B C 1
ATOM 5457 O O . ALA B 1 310 ? -0.678 19.75 33.438 1 89.12 310 ALA B O 1
ATOM 5458 N N . THR B 1 311 ? -1.657 17.984 32.781 1 81.06 311 THR B N 1
ATOM 5459 C CA . THR B 1 311 ? -1.147 17.203 33.906 1 81.06 311 THR B CA 1
ATOM 5460 C C . THR B 1 311 ? 0.001 16.297 33.438 1 81.06 311 THR B C 1
ATOM 5462 O O . THR B 1 311 ? 0.305 15.297 34.094 1 81.06 311 THR B O 1
ATOM 5465 N N . MET B 1 312 ? 0.628 16.641 32.375 1 83.12 312 MET B N 1
ATOM 5466 C CA . MET B 1 312 ? 1.737 15.805 31.906 1 83.12 312 MET B CA 1
ATOM 5467 C C . MET B 1 312 ? 2.879 15.805 32.906 1 83.12 312 MET B C 1
ATOM 5469 O O . MET B 1 312 ? 3.459 16.859 33.219 1 83.12 312 MET B O 1
ATOM 5473 N N . PRO B 1 313 ? 3.191 14.633 33.438 1 79.81 313 PRO B N 1
ATOM 5474 C CA . PRO B 1 313 ? 4.223 14.586 34.469 1 79.81 313 PRO B CA 1
ATOM 5475 C C . PRO B 1 313 ? 5.637 14.664 33.906 1 79.81 313 PRO B C 1
ATOM 5477 O O . PRO B 1 313 ? 5.871 14.25 32.75 1 79.81 313 PRO B O 1
ATOM 5480 N N . GLY B 1 314 ? 6.535 15.227 34.719 1 81.19 314 GLY B N 1
ATOM 5481 C CA . GLY B 1 314 ? 7.957 15.102 34.438 1 81.19 314 GLY B CA 1
ATOM 5482 C C . GLY B 1 314 ? 8.469 16.141 33.469 1 81.19 314 GLY B C 1
ATOM 5483 O O . GLY B 1 314 ? 9.57 16.016 32.938 1 81.19 314 GLY B O 1
ATOM 5484 N N . LEU B 1 315 ? 7.629 17.047 33.094 1 84.69 315 LEU B N 1
ATOM 5485 C CA . LEU B 1 315 ? 8.086 18.109 32.219 1 84.69 315 LEU B CA 1
ATOM 5486 C C . LEU B 1 315 ? 8.406 19.375 33.031 1 84.69 315 LEU B C 1
ATOM 5488 O O . LEU B 1 315 ? 7.742 19.672 34.031 1 84.69 315 LEU B O 1
ATOM 5492 N N . PRO B 1 316 ? 9.414 20.078 32.656 1 81.94 316 PRO B N 1
ATOM 5493 C CA . PRO B 1 316 ? 9.797 21.297 33.375 1 81.94 316 PRO B CA 1
ATOM 5494 C C . PRO B 1 316 ? 8.828 22.453 33.125 1 81.94 316 PRO B C 1
ATOM 5496 O O . PRO B 1 316 ? 8.93 23.5 33.781 1 81.94 316 PRO B O 1
ATOM 5499 N N . VAL B 1 317 ? 7.906 22.328 32.188 1 85.5 317 VAL B N 1
ATOM 5500 C CA . VAL B 1 317 ? 6.953 23.375 31.812 1 85.5 317 VAL B CA 1
ATOM 5501 C C . VAL B 1 317 ? 5.547 22.781 31.734 1 85.5 317 VAL B C 1
ATOM 5503 O O . VAL B 1 317 ? 5.383 21.594 31.422 1 85.5 317 VAL B O 1
ATOM 5506 N N . ARG B 1 318 ? 4.621 23.656 32.156 1 88.94 318 ARG B N 1
ATOM 5507 C CA . ARG B 1 318 ? 3.229 23.234 32.031 1 88.94 318 ARG B CA 1
ATOM 5508 C C . ARG B 1 318 ? 2.725 23.469 30.594 1 88.94 318 ARG B C 1
ATOM 5510 O O . ARG B 1 318 ? 2.826 24.562 30.062 1 88.94 318 ARG B O 1
ATOM 5517 N N . ILE B 1 319 ? 2.215 22.422 30.016 1 93.06 319 ILE B N 1
ATOM 5518 C CA . ILE B 1 319 ? 1.681 22.484 28.656 1 93.06 319 ILE B CA 1
ATOM 5519 C C . ILE B 1 319 ? 0.156 22.562 28.703 1 93.06 319 ILE B C 1
ATOM 5521 O O . ILE B 1 319 ? -0.493 21.719 29.328 1 93.06 319 ILE B O 1
ATOM 5525 N N . THR B 1 320 ? -0.42 23.578 28.125 1 94.75 320 THR B N 1
ATOM 5526 C CA . THR B 1 320 ? -1.87 23.703 28.031 1 94.75 320 THR B CA 1
ATOM 5527 C C . THR B 1 320 ? -2.324 23.672 26.578 1 94.75 320 THR B C 1
ATOM 5529 O O . THR B 1 320 ? -1.498 23.719 25.672 1 94.75 320 THR B O 1
ATOM 5532 N N . ALA B 1 321 ? -3.664 23.531 26.422 1 96.81 321 ALA B N 1
ATOM 5533 C CA . ALA B 1 321 ? -4.191 23.438 25.062 1 96.81 321 ALA B CA 1
ATOM 5534 C C . ALA B 1 321 ? -5.492 24.219 24.906 1 96.81 321 ALA B C 1
ATOM 5536 O O . ALA B 1 321 ? -6.219 24.406 25.891 1 96.81 321 ALA B O 1
ATOM 5537 N N . SER B 1 322 ? -5.695 24.75 23.75 1 97.88 322 SER B N 1
ATOM 5538 C CA . SER B 1 322 ? -6.984 25.281 23.328 1 97.88 322 SER B CA 1
ATOM 5539 C C . SER B 1 322 ? -7.805 24.234 22.578 1 97.88 322 SER B C 1
ATOM 5541 O O . SER B 1 322 ? -7.305 23.594 21.656 1 97.88 322 SER B O 1
ATOM 5543 N N . VAL B 1 323 ? -9.047 24.047 23.062 1 98 323 VAL B N 1
ATOM 5544 C CA . VAL B 1 323 ? -9.844 22.953 22.516 1 98 323 VAL B CA 1
ATOM 5545 C C . VAL B 1 323 ? -11.148 23.5 21.938 1 98 323 VAL B C 1
ATOM 5547 O O . VAL B 1 323 ? -11.859 24.266 22.594 1 98 323 VAL B O 1
ATOM 5550 N N . GLY B 1 324 ? -11.375 23.203 20.672 1 97.94 324 GLY B N 1
ATOM 5551 C CA . GLY B 1 324 ? -12.656 23.438 20.047 1 97.94 324 GLY B CA 1
ATOM 5552 C C . GLY B 1 324 ? -13.43 22.156 19.781 1 97.94 324 GLY B C 1
ATOM 5553 O O . GLY B 1 324 ? -12.891 21.203 19.219 1 97.94 324 GLY B O 1
ATOM 5554 N N . VAL B 1 325 ? -14.734 22.141 20.203 1 97 325 VAL B N 1
ATOM 5555 C CA . VAL B 1 325 ? -15.539 20.938 20.047 1 97 325 VAL B CA 1
ATOM 5556 C C . VAL B 1 325 ? -16.766 21.234 19.188 1 97 325 VAL B C 1
ATOM 5558 O O . VAL B 1 325 ? -17.453 22.219 19.422 1 97 325 VAL B O 1
ATOM 5561 N N . ALA B 1 326 ? -16.922 20.422 18.172 1 94.75 326 ALA B N 1
ATOM 5562 C CA . ALA B 1 326 ? -18.125 20.438 17.359 1 94.75 326 ALA B CA 1
ATOM 5563 C C . ALA B 1 326 ? -18.906 19.125 17.5 1 94.75 326 ALA B C 1
ATOM 5565 O O . ALA B 1 326 ? -18.312 18.062 17.594 1 94.75 326 ALA B O 1
ATOM 5566 N N . VAL B 1 327 ? -20.219 19.266 17.484 1 91.25 327 VAL B N 1
ATOM 5567 C CA . VAL B 1 327 ? -21.047 18.094 17.703 1 91.25 327 VAL B CA 1
ATOM 5568 C C . VAL B 1 327 ? -21.953 17.844 16.5 1 91.25 327 VAL B C 1
ATOM 5570 O O . VAL B 1 327 ? -22.453 18.797 15.891 1 91.25 327 VAL B O 1
ATOM 5573 N N . LEU B 1 328 ? -21.906 16.594 16.156 1 82.75 328 LEU B N 1
ATOM 5574 C CA . LEU B 1 328 ? -22.875 16.141 15.156 1 82.75 328 LEU B CA 1
ATOM 5575 C C . LEU B 1 328 ? -24.078 15.484 15.82 1 82.75 328 LEU B C 1
ATOM 5577 O O . LEU B 1 328 ? -23.953 14.422 16.438 1 82.75 328 LEU B O 1
ATOM 5581 N N . ASP B 1 329 ? -25.203 16.203 15.852 1 71.38 329 ASP B N 1
ATOM 5582 C CA . ASP B 1 329 ? -26.422 15.656 16.438 1 71.38 329 ASP B CA 1
ATOM 5583 C C . ASP B 1 329 ? -27.125 14.727 15.461 1 71.38 329 ASP B C 1
ATOM 5585 O O . ASP B 1 329 ? -27.375 15.094 14.312 1 71.38 329 ASP B O 1
ATOM 5589 N N . PRO B 1 330 ? -27.25 13.445 15.852 1 62.25 330 PRO B N 1
ATOM 5590 C CA . PRO B 1 330 ? -27.938 12.492 14.984 1 62.25 330 PRO B CA 1
ATOM 5591 C C . PRO B 1 330 ? -29.312 12.977 14.547 1 62.25 330 PRO B C 1
ATOM 5593 O O . PRO B 1 330 ? -29.875 12.469 13.57 1 62.25 330 PRO B O 1
ATOM 5596 N N . CYS B 1 331 ? -30.125 13.727 15.477 1 54.31 331 CYS B N 1
ATOM 5597 C CA . CYS B 1 331 ? -31.516 14.016 15.148 1 54.31 331 CYS B CA 1
ATOM 5598 C C . CYS B 1 331 ? -31.625 14.766 13.828 1 54.31 331 CYS B C 1
ATOM 5600 O O . CYS B 1 331 ? -32.719 15.023 13.344 1 54.31 331 CYS B O 1
ATOM 5602 N N . HIS B 1 332 ? -30.562 15.148 13.312 1 52.06 332 HIS B N 1
ATOM 5603 C CA . HIS B 1 332 ? -30.766 15.789 12.016 1 52.06 332 HIS B CA 1
ATOM 5604 C C . HIS B 1 332 ? -30.953 14.75 10.914 1 52.06 332 HIS B C 1
ATOM 5606 O O . HIS B 1 332 ? -30.078 13.93 10.672 1 52.06 332 HIS B O 1
ATOM 5612 N N . PRO B 1 333 ? -32.25 14.484 10.586 1 48.12 333 PRO B N 1
ATOM 5613 C CA . PRO B 1 333 ? -32.625 13.461 9.609 1 48.12 333 PRO B CA 1
ATOM 5614 C C . PRO B 1 333 ? -31.625 13.312 8.477 1 48.12 333 PRO B C 1
ATOM 5616 O O . PRO B 1 333 ? -31.562 12.258 7.836 1 48.12 333 PRO B O 1
ATOM 5619 N N . LYS B 1 334 ? -31.375 14.375 7.891 1 47.44 334 LYS B N 1
ATOM 5620 C CA . LYS B 1 334 ? -30.625 14.406 6.641 1 47.44 334 LYS B CA 1
ATOM 5621 C C . LYS B 1 334 ? -29.156 14.047 6.879 1 47.44 334 LYS B C 1
ATOM 5623 O O . LYS B 1 334 ? -28.312 14.219 5.992 1 47.44 334 LYS B O 1
ATOM 5628 N N . ALA B 1 335 ? -28.875 13.625 8.078 1 52.62 335 ALA B N 1
ATOM 5629 C CA . ALA B 1 335 ? -27.453 13.562 8.383 1 52.62 335 ALA B CA 1
ATOM 5630 C C . ALA B 1 335 ? -26.812 12.328 7.758 1 52.62 335 ALA B C 1
ATOM 5632 O O . ALA B 1 335 ? -26.672 11.289 8.414 1 52.62 335 ALA B O 1
ATOM 5633 N N . VAL B 1 336 ? -27.281 12.07 6.672 1 55.88 336 VAL B N 1
ATOM 5634 C CA . VAL B 1 336 ? -26.422 11.133 5.957 1 55.88 336 VAL B CA 1
ATOM 5635 C C . VAL B 1 336 ? -24.969 11.602 6.023 1 55.88 336 VAL B C 1
ATOM 5637 O O . VAL B 1 336 ? -24.672 12.758 5.719 1 55.88 336 VAL B O 1
ATOM 5640 N N . TYR B 1 337 ? -24.234 10.844 6.688 1 62.72 337 TYR B N 1
ATOM 5641 C CA . TYR B 1 337 ? -22.812 11.125 6.848 1 62.72 337 TYR B CA 1
ATOM 5642 C C . TYR B 1 337 ? -22.125 11.25 5.492 1 62.72 337 TYR B C 1
ATOM 5644 O O . TYR B 1 337 ? -21.938 10.258 4.781 1 62.72 337 TYR B O 1
ATOM 5652 N N . THR B 1 338 ? -22.156 12.523 5.008 1 70.38 338 THR B N 1
ATOM 5653 C CA . THR B 1 338 ? -21.469 12.836 3.76 1 70.38 338 THR B CA 1
ATOM 5654 C C . THR B 1 338 ? -20.109 13.469 4.039 1 70.38 338 THR B C 1
ATOM 5656 O O . THR B 1 338 ? -19.875 14.008 5.121 1 70.38 338 THR B O 1
ATOM 5659 N N . PRO B 1 339 ? -19.25 13.281 3.137 1 72.06 339 PRO B N 1
ATOM 5660 C CA . PRO B 1 339 ? -17.938 13.953 3.266 1 72.06 339 PRO B CA 1
ATOM 5661 C C . PRO B 1 339 ? -18.078 15.445 3.541 1 72.06 339 PRO B C 1
ATOM 5663 O O . PRO B 1 339 ? -17.25 16.016 4.25 1 72.06 339 PRO B O 1
ATOM 5666 N N . ALA B 1 340 ? -19.141 16.031 3.051 1 74.38 340 ALA B N 1
ATOM 5667 C CA . ALA B 1 340 ? -19.359 17.453 3.25 1 74.38 340 ALA B CA 1
ATOM 5668 C C . ALA B 1 340 ? -19.672 17.766 4.711 1 74.38 340 ALA B C 1
ATOM 5670 O O . ALA B 1 340 ? -19.234 18.781 5.246 1 74.38 340 ALA B O 1
ATOM 5671 N N . LEU B 1 341 ? -20.406 16.906 5.254 1 77.44 341 LEU B N 1
ATOM 5672 C CA . LEU B 1 341 ? -20.766 17.094 6.656 1 77.44 341 LEU B CA 1
ATOM 5673 C C . LEU B 1 341 ? -19.531 17 7.551 1 77.44 341 LEU B C 1
ATOM 5675 O O . LEU B 1 341 ? -19.391 17.781 8.5 1 77.44 341 LEU B O 1
ATOM 5679 N N . TYR B 1 342 ? -18.672 16.172 7.219 1 80.5 342 TYR B N 1
ATOM 5680 C CA . TYR B 1 342 ? -17.453 15.984 8 1 80.5 342 TYR B CA 1
ATOM 5681 C C . TYR B 1 342 ? -16.547 17.203 7.914 1 80.5 342 TYR B C 1
ATOM 5683 O O . TYR B 1 342 ? -15.969 17.625 8.914 1 80.5 342 TYR B O 1
ATOM 5691 N N . ARG B 1 343 ? -16.5 17.656 6.785 1 81.19 343 ARG B N 1
ATOM 5692 C CA . ARG B 1 343 ? -15.68 18.844 6.578 1 81.19 343 ARG B CA 1
ATOM 5693 C C . ARG B 1 343 ? -16.234 20.031 7.363 1 81.19 343 ARG B C 1
ATOM 5695 O O . ARG B 1 343 ? -15.469 20.844 7.887 1 81.19 343 ARG B O 1
ATOM 5702 N N . GLU B 1 344 ? -17.531 20.031 7.41 1 83.25 344 GLU B N 1
ATOM 5703 C CA . GLU B 1 344 ? -18.188 21.094 8.164 1 83.25 344 GLU B CA 1
ATOM 5704 C C . GLU B 1 344 ? -17.922 20.969 9.656 1 83.25 344 GLU B C 1
ATOM 5706 O O . GLU B 1 344 ? -17.688 21.969 10.344 1 83.25 344 GLU B O 1
ATOM 5711 N N . LEU B 1 345 ? -17.922 19.797 10.117 1 86.19 345 LEU B N 1
ATOM 5712 C CA . LEU B 1 345 ? -17.656 19.547 11.531 1 86.19 345 LEU B CA 1
ATOM 5713 C C . LEU B 1 345 ? -16.219 19.906 11.883 1 86.19 345 LEU B C 1
ATOM 5715 O O . LEU B 1 345 ? -15.953 20.5 12.93 1 86.19 345 LEU B O 1
ATOM 5719 N N . LEU B 1 346 ? -15.359 19.547 11.031 1 89.31 346 LEU B N 1
ATOM 5720 C CA . LEU B 1 346 ? -13.945 19.859 11.234 1 89.31 346 LEU B CA 1
ATOM 5721 C C . LEU B 1 346 ? -13.719 21.375 11.227 1 89.31 346 LEU B C 1
ATOM 5723 O O . LEU B 1 346 ? -12.953 21.891 12.039 1 89.31 346 LEU B O 1
ATOM 5727 N N . ARG B 1 347 ? -14.43 22.031 10.367 1 86.88 347 ARG B N 1
ATOM 5728 C CA . ARG B 1 347 ? -14.328 23.484 10.297 1 86.88 347 ARG B CA 1
ATOM 5729 C C . ARG B 1 347 ? -14.898 24.125 11.562 1 86.88 347 ARG B C 1
ATOM 5731 O O . ARG B 1 347 ? -14.336 25.094 12.07 1 86.88 347 ARG B O 1
ATOM 5738 N N . GLY B 1 348 ? -15.945 23.625 11.938 1 89.81 348 GLY B N 1
ATOM 5739 C CA . GLY B 1 348 ? -16.547 24.141 13.156 1 89.81 348 GLY B CA 1
ATOM 5740 C C . GLY B 1 348 ? -15.648 23.984 14.375 1 89.81 348 GLY B C 1
ATOM 5741 O O . GLY B 1 348 ? -15.508 24.906 15.172 1 89.81 348 GLY B O 1
ATOM 5742 N N . SER B 1 349 ? -15.102 22.828 14.508 1 94.81 349 SER B N 1
ATOM 5743 C CA . SER B 1 349 ? -14.219 22.578 15.641 1 94.81 349 SER B CA 1
ATOM 5744 C C . SER B 1 349 ? -12.961 23.438 15.57 1 94.81 349 SER B C 1
ATOM 5746 O O . SER B 1 349 ? -12.453 23.891 16.594 1 94.81 349 SER B O 1
ATOM 5748 N N . ASP B 1 350 ? -12.523 23.594 14.406 1 91.19 350 ASP B N 1
ATOM 5749 C CA . ASP B 1 350 ? -11.344 24.438 14.18 1 91.19 350 ASP B CA 1
ATOM 5750 C C . ASP B 1 350 ? -11.625 25.891 14.562 1 91.19 350 ASP B C 1
ATOM 5752 O O . ASP B 1 350 ? -10.812 26.531 15.227 1 91.19 350 ASP B O 1
ATOM 5756 N N . SER B 1 351 ? -12.742 26.375 14.141 1 89.56 351 SER B N 1
ATOM 5757 C CA . SER B 1 351 ? -13.141 27.75 14.477 1 89.56 351 SER B CA 1
ATOM 5758 C C . SER B 1 351 ? -13.297 27.922 15.984 1 89.56 351 SER B C 1
ATOM 5760 O O . SER B 1 351 ? -12.93 28.953 16.531 1 89.56 351 SER B O 1
ATOM 5762 N N . ALA B 1 352 ? -13.875 26.984 16.547 1 95.31 352 ALA B N 1
ATOM 5763 C CA . ALA B 1 352 ? -14.039 27.031 17.984 1 95.31 352 ALA B CA 1
ATOM 5764 C C . ALA B 1 352 ? -12.695 27 18.703 1 95.31 352 ALA B C 1
ATOM 5766 O O . ALA B 1 352 ? -12.5 27.703 19.703 1 95.31 352 ALA B O 1
ATOM 5767 N N . MET B 1 353 ? -11.828 26.203 18.25 1 95.44 353 MET B N 1
ATOM 5768 C CA . MET B 1 353 ? -10.484 26.141 18.812 1 95.44 353 MET B CA 1
ATOM 5769 C C . MET B 1 353 ? -9.781 27.484 18.688 1 95.44 353 MET B C 1
ATOM 5771 O O . MET B 1 353 ? -9.109 27.938 19.625 1 95.44 353 MET B O 1
ATOM 5775 N N . TYR B 1 354 ? -9.945 28.094 17.531 1 90.88 354 TYR B N 1
ATOM 5776 C CA . TYR B 1 354 ? -9.352 29.406 17.312 1 90.88 354 TYR B CA 1
ATOM 5777 C C . TYR B 1 354 ? -9.906 30.422 18.312 1 90.88 354 TYR B C 1
ATOM 5779 O O . TYR B 1 354 ? -9.172 31.297 18.797 1 90.88 354 TYR B O 1
ATOM 5787 N N . ARG B 1 355 ? -11.148 30.391 18.562 1 93.38 355 ARG B N 1
ATOM 5788 C CA . ARG B 1 355 ? -11.758 31.266 19.562 1 93.38 355 ARG B CA 1
ATOM 5789 C C . ARG B 1 355 ? -11.172 30.984 20.953 1 93.38 355 ARG B C 1
ATOM 5791 O O . ARG B 1 355 ? -10.938 31.922 21.719 1 93.38 355 ARG B O 1
ATOM 5798 N N . ALA B 1 356 ? -10.93 29.797 21.203 1 95.62 356 ALA B N 1
ATOM 5799 C CA . ALA B 1 356 ? -10.312 29.438 22.484 1 95.62 356 ALA B CA 1
ATOM 5800 C C . ALA B 1 356 ? -8.914 30.047 22.609 1 95.62 356 ALA B C 1
ATOM 5802 O O . ALA B 1 356 ? -8.531 30.5 23.688 1 95.62 356 ALA B O 1
ATOM 5803 N N . LYS B 1 357 ? -8.18 30.016 21.562 1 92 357 LYS B N 1
ATOM 5804 C CA . LYS B 1 357 ? -6.852 30.625 21.531 1 92 357 LYS B CA 1
ATOM 5805 C C . LYS B 1 357 ? -6.93 32.125 21.828 1 92 357 LYS B C 1
ATOM 5807 O O . LYS B 1 357 ? -6.09 32.656 22.547 1 92 357 LYS B O 1
ATOM 5812 N N . ARG B 1 358 ? -7.91 32.75 21.266 1 89.81 358 ARG B N 1
ATOM 5813 C CA . ARG B 1 358 ? -8.07 34.188 21.406 1 89.81 358 ARG B CA 1
ATOM 5814 C C . ARG B 1 358 ? -8.477 34.562 22.828 1 89.81 358 ARG B C 1
ATOM 5816 O O . ARG B 1 358 ? -8.234 35.688 23.266 1 89.81 358 ARG B O 1
ATOM 5823 N N . LEU B 1 359 ? -9.055 33.656 23.453 1 92.75 359 LEU B N 1
ATOM 5824 C CA . LEU B 1 359 ? -9.469 33.906 24.828 1 92.75 359 LEU B CA 1
ATOM 5825 C C . LEU B 1 359 ? -8.289 33.75 25.781 1 92.75 359 LEU B C 1
ATOM 5827 O O . LEU B 1 359 ? -8.445 33.906 27 1 92.75 359 LEU B O 1
ATOM 5831 N N . GLY B 1 360 ? -7.07 33.5 25.312 1 90.94 360 GLY B N 1
ATOM 5832 C CA . GLY B 1 360 ? -5.879 33.406 26.141 1 90.94 360 GLY B CA 1
ATOM 5833 C C . GLY B 1 360 ? -5.324 32 26.25 1 90.94 360 GLY B C 1
ATOM 5834 O O . GLY B 1 360 ? -4.309 31.766 26.906 1 90.94 360 GLY B O 1
ATOM 5835 N N . GLY B 1 361 ? -6.043 31.109 25.703 1 93.38 361 GLY B N 1
ATOM 5836 C CA . GLY B 1 361 ? -5.59 29.719 25.734 1 93.38 361 GLY B CA 1
ATOM 5837 C C . GLY B 1 361 ? -6.074 28.969 26.938 1 93.38 361 GLY B C 1
ATOM 5838 O O . GLY B 1 361 ? -6.805 29.5 27.781 1 93.38 361 GLY B O 1
ATOM 5839 N N . ASN B 1 362 ? -5.812 27.656 26.969 1 95.19 362 ASN B N 1
ATOM 5840 C CA . ASN B 1 362 ? -6.227 26.766 28.062 1 95.19 362 ASN B CA 1
ATOM 5841 C C . ASN B 1 362 ? -7.734 26.828 28.281 1 95.19 362 ASN B C 1
ATOM 5843 O O . ASN B 1 362 ? -8.195 27.047 29.406 1 95.19 362 ASN B O 1
ATOM 5847 N N . ALA B 1 363 ? -8.438 26.703 27.234 1 96.94 363 ALA B N 1
ATOM 5848 C CA . ALA B 1 363 ? -9.891 26.828 27.297 1 96.94 363 ALA B CA 1
ATOM 5849 C C . ALA B 1 363 ? -10.562 25.875 26.312 1 96.94 363 ALA B C 1
ATOM 5851 O O . ALA B 1 363 ? -9.93 25.375 25.391 1 96.94 363 ALA B O 1
ATOM 5852 N N . VAL B 1 364 ? -11.828 25.625 26.625 1 97.69 364 VAL B N 1
ATOM 5853 C CA . VAL B 1 364 ? -12.688 24.828 25.75 1 97.69 364 VAL B CA 1
ATOM 5854 C C . VAL B 1 364 ? -13.82 25.688 25.203 1 97.69 364 VAL B C 1
ATOM 5856 O O . VAL B 1 364 ? -14.469 26.422 25.953 1 97.69 364 VAL B O 1
ATOM 5859 N N . VAL B 1 365 ? -13.992 25.625 23.922 1 97.62 365 VAL B N 1
ATOM 5860 C CA . VAL B 1 365 ? -15.086 26.359 23.281 1 97.62 365 VAL B CA 1
ATOM 5861 C C . VAL B 1 365 ? -15.906 25.391 22.422 1 97.62 365 VAL B C 1
ATOM 5863 O O . VAL B 1 365 ? -15.352 24.578 21.688 1 97.62 365 VAL B O 1
ATOM 5866 N N . LEU B 1 366 ? -17.234 25.438 22.547 1 96.19 366 LEU B N 1
ATOM 5867 C CA . LEU B 1 366 ? -18.125 24.641 21.719 1 96.19 366 LEU B CA 1
ATOM 5868 C C . LEU B 1 366 ? -18.516 25.391 20.453 1 96.19 366 LEU B C 1
ATOM 5870 O O . LEU B 1 366 ? -18.766 26.594 20.484 1 96.19 366 LEU B O 1
ATOM 5874 N N . ALA B 1 367 ? -18.453 24.609 19.359 1 93.19 367 ALA B N 1
ATOM 5875 C CA . ALA B 1 367 ? -18.859 25.203 18.094 1 93.19 367 ALA B CA 1
ATOM 5876 C C . ALA B 1 367 ? -20.359 25.484 18.094 1 93.19 367 ALA B C 1
ATOM 5878 O O . ALA B 1 367 ? -21.156 24.703 18.609 1 93.19 367 ALA B O 1
ATOM 5879 N N . GLU B 1 368 ? -20.781 26.688 17.703 1 76.5 368 GLU B N 1
ATOM 5880 C CA . GLU B 1 368 ? -22.188 27.062 17.641 1 76.5 368 GLU B CA 1
ATOM 5881 C C . GLU B 1 368 ? -22.891 26.328 16.5 1 76.5 368 GLU B C 1
ATOM 5883 O O . GLU B 1 368 ? -22.297 26.078 15.453 1 76.5 368 GLU B O 1
ATOM 5888 N N . GLN B 1 369 ? -23.859 25.359 16.875 1 62.25 369 GLN B N 1
ATOM 5889 C CA . GLN B 1 369 ? -24.594 24.609 15.859 1 62.25 369 GLN B CA 1
ATOM 5890 C C . GLN B 1 369 ? -24.938 25.5 14.664 1 62.25 369 GLN B C 1
ATOM 5892 O O . GLN B 1 369 ? -24.891 25.062 13.516 1 62.25 369 GLN B O 1
ATOM 5897 N N . ASN B 1 370 ? -25.891 26.469 14.984 1 47.25 370 ASN B N 1
ATOM 5898 C CA . ASN B 1 370 ? -26.562 27.281 13.969 1 47.25 370 ASN B CA 1
ATOM 5899 C C . ASN B 1 370 ? -25.594 28.297 13.359 1 47.25 370 ASN B C 1
ATOM 5901 O O . ASN B 1 370 ? -26.031 29.359 12.891 1 47.25 370 ASN B O 1
ATOM 5905 N N . GLU B 1 371 ? -24.578 28.25 13.719 1 41.75 371 GLU B N 1
ATOM 5906 C CA . GLU B 1 371 ? -24 29.359 12.961 1 41.75 371 GLU B CA 1
ATOM 5907 C C . GLU B 1 371 ? -24.188 29.156 11.453 1 41.75 371 GLU B C 1
ATOM 5909 O O . GLU B 1 371 ? -23.609 28.25 10.875 1 41.75 371 GLU B O 1
ATOM 5914 N N . PRO B 1 372 ? -25.453 29.25 10.984 1 36.5 372 PRO B N 1
ATOM 5915 C CA . PRO B 1 372 ? -25.656 29.172 9.539 1 36.5 372 PRO B CA 1
ATOM 5916 C C . PRO B 1 372 ? -24.375 29.469 8.75 1 36.5 372 PRO B C 1
ATOM 5918 O O . PRO B 1 372 ? -23.5 30.203 9.234 1 36.5 372 PRO B O 1
ATOM 5921 N N . ASN B 1 373 ? -23.984 28.453 8.047 1 38.5 373 ASN B N 1
ATOM 5922 C CA . ASN B 1 373 ? -23.188 28.922 6.918 1 38.5 373 ASN B CA 1
ATOM 5923 C C . ASN B 1 373 ? -23.531 30.359 6.543 1 38.5 373 ASN B C 1
ATOM 5925 O O . ASN B 1 373 ? -24.547 30.609 5.879 1 38.5 373 ASN B O 1
ATOM 5929 N N . SER B 1 374 ? -23.719 31.219 7.445 1 32.94 374 SER B N 1
ATOM 5930 C CA . SER B 1 374 ? -24.047 32.531 6.871 1 32.94 374 SER B CA 1
ATOM 5931 C C . SER B 1 374 ? -23.391 32.719 5.512 1 32.94 374 SER B C 1
ATOM 5933 O O . SER B 1 374 ? -22.219 33.062 5.43 1 32.94 374 SER B O 1
ATOM 5935 N N . ALA B 1 375 ? -23.656 31.797 4.734 1 34.94 375 ALA B N 1
ATOM 5936 C CA . ALA B 1 375 ? -23.562 32.312 3.371 1 34.94 375 ALA B CA 1
ATOM 5937 C C . ALA B 1 375 ? -24 33.781 3.314 1 34.94 375 ALA B C 1
ATOM 5939 O O . ALA B 1 375 ? -25.188 34.062 3.17 1 34.94 375 ALA B O 1
ATOM 5940 N N . ARG B 1 376 ? -23.625 34.594 4.164 1 34.59 376 ARG B N 1
ATOM 5941 C CA . ARG B 1 376 ? -23.938 35.938 3.738 1 34.59 376 ARG B CA 1
ATOM 5942 C C . ARG B 1 376 ? -23.812 36.094 2.227 1 34.59 376 ARG B C 1
ATOM 5944 O O . ARG B 1 376 ? -22.844 35.594 1.635 1 34.59 376 ARG B O 1
ATOM 5951 N N . PRO B 1 377 ? -24.891 36.125 1.491 1 34.38 377 PRO B N 1
ATOM 5952 C CA . PRO B 1 377 ? -24.656 36.5 0.093 1 34.38 377 PRO B CA 1
ATOM 5953 C C . PRO B 1 377 ? -23.312 37.219 -0.116 1 34.38 377 PRO B C 1
ATOM 5955 O O . PRO B 1 377 ? -22.75 37.75 0.832 1 34.38 377 PRO B O 1
ATOM 5958 N N . TRP B 1 378 ? -22.719 36.969 -1.281 1 35.78 378 TRP B N 1
ATOM 5959 C CA . TRP B 1 378 ? -21.625 37.875 -1.667 1 35.78 378 TRP B CA 1
ATOM 5960 C C . TRP B 1 378 ? -21.75 39.219 -0.952 1 35.78 378 TRP B C 1
ATOM 5962 O O . TRP B 1 378 ? -22.469 40.094 -1.4 1 35.78 378 TRP B O 1
ATOM 5972 N N . ARG B 1 379 ? -22.297 39.25 0.228 1 35.09 379 ARG B N 1
ATOM 5973 C CA . ARG B 1 379 ? -22.312 40.594 0.733 1 35.09 379 ARG B CA 1
ATOM 5974 C C . ARG B 1 379 ? -20.953 41.281 0.587 1 35.09 379 ARG B C 1
ATOM 5976 O O . ARG B 1 379 ? -19.922 40.594 0.662 1 35.09 379 ARG B O 1
ATOM 5983 N N . VAL B 1 380 ? -20.922 42.344 0.022 1 38.78 380 VAL B N 1
ATOM 5984 C CA . VAL B 1 380 ? -19.781 43.25 -0.107 1 38.78 380 VAL B CA 1
ATOM 5985 C C . VAL B 1 380 ? -18.922 43.188 1.149 1 38.78 380 VAL B C 1
ATOM 5987 O O . VAL B 1 380 ? -19.406 43.406 2.26 1 38.78 380 VAL B O 1
ATOM 5990 N N . PRO B 1 381 ? -17.969 42.219 1.214 1 45.56 381 PRO B N 1
ATOM 5991 C CA . PRO B 1 381 ? -17.062 42.125 2.361 1 45.56 381 PRO B CA 1
ATOM 5992 C C . PRO B 1 381 ? -16.953 43.438 3.121 1 45.56 381 PRO B C 1
ATOM 5994 O O . PRO B 1 381 ? -17.141 44.531 2.535 1 45.56 381 PRO B O 1
ATOM 5997 N N . ASP B 1 382 ? -17.109 43.438 4.355 1 43.09 382 ASP B N 1
ATOM 5998 C CA . ASP B 1 382 ? -16.906 44.688 5.113 1 43.09 382 ASP B CA 1
ATOM 5999 C C . ASP B 1 382 ? -15.695 45.438 4.586 1 43.09 382 ASP B C 1
ATOM 6001 O O . ASP B 1 382 ? -14.727 44.844 4.121 1 43.09 382 ASP B O 1
ATOM 6005 N N . ARG B 1 383 ? -15.844 46.719 4.242 1 46.34 383 ARG B N 1
ATOM 6006 C CA . ARG B 1 383 ? -14.875 47.656 3.688 1 46.34 383 ARG B CA 1
ATOM 6007 C C . ARG B 1 383 ? -13.508 47.5 4.348 1 46.34 383 ARG B C 1
ATOM 6009 O O . ARG B 1 383 ? -12.477 47.656 3.699 1 46.34 383 ARG B O 1
ATOM 6016 N N . ARG B 1 384 ? -13.516 47.094 5.586 1 47.16 384 ARG B N 1
ATOM 6017 C CA . ARG B 1 384 ? -12.234 47.031 6.289 1 47.16 384 ARG B CA 1
ATOM 6018 C C . ARG B 1 384 ? -11.484 45.75 5.922 1 47.16 384 ARG B C 1
ATOM 6020 O O . ARG B 1 384 ? -10.273 45.781 5.688 1 47.16 384 ARG B O 1
ATOM 6027 N N . ALA B 1 385 ? -12.211 44.656 5.945 1 50.25 385 ALA B N 1
ATOM 6028 C CA . ALA B 1 385 ? -11.578 43.406 5.5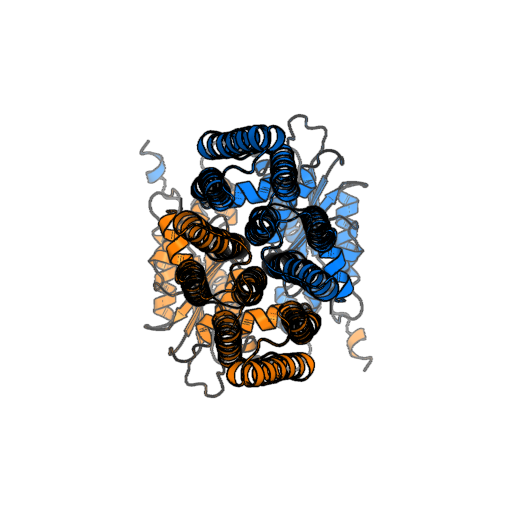66 1 50.25 385 ALA B CA 1
ATOM 6029 C C . ALA B 1 385 ? -11.102 43.438 4.117 1 50.25 385 ALA B C 1
ATOM 6031 O O . ALA B 1 385 ? -10.016 42.938 3.799 1 50.25 385 ALA B O 1
ATOM 6032 N N . MET B 1 386 ? -11.898 44.031 3.256 1 51 386 MET B N 1
ATOM 6033 C CA . MET B 1 386 ? -11.531 44.25 1.855 1 51 386 MET B CA 1
ATOM 6034 C C . MET B 1 386 ? -10.32 45.156 1.734 1 51 386 MET B C 1
ATOM 6036 O O . MET B 1 386 ? -9.523 45.031 0.8 1 51 386 MET B O 1
ATOM 6040 N N . ALA B 1 387 ? -10.297 46.125 2.639 1 51.28 387 ALA B N 1
ATOM 6041 C CA . ALA B 1 387 ? -9.148 47.031 2.652 1 51.28 387 ALA B CA 1
ATOM 6042 C C . ALA B 1 387 ? -7.859 46.25 2.977 1 51.28 387 ALA B C 1
ATOM 6044 O O . ALA B 1 387 ? -6.801 46.562 2.42 1 51.28 387 ALA B O 1
ATOM 6045 N N . ASP B 1 388 ? -8.062 45.312 3.791 1 53.44 388 ASP B N 1
ATOM 6046 C CA . ASP B 1 388 ? -6.895 44.531 4.188 1 53.44 388 ASP B CA 1
ATOM 6047 C C . ASP B 1 388 ? -6.461 43.562 3.068 1 53.44 388 ASP B C 1
ATOM 6049 O O . ASP B 1 388 ? -5.273 43.281 2.932 1 53.44 388 ASP B O 1
ATOM 6053 N N . LEU B 1 389 ? -7.516 43.094 2.318 1 57.44 389 LEU B N 1
ATOM 6054 C CA . LEU B 1 389 ? -7.199 42.156 1.269 1 57.44 389 LEU B CA 1
ATOM 6055 C C . LEU B 1 389 ? -6.945 42.844 -0.058 1 57.44 389 LEU B C 1
ATOM 6057 O O . LEU B 1 389 ? -6.738 42.188 -1.085 1 57.44 389 LEU B O 1
ATOM 6061 N N . ARG B 1 390 ? -6.617 44.094 -0.076 1 53.84 390 ARG B N 1
ATOM 6062 C CA . ARG B 1 390 ? -6.43 44.844 -1.311 1 53.84 390 ARG B CA 1
ATOM 6063 C C . ARG B 1 390 ? -7.379 44.344 -2.4 1 53.84 390 ARG B C 1
ATOM 6065 O O . ARG B 1 390 ? -6.938 43.875 -3.439 1 53.84 390 ARG B O 1
ATOM 6072 N N . TRP B 1 391 ? -8.664 44.375 -2.139 1 50 391 TRP B N 1
ATOM 6073 C CA . TRP B 1 391 ? -9.75 43.969 -3.037 1 50 391 TRP B CA 1
ATOM 6074 C C . TRP B 1 391 ? -9.727 44.844 -4.305 1 50 391 TRP B C 1
ATOM 6076 O O . TRP B 1 391 ? -9.484 46.031 -4.246 1 50 391 TRP B O 1
ATOM 6086 N N . HIS B 1 392 ? -9.477 44.281 -5.406 1 46.62 392 HIS B N 1
ATOM 6087 C CA . HIS B 1 392 ? -9.703 44.969 -6.66 1 46.62 392 HIS B CA 1
ATOM 6088 C C . HIS B 1 392 ? -11.141 44.812 -7.145 1 46.62 392 HIS B C 1
ATOM 6090 O O . HIS B 1 392 ? -11.531 43.688 -7.547 1 46.62 392 HIS B O 1
ATOM 6096 N N . PRO B 1 393 ? -12.07 45.688 -6.797 1 40.75 393 PRO B N 1
ATOM 6097 C CA . PRO B 1 393 ? -13.477 45.688 -7.211 1 40.75 393 PRO B CA 1
ATOM 6098 C C . PRO B 1 393 ? -13.648 45.406 -8.703 1 40.75 393 PRO B C 1
ATOM 6100 O O . PRO B 1 393 ? -14.734 45 -9.133 1 40.75 393 PRO B O 1
ATOM 6103 N N . GLU B 1 394 ? -12.859 45.781 -9.492 1 41.72 394 GLU B N 1
ATOM 6104 C CA . GLU B 1 394 ? -13.188 45.781 -10.914 1 41.72 394 GLU B CA 1
ATOM 6105 C C . GLU B 1 394 ? -13.508 44.375 -11.398 1 41.72 394 GLU B C 1
ATOM 6107 O O . GLU B 1 394 ? -14.039 44.188 -12.5 1 41.72 394 GLU B O 1
ATOM 6112 N N . MET B 1 395 ? -13.062 43.375 -10.758 1 38.78 395 MET B N 1
ATOM 6113 C CA . MET B 1 395 ? -13.188 42.094 -11.445 1 38.78 395 MET B CA 1
ATOM 6114 C C . MET B 1 395 ? -14.555 41.469 -11.203 1 38.78 395 MET B C 1
ATOM 6116 O O . MET B 1 395 ? -14.836 40.375 -11.68 1 38.78 395 MET B O 1
ATOM 6120 N N . LEU B 1 396 ? -15.312 41.906 -10.227 1 36.75 396 LEU B N 1
ATOM 6121 C CA . LEU B 1 396 ? -16.641 41.281 -10.141 1 36.75 396 LEU B CA 1
ATOM 6122 C C . LEU B 1 396 ? -17.516 41.719 -11.305 1 36.75 396 LEU B C 1
ATOM 6124 O O . LEU B 1 396 ? -18.547 41.094 -11.57 1 36.75 396 LEU B O 1
ATOM 6128 N N . TYR B 1 397 ? -17.328 42.938 -11.789 1 33.59 397 TYR B N 1
ATOM 6129 C CA . TYR B 1 397 ? -18.375 43.438 -12.688 1 33.59 397 TYR B CA 1
ATOM 6130 C C . TYR B 1 397 ? -18.281 42.719 -14.039 1 33.59 397 TYR B C 1
ATOM 6132 O O . TYR B 1 397 ? -18.953 43.125 -15 1 33.59 397 TYR B O 1
ATOM 6140 N N . ARG B 1 398 ? -17.344 41.969 -14.398 1 32.31 398 ARG B N 1
ATOM 6141 C CA . ARG B 1 398 ? -17.547 41.531 -15.773 1 32.31 398 ARG B CA 1
ATOM 6142 C C . ARG B 1 398 ? -18.578 40.406 -15.844 1 32.31 398 ARG B C 1
ATOM 6144 O O . ARG B 1 398 ? -18.578 39.594 -16.781 1 32.31 398 ARG B O 1
ATOM 6151 N N . GLY B 1 399 ? -19.5 40.188 -14.906 1 26.47 399 GLY B N 1
ATOM 6152 C CA . GLY B 1 399 ? -20.688 39.594 -15.516 1 26.47 399 GLY B CA 1
ATOM 6153 C C . GLY B 1 399 ? -21.516 40.625 -16.281 1 26.47 399 GLY B C 1
ATOM 6154 O O . GLY B 1 399 ? -21.438 41.812 -15.992 1 26.47 399 GLY B O 1
#

Secondary structure (DSSP, 8-state):
---HHHHHHHHHH----HHHHHHHHHHTT-HHHHHHHHHHHHHHHHHHHHHHHHHH-TT--HHHHHHHHHHHHHHHHHHHHHHHSPPPPHHHHHHHHHHHHHHHHHHHHT---HHHHHHHHHHHHHHHHHHHHHS-HHHHHHHHHHHHHHHHHHHHHHHTT-S---S---HHHHHHHHHHHHHHHIIIIIIHHHHHHHHHHHHHHHHTB-TTT-SEEHHHHHHHHHHHHHT-TT--EEEEEEEETTHHHHHHHH-HHHHHHHHHHHHHHHHHHS-TT-EEEE-SSSEEEEEEE-SS-HHHHHHHHHHHHHT-TT-SS---EEEEEEEE-TT-TT----HHHHHHHHHHHHHHHHHHHHTTSS-EEE--TT------TT----HHHHHHTT--GGGTTT-/---HHHHHHHHHH----HHHHHHHHHHTT-HHHHHHHHHHHHHHHHHHHHHHHHHH-TT--HHHHHHHHHHHHHHHHHHHHHHHSPPPPHHHHHHHHHHHHHHHHHHHHT---HHHHHHHHHHHHHHHHHHHHHS-HHHHHHHHHHHHHHHHHHHHHHHTT-S---S---HHHHHHHHHHHHHHHIIIIIIHHHHHHHHHHHHHHHHTB-TTT-SEEHHHHHHHHHHHHHT--S--EEEEEEEETTHHHHHHHH-HHHHHHHHHHHHHHHHHHS-TT-EEEE-SSSEEEEEEE-SS-HHHHHHHHHHHHHT-TT-SS---EEEEEEEE-TT-TT----HHHHHHHHHHHHHHHHHHHHTTSS-EEE--S-------TT----HHHHHHTT--GGGTTT-

pLDDT: mean 85.76, std 16.49, range [26.47, 98.12]

InterPro domains:
  IPR000160 GGDEF domain [PF00990] (208-362)
  IPR000160 GGDEF domain [PS50887] (235-369)
  IPR000160 GGDEF domain [SM00267] (196-367)
  IPR000160 GGDEF domain [TIGR00254] (204-367)
  IPR000160 GGDEF domain [cd01949] (210-365)
  IPR029787 Nucleotide cyclase [SSF55073] (212-368)
  IPR043128 Reverse transcriptase/Diguanylate cyclase domain [G3DSA:3.30.70.270] (205-376)
  IPR050469 Diguanylate cyclase Dgc-like, bacteria [PTHR45138] (203-370)